Protein AF-0000000073544998 (afdb_homodimer)

Sequence (1210 aa):
MACSKVRKVDSENRAFQDEWTDKFMFVLPAGMPTLSVTTRPNVSFEAKYPQKSAVRASKIVELKAQYDRSTRVLTHTFTGQQRANECALKIAWILGQHKKAFSDGSIVKECLNAVAETLYDGKQKDDMCGKIKQIPLSATTTTRKSEVLAEDVLAQLDAAVQNAACISLAIDESTDVTDNAQLLVYVRFFCKEKKEMCEDLLGLTPLETHTRGEDIYEAIKAMLTKRNINLNQVVSVTTDGAPAMVGREKGAVARMKQDNPDLIAYHCIIHQTVLCAILSEEFAEVMNTMMKLINFLRASSSVQHRLLREFLKETEADANDLLLHNNVRWLSKGNALGRFWSIRKETADFLQQLKSPKATQFANFLQDKHKMDVVAFLVDITGHLNELNLRLQGQKNSVCDLMKTVRSFQVKLDIFKEDLQGECVHFPQMREQIQDERDISPYVGFMHKLIGNFCERFDNFKLGDQLLLLIENPFLISEIRGFSKEVTQTFKWAHPGALQLELTDLKADVALRAHFGTTDSATFWLQIVPETTFPGLTKVALHALTMFGSTYSCETAFSTMNIIKTKYRSRLTNDHLHMSMRMALTPFTPRFKLLAGQLHAHFSHMACSKVRKVDSENRAFQDEWTDKFMFVLPAGMPTLSVTTRPNVSFEAKYPQKSAVRASKIVELKAQYDRSTRVLTHTFTGQQRANECALKIAWILGQHKKAFSDGSIVKECLNAVAETLYDGKQKDDMCGKIKQIPLSATTTTRKSEVLAEDVLAQLDAAVQNAACISLAIDESTDVTDNAQLLVYVRFFCKEKKEMCEDLLGLTPLETHTRGEDIYEAIKAMLTKRNINLNQVVSVTTDGAPAMVGREKGAVARMKQDNPDLIAYHCIIHQTVLCAILSEEFAEVMNTMMKLINFLRASSSVQHRLLREFLKETEADANDLLLHNNVRWLSKGNALGRFWSIRKETADFLQQLKSPKATQFANFLQDKHKMDVVAFLVDITGHLNELNLRLQGQKNSVCDLMKTVRSFQVKLDIFKEDLQGECVHFPQMREQIQDERDISPYVGFMHKLIGNFCERFDNFKLGDQLLLLIENPFLISEIRGFSKEVTQTFKWAHPGALQLELTDLKADVALRAHFGTTDSATFWLQIVPETTFPGLTKVALHALTMFGSTYSCETAFSTMNIIKTKYRSRLTNDHLHMSMRMALTPFTPRFKLLAGQLHAHFSH

Solvent-accessible surface area (backbone atoms only — not comparable to full-atom values): 65057 Å² total; per-residue (Å²): 137,79,78,78,78,74,73,74,64,81,64,72,69,80,65,86,56,73,64,43,33,56,70,66,48,39,48,69,47,102,77,70,65,50,66,75,54,74,80,60,84,44,67,66,50,49,70,74,37,37,74,90,36,73,64,31,53,50,46,42,51,47,50,42,48,46,46,50,45,46,48,41,54,60,63,65,61,51,46,74,62,36,28,20,44,32,34,34,42,50,39,34,46,52,38,20,45,68,50,48,61,47,58,49,33,40,55,52,46,53,41,50,51,50,35,28,65,49,67,44,65,70,67,61,16,53,50,45,41,55,52,56,68,58,32,60,30,43,36,68,50,24,43,53,41,36,51,54,42,30,50,47,34,48,50,52,49,48,53,48,57,67,70,25,85,46,34,13,38,28,41,44,73,47,66,50,84,82,41,43,37,33,38,37,34,34,35,24,29,54,32,73,91,76,70,40,81,43,65,38,75,71,46,65,44,76,42,64,57,59,79,44,9,62,50,51,35,50,50,51,50,49,54,32,55,75,63,68,47,60,68,77,38,38,49,28,41,28,31,74,57,49,60,38,42,57,25,79,77,59,5,20,51,39,52,48,31,72,78,26,74,76,46,42,71,50,62,15,46,66,57,51,58,56,64,31,68,65,66,53,69,72,57,40,52,55,50,50,50,51,52,49,50,49,40,53,46,58,66,69,30,51,56,54,27,28,41,48,31,49,52,25,52,73,67,63,44,85,49,58,68,81,53,80,58,49,93,87,34,67,58,33,44,28,52,22,42,44,49,41,62,68,36,42,66,60,49,44,54,50,27,66,68,44,90,44,69,69,34,49,53,52,36,50,50,70,66,32,63,68,58,44,43,51,47,25,43,48,35,34,55,33,46,54,51,40,52,51,52,59,65,62,50,65,81,92,51,24,31,57,58,42,49,51,52,51,52,53,46,55,54,47,49,54,50,50,47,53,28,61,77,62,78,25,75,86,27,56,54,30,44,69,66,52,77,65,98,68,87,52,60,67,58,46,51,49,44,52,51,38,51,48,38,47,44,67,61,56,71,73,36,84,70,50,70,52,58,46,35,46,52,72,43,55,75,70,65,77,55,52,68,60,36,26,54,53,44,32,69,62,39,74,88,52,56,44,69,62,38,40,53,40,50,52,51,53,61,67,32,64,68,58,55,58,48,50,76,76,42,56,52,66,54,34,51,74,68,63,52,53,50,86,81,30,46,60,60,38,50,52,46,50,56,52,59,30,26,64,28,45,48,49,64,52,53,53,48,50,54,50,46,50,63,52,38,32,89,91,38,59,78,59,47,71,66,56,48,40,35,43,48,45,44,43,60,42,83,66,72,61,64,51,71,64,52,24,67,64,56,69,77,75,67,78,122,138,80,80,76,78,73,73,74,64,79,63,71,70,81,64,86,54,74,64,44,32,56,71,66,48,39,46,68,47,101,79,67,66,48,66,74,54,73,79,59,81,44,67,66,50,47,69,75,36,37,76,88,35,74,63,30,53,50,47,39,52,48,49,41,48,46,45,49,44,47,47,41,53,58,62,64,63,50,46,73,62,35,28,21,44,34,35,32,41,52,39,33,48,53,37,22,45,68,50,48,62,46,55,51,34,40,54,51,47,53,40,50,51,51,36,27,66,48,68,42,65,70,68,61,16,53,51,45,41,55,53,55,69,60,33,60,29,44,38,69,50,24,43,53,42,37,50,53,43,30,50,48,36,48,51,52,48,48,52,48,57,66,69,26,87,46,34,12,38,28,41,44,73,49,65,49,86,82,41,44,37,35,38,38,35,33,34,25,29,54,33,74,92,76,70,40,81,43,64,36,74,69,47,65,44,76,42,65,58,61,80,43,9,61,51,52,36,52,51,50,50,49,54,31,55,76,65,69,47,62,68,78,38,37,50,27,42,28,32,76,57,49,59,38,43,57,26,80,77,59,4,21,51,40,52,48,31,71,77,24,74,75,45,43,70,50,60,14,45,65,56,50,58,56,65,30,68,67,65,52,68,73,58,39,50,54,51,50,50,51,52,49,50,50,40,53,45,58,67,69,30,49,56,52,27,28,41,48,32,50,51,26,52,74,67,64,45,86,49,57,69,80,54,81,57,48,92,87,35,67,60,33,45,29,52,25,42,44,50,40,61,68,36,43,67,62,49,44,55,50,28,66,69,43,89,46,70,68,32,49,52,52,37,51,50,71,65,32,62,69,57,45,44,52,48,26,42,47,34,34,54,33,46,54,52,39,52,52,52,59,66,63,51,65,81,91,51,24,30,56,59,42,49,51,54,50,53,52,46,55,54,48,51,55,51,50,47,54,28,62,77,61,78,23,76,86,28,55,53,30,46,68,65,51,77,65,99,68,85,53,60,66,58,48,52,50,43,52,51,38,52,48,38,47,45,67,60,57,69,73,36,83,71,49,69,54,58,46,35,47,53,73,44,55,75,70,63,76,56,51,68,60,37,26,54,54,44,33,70,61,37,73,87,51,56,45,70,62,39,38,54,40,50,52,53,53,62,66,32,64,68,59,53,57,49,50,76,77,42,55,51,66,54,35,50,74,69,63,53,54,51,87,81,29,48,61,59,36,51,51,46,50,56,50,58,29,25,63,27,46,48,49,64,53,54,52,48,49,52,50,44,50,64,52,40,32,87,91,38,58,79,60,47,70,66,55,48,39,34,42,49,44,44,42,60,43,82,65,71,61,62,52,70,63,52,23,68,65,56,70,76,77,67,80,123

InterPro domains:
  IPR008906 HAT, C-terminal dimerisation domain [PF05699] (525-579)
  IPR012337 Ribonuclease H-like superfamily [SSF53098] (166-582)

pLDDT: mean 83.93, std 17.7, range [19.62, 97.94]

Foldseek 3Di:
DDPPDPPCVVPPPPPDDPLCCQVQVQDCDPPDRPSPDDVPPPVVVCVVQPRPDPRVVVVSVVVNVVCCVVCCVLVVCCDLLLVLALVLLVVLLVCLQVLHALQCLVVVLVVQLVCLCPVDDDPSSVVSNVSSVSNDRHSVVSLVSLVLQLVQLLVVVLVQLVPFQAKAKEWEWDAAPVRWIKIWIKIWTQRPVVLAIDIATLFIDTQDDDLAQVSNLVVVVVSCVVSVHDLQRYAEYEYQPPCRAPPCCGHVVNVSCVVPVLYHYDYFPLNLLVVLQDDDPVLVVLLVLVLVLLCVQCPPDPVSQVVQLVLCVVVVFPDSHAFHADVVDLLRSLVRLLVCLSCVVSLLVSLVVDPDPVSVVVNVCSVDLVSVLSSLLSNLVSVLSNVLSVLLADPLDFLLNNLVSLVVVLVVLVVCLVCLVDQNPSRVSSNVSCVDDDDSPVVSVSSVSSSVSSCVRNVVDLQHPLLSCLLQPLLPDDPLQVSLVRLCSSPVVADSVLSSVLSVVCNPDPVLVVVPVPDHSSCSLSPPDDCVSRVRSSVSNSSRSSHHNRSNVVVVLVVSLPSNCDPVNVVQDSVSSGSSSNSNTGPDGGPSSVSSVVPPPPPPD/DPPPDPPPVVPPPPPDDPLCCQVQLQDCDPPDRPSPDDVPPPVVVCVVQPRPDPRVVVVSVVVNVVCCVVCCVLVVCCDLLLVLALVLLVVLLVCLQVLHALQCLVVVLVVQLVCLCPVDDDPSSVVSNVSSVSNDRHSVVSLVSLVLQLVQLLVVVLVQLVPFQAKAKEWEWDAAPVRWIKIWIKIWTQRPVVLAIDIATLFIDTQPDDLAQVSNLVRVVVSCVVSVHDLQRYAEYEYQPPCSAPPCCGHVVNVSCVVPVLYHYDYQPLNLLVVLQDDDPVLVVLLVLLLVLLCVQCPVDPVSQVVQLVLCVVVVFPDSHAFHADVVDLLRSLVRLLVCLSCVPSLLVSLVVDPDPVSVVSNVCSVDLVSVLSSLLSNLVSVLSNVLSVLLADPLDFLLNNLVSLVVVLVVLVVCLVCLVDQNPSRVSSNVSCPDDDDSPVVSVSSVSSSVSSCVRNVVDLQHPLLSCLLQPLLPDDDLQVSLVRLCSSPVVADSVLSSVLSVVCNPDPVLVVVPVVDHSSCSLSPPDDCVSRVRSSVSNSSRSSHHNRSNVVVVLVVSLPSNCDPVNVVQDSVSSGSSSNSNTGPDGGPSSVSSVVPPPPPPD

Nearest PDB structures (foldseek):
  5aoy-assembly1_A  TM=4.484E-01  e=3.036E-01  Mus musculus
  7wu3-assembly1_R  TM=1.416E-01  e=7.564E+00  Homo sapiens
  7wiw-assembly1_B  TM=1.465E-01  e=9.320E+00  Mycobacterium tuberculosis H37Rv
  5aoy-assembly1_A  TM=4.236E-01  e=2.642E-01  Mus musculus
  7wiw-assembly1_B  TM=1.373E-01  e=5.473E+00  Mycobacterium tuberculosis H37Rv

Secondary structure (DSSP, 8-state):
--------GGG------HHHHHHH-----SSS----S--S--HHHHHHS-TT-HHHHHHHHHHHHHHHHHHHHHHHT--HHHHHHHHHHHHHHHHHHTT--TTHHHHHHHHHHHHHHHH--HHHHHHHHHHHHTS---HHHHHHHHHHHHHHHHHHHHHHHHHSS-EEEEEEEEE-TTS-EEEEEEEEEEETTTTEEEEEEEEEEEE-S---HHHHHHHHHHHHHHTT--GGGEEEEEE---HHHH-TTTSHHHHHHHH-TT-EEEE-HHHHHHHH-PPPHHHHHHHHHHHHHHHHHHTS-HHHHHHHHHHHHHTT-S-S-PPPPPTT-HHHHHHHHHHHHHTHHHHHHHHHH---HHHHHHHHHHH-HHHHHHHHHHHHHHHHHHHHHHHH--TT-BHHHHHHHHHHHHHHHHHHHHHHTTT-TT-HHHHHH--S----HHHHHHHHHHHHHHHHHHTT-SS-HHHHHHHH-GGG---HHHHHHHHHHH-TT--HHHHHHHHHHHHH-HHHHHHHTTS-HHHIIIIIS-TTT-HHHHHHHHHHHHSBS-SHHHHHHHHHHHHHS-GGGTT--HHHHHHHHHHHH-S----HHHHHHHS------/--------GGG------HHHHHHH--B--SSS-B--S-SS--HHHHHHS-TT-HHHHHHHHHHHHHHHHHHHHHHHT--HHHHHHHHHHHHHHHHHHTT--TTHHHHHHHHHHHHHHHH--HHHHHHHHHHHHTS---HHHHHHHHHHHHHHHHHHHHHHHHHSS-EEEEEEEEE-TTS-EEEEEEEEEEETTTTEEEEEEEEEEEE-S---HHHHHHHHHHHHHHTT--GGGEEEEEE---HHHH-TTTSHHHHHHHH-TT-EEEE-HHHHHHHH-PPPHHHHHHHHHHHHHHHHHHTS-HHHHHHHHHHHHHTT-S-SSPPPPPTT-HHHHHHHHHHHHHTHHHHHHHHHH---HHHHHHHHHHH-HHHHHHHHHHHHHHHHHHHHHHHH--TT-BHHHHHHHHHHHHHHHHHHHHHHTTT-TT-HHHHHH--S----HHHHHHHHHHHHHHHHHHTT-SS-HHHHHHHH-GGG---HHHHHHHHHHH-TT--HHHHHHHHHHHHH-HHHHHHHTTS-HHHIIIIIS-TTTSHHHHHHHHHHHHSBS-SHHHHHHHHHHHHHS-GGGTT--HHHHHHHHHHHH-S----HHHHHHHS------

Radius of gyration: 37.63 Å; Cα contacts (8 Å, |Δi|>4): 1613; chains: 2; bounding box: 85×110×81 Å

Organism: Merluccius polli (NCBI:txid89951)

Structure (mmCIF, N/CA/C/O backbone):
data_AF-0000000073544998-model_v1
#
loop_
_entity.id
_entity.type
_entity.pdbx_description
1 polymer 'SCAN domain-containing protein 3'
#
loop_
_atom_site.group_PDB
_atom_site.id
_atom_site.type_symbol
_atom_site.label_atom_id
_atom_site.label_alt_id
_atom_site.label_comp_id
_atom_site.label_asym_id
_atom_site.label_entity_id
_atom_site.label_seq_id
_atom_site.pdbx_PDB_ins_code
_atom_site.Cartn_x
_atom_site.Cartn_y
_atom_site.Cartn_z
_atom_site.occupancy
_atom_site.B_iso_or_equiv
_atom_site.auth_seq_id
_atom_site.auth_comp_id
_atom_site.auth_asym_id
_atom_site.auth_atom_id
_atom_site.pdbx_PDB_model_num
ATOM 1 N N . MET A 1 1 ? 17.531 -42.781 13.469 1 19.92 1 MET A N 1
ATOM 2 C CA . MET A 1 1 ? 18.047 -43.031 12.125 1 19.92 1 MET A CA 1
ATOM 3 C C . MET A 1 1 ? 18.234 -41.719 11.375 1 19.92 1 MET A C 1
ATOM 5 O O . MET A 1 1 ? 17.297 -40.938 11.203 1 19.92 1 MET A O 1
ATOM 9 N N . ALA A 1 2 ? 19.453 -41.156 11.359 1 22.86 2 ALA A N 1
ATOM 10 C CA . ALA A 1 2 ? 20.234 -40 10.984 1 22.86 2 ALA A CA 1
ATOM 11 C C . ALA A 1 2 ? 20.156 -39.719 9.484 1 22.86 2 ALA A C 1
ATOM 13 O O . ALA A 1 2 ? 20.344 -40.656 8.68 1 22.86 2 ALA A O 1
ATOM 14 N N . CYS A 1 3 ? 19.359 -38.75 9.094 1 22.67 3 CYS A N 1
ATOM 15 C CA . CYS A 1 3 ? 18.922 -38.344 7.77 1 22.67 3 CYS A CA 1
ATOM 16 C C . CYS A 1 3 ? 20.094 -38.281 6.797 1 22.67 3 CYS A C 1
ATOM 18 O O . CYS A 1 3 ? 21.125 -37.688 7.117 1 22.67 3 CYS A O 1
ATOM 20 N N . SER A 1 4 ? 20.219 -39.281 5.969 1 23.89 4 SER A N 1
ATOM 21 C CA . SER A 1 4 ? 21.266 -39.5 4.969 1 23.89 4 SER A CA 1
ATOM 22 C C . SER A 1 4 ? 21.578 -38.188 4.219 1 23.89 4 SER A C 1
ATOM 24 O O . SER A 1 4 ? 20.688 -37.406 3.965 1 23.89 4 SER A O 1
ATOM 26 N N . LYS A 1 5 ? 22.797 -37.781 4.309 1 27.73 5 LYS A N 1
ATOM 27 C CA . LYS A 1 5 ? 23.578 -36.656 3.779 1 27.73 5 LYS A CA 1
ATOM 28 C C . LYS A 1 5 ? 23.359 -36.5 2.277 1 27.73 5 LYS A C 1
ATOM 30 O O . LYS A 1 5 ? 23.609 -37.438 1.505 1 27.73 5 LYS A O 1
ATOM 35 N N . VAL A 1 6 ? 22.281 -35.875 1.853 1 27.05 6 VAL A N 1
ATOM 36 C CA . VAL A 1 6 ? 21.922 -35.531 0.48 1 27.05 6 VAL A CA 1
ATOM 37 C C . VAL A 1 6 ? 23.156 -35.094 -0.284 1 27.05 6 VAL A C 1
ATOM 39 O O . VAL A 1 6 ? 23.875 -34.188 0.154 1 27.05 6 VAL A O 1
ATOM 42 N N . ARG A 1 7 ? 23.719 -35.938 -0.979 1 27.28 7 ARG A N 1
ATOM 43 C CA . ARG A 1 7 ? 24.953 -35.781 -1.756 1 27.28 7 ARG A CA 1
ATOM 44 C C . ARG A 1 7 ? 24.906 -34.5 -2.598 1 27.28 7 ARG A C 1
ATOM 46 O O . ARG A 1 7 ? 23.922 -34.25 -3.316 1 27.28 7 ARG A O 1
ATOM 53 N N . LYS A 1 8 ? 25.578 -33.5 -2.082 1 31 8 LYS A N 1
ATOM 54 C CA . LYS A 1 8 ? 25.906 -32.188 -2.641 1 31 8 LYS A CA 1
ATOM 55 C C . LYS A 1 8 ? 26.312 -32.312 -4.105 1 31 8 LYS A C 1
ATOM 57 O O . LYS A 1 8 ? 27.453 -32.656 -4.414 1 31 8 LYS A O 1
ATOM 62 N N . VAL A 1 9 ? 25.422 -32.969 -4.914 1 28.94 9 VAL A N 1
ATOM 63 C CA . VAL A 1 9 ? 25.75 -33.188 -6.32 1 28.94 9 VAL A CA 1
ATOM 64 C C . VAL A 1 9 ? 26.172 -31.875 -6.965 1 28.94 9 VAL A C 1
ATOM 66 O O . VAL A 1 9 ? 26.609 -31.859 -8.117 1 28.94 9 VAL A O 1
ATOM 69 N N . ASP A 1 10 ? 25.734 -30.844 -6.344 1 30.56 10 ASP A N 1
ATOM 70 C CA . ASP A 1 10 ? 25.906 -29.594 -7.094 1 30.56 10 ASP A CA 1
ATOM 71 C C . ASP A 1 10 ? 27.375 -29.328 -7.375 1 30.56 10 ASP A C 1
ATOM 73 O O . ASP A 1 10 ? 27.734 -28.312 -7.969 1 30.56 10 ASP A O 1
ATOM 77 N N . SER A 1 11 ? 28.234 -30.062 -6.637 1 30.42 11 SER A N 1
ATOM 78 C CA . SER A 1 11 ? 29.641 -29.672 -6.719 1 30.42 11 SER A CA 1
ATOM 79 C C . SER A 1 11 ? 30.234 -30.016 -8.086 1 30.42 11 SER A C 1
ATOM 81 O O . SER A 1 11 ? 31.422 -29.812 -8.312 1 30.42 11 SER A O 1
ATOM 83 N N . GLU A 1 12 ? 29.594 -30.953 -8.82 1 29.91 12 GLU A N 1
ATOM 84 C CA . GLU A 1 12 ? 30.453 -31.359 -9.938 1 29.91 12 GLU A CA 1
ATOM 85 C C . GLU A 1 12 ? 30.625 -30.219 -10.93 1 29.91 12 GLU A C 1
ATOM 87 O O . GLU A 1 12 ? 29.656 -29.734 -11.508 1 29.91 12 GLU A O 1
ATOM 92 N N . ASN A 1 13 ? 31.562 -29.312 -10.688 1 32 13 ASN A N 1
ATOM 93 C CA . ASN A 1 13 ? 32.25 -28.297 -11.469 1 32 13 ASN A CA 1
ATOM 94 C C . ASN A 1 13 ? 32.531 -28.781 -12.891 1 32 13 ASN A C 1
ATOM 96 O O . ASN A 1 13 ? 33.562 -29.422 -13.117 1 32 13 ASN A O 1
ATOM 100 N N . ARG A 1 14 ? 31.609 -29.281 -13.617 1 32.97 14 ARG A N 1
ATOM 101 C CA . ARG A 1 14 ? 31.969 -29.734 -14.961 1 32.97 14 ARG A CA 1
ATOM 102 C C . ARG A 1 14 ? 32.781 -28.672 -15.688 1 32.97 14 ARG A C 1
ATOM 104 O O . ARG A 1 14 ? 32.281 -27.594 -16 1 32.97 14 ARG A O 1
ATOM 111 N N . ALA A 1 15 ? 34.062 -28.641 -15.344 1 37.62 15 ALA A N 1
ATOM 112 C CA . ALA A 1 15 ? 35.188 -27.891 -15.938 1 37.62 15 ALA A CA 1
ATOM 113 C C . ALA A 1 15 ? 35.188 -28.031 -17.453 1 37.62 15 ALA A C 1
ATOM 115 O O . ALA A 1 15 ? 34.781 -29.062 -18 1 37.62 15 ALA A O 1
ATOM 116 N N . PHE A 1 16 ? 35.156 -27 -18.156 1 37.94 16 PHE A N 1
ATOM 117 C CA . PHE A 1 16 ? 35.344 -26.922 -19.594 1 37.94 16 PHE A CA 1
ATOM 118 C C . PHE A 1 16 ? 36.5 -27.828 -20.031 1 37.94 16 PHE A C 1
ATOM 120 O O . PHE A 1 16 ? 37.594 -27.766 -19.484 1 37.94 16 PHE A O 1
ATOM 127 N N . GLN A 1 17 ? 36.156 -29 -20.516 1 42.59 17 GLN A N 1
ATOM 128 C CA . GLN A 1 17 ? 37.219 -29.891 -20.984 1 42.59 17 GLN A CA 1
ATOM 129 C C . GLN A 1 17 ? 37.812 -29.391 -22.297 1 42.59 17 GLN A C 1
ATOM 131 O O . GLN A 1 17 ? 37.094 -28.938 -23.188 1 42.59 17 GLN A O 1
ATOM 136 N N . ASP A 1 18 ? 39 -29.141 -22.359 1 47.62 18 ASP A N 1
ATOM 137 C CA . ASP A 1 18 ? 39.781 -28.656 -23.484 1 47.62 18 ASP A CA 1
ATOM 138 C C . ASP A 1 18 ? 39.406 -29.375 -24.781 1 47.62 18 ASP A C 1
ATOM 140 O O . ASP A 1 18 ? 39.469 -28.797 -25.875 1 47.62 18 ASP A O 1
ATOM 144 N N . GLU A 1 19 ? 38.906 -30.578 -24.594 1 50.81 19 GLU A N 1
ATOM 145 C CA . GLU A 1 19 ? 38.562 -31.406 -25.766 1 50.81 19 GLU A CA 1
ATOM 146 C C . GLU A 1 19 ? 37.344 -30.844 -26.5 1 50.81 19 GLU A C 1
ATOM 148 O O . GLU A 1 19 ? 37.156 -31.109 -27.688 1 50.81 19 GLU A O 1
ATOM 153 N N . TRP A 1 20 ? 36.594 -30.047 -25.812 1 46.66 20 TRP A N 1
ATOM 154 C CA . TRP A 1 20 ? 35.375 -29.5 -26.422 1 46.66 20 TRP A CA 1
ATOM 155 C C . TRP A 1 20 ? 35.719 -28.375 -27.406 1 46.66 20 TRP A C 1
ATOM 157 O O . TRP A 1 20 ? 35 -28.156 -28.375 1 46.66 20 TRP A O 1
ATOM 167 N N . THR A 1 21 ? 36.812 -27.703 -27.156 1 50.84 21 THR A N 1
ATOM 168 C CA . THR A 1 21 ? 37.281 -26.688 -28.094 1 50.84 21 THR A CA 1
ATOM 169 C C . THR A 1 21 ? 37.531 -27.312 -29.469 1 50.84 21 THR A C 1
ATOM 171 O O . THR A 1 21 ? 37.188 -26.734 -30.5 1 50.84 21 THR A O 1
ATOM 174 N N . ASP A 1 22 ? 38.156 -28.422 -29.391 1 55.12 22 ASP A N 1
ATOM 175 C CA . ASP A 1 22 ? 38.469 -29.094 -30.641 1 55.12 22 ASP A CA 1
ATOM 176 C C . ASP A 1 22 ? 37.219 -29.703 -31.281 1 55.12 22 ASP A C 1
ATOM 178 O O . ASP A 1 22 ? 37.062 -29.656 -32.5 1 55.12 22 ASP A O 1
ATOM 182 N N . LYS A 1 23 ? 36.375 -30.297 -30.484 1 52.38 23 LYS A N 1
ATOM 183 C CA . LYS A 1 23 ? 35.25 -31.047 -31.016 1 52.38 23 LYS A CA 1
ATOM 184 C C . LYS A 1 23 ? 34.125 -30.109 -31.453 1 52.38 23 LYS A C 1
ATOM 186 O O . LYS A 1 23 ? 33.469 -30.344 -32.469 1 52.38 23 LYS A O 1
ATOM 191 N N . PHE A 1 24 ? 33.906 -29.031 -30.641 1 51.22 24 PHE A N 1
ATOM 192 C CA . PHE A 1 24 ? 32.719 -28.219 -30.906 1 51.22 24 PHE A CA 1
ATOM 193 C C . PHE A 1 24 ? 33.094 -26.766 -31.203 1 51.22 24 PHE A C 1
ATOM 195 O O . PHE A 1 24 ? 32.25 -25.938 -31.484 1 51.22 24 PHE A O 1
ATOM 202 N N . MET A 1 25 ? 34.469 -26.391 -31.469 1 46.03 25 MET A N 1
ATOM 203 C CA . MET A 1 25 ? 35.031 -25.062 -31.688 1 46.03 25 MET A CA 1
ATOM 204 C C . MET A 1 25 ? 34.469 -24.062 -30.688 1 46.03 25 MET A C 1
ATOM 206 O O . MET A 1 25 ? 34.219 -22.906 -31.031 1 46.03 25 MET A O 1
ATOM 210 N N . PHE A 1 26 ? 34.062 -24.609 -29.469 1 45.34 26 PHE A N 1
ATOM 211 C CA . PHE A 1 26 ? 33.594 -23.75 -28.375 1 45.34 26 PHE A CA 1
ATOM 212 C C . PHE A 1 26 ? 34.75 -23.062 -27.688 1 45.34 26 PHE A C 1
ATOM 214 O O . PHE A 1 26 ? 35.75 -23.688 -27.375 1 45.34 26 PHE A O 1
ATOM 221 N N . VAL A 1 27 ? 35.062 -21.844 -27.938 1 45.09 27 VAL A N 1
ATOM 222 C CA . VAL A 1 27 ? 36.031 -21.109 -27.156 1 45.09 27 VAL A CA 1
ATOM 223 C C . VAL A 1 27 ? 35.375 -20.562 -25.891 1 45.09 27 VAL A C 1
ATOM 225 O O . VAL A 1 27 ? 34.281 -20.016 -25.953 1 45.09 27 VAL A O 1
ATOM 228 N N . LEU A 1 28 ? 35.562 -21.172 -24.703 1 40.69 28 LEU A N 1
ATOM 229 C CA . LEU A 1 28 ? 35.094 -20.641 -23.422 1 40.69 28 LEU A CA 1
ATOM 230 C C . LEU A 1 28 ? 35.625 -19.219 -23.203 1 40.69 28 LEU A C 1
ATOM 232 O O . LEU A 1 28 ? 36.812 -19.016 -23.109 1 40.69 28 LEU A O 1
ATOM 236 N N . PRO A 1 29 ? 34.906 -18.109 -23.625 1 39.75 29 PRO A N 1
ATOM 237 C CA . PRO A 1 29 ? 35.375 -16.859 -23.047 1 39.75 29 PRO A CA 1
ATOM 238 C C . PRO A 1 29 ? 35.438 -16.906 -21.516 1 39.75 29 PRO A C 1
ATOM 240 O O . PRO A 1 29 ? 34.75 -17.734 -20.891 1 39.75 29 PRO A O 1
ATOM 243 N N . ALA A 1 30 ? 36.438 -16.312 -20.875 1 35.69 30 ALA A N 1
ATOM 244 C CA . ALA A 1 30 ? 36.406 -16.062 -19.438 1 35.69 30 ALA A CA 1
ATOM 245 C C . ALA A 1 30 ? 35.031 -15.562 -19 1 35.69 30 ALA A C 1
ATOM 247 O O . ALA A 1 30 ? 34.594 -14.469 -19.391 1 35.69 30 ALA A O 1
ATOM 248 N N . GLY A 1 31 ? 34 -16.484 -18.438 1 36.16 31 GLY A N 1
ATOM 249 C CA . GLY A 1 31 ? 32.688 -16.641 -17.875 1 36.16 31 GLY A CA 1
ATOM 250 C C . GLY A 1 31 ? 31.797 -17.562 -18.688 1 36.16 31 GLY A C 1
ATOM 251 O O . GLY A 1 31 ? 31.812 -18.781 -18.469 1 36.16 31 GLY A O 1
ATOM 252 N N . MET A 1 32 ? 30.656 -16.938 -19.375 1 33.94 32 MET A N 1
ATOM 253 C CA . MET A 1 32 ? 29.656 -17.797 -20.016 1 33.94 32 MET A CA 1
ATOM 254 C C . MET A 1 32 ? 30.156 -18.234 -21.391 1 33.94 32 MET A C 1
ATOM 256 O O . MET A 1 32 ? 30.766 -17.453 -22.125 1 33.94 32 MET A O 1
ATOM 260 N N . PRO A 1 33 ? 30.172 -19.516 -21.656 1 33.91 33 PRO A N 1
ATOM 261 C CA . PRO A 1 33 ? 30.562 -20.125 -22.922 1 33.91 33 PRO A CA 1
ATOM 262 C C . PRO A 1 33 ? 29.844 -19.484 -24.125 1 33.91 33 PRO A C 1
ATOM 264 O O . PRO A 1 33 ? 28.625 -19.406 -24.141 1 33.91 33 PRO A O 1
ATOM 267 N N . THR A 1 34 ? 30.172 -18.312 -24.531 1 34.66 34 THR A N 1
ATOM 268 C CA . THR A 1 34 ? 29.578 -17.766 -25.75 1 34.66 34 THR A CA 1
ATOM 269 C C . THR A 1 34 ? 29.938 -18.625 -26.953 1 34.66 34 THR A C 1
ATOM 271 O O . THR A 1 34 ? 31.109 -18.922 -27.188 1 34.66 34 THR A O 1
ATOM 274 N N . LEU A 1 35 ? 28.969 -19.484 -27.203 1 33.94 35 LEU A N 1
ATOM 275 C CA . LEU A 1 35 ? 29.031 -20.297 -28.422 1 33.94 35 LEU A CA 1
ATOM 276 C C . LEU A 1 35 ? 29.188 -19.406 -29.656 1 33.94 35 LEU A C 1
ATOM 278 O O . LEU A 1 35 ? 28.281 -18.625 -29.984 1 33.94 35 LEU A O 1
ATOM 282 N N . SER A 1 36 ? 30.203 -18.766 -29.844 1 37.09 36 SER A N 1
ATOM 283 C CA . SER A 1 36 ? 30.234 -18.047 -31.125 1 37.09 36 SER A CA 1
ATOM 284 C C . SER A 1 36 ? 29.844 -18.938 -32.281 1 37.09 36 SER A C 1
ATOM 286 O O . SER A 1 36 ? 29.75 -18.484 -33.438 1 37.09 36 SER A O 1
ATOM 288 N N . VAL A 1 37 ? 30.375 -20.125 -32.188 1 34.72 37 VAL A N 1
ATOM 289 C CA . VAL A 1 37 ? 30.375 -20.672 -33.531 1 34.72 37 VAL A CA 1
ATOM 290 C C . VAL A 1 37 ? 28.953 -21.031 -33.938 1 34.72 37 VAL A C 1
ATOM 292 O O . VAL A 1 37 ? 28.078 -21.25 -33.094 1 34.72 37 VAL A O 1
ATOM 295 N N . THR A 1 38 ? 28.672 -21.188 -35.344 1 33.94 38 THR A N 1
ATOM 296 C CA . THR A 1 38 ? 27.531 -21.547 -36.156 1 33.94 38 THR A CA 1
ATOM 297 C C . THR A 1 38 ? 26.875 -22.828 -35.625 1 33.94 38 THR A C 1
ATOM 299 O O . THR A 1 38 ? 27.516 -23.859 -35.531 1 33.94 38 THR A O 1
ATOM 302 N N . THR A 1 39 ? 26.062 -22.703 -34.75 1 33.94 39 THR A N 1
ATOM 303 C CA . THR A 1 39 ? 25.312 -23.875 -34.312 1 33.94 39 THR A CA 1
ATOM 304 C C . THR A 1 39 ? 24.938 -24.75 -35.5 1 33.94 39 THR A C 1
ATOM 306 O O . THR A 1 39 ? 24.234 -25.766 -35.344 1 33.94 39 THR A O 1
ATOM 309 N N . ARG A 1 40 ? 24.719 -24.094 -36.812 1 32.25 40 ARG A N 1
ATOM 310 C CA . ARG A 1 40 ? 24.297 -25.078 -37.781 1 32.25 40 ARG A CA 1
ATOM 311 C C . ARG A 1 40 ? 25.453 -26.031 -38.125 1 32.25 40 ARG A C 1
ATOM 313 O O . ARG A 1 40 ? 26.578 -25.594 -38.344 1 32.25 40 ARG A O 1
ATOM 320 N N . PRO A 1 41 ? 25.219 -27.219 -37.781 1 35.19 41 PRO A N 1
ATOM 321 C CA . PRO A 1 41 ? 26.109 -28.172 -38.438 1 35.19 41 PRO A CA 1
ATOM 322 C C . PRO A 1 41 ? 26.312 -27.844 -39.938 1 35.19 41 PRO A C 1
ATOM 324 O O . PRO A 1 41 ? 25.391 -27.969 -40.719 1 35.19 41 PRO A O 1
ATOM 327 N N . ASN A 1 42 ? 26.688 -26.641 -40.312 1 38.78 42 ASN A N 1
ATOM 328 C CA . ASN A 1 42 ? 26.953 -26.469 -41.719 1 38.78 42 ASN A CA 1
ATOM 329 C C . ASN A 1 42 ? 27.922 -27.516 -42.25 1 38.78 42 ASN A C 1
ATOM 331 O O . ASN A 1 42 ? 29.047 -27.625 -41.781 1 38.78 42 ASN A O 1
ATOM 335 N N . VAL A 1 43 ? 27.406 -28.609 -42.844 1 43.75 43 VAL A N 1
ATOM 336 C CA . VAL A 1 43 ? 28.094 -29.656 -43.594 1 43.75 43 VAL A CA 1
ATOM 337 C C . VAL A 1 43 ? 29.344 -29.062 -44.25 1 43.75 43 VAL A C 1
ATOM 339 O O . VAL A 1 43 ? 30.406 -29.688 -44.281 1 43.75 43 VAL A O 1
ATOM 342 N N . SER A 1 44 ? 29.141 -27.844 -44.781 1 48.75 44 SER A N 1
ATOM 343 C CA . SER A 1 44 ? 30.25 -27.266 -45.562 1 48.75 44 SER A CA 1
ATOM 344 C C . SER A 1 44 ? 31.391 -26.844 -44.625 1 48.75 44 SER A C 1
ATOM 346 O O . SER A 1 44 ? 32.562 -26.969 -44.969 1 48.75 44 SER A O 1
ATOM 348 N N . PHE A 1 45 ? 31.125 -26.469 -43.375 1 50 45 PHE A N 1
ATOM 349 C CA . PHE A 1 45 ? 32.156 -26.047 -42.469 1 50 45 PHE A CA 1
ATOM 350 C C . PHE A 1 45 ? 32.906 -27.234 -41.875 1 50 45 PHE A C 1
ATOM 352 O O . PHE A 1 45 ? 34.125 -27.219 -41.75 1 50 45 PHE A O 1
ATOM 359 N N . GLU A 1 46 ? 32.219 -28.312 -41.562 1 55.19 46 GLU A N 1
ATOM 360 C CA . GLU A 1 46 ? 32.875 -29.547 -41.156 1 55.19 46 GLU A CA 1
ATOM 361 C C . GLU A 1 46 ? 33.719 -30.125 -42.281 1 55.19 46 GLU A C 1
ATOM 363 O O . GLU A 1 46 ? 34.75 -30.766 -42 1 55.19 46 GLU A O 1
ATOM 368 N N . ALA A 1 47 ? 33.219 -29.922 -43.469 1 62.16 47 ALA A N 1
ATOM 369 C CA . ALA A 1 47 ? 34 -30.344 -44.625 1 62.16 47 ALA A CA 1
ATOM 370 C C . ALA A 1 47 ? 35.25 -29.5 -44.812 1 62.16 47 ALA A C 1
ATOM 372 O O . ALA A 1 47 ? 36.281 -30 -45.219 1 62.16 47 ALA A O 1
ATOM 373 N N . LYS A 1 48 ? 35.188 -28.156 -44.562 1 65.62 48 LYS A N 1
ATOM 374 C CA . LYS A 1 48 ? 36.312 -27.234 -44.75 1 65.62 48 LYS A CA 1
ATOM 375 C C . LYS A 1 48 ? 37.25 -27.266 -43.562 1 65.62 48 LYS A C 1
ATOM 377 O O . LYS A 1 48 ? 38.469 -27.109 -43.719 1 65.62 48 LYS A O 1
ATOM 382 N N . TYR A 1 49 ? 36.688 -27.438 -42.25 1 58.81 49 TYR A N 1
ATOM 383 C CA . TYR A 1 49 ? 37.5 -27.484 -41.031 1 58.81 49 TYR A CA 1
ATOM 384 C C . TYR A 1 49 ? 37.219 -28.734 -40.25 1 58.81 49 TYR A C 1
ATOM 386 O O . TYR A 1 49 ? 36.438 -28.703 -39.281 1 58.81 49 TYR A O 1
ATOM 394 N N . PRO A 1 50 ? 37.594 -29.891 -40.75 1 64.31 50 PRO A N 1
ATOM 395 C CA . PRO A 1 50 ? 37.312 -31.188 -40.125 1 64.31 50 PRO A CA 1
ATOM 396 C C . PRO A 1 50 ? 37.75 -31.281 -38.688 1 64.31 50 PRO A C 1
ATOM 398 O O . PRO A 1 50 ? 38.719 -30.609 -38.312 1 64.31 50 PRO A O 1
ATOM 401 N N . GLN A 1 51 ? 37.125 -32.031 -37.781 1 63.66 51 GLN A N 1
ATOM 402 C CA . GLN A 1 51 ? 37.438 -32.219 -36.375 1 63.66 51 GLN A CA 1
ATOM 403 C C . GLN A 1 51 ? 38.844 -32.812 -36.188 1 63.66 51 GLN A C 1
ATOM 405 O O . GLN A 1 51 ? 39.25 -33.688 -36.938 1 63.66 51 GLN A O 1
ATOM 410 N N . LYS A 1 52 ? 39.75 -32.344 -35.344 1 64.62 52 LYS A N 1
ATOM 411 C CA . LYS A 1 52 ? 41.094 -32.781 -34.969 1 64.62 52 LYS A CA 1
ATOM 412 C C . LYS A 1 52 ? 42.125 -32.406 -36.031 1 64.62 52 LYS A C 1
ATOM 414 O O . LYS A 1 52 ? 43.188 -33 -36.125 1 64.62 52 LYS A O 1
ATOM 419 N N . SER A 1 53 ? 41.719 -31.531 -37.031 1 66.31 53 SER A N 1
ATOM 420 C CA . SER A 1 53 ? 42.688 -31.109 -38.062 1 66.31 53 SER A CA 1
ATOM 421 C C . SER A 1 53 ? 43.375 -29.812 -37.688 1 66.31 53 SER A C 1
ATOM 423 O O . SER A 1 53 ? 42.875 -29.062 -36.844 1 66.31 53 SER A O 1
ATOM 425 N N . ALA A 1 54 ? 44.594 -29.594 -38.219 1 69.44 54 ALA A N 1
ATOM 426 C CA . ALA A 1 54 ? 45.406 -28.406 -37.969 1 69.44 54 ALA A CA 1
ATOM 427 C C . ALA A 1 54 ? 44.719 -27.141 -38.469 1 69.44 54 ALA A C 1
ATOM 429 O O . ALA A 1 54 ? 44.844 -26.078 -37.844 1 69.44 54 ALA A O 1
ATOM 430 N N . VAL A 1 55 ? 43.938 -27.266 -39.406 1 67.12 55 VAL A N 1
ATOM 431 C CA . VAL A 1 55 ? 43.219 -26.109 -39.969 1 67.12 55 VAL A CA 1
ATOM 432 C C . VAL A 1 55 ? 42.062 -25.719 -39.031 1 67.12 55 VAL A C 1
ATOM 434 O O . VAL A 1 55 ? 41.812 -24.531 -38.844 1 67.12 55 VAL A O 1
ATOM 437 N N . ARG A 1 56 ? 41.344 -26.609 -38.469 1 62.38 56 ARG A N 1
ATOM 438 C CA . ARG A 1 56 ? 40.281 -26.312 -37.5 1 62.38 56 ARG A CA 1
ATOM 439 C C . ARG A 1 56 ? 40.875 -25.688 -36.25 1 62.38 56 ARG A C 1
ATOM 441 O O . ARG A 1 56 ? 40.344 -24.719 -35.719 1 62.38 56 ARG A O 1
ATOM 448 N N . ALA A 1 57 ? 42 -26.266 -35.75 1 65.44 57 ALA A N 1
ATOM 449 C CA . ALA A 1 57 ? 42.688 -25.719 -34.594 1 65.44 57 ALA A CA 1
ATOM 450 C C . ALA A 1 57 ? 43.125 -24.281 -34.844 1 65.44 57 ALA A C 1
ATOM 452 O O . ALA A 1 57 ? 43 -23.406 -33.969 1 65.44 57 ALA A O 1
ATOM 453 N N . SER A 1 58 ? 43.625 -24 -35.969 1 66.44 58 SER A N 1
ATOM 454 C CA . SER A 1 58 ? 44.031 -22.641 -36.344 1 66.44 58 SER A CA 1
ATOM 455 C C . SER A 1 58 ? 42.844 -21.719 -36.469 1 66.44 58 SER A C 1
ATOM 457 O O . SER A 1 58 ? 42.906 -20.562 -36.031 1 66.44 58 SER A O 1
ATOM 459 N N . LYS A 1 59 ? 41.719 -22.141 -36.906 1 62.38 59 LYS A N 1
ATOM 460 C CA . LYS A 1 59 ? 40.531 -21.312 -37 1 62.38 59 LYS A CA 1
ATOM 461 C C . LYS A 1 59 ? 39.906 -21.078 -35.625 1 62.38 59 LYS A C 1
ATOM 463 O O . LYS A 1 59 ? 39.406 -19.984 -35.344 1 62.38 59 LYS A O 1
ATOM 468 N N . ILE A 1 60 ? 39.938 -22.094 -34.812 1 61.81 60 ILE A N 1
ATOM 469 C CA . ILE A 1 60 ? 39.5 -21.906 -33.438 1 61.81 60 ILE A CA 1
ATOM 470 C C . ILE A 1 60 ? 40.375 -20.859 -32.719 1 61.81 60 ILE A C 1
ATOM 472 O O . ILE A 1 60 ? 39.844 -19.984 -32.031 1 61.81 60 ILE A O 1
ATOM 476 N N . VAL A 1 61 ? 41.688 -20.984 -32.906 1 64.19 61 VAL A N 1
ATOM 477 C CA . VAL A 1 61 ? 42.625 -19.984 -32.344 1 64.19 61 VAL A CA 1
ATOM 478 C C . VAL A 1 61 ? 42.312 -18.609 -32.969 1 64.19 61 VAL A C 1
ATOM 480 O O . VAL A 1 61 ? 42.312 -17.594 -32.281 1 64.19 61 VAL A O 1
ATOM 483 N N . GLU A 1 62 ? 42.031 -18.516 -34.188 1 60.25 62 GLU A N 1
ATOM 484 C CA . GLU A 1 62 ? 41.688 -17.266 -34.875 1 60.25 62 GLU A CA 1
ATOM 485 C C . GLU A 1 62 ? 40.344 -16.734 -34.375 1 60.25 62 GLU A C 1
ATOM 487 O O . GLU A 1 62 ? 40.188 -15.539 -34.125 1 60.25 62 GLU A O 1
ATOM 492 N N . LEU A 1 63 ? 39.375 -17.594 -34.25 1 56.16 63 LEU A N 1
ATOM 493 C CA . LEU A 1 63 ? 38.062 -17.156 -33.75 1 56.16 63 LEU A CA 1
ATOM 494 C C . LEU A 1 63 ? 38.125 -16.781 -32.281 1 56.16 63 LEU A C 1
ATOM 496 O O . LEU A 1 63 ? 37.5 -15.812 -31.859 1 56.16 63 LEU A O 1
ATOM 500 N N . LYS A 1 64 ? 38.906 -17.562 -31.531 1 56.22 64 LYS A N 1
ATOM 501 C CA . LYS A 1 64 ? 39.188 -17.172 -30.156 1 56.22 64 LYS A CA 1
ATOM 502 C C . LYS A 1 64 ? 39.938 -15.844 -30.109 1 56.22 64 LYS A C 1
ATOM 504 O O . LYS A 1 64 ? 39.625 -14.984 -29.266 1 56.22 64 LYS A O 1
ATOM 509 N N . ALA A 1 65 ? 40.906 -15.688 -30.922 1 56.41 65 ALA A N 1
ATOM 510 C CA . ALA A 1 65 ? 41.656 -14.43 -31.016 1 56.41 65 ALA A CA 1
ATOM 511 C C . ALA A 1 65 ? 40.781 -13.297 -31.516 1 56.41 65 ALA A C 1
ATOM 513 O O . ALA A 1 65 ? 40.844 -12.172 -31.016 1 56.41 65 ALA A O 1
ATOM 514 N N . GLN A 1 66 ? 39.938 -13.484 -32.438 1 49.16 66 GLN A N 1
ATOM 515 C CA . GLN A 1 66 ? 38.969 -12.492 -32.906 1 49.16 66 GLN A CA 1
ATOM 516 C C . GLN A 1 66 ? 37.906 -12.195 -31.828 1 49.16 66 GLN A C 1
ATOM 518 O O . GLN A 1 66 ? 37.531 -11.039 -31.625 1 49.16 66 GLN A O 1
ATOM 523 N N . TYR A 1 67 ? 37.406 -13.211 -31.219 1 43.72 67 TYR A N 1
ATOM 524 C CA . TYR A 1 67 ? 36.5 -13 -30.094 1 43.72 67 TYR A CA 1
ATOM 525 C C . TYR A 1 67 ? 37.219 -12.258 -28.969 1 43.72 67 TYR A C 1
ATOM 527 O O . TYR A 1 67 ? 36.688 -11.312 -28.391 1 43.72 67 TYR A O 1
ATOM 535 N N . ASP A 1 68 ? 38.375 -12.703 -28.594 1 47.47 68 ASP A N 1
ATOM 536 C CA . ASP A 1 68 ? 39.188 -11.984 -27.609 1 47.47 68 ASP A CA 1
ATOM 537 C C . ASP A 1 68 ? 39.5 -10.57 -28.078 1 47.47 68 ASP A C 1
ATOM 539 O O . ASP A 1 68 ? 39.438 -9.617 -27.297 1 47.47 68 ASP A O 1
ATOM 543 N N . ARG A 1 69 ? 39.781 -10.43 -29.312 1 44.56 69 ARG A N 1
ATOM 544 C CA . ARG A 1 69 ? 39.969 -9.102 -29.875 1 44.56 69 ARG A CA 1
ATOM 545 C C . ARG A 1 69 ? 38.656 -8.328 -29.938 1 44.56 69 ARG A C 1
ATOM 547 O O . ARG A 1 69 ? 38.625 -7.133 -29.641 1 44.56 69 ARG A O 1
ATOM 554 N N . SER A 1 70 ? 37.625 -8.883 -30.359 1 41.78 70 SER A N 1
ATOM 555 C CA . SER A 1 70 ? 36.312 -8.211 -30.391 1 41.78 70 SER A CA 1
ATOM 556 C C . SER A 1 70 ? 35.812 -7.965 -28.969 1 41.78 70 SER A C 1
ATOM 558 O O . SER A 1 70 ? 35.219 -6.914 -28.703 1 41.78 70 SER A O 1
ATOM 560 N N . THR A 1 71 ? 35.812 -8.906 -28.109 1 41.06 71 THR A N 1
ATOM 561 C CA . THR A 1 71 ? 35.438 -8.672 -26.719 1 41.06 71 THR A CA 1
ATOM 562 C C . THR A 1 71 ? 36.469 -7.742 -26.047 1 41.06 71 THR A C 1
ATOM 564 O O . THR A 1 71 ? 36.094 -6.93 -25.203 1 41.06 71 THR A O 1
ATOM 567 N N . ARG A 1 72 ? 37.719 -7.914 -26.266 1 38.88 72 ARG A N 1
ATOM 568 C CA . ARG A 1 72 ? 38.688 -6.926 -25.828 1 38.88 72 ARG A CA 1
ATOM 569 C C . ARG A 1 72 ? 38.438 -5.574 -26.484 1 38.88 72 ARG A C 1
ATOM 571 O O . ARG A 1 72 ? 38.594 -4.527 -25.844 1 38.88 72 ARG A O 1
ATOM 578 N N . VAL A 1 73 ? 38.25 -5.516 -27.781 1 37.53 73 VAL A N 1
ATOM 579 C CA . VAL A 1 73 ? 37.906 -4.246 -28.422 1 37.53 73 VAL A CA 1
ATOM 580 C C . VAL A 1 73 ? 36.594 -3.717 -27.844 1 37.53 73 VAL A C 1
ATOM 582 O O . VAL A 1 73 ? 36.469 -2.523 -27.578 1 37.53 73 VAL A O 1
ATOM 585 N N . LEU A 1 74 ? 35.5 -4.555 -27.75 1 38.34 74 LEU A N 1
ATOM 586 C CA . LEU A 1 74 ? 34.219 -4.082 -27.203 1 38.34 74 LEU A CA 1
ATOM 587 C C . LEU A 1 74 ? 34.344 -3.795 -25.703 1 38.34 74 LEU A C 1
ATOM 589 O O . LEU A 1 74 ? 33.781 -2.832 -25.203 1 38.34 74 LEU A O 1
ATOM 593 N N . THR A 1 75 ? 34.938 -4.68 -24.922 1 42.31 75 THR A N 1
ATOM 594 C CA . THR A 1 75 ? 35.156 -4.43 -23.5 1 42.31 75 THR A CA 1
ATOM 595 C C . THR A 1 75 ? 36.125 -3.283 -23.281 1 42.31 75 THR A C 1
ATOM 597 O O . THR A 1 75 ? 36 -2.525 -22.312 1 42.31 75 THR A O 1
ATOM 600 N N . HIS A 1 76 ? 37.25 -3.311 -24.031 1 45.09 76 HIS A N 1
ATOM 601 C CA . HIS A 1 76 ? 38.344 -2.383 -23.688 1 45.09 76 HIS A CA 1
ATOM 602 C C . HIS A 1 76 ? 37.906 -0.936 -23.891 1 45.09 76 HIS A C 1
ATOM 604 O O . HIS A 1 76 ? 38.406 -0.03 -23.234 1 45.09 76 HIS A O 1
ATOM 610 N N . THR A 1 77 ? 37.125 -0.629 -24.984 1 49.97 77 THR A N 1
ATOM 611 C CA . THR A 1 77 ? 37.062 0.816 -25.172 1 49.97 77 THR A CA 1
ATOM 612 C C . THR A 1 77 ? 35.688 1.345 -24.719 1 49.97 77 THR A C 1
ATOM 614 O O . THR A 1 77 ? 35 2.01 -25.484 1 49.97 77 THR A O 1
ATOM 617 N N . PHE A 1 78 ? 35 0.558 -23.812 1 62.75 78 PHE A N 1
ATOM 618 C CA . PHE A 1 78 ? 33.781 1.294 -23.438 1 62.75 78 PHE A CA 1
ATOM 619 C C . PHE A 1 78 ? 34.156 2.699 -22.969 1 62.75 78 PHE A C 1
ATOM 621 O O . PHE A 1 78 ? 35.031 2.873 -22.125 1 62.75 78 PHE A O 1
ATOM 628 N N . THR A 1 79 ? 33.719 3.613 -23.781 1 74.69 79 THR A N 1
ATOM 629 C CA . THR A 1 79 ? 33.875 5 -23.359 1 74.69 79 THR A CA 1
ATOM 630 C C . THR A 1 79 ? 33.25 5.227 -21.984 1 74.69 79 THR A C 1
ATOM 632 O O . THR A 1 79 ? 32.5 4.371 -21.484 1 74.69 79 THR A O 1
ATOM 635 N N . GLY A 1 80 ? 33.781 6.059 -21.297 1 79.12 80 GLY A N 1
ATOM 636 C CA . GLY A 1 80 ? 33.25 6.469 -20.016 1 79.12 80 GLY A CA 1
ATOM 637 C C . GLY A 1 80 ? 31.719 6.586 -20.031 1 79.12 80 GLY A C 1
ATOM 638 O O . GLY A 1 80 ? 31.062 6.172 -19.078 1 79.12 80 GLY A O 1
ATOM 639 N N . GLN A 1 81 ? 31.297 6.906 -21.125 1 83.12 81 GLN A N 1
ATOM 640 C CA . GLN A 1 81 ? 29.859 7.102 -21.25 1 83.12 81 GLN A CA 1
ATOM 641 C C . GLN A 1 81 ? 29.125 5.762 -21.375 1 83.12 81 GLN A C 1
ATOM 643 O O . GLN A 1 81 ? 28.031 5.594 -20.828 1 83.12 81 GLN A O 1
ATOM 648 N N . GLN A 1 82 ? 29.719 4.902 -22.094 1 87.62 82 GLN A N 1
ATOM 649 C CA . GLN A 1 82 ? 29.125 3.588 -22.25 1 87.62 82 GLN A CA 1
ATOM 650 C C . GLN A 1 82 ? 29.094 2.83 -20.922 1 87.62 82 GLN A C 1
ATOM 652 O O . GLN A 1 82 ? 28.125 2.117 -20.625 1 87.62 82 GLN A O 1
ATOM 657 N N . ARG A 1 83 ? 30.109 3.068 -20.188 1 89.56 83 ARG A N 1
ATOM 658 C CA . ARG A 1 83 ? 30.156 2.439 -18.875 1 89.56 83 ARG A CA 1
ATOM 659 C C . ARG A 1 83 ? 29.094 3.021 -17.953 1 89.56 83 ARG A C 1
ATOM 661 O O . ARG A 1 83 ? 28.453 2.293 -17.172 1 89.56 83 ARG A O 1
ATOM 668 N N . ALA A 1 84 ? 28.953 4.289 -18.062 1 91.69 84 ALA A N 1
ATOM 669 C CA . ALA A 1 84 ? 27.922 4.953 -17.266 1 91.69 84 ALA A CA 1
ATOM 670 C C . ALA A 1 84 ? 26.531 4.441 -17.641 1 91.69 84 ALA A C 1
ATOM 672 O O . ALA A 1 84 ? 25.688 4.223 -16.766 1 91.69 84 ALA A O 1
ATOM 673 N N . ASN A 1 85 ? 26.359 4.238 -18.875 1 92.38 85 ASN A N 1
ATOM 674 C CA . ASN A 1 85 ? 25.078 3.725 -19.344 1 92.38 85 ASN A CA 1
ATOM 675 C C . ASN A 1 85 ? 24.844 2.285 -18.875 1 92.38 85 ASN A C 1
ATOM 677 O O . ASN A 1 85 ? 23.719 1.904 -18.547 1 92.38 85 ASN A O 1
ATOM 681 N N . GLU A 1 86 ? 25.859 1.527 -18.984 1 94.25 86 GLU A N 1
ATOM 682 C CA . GLU A 1 86 ? 25.734 0.149 -18.516 1 94.25 86 GLU A CA 1
ATOM 683 C C . GLU A 1 86 ? 25.391 0.097 -17.031 1 94.25 86 GLU A C 1
ATOM 685 O O . GLU A 1 86 ? 24.578 -0.737 -16.609 1 94.25 86 GLU A O 1
ATOM 690 N N . CYS A 1 87 ? 26 0.996 -16.297 1 94.94 87 CYS A N 1
ATOM 691 C CA . CYS A 1 87 ? 25.688 1.083 -14.867 1 94.94 87 CYS A CA 1
ATOM 692 C C . CYS A 1 87 ? 24.219 1.423 -14.664 1 94.94 87 CYS A C 1
ATOM 694 O O . CYS A 1 87 ? 23.547 0.805 -13.836 1 94.94 87 CYS A O 1
ATOM 696 N N . ALA A 1 88 ? 23.766 2.357 -15.406 1 96.06 88 ALA A N 1
ATOM 697 C CA . ALA A 1 88 ? 22.375 2.779 -15.289 1 96.06 88 ALA A CA 1
ATOM 698 C C . ALA A 1 88 ? 21.422 1.633 -15.625 1 96.06 88 ALA A C 1
ATOM 700 O O . ALA A 1 88 ? 20.375 1.47 -14.984 1 96.06 88 ALA A O 1
ATOM 701 N N . LEU A 1 89 ? 21.75 0.86 -16.625 1 96.62 89 LEU A N 1
ATOM 702 C CA . LEU A 1 89 ? 20.938 -0.285 -17.016 1 96.62 89 LEU A CA 1
ATOM 703 C C . LEU A 1 89 ? 20.891 -1.328 -15.914 1 96.62 89 LEU A C 1
ATOM 705 O O . LEU A 1 89 ? 19.828 -1.856 -15.594 1 96.62 89 LEU A O 1
ATOM 709 N N . LYS A 1 90 ? 22 -1.594 -15.367 1 97.19 90 LYS A N 1
ATOM 710 C CA . LYS A 1 90 ? 22.078 -2.59 -14.297 1 97.19 90 LYS A CA 1
ATOM 711 C C . LYS A 1 90 ? 21.281 -2.139 -13.078 1 97.19 90 LYS A C 1
ATOM 713 O O . LYS A 1 90 ? 20.609 -2.947 -12.438 1 97.19 90 LYS A O 1
ATOM 718 N N . ILE A 1 91 ? 21.406 -0.869 -12.766 1 97.25 91 ILE A N 1
ATOM 719 C CA . ILE A 1 91 ? 20.656 -0.334 -11.633 1 97.25 91 ILE A CA 1
ATOM 720 C C . ILE A 1 91 ? 19.156 -0.437 -11.906 1 97.25 91 ILE A C 1
ATOM 722 O O . ILE A 1 91 ? 18.391 -0.872 -11.039 1 97.25 91 ILE A O 1
ATOM 726 N N . ALA A 1 92 ? 18.75 -0.026 -13.078 1 97.38 92 ALA A N 1
ATOM 727 C CA . ALA A 1 92 ? 17.344 -0.119 -13.453 1 97.38 92 ALA A CA 1
ATOM 728 C C . ALA A 1 92 ? 16.844 -1.56 -13.359 1 97.38 92 ALA A C 1
ATOM 730 O O . ALA A 1 92 ? 15.711 -1.807 -12.938 1 97.38 92 ALA A O 1
ATOM 731 N N . TRP A 1 93 ? 17.656 -2.504 -13.781 1 97.94 93 TRP A N 1
ATOM 732 C CA . TRP A 1 93 ? 17.312 -3.922 -13.734 1 97.94 93 TRP A CA 1
ATOM 733 C C . TRP A 1 93 ? 17.125 -4.383 -12.289 1 97.94 93 TRP A C 1
ATOM 735 O O . TRP A 1 93 ? 16.141 -5.066 -11.977 1 97.94 93 TRP A O 1
ATOM 745 N N . ILE A 1 94 ? 18.094 -3.959 -11.461 1 97.69 94 ILE A N 1
ATOM 746 C CA . ILE A 1 94 ? 18.031 -4.348 -10.055 1 97.69 94 ILE A CA 1
ATOM 747 C C . ILE A 1 94 ? 16.766 -3.783 -9.414 1 97.69 94 ILE A C 1
ATOM 749 O O . ILE A 1 94 ? 16.062 -4.488 -8.695 1 97.69 94 ILE A O 1
ATOM 753 N N . LEU A 1 95 ? 16.484 -2.572 -9.648 1 97.19 95 LEU A N 1
ATOM 754 C CA . LEU A 1 95 ? 15.273 -1.943 -9.125 1 97.19 95 LEU A CA 1
ATOM 755 C C . LEU A 1 95 ? 14.023 -2.652 -9.633 1 97.19 95 LEU A C 1
ATOM 757 O O . LEU A 1 95 ? 13.07 -2.867 -8.875 1 97.19 95 LEU A O 1
ATOM 761 N N . GLY A 1 96 ? 14 -2.986 -10.891 1 97.06 96 GLY A N 1
ATOM 762 C CA . GLY A 1 96 ? 12.883 -3.717 -11.461 1 97.06 96 GLY A CA 1
ATOM 763 C C . GLY A 1 96 ? 12.688 -5.09 -10.844 1 97.06 96 GLY A C 1
ATOM 764 O O . GLY A 1 96 ? 11.562 -5.5 -10.57 1 97.06 96 GLY A O 1
ATOM 765 N N . GLN A 1 97 ? 13.766 -5.785 -10.633 1 97.19 97 GLN A N 1
ATOM 766 C CA . GLN A 1 97 ? 13.703 -7.121 -10.047 1 97.19 97 GLN A CA 1
ATOM 767 C C . GLN A 1 97 ? 13.102 -7.078 -8.648 1 97.19 97 GLN A C 1
ATOM 769 O O . GLN A 1 97 ? 12.414 -8.016 -8.234 1 97.19 97 GLN A O 1
ATOM 774 N N . HIS A 1 98 ? 13.367 -5.98 -7.977 1 96.69 98 HIS A N 1
ATOM 775 C CA . HIS A 1 98 ? 12.875 -5.855 -6.609 1 96.69 98 HIS A CA 1
ATOM 776 C C . HIS A 1 98 ? 11.562 -5.082 -6.562 1 96.69 98 HIS A C 1
ATOM 778 O O . HIS A 1 98 ? 11.141 -4.625 -5.496 1 96.69 98 HIS A O 1
ATOM 784 N N . LYS A 1 99 ? 10.922 -4.836 -7.68 1 96.31 99 LYS A N 1
ATOM 785 C CA . LYS A 1 99 ? 9.578 -4.285 -7.805 1 96.31 99 LYS A CA 1
ATOM 786 C C . LYS A 1 99 ? 9.523 -2.844 -7.309 1 96.31 99 LYS A C 1
ATOM 788 O O . LYS A 1 99 ? 8.531 -2.428 -6.699 1 96.31 99 LYS A O 1
ATOM 793 N N . LYS A 1 100 ? 10.641 -2.133 -7.449 1 95.75 100 LYS A N 1
ATOM 794 C CA . LYS A 1 100 ? 10.695 -0.742 -7.012 1 95.75 100 LYS A CA 1
ATOM 795 C C . LYS A 1 100 ? 10.25 0.204 -8.117 1 95.75 100 LYS A C 1
ATOM 797 O O . LYS A 1 100 ? 10.195 -0.186 -9.289 1 95.75 100 LYS A O 1
ATOM 802 N N . ALA A 1 101 ? 9.852 1.423 -7.773 1 94.5 101 ALA A N 1
ATOM 803 C CA . ALA A 1 101 ? 9.375 2.428 -8.719 1 94.5 101 ALA A CA 1
ATOM 804 C C . ALA A 1 101 ? 10.531 2.967 -9.562 1 94.5 101 ALA A C 1
ATOM 806 O O . ALA A 1 101 ? 11.695 2.9 -9.156 1 94.5 101 ALA A O 1
ATOM 807 N N . PHE A 1 102 ? 10.203 3.516 -10.727 1 93.81 102 PHE A N 1
ATOM 808 C CA . PHE A 1 102 ? 11.203 4.105 -11.609 1 93.81 102 PHE A CA 1
ATOM 809 C C . PHE A 1 102 ? 11.883 5.289 -10.945 1 93.81 102 PHE A C 1
ATOM 811 O O . PHE A 1 102 ? 13.078 5.516 -11.141 1 93.81 102 PHE A O 1
ATOM 818 N N . SER A 1 103 ? 11.125 5.988 -10.156 1 93.12 103 SER A N 1
ATOM 819 C CA . SER A 1 103 ? 11.641 7.188 -9.5 1 93.12 103 SER A CA 1
ATOM 820 C C . SER A 1 103 ? 12.672 6.84 -8.438 1 93.12 103 SER A C 1
ATOM 822 O O . SER A 1 103 ? 13.414 7.711 -7.977 1 93.12 103 SER A O 1
ATOM 824 N N . ASP A 1 104 ? 12.703 5.598 -7.996 1 95.25 104 ASP A N 1
ATOM 825 C CA . ASP A 1 104 ? 13.68 5.18 -7 1 95.25 104 ASP A CA 1
ATOM 826 C C . ASP A 1 104 ? 15.102 5.258 -7.555 1 95.25 104 ASP A C 1
ATOM 828 O O . ASP A 1 104 ? 16.078 5.242 -6.793 1 95.25 104 ASP A O 1
ATOM 832 N N . GLY A 1 105 ? 15.195 5.316 -8.898 1 94.94 105 GLY A N 1
ATOM 833 C CA . GLY A 1 105 ? 16.5 5.547 -9.484 1 94.94 105 GLY A CA 1
ATOM 834 C C . GLY A 1 105 ? 17.188 6.797 -8.961 1 94.94 105 GLY A C 1
ATOM 835 O O . GLY A 1 105 ? 18.406 6.805 -8.742 1 94.94 105 GLY A O 1
ATOM 836 N N . SER A 1 106 ? 16.406 7.82 -8.688 1 95.25 106 SER A N 1
ATOM 837 C CA . SER A 1 106 ? 16.953 9.07 -8.164 1 95.25 106 SER A CA 1
ATOM 838 C C . SER A 1 106 ? 17.453 8.891 -6.734 1 95.25 106 SER A C 1
ATOM 840 O O . SER A 1 106 ? 18.422 9.539 -6.332 1 95.25 106 SER A O 1
ATOM 842 N N . ILE A 1 107 ? 16.844 8.039 -6 1 96.25 107 ILE A N 1
ATOM 843 C CA . ILE A 1 107 ? 17.266 7.758 -4.633 1 96.25 107 ILE A CA 1
ATOM 844 C C . ILE A 1 107 ? 18.609 7.023 -4.648 1 96.25 107 ILE A C 1
ATOM 846 O O . ILE A 1 107 ? 19.5 7.332 -3.857 1 96.25 107 ILE A O 1
ATOM 850 N N . VAL A 1 108 ? 18.672 6.062 -5.547 1 96.88 108 VAL A N 1
ATOM 851 C CA . VAL A 1 108 ? 19.938 5.336 -5.684 1 96.88 108 VAL A CA 1
ATOM 852 C C . VAL A 1 108 ? 21.047 6.297 -6.102 1 96.88 108 VAL A C 1
ATOM 854 O O . VAL A 1 108 ? 22.172 6.199 -5.613 1 96.88 108 VAL A O 1
ATOM 857 N N . LYS A 1 109 ? 20.719 7.219 -6.992 1 96.19 109 LYS A N 1
ATOM 858 C CA . LYS A 1 109 ? 21.703 8.227 -7.41 1 96.19 109 LYS A CA 1
ATOM 859 C C . LYS A 1 109 ? 22.172 9.062 -6.227 1 96.19 109 LYS A C 1
ATOM 861 O O . LYS A 1 109 ? 23.359 9.344 -6.094 1 96.19 109 LYS A O 1
ATOM 866 N N . GLU A 1 110 ? 21.203 9.461 -5.418 1 96.38 110 GLU A N 1
ATOM 867 C CA . GLU A 1 110 ? 21.547 10.219 -4.215 1 96.38 110 GLU A CA 1
ATOM 868 C C . GLU A 1 110 ? 22.469 9.422 -3.301 1 96.38 110 GLU A C 1
ATOM 870 O O . GLU A 1 110 ? 23.406 9.977 -2.717 1 96.38 110 GLU A O 1
ATOM 875 N N . CYS A 1 111 ? 22.234 8.133 -3.154 1 96.44 111 CYS A N 1
ATOM 876 C CA . CYS A 1 111 ? 23.062 7.262 -2.344 1 96.44 111 CYS A CA 1
ATOM 877 C C . CYS A 1 111 ? 24.469 7.137 -2.947 1 96.44 111 CYS A C 1
ATOM 879 O O . CYS A 1 111 ? 25.469 7.191 -2.227 1 96.44 111 CYS A O 1
ATOM 881 N N . LEU A 1 112 ? 24.516 6.984 -4.266 1 95.94 112 LEU A N 1
ATOM 882 C CA . LEU A 1 112 ? 25.797 6.875 -4.957 1 95.94 112 LEU A CA 1
ATOM 883 C C . LEU A 1 112 ? 26.641 8.141 -4.762 1 95.94 112 LEU A C 1
ATOM 885 O O . LEU A 1 112 ? 27.844 8.062 -4.523 1 95.94 112 LEU A O 1
ATOM 889 N N . ASN A 1 113 ? 25.969 9.266 -4.871 1 95.06 113 ASN A N 1
ATOM 890 C CA . ASN A 1 113 ? 26.656 10.531 -4.668 1 95.06 113 ASN A CA 1
ATOM 891 C C . ASN A 1 113 ? 27.203 10.656 -3.246 1 95.06 113 ASN A C 1
ATOM 893 O O . ASN A 1 113 ? 28.312 11.133 -3.043 1 95.06 113 ASN A O 1
ATOM 897 N N . ALA A 1 114 ? 26.406 10.266 -2.316 1 94.88 114 ALA A N 1
ATOM 898 C CA . ALA A 1 114 ? 26.844 10.312 -0.921 1 94.88 114 ALA A CA 1
ATOM 899 C C . ALA A 1 114 ? 28.062 9.414 -0.693 1 94.88 114 ALA A C 1
ATOM 901 O O . ALA A 1 114 ? 28.984 9.781 0.029 1 94.88 114 ALA A O 1
ATOM 902 N N . VAL A 1 115 ? 28.031 8.234 -1.292 1 94.25 115 VAL A N 1
ATOM 903 C CA . VAL A 1 115 ? 29.141 7.289 -1.155 1 94.25 115 VAL A CA 1
ATOM 904 C C . VAL A 1 115 ? 30.391 7.844 -1.837 1 94.25 115 VAL A C 1
ATOM 906 O O . VAL A 1 115 ? 31.484 7.742 -1.301 1 94.25 115 VAL A O 1
ATOM 909 N N . ALA A 1 116 ? 30.203 8.438 -2.982 1 92.75 116 ALA A N 1
ATOM 910 C CA . ALA A 1 116 ? 31.328 8.992 -3.723 1 92.75 116 ALA A CA 1
ATOM 911 C C . ALA A 1 116 ? 32 10.109 -2.934 1 92.75 116 ALA A C 1
ATOM 913 O O . ALA A 1 116 ? 33.25 10.234 -2.945 1 92.75 116 ALA A O 1
ATOM 914 N N . GLU A 1 117 ? 31.234 10.859 -2.246 1 92.06 117 GLU A N 1
ATOM 915 C CA . GLU A 1 117 ? 31.75 12 -1.498 1 92.06 117 GLU A CA 1
ATOM 916 C C . GLU A 1 117 ? 32.438 11.555 -0.216 1 92.06 117 GLU A C 1
ATOM 918 O O . GLU A 1 117 ? 33.312 12.258 0.302 1 92.06 117 GLU A O 1
ATOM 923 N N . THR A 1 118 ? 32.156 10.391 0.254 1 91.62 118 THR A N 1
ATOM 924 C CA . THR A 1 118 ? 32.562 10.023 1.596 1 91.62 118 THR A CA 1
ATOM 925 C C . THR A 1 118 ? 33.656 8.93 1.536 1 91.62 118 THR A C 1
ATOM 927 O O . THR A 1 118 ? 34.531 8.859 2.402 1 91.62 118 THR A O 1
ATOM 930 N N . LEU A 1 119 ? 33.594 8.07 0.509 1 87.75 119 LEU A N 1
ATOM 931 C CA . LEU A 1 119 ? 34.406 6.863 0.479 1 87.75 119 LEU A CA 1
ATOM 932 C C . LEU A 1 119 ? 35.875 7.195 0.24 1 87.75 119 LEU A C 1
ATOM 934 O O . LEU A 1 119 ? 36.781 6.52 0.765 1 87.75 119 LEU A O 1
ATOM 938 N N . TYR A 1 120 ? 36.125 8.195 -0.662 1 85 120 TYR A N 1
ATOM 939 C CA . TYR A 1 120 ? 37.5 8.539 -1.037 1 85 120 TYR A CA 1
ATOM 940 C C . TYR A 1 120 ? 37.812 9.984 -0.677 1 85 120 TYR A C 1
ATOM 942 O O . TYR A 1 120 ? 36.938 10.734 -0.255 1 85 120 TYR A O 1
ATOM 950 N N . ASP A 1 121 ? 39.156 10.211 -0.728 1 84.75 121 ASP A N 1
ATOM 951 C CA . ASP A 1 121 ? 39.625 11.578 -0.527 1 84.75 121 ASP A CA 1
ATOM 952 C C . ASP A 1 121 ? 40.469 12.055 -1.708 1 84.75 121 ASP A C 1
ATOM 954 O O . ASP A 1 121 ? 40.906 11.242 -2.523 1 84.75 121 ASP A O 1
ATOM 958 N N . GLY A 1 122 ? 40.562 13.273 -1.917 1 83.88 122 GLY A N 1
ATOM 959 C CA . GLY A 1 122 ? 41.469 13.875 -2.873 1 83.88 122 GLY A CA 1
ATOM 960 C C . GLY A 1 122 ? 41.031 13.703 -4.312 1 83.88 122 GLY A C 1
ATOM 961 O O . GLY A 1 122 ? 39.844 13.914 -4.641 1 83.88 122 GLY A O 1
ATOM 962 N N . LYS A 1 123 ? 41.938 13.289 -5.09 1 85.56 123 LYS A N 1
ATOM 963 C CA . LYS A 1 123 ? 41.719 13.195 -6.531 1 85.56 123 LYS A CA 1
ATOM 964 C C . LYS A 1 123 ? 40.812 12.016 -6.867 1 85.56 123 LYS A C 1
ATOM 966 O O . LYS A 1 123 ? 40 12.086 -7.805 1 85.56 123 LYS A O 1
ATOM 971 N N . GLN A 1 124 ? 40.969 11 -6.102 1 85 124 GLN A N 1
ATOM 972 C CA . GLN A 1 124 ? 40.156 9.82 -6.324 1 85 124 GLN A CA 1
ATOM 973 C C . GLN A 1 124 ? 38.656 10.125 -6.066 1 85 124 GLN A C 1
ATOM 975 O O . GLN A 1 124 ? 37.781 9.594 -6.742 1 85 124 GLN A O 1
ATOM 980 N N . LYS A 1 125 ? 38.469 10.984 -5.109 1 89.06 125 LYS A N 1
ATOM 981 C CA . LYS A 1 125 ? 37.125 11.422 -4.809 1 89.06 125 LYS A CA 1
ATOM 982 C C . LYS A 1 125 ? 36.531 12.203 -5.977 1 89.06 125 LYS A C 1
ATOM 984 O O . LYS A 1 125 ? 35.375 11.953 -6.383 1 89.06 125 LYS A O 1
ATOM 989 N N . ASP A 1 126 ? 37.219 13.078 -6.484 1 90.38 126 ASP A N 1
ATOM 990 C CA . ASP A 1 126 ? 36.75 13.906 -7.582 1 90.38 126 ASP A CA 1
ATOM 991 C C . ASP A 1 126 ? 36.5 13.07 -8.836 1 90.38 126 ASP A C 1
ATOM 993 O O . ASP A 1 126 ? 35.531 13.312 -9.562 1 90.38 126 ASP A O 1
ATOM 997 N N . ASP A 1 127 ? 37.375 12.156 -9 1 88.38 127 ASP A N 1
ATOM 998 C CA . ASP A 1 127 ? 37.188 11.266 -10.141 1 88.38 127 ASP A CA 1
ATOM 999 C C . ASP A 1 127 ? 35.938 10.422 -10.008 1 88.38 127 ASP A C 1
ATOM 1001 O O . ASP A 1 127 ? 35.156 10.312 -10.953 1 88.38 127 ASP A O 1
ATOM 1005 N N . MET A 1 128 ? 35.812 9.867 -8.883 1 89.44 128 MET A N 1
ATOM 1006 C CA . MET A 1 128 ? 34.625 9.031 -8.625 1 89.44 128 MET A CA 1
ATOM 1007 C C . MET A 1 128 ? 33.344 9.852 -8.711 1 89.44 128 MET A C 1
ATOM 1009 O O . MET A 1 128 ? 32.344 9.414 -9.297 1 89.44 128 MET A O 1
ATOM 1013 N N . CYS A 1 129 ? 33.406 11.031 -8.109 1 92.19 129 CYS A N 1
ATOM 1014 C CA . CYS A 1 129 ? 32.219 11.922 -8.148 1 92.19 129 CYS A CA 1
ATOM 1015 C C . CYS A 1 129 ? 31.891 12.289 -9.586 1 92.19 129 CYS A C 1
ATOM 1017 O O . CYS A 1 129 ? 30.703 12.352 -9.945 1 92.19 129 CYS A O 1
ATOM 1019 N N . GLY A 1 130 ? 32.875 12.547 -10.359 1 90.94 130 GLY A N 1
ATOM 1020 C CA . GLY A 1 130 ? 32.656 12.859 -11.766 1 90.94 130 GLY A CA 1
ATOM 1021 C C . GLY A 1 130 ? 32.031 11.719 -12.539 1 90.94 130 GLY A C 1
ATOM 1022 O O . GLY A 1 130 ? 31.109 11.93 -13.344 1 90.94 130 GLY A O 1
ATOM 1023 N N . LYS A 1 131 ? 32.5 10.508 -12.297 1 90.12 131 LYS A N 1
ATOM 1024 C CA . LYS A 1 131 ? 31.984 9.336 -13 1 90.12 131 LYS A CA 1
ATOM 1025 C C . LYS A 1 131 ? 30.562 9.016 -12.57 1 90.12 131 LYS A C 1
ATOM 1027 O O . LYS A 1 131 ? 29.719 8.641 -13.398 1 90.12 131 LYS A O 1
ATOM 1032 N N . ILE A 1 132 ? 30.297 9.125 -11.312 1 92 132 ILE A N 1
ATOM 1033 C CA . ILE A 1 132 ? 28.969 8.82 -10.781 1 92 132 ILE A CA 1
ATOM 1034 C C . ILE A 1 132 ? 27.969 9.844 -11.305 1 92 132 ILE A C 1
ATOM 1036 O O . ILE A 1 132 ? 26.812 9.492 -11.594 1 92 132 ILE A O 1
ATOM 1040 N N . LYS A 1 133 ? 28.375 11.07 -11.367 1 91.06 133 LYS A N 1
ATOM 1041 C CA . LYS A 1 133 ? 27.5 12.125 -11.867 1 91.06 133 LYS A CA 1
ATOM 1042 C C . LYS A 1 133 ? 27.062 11.852 -13.305 1 91.06 133 LYS A C 1
ATOM 1044 O O . LYS A 1 133 ? 25.984 12.258 -13.727 1 91.06 133 LYS A O 1
ATOM 1049 N N . GLN A 1 134 ? 27.844 11.086 -14.008 1 90.94 134 GLN A N 1
ATOM 1050 C CA . GLN A 1 134 ? 27.562 10.805 -15.414 1 90.94 134 GLN A CA 1
ATOM 1051 C C . GLN A 1 134 ? 26.547 9.664 -15.555 1 90.94 134 GLN A C 1
ATOM 1053 O O . GLN A 1 134 ? 25.984 9.453 -16.625 1 90.94 134 GLN A O 1
ATOM 1058 N N . ILE A 1 135 ? 26.328 8.969 -14.562 1 93.69 135 ILE A N 1
ATOM 1059 C CA . ILE A 1 135 ? 25.359 7.883 -14.617 1 93.69 135 ILE A CA 1
ATOM 1060 C C . ILE A 1 135 ? 23.938 8.453 -14.641 1 93.69 135 ILE A C 1
ATOM 1062 O O . ILE A 1 135 ? 23.5 9.055 -13.664 1 93.69 135 ILE A O 1
ATOM 1066 N N . PRO A 1 136 ? 23.219 8.367 -15.672 1 92.81 136 PRO A N 1
ATOM 1067 C CA . PRO A 1 136 ? 21.875 8.938 -15.742 1 92.81 136 PRO A CA 1
ATOM 1068 C C . PRO A 1 136 ? 20.844 8.117 -14.984 1 92.81 136 PRO A C 1
ATOM 1070 O O . PRO A 1 136 ? 20.5 7.008 -15.406 1 92.81 136 PRO A O 1
ATOM 1073 N N . LEU A 1 137 ? 20.312 8.641 -13.938 1 93.88 137 LEU A N 1
ATOM 1074 C CA . LEU A 1 137 ? 19.391 7.871 -13.109 1 93.88 137 LEU A CA 1
ATOM 1075 C C . LEU A 1 137 ? 18.188 8.719 -12.734 1 93.88 137 LEU A C 1
ATOM 1077 O O . LEU A 1 137 ? 17.609 8.539 -11.656 1 93.88 137 LEU A O 1
ATOM 1081 N N . SER A 1 138 ? 17.812 9.609 -13.578 1 90.75 138 SER A N 1
ATOM 1082 C CA . SER A 1 138 ? 16.562 10.336 -13.352 1 90.75 138 SER A CA 1
ATOM 1083 C C . SER A 1 138 ? 15.359 9.422 -13.539 1 90.75 138 SER A C 1
ATOM 1085 O O . SER A 1 138 ? 15.469 8.336 -14.102 1 90.75 138 SER A O 1
ATOM 1087 N N . ALA A 1 139 ? 14.273 9.828 -13.094 1 89.56 139 ALA A N 1
ATOM 1088 C CA . ALA A 1 139 ? 13.062 9.016 -13.203 1 89.56 139 ALA A CA 1
ATOM 1089 C C . ALA A 1 139 ? 12.734 8.711 -14.664 1 89.56 139 ALA A C 1
ATOM 1091 O O . ALA A 1 139 ? 12.398 7.574 -15 1 89.56 139 ALA A O 1
ATOM 1092 N N . THR A 1 140 ? 12.797 9.688 -15.469 1 90.25 140 THR A N 1
ATOM 1093 C CA . THR A 1 140 ? 12.484 9.531 -16.891 1 90.25 140 THR A CA 1
ATOM 1094 C C . THR A 1 140 ? 13.5 8.609 -17.562 1 90.25 140 THR A C 1
ATOM 1096 O O . THR A 1 140 ? 13.125 7.75 -18.359 1 90.25 140 THR A O 1
ATOM 1099 N N . THR A 1 141 ? 14.734 8.836 -17.234 1 92.19 141 THR A N 1
ATOM 1100 C CA . THR A 1 141 ? 15.781 8.016 -17.812 1 92.19 141 THR A CA 1
ATOM 1101 C C . THR A 1 141 ? 15.664 6.562 -17.359 1 92.19 141 THR A C 1
ATOM 1103 O O . THR A 1 141 ? 15.852 5.637 -18.141 1 92.19 141 THR A O 1
ATOM 1106 N N . THR A 1 142 ? 15.445 6.41 -16.109 1 93.94 142 THR A N 1
ATOM 1107 C CA . THR A 1 142 ? 15.289 5.066 -15.57 1 93.94 142 THR A CA 1
ATOM 1108 C C . THR A 1 142 ? 14.109 4.352 -16.234 1 93.94 142 THR A C 1
ATOM 1110 O O . THR A 1 142 ? 14.148 3.141 -16.453 1 93.94 142 THR A O 1
ATOM 1113 N N . THR A 1 143 ? 13.016 5.102 -16.469 1 94.19 143 THR A N 1
ATOM 1114 C CA . THR A 1 143 ? 11.875 4.543 -17.188 1 94.19 143 THR A CA 1
ATOM 1115 C C . THR A 1 143 ? 12.281 4.039 -18.562 1 94.19 143 THR A C 1
ATOM 1117 O O . THR A 1 143 ? 11.945 2.92 -18.953 1 94.19 143 THR A O 1
ATOM 1120 N N . ARG A 1 144 ? 13.023 4.84 -19.266 1 93.62 144 ARG A N 1
ATOM 1121 C CA . ARG A 1 144 ? 13.469 4.473 -20.609 1 93.62 144 ARG A CA 1
ATOM 1122 C C . ARG A 1 144 ? 14.391 3.256 -20.562 1 93.62 144 ARG A C 1
ATOM 1124 O O . ARG A 1 144 ? 14.289 2.367 -21.422 1 93.62 144 ARG A O 1
ATOM 1131 N N . LYS A 1 145 ? 15.289 3.25 -19.656 1 94.94 145 LYS A N 1
ATOM 1132 C CA . LYS A 1 145 ? 16.188 2.107 -19.516 1 94.94 145 LYS A CA 1
ATOM 1133 C C . LYS A 1 145 ? 15.414 0.837 -19.172 1 94.94 145 LYS A C 1
ATOM 1135 O O . LYS A 1 145 ? 15.75 -0.245 -19.656 1 94.94 145 LYS A O 1
ATOM 1140 N N . SER A 1 146 ? 14.43 0.943 -18.328 1 95.62 146 SER A N 1
ATOM 1141 C CA . SER A 1 146 ? 13.594 -0.2 -17.969 1 95.62 146 SER A CA 1
ATOM 1142 C C . SER A 1 146 ? 12.852 -0.739 -19.188 1 95.62 146 SER A C 1
ATOM 1144 O O . SER A 1 146 ? 12.664 -1.949 -19.328 1 95.62 146 SER A O 1
ATOM 1146 N N . GLU A 1 147 ? 12.406 0.205 -20.047 1 95.81 147 GLU A N 1
ATOM 1147 C CA . GLU A 1 147 ? 11.758 -0.205 -21.281 1 95.81 147 GLU A CA 1
ATOM 1148 C C . GLU A 1 147 ? 12.688 -1.051 -22.141 1 95.81 147 GLU A C 1
ATOM 1150 O O . GLU A 1 147 ? 12.289 -2.102 -22.656 1 95.81 147 GLU A O 1
ATOM 1155 N N . VAL A 1 148 ? 13.906 -0.591 -22.25 1 95.25 148 VAL A N 1
ATOM 1156 C CA . VAL A 1 148 ? 14.898 -1.271 -23.078 1 95.25 148 VAL A CA 1
ATOM 1157 C C . VAL A 1 148 ? 15.195 -2.652 -22.484 1 95.25 148 VAL A C 1
ATOM 1159 O O . VAL A 1 148 ? 15.305 -3.635 -23.234 1 95.25 148 VAL A O 1
ATOM 1162 N N . LEU A 1 149 ? 15.336 -2.711 -21.234 1 96.94 149 LEU A N 1
ATOM 1163 C CA . LEU A 1 149 ? 15.625 -3.971 -20.562 1 96.94 149 LEU A CA 1
ATOM 1164 C C . LEU A 1 149 ? 14.477 -4.961 -20.75 1 96.94 149 LEU A C 1
ATOM 1166 O O . LEU A 1 149 ? 14.703 -6.129 -21.062 1 96.94 149 LEU A O 1
ATOM 1170 N N . ALA A 1 150 ? 13.281 -4.504 -20.5 1 96.5 150 ALA A N 1
ATOM 1171 C CA . ALA A 1 150 ? 12.102 -5.355 -20.641 1 96.5 150 ALA A CA 1
ATOM 1172 C C . ALA A 1 150 ? 11.953 -5.867 -22.062 1 96.5 150 ALA A C 1
ATOM 1174 O O . ALA A 1 150 ? 11.578 -7.023 -22.281 1 96.5 150 ALA A O 1
ATOM 1175 N N . GLU A 1 151 ? 12.234 -5.023 -23 1 95.12 151 GLU A N 1
ATOM 1176 C CA . GLU A 1 151 ? 12.133 -5.414 -24.391 1 95.12 151 GLU A CA 1
ATOM 1177 C C . GLU A 1 151 ? 13.164 -6.48 -24.75 1 95.12 151 GLU A C 1
ATOM 1179 O O . GLU A 1 151 ? 12.883 -7.391 -25.531 1 95.12 151 GLU A O 1
ATOM 1184 N N . ASP A 1 152 ? 14.32 -6.328 -24.203 1 96.06 152 ASP A N 1
ATOM 1185 C CA . ASP A 1 152 ? 15.375 -7.293 -24.484 1 96.06 152 ASP A CA 1
ATOM 1186 C C . ASP A 1 152 ? 15.023 -8.68 -23.953 1 96.06 152 ASP A C 1
ATOM 1188 O O . ASP A 1 152 ? 15.172 -9.68 -24.656 1 96.06 152 ASP A O 1
ATOM 1192 N N . VAL A 1 153 ? 14.609 -8.734 -22.766 1 96.81 153 VAL A N 1
ATOM 1193 C CA . VAL A 1 153 ? 14.273 -10.016 -22.156 1 96.81 153 VAL A CA 1
ATOM 1194 C C . VAL A 1 153 ? 13.039 -10.602 -22.844 1 96.81 153 VAL A C 1
ATOM 1196 O O . VAL A 1 153 ? 12.922 -11.82 -22.984 1 96.81 153 VAL A O 1
ATOM 1199 N N . LEU A 1 154 ? 12.117 -9.742 -23.25 1 96.12 154 LEU A N 1
ATOM 1200 C CA . LEU A 1 154 ? 10.953 -10.211 -24 1 96.12 154 LEU A CA 1
ATOM 1201 C C . LEU A 1 154 ? 11.375 -10.836 -25.328 1 96.12 154 LEU A C 1
ATOM 1203 O O . LEU A 1 154 ? 10.828 -11.867 -25.734 1 96.12 154 LEU A O 1
ATOM 1207 N N . ALA A 1 155 ? 12.32 -10.203 -25.969 1 94.94 155 ALA A N 1
ATOM 1208 C CA . ALA A 1 155 ? 12.828 -10.742 -27.234 1 94.94 155 ALA A CA 1
ATOM 1209 C C . ALA A 1 155 ? 13.484 -12.102 -27.016 1 94.94 155 ALA A C 1
ATOM 1211 O O . ALA A 1 155 ? 13.359 -12.992 -27.859 1 94.94 155 ALA A O 1
ATOM 1212 N N . GLN A 1 156 ? 14.164 -12.227 -25.938 1 95 156 GLN A N 1
ATOM 1213 C CA . GLN A 1 156 ? 14.773 -13.508 -25.609 1 95 156 GLN A CA 1
ATOM 1214 C C . GLN A 1 156 ? 13.703 -14.578 -25.375 1 95 156 GLN A C 1
ATOM 1216 O O . GLN A 1 156 ? 13.852 -15.719 -25.812 1 95 156 GLN A O 1
ATOM 1221 N N . LEU A 1 157 ? 12.68 -14.203 -24.688 1 96 157 LEU A N 1
ATOM 1222 C CA . LEU A 1 157 ? 11.578 -15.125 -24.453 1 96 157 LEU A CA 1
ATOM 1223 C C . LEU A 1 157 ? 10.93 -15.555 -25.766 1 96 157 LEU A C 1
ATOM 1225 O O . LEU A 1 157 ? 10.664 -16.734 -25.969 1 96 157 LEU A O 1
ATOM 1229 N N . ASP A 1 158 ? 10.695 -14.617 -26.609 1 95.19 158 ASP A N 1
ATOM 1230 C CA . ASP A 1 158 ? 10.062 -14.906 -27.891 1 95.19 158 ASP A CA 1
ATOM 1231 C C . ASP A 1 158 ? 10.906 -15.891 -28.703 1 95.19 158 ASP A C 1
ATOM 1233 O O . ASP A 1 158 ? 10.367 -16.828 -29.281 1 95.19 158 ASP A O 1
ATOM 1237 N N . ALA A 1 159 ? 12.172 -15.648 -28.688 1 94.12 159 ALA A N 1
ATOM 1238 C CA . ALA A 1 159 ? 13.07 -16.547 -29.422 1 94.12 159 ALA A CA 1
ATOM 1239 C C . ALA A 1 159 ? 13.047 -17.953 -28.828 1 94.12 159 ALA A C 1
ATOM 1241 O O . ALA A 1 159 ? 13.023 -18.938 -29.562 1 94.12 159 ALA A O 1
ATOM 1242 N N . ALA A 1 160 ? 13.047 -18.047 -27.547 1 94.81 160 ALA A N 1
ATOM 1243 C CA . ALA A 1 160 ? 13.039 -19.328 -26.875 1 94.81 160 ALA A CA 1
ATOM 1244 C C . ALA A 1 160 ? 11.734 -20.078 -27.125 1 94.81 160 ALA A C 1
ATOM 1246 O O . ALA A 1 160 ? 11.742 -21.297 -27.344 1 94.81 160 ALA A O 1
ATOM 1247 N N . VAL A 1 161 ? 10.641 -19.406 -27.109 1 94.94 161 VAL A N 1
ATOM 1248 C CA . VAL A 1 161 ? 9.32 -20 -27.297 1 94.94 161 VAL A CA 1
ATOM 1249 C C . VAL A 1 161 ? 9.164 -20.469 -28.75 1 94.94 161 VAL A C 1
ATOM 1251 O O . VAL A 1 161 ? 8.594 -21.531 -29.016 1 94.94 161 VAL A O 1
ATOM 1254 N N . GLN A 1 162 ? 9.664 -19.688 -29.625 1 91.81 162 GLN A N 1
ATOM 1255 C CA . GLN A 1 162 ? 9.578 -20.047 -31.047 1 91.81 162 GLN A CA 1
ATOM 1256 C C . GLN A 1 162 ? 10.406 -21.281 -31.359 1 91.81 162 GLN A C 1
ATOM 1258 O O . GLN A 1 162 ? 10.055 -22.062 -32.25 1 91.81 162 GLN A O 1
ATOM 1263 N N . ASN A 1 163 ? 11.453 -21.469 -30.594 1 91.5 163 ASN A N 1
ATOM 1264 C CA . ASN A 1 163 ? 12.328 -22.609 -30.812 1 91.5 163 ASN A CA 1
ATOM 1265 C C . ASN A 1 163 ? 11.852 -23.828 -30.047 1 91.5 163 ASN A C 1
ATOM 1267 O O . ASN A 1 163 ? 12.375 -24.938 -30.234 1 91.5 163 ASN A O 1
ATOM 1271 N N . ALA A 1 164 ? 10.906 -23.688 -29.25 1 94.25 164 ALA A N 1
ATOM 1272 C CA . ALA A 1 164 ? 10.414 -24.812 -28.453 1 94.25 164 ALA A CA 1
ATOM 1273 C C . ALA A 1 164 ? 9.484 -25.703 -29.266 1 94.25 164 ALA A C 1
ATOM 1275 O O . ALA A 1 164 ? 8.742 -25.219 -30.125 1 94.25 164 ALA A O 1
ATOM 1276 N N . ALA A 1 165 ? 9.516 -26.953 -28.969 1 91.88 165 ALA A N 1
ATOM 1277 C CA . ALA A 1 165 ? 8.703 -27.938 -29.688 1 91.88 165 ALA A CA 1
ATOM 1278 C C . ALA A 1 165 ? 7.223 -27.766 -29.359 1 91.88 165 ALA A C 1
ATOM 1280 O O . ALA A 1 165 ? 6.359 -27.906 -30.234 1 91.88 165 ALA A O 1
ATOM 1281 N N . CYS A 1 166 ? 6.941 -27.547 -28.156 1 95 166 CYS A N 1
ATOM 1282 C CA . CYS A 1 166 ? 5.566 -27.328 -27.703 1 95 166 CYS A CA 1
ATOM 1283 C C . CYS A 1 166 ? 5.527 -26.406 -26.484 1 95 166 CYS A C 1
ATOM 1285 O O . CYS A 1 166 ? 6.531 -26.25 -25.797 1 95 166 CYS A O 1
ATOM 1287 N N . ILE A 1 167 ? 4.367 -25.766 -26.281 1 96.81 167 ILE A N 1
ATOM 1288 C CA . ILE A 1 167 ? 4.223 -24.828 -25.172 1 96.81 167 ILE A CA 1
ATOM 1289 C C . ILE A 1 167 ? 2.871 -25.047 -24.484 1 96.81 167 ILE A C 1
ATOM 1291 O O . ILE A 1 167 ? 1.967 -25.656 -25.062 1 96.81 167 ILE A O 1
ATOM 1295 N N . SER A 1 168 ? 2.779 -24.719 -23.297 1 97 168 SER A N 1
ATOM 1296 C CA . SER A 1 168 ? 1.528 -24.703 -22.547 1 97 168 SER A CA 1
ATOM 1297 C C . SER A 1 168 ? 1.258 -23.344 -21.922 1 97 168 SER A C 1
ATOM 1299 O O . SER A 1 168 ? 2.191 -22.594 -21.641 1 97 168 SER A O 1
ATOM 1301 N N . LEU A 1 169 ? -0.025 -23.031 -21.766 1 96.62 169 LEU A N 1
ATOM 1302 C CA . LEU A 1 169 ? -0.401 -21.719 -21.266 1 96.62 169 LEU A CA 1
ATOM 1303 C C . LEU A 1 169 ? -1.209 -21.828 -19.969 1 96.62 169 LEU A C 1
ATOM 1305 O O . LEU A 1 169 ? -1.987 -22.766 -19.812 1 96.62 169 LEU A O 1
ATOM 1309 N N . ALA A 1 170 ? -0.965 -21.016 -19.062 1 96.12 170 ALA A N 1
ATOM 1310 C CA . ALA A 1 170 ? -1.809 -20.781 -17.906 1 96.12 170 ALA A CA 1
ATOM 1311 C C . ALA A 1 170 ? -2.43 -19.391 -17.938 1 96.12 170 ALA A C 1
ATOM 1313 O O . ALA A 1 170 ? -1.728 -18.406 -18.141 1 96.12 170 ALA A O 1
ATOM 1314 N N . ILE A 1 171 ? -3.719 -19.297 -17.828 1 95.38 171 ILE A N 1
ATOM 1315 C CA . ILE A 1 171 ? -4.434 -18.047 -18.016 1 95.38 171 ILE A CA 1
ATOM 1316 C C . ILE A 1 171 ? -5.266 -17.734 -16.781 1 95.38 171 ILE A C 1
ATOM 1318 O O . ILE A 1 171 ? -5.93 -18.609 -16.234 1 95.38 171 ILE A O 1
ATOM 1322 N N . ASP A 1 172 ? -5.172 -16.562 -16.344 1 93 172 ASP A N 1
ATOM 1323 C CA . ASP A 1 172 ? -5.961 -16.078 -15.219 1 93 172 ASP A CA 1
ATOM 1324 C C . ASP A 1 172 ? -6.215 -14.57 -15.344 1 93 172 ASP A C 1
ATOM 1326 O O . ASP A 1 172 ? -5.547 -13.883 -16.109 1 93 172 ASP A O 1
ATOM 1330 N N . GLU A 1 173 ? -7.254 -14.125 -14.711 1 91.44 173 GLU A N 1
ATOM 1331 C CA . GLU A 1 173 ? -7.621 -12.711 -14.758 1 91.44 173 GLU A CA 1
ATOM 1332 C C . GLU A 1 173 ? -7.785 -12.141 -13.352 1 91.44 173 GLU A C 1
ATOM 1334 O O . GLU A 1 173 ? -8.289 -12.82 -12.453 1 91.44 173 GLU A O 1
ATOM 1339 N N . SER A 1 174 ? -7.289 -10.938 -13.141 1 89.31 174 SER A N 1
ATOM 1340 C CA . SER A 1 174 ? -7.461 -10.242 -11.867 1 89.31 174 SER A CA 1
ATOM 1341 C C . SER A 1 174 ? -7.633 -8.742 -12.086 1 89.31 174 SER A C 1
ATOM 1343 O O . SER A 1 174 ? -7.293 -8.219 -13.148 1 89.31 174 SER A O 1
ATOM 1345 N N . THR A 1 175 ? -8.227 -8.086 -11.156 1 88.31 175 THR A N 1
ATOM 1346 C CA . THR A 1 175 ? -8.445 -6.648 -11.234 1 88.31 175 THR A CA 1
ATOM 1347 C C . THR A 1 175 ? -7.352 -5.895 -10.484 1 88.31 175 THR A C 1
ATOM 1349 O O . THR A 1 175 ? -6.992 -6.266 -9.359 1 88.31 175 THR A O 1
ATOM 1352 N N . ASP A 1 176 ? -6.797 -4.914 -11.086 1 87.25 176 ASP A N 1
ATOM 1353 C CA . ASP A 1 176 ? -5.758 -4.133 -10.43 1 87.25 176 ASP A CA 1
ATOM 1354 C C . ASP A 1 176 ? -6.363 -3.033 -9.562 1 87.25 176 ASP A C 1
ATOM 1356 O O . ASP A 1 176 ? -7.586 -2.965 -9.398 1 87.25 176 ASP A O 1
ATOM 1360 N N . VAL A 1 177 ? -5.582 -2.189 -8.961 1 86.12 177 VAL A N 1
ATOM 1361 C CA . VAL A 1 177 ? -5.996 -1.206 -7.969 1 86.12 177 VAL A CA 1
ATOM 1362 C C . VAL A 1 177 ? -6.887 -0.154 -8.625 1 86.12 177 VAL A C 1
ATOM 1364 O O . VAL A 1 177 ? -7.719 0.467 -7.953 1 86.12 177 VAL A O 1
ATOM 1367 N N . THR A 1 178 ? -6.789 0.08 -9.891 1 83.75 178 THR A N 1
ATOM 1368 C CA . THR A 1 178 ? -7.594 1.075 -10.594 1 83.75 178 THR A CA 1
ATOM 1369 C C . THR A 1 178 ? -8.836 0.434 -11.203 1 83.75 178 THR A C 1
ATOM 1371 O O . THR A 1 178 ? -9.461 1.012 -12.094 1 83.75 178 THR A O 1
ATOM 1374 N N . ASP A 1 179 ? -9.117 -0.831 -10.922 1 82.25 179 ASP A N 1
ATOM 1375 C CA . ASP A 1 179 ? -10.312 -1.566 -11.32 1 82.25 179 ASP A CA 1
ATOM 1376 C C . ASP A 1 179 ? -10.219 -2.021 -12.773 1 82.25 179 ASP A C 1
ATOM 1378 O O . ASP A 1 179 ? -11.234 -2.266 -13.422 1 82.25 179 ASP A O 1
ATOM 1382 N N . ASN A 1 180 ? -9.094 -2.018 -13.25 1 86.94 180 ASN A N 1
ATOM 1383 C CA . ASN A 1 180 ? -8.875 -2.586 -14.578 1 86.94 180 ASN A CA 1
ATOM 1384 C C . ASN A 1 180 ? -8.648 -4.094 -14.516 1 86.94 180 ASN A C 1
ATOM 1386 O O . ASN A 1 180 ? -7.883 -4.57 -13.672 1 86.94 180 ASN A O 1
ATOM 1390 N N . ALA A 1 181 ? -9.414 -4.777 -15.336 1 89.75 181 ALA A N 1
ATOM 1391 C CA . ALA A 1 181 ? -9.203 -6.219 -15.422 1 89.75 181 ALA A CA 1
ATOM 1392 C C . ALA A 1 181 ? -7.949 -6.539 -16.234 1 89.75 181 ALA A C 1
ATOM 1394 O O . ALA A 1 181 ? -7.793 -6.055 -17.359 1 89.75 181 ALA A O 1
ATOM 1395 N N . GLN A 1 182 ? -7.062 -7.25 -15.602 1 92.81 182 GLN A N 1
ATOM 1396 C CA . GLN A 1 182 ? -5.812 -7.637 -16.25 1 92.81 182 GLN A CA 1
ATOM 1397 C C . GLN A 1 182 ? -5.785 -9.133 -16.547 1 92.81 182 GLN A C 1
ATOM 1399 O O . GLN A 1 182 ? -5.883 -9.953 -15.633 1 92.81 182 GLN A O 1
ATOM 1404 N N . LEU A 1 183 ? -5.715 -9.445 -17.828 1 94.62 183 LEU A N 1
ATOM 1405 C CA . LEU A 1 183 ? -5.562 -10.836 -18.25 1 94.62 183 LEU A CA 1
ATOM 1406 C C . LEU A 1 183 ? -4.094 -11.242 -18.25 1 94.62 183 LEU A C 1
ATOM 1408 O O . LEU A 1 183 ? -3.271 -10.609 -18.906 1 94.62 183 LEU A O 1
ATOM 1412 N N . LEU A 1 184 ? -3.791 -12.227 -17.484 1 95.69 184 LEU A N 1
ATOM 1413 C CA . LEU A 1 184 ? -2.416 -12.695 -17.359 1 95.69 184 LEU A CA 1
ATOM 1414 C C . LEU A 1 184 ? -2.256 -14.07 -18 1 95.69 184 LEU A C 1
ATOM 1416 O O . LEU A 1 184 ? -3.072 -14.969 -17.766 1 95.69 184 LEU A O 1
ATOM 1420 N N . VAL A 1 185 ? -1.231 -14.188 -18.844 1 96.56 185 VAL A N 1
ATOM 1421 C CA . VAL A 1 185 ? -0.942 -15.461 -19.5 1 96.56 185 VAL A CA 1
ATOM 1422 C C . VAL A 1 185 ? 0.497 -15.875 -19.203 1 96.56 185 VAL A C 1
ATOM 1424 O O . VAL A 1 185 ? 1.434 -15.117 -19.453 1 96.56 185 VAL A O 1
ATOM 1427 N N . TYR A 1 186 ? 0.73 -17.078 -18.641 1 96.5 186 TYR A N 1
ATOM 1428 C CA . TYR A 1 186 ? 2.041 -17.688 -18.438 1 96.5 186 TYR A CA 1
ATOM 1429 C C . TYR A 1 186 ? 2.299 -18.781 -19.469 1 96.5 186 TYR A C 1
ATOM 1431 O O . TYR A 1 186 ? 1.368 -19.438 -19.922 1 96.5 186 TYR A O 1
ATOM 1439 N N . VAL A 1 187 ? 3.498 -18.891 -19.781 1 96.88 187 VAL A N 1
ATOM 1440 C CA . VAL A 1 187 ? 3.885 -19.922 -20.734 1 96.88 187 VAL A CA 1
ATOM 1441 C C . VAL A 1 187 ? 4.91 -20.859 -20.094 1 96.88 187 VAL A C 1
ATOM 1443 O O . VAL A 1 187 ? 5.738 -20.422 -19.297 1 96.88 187 VAL A O 1
ATOM 1446 N N . ARG A 1 188 ? 4.781 -22.062 -20.312 1 96.19 188 ARG A N 1
ATOM 1447 C CA . ARG A 1 188 ? 5.727 -23.109 -19.906 1 96.19 188 ARG A CA 1
ATOM 1448 C C . ARG A 1 188 ? 6.254 -23.875 -21.125 1 96.19 188 ARG A C 1
ATOM 1450 O O . ARG A 1 188 ? 5.484 -24.234 -22.016 1 96.19 188 ARG A O 1
ATOM 1457 N N . PHE A 1 189 ? 7.543 -24.047 -21.266 1 95.94 189 PHE A N 1
ATOM 1458 C CA . PHE A 1 189 ? 8.172 -24.703 -22.406 1 95.94 189 PHE A CA 1
ATOM 1459 C C . PHE A 1 189 ? 9.539 -25.25 -22.031 1 95.94 189 PHE A C 1
ATOM 1461 O O . PHE A 1 189 ? 10.102 -24.891 -21 1 95.94 189 PHE A O 1
ATOM 1468 N N . PHE A 1 190 ? 9.953 -26.234 -22.781 1 95.12 190 PHE A N 1
ATOM 1469 C CA . PHE A 1 190 ? 11.305 -26.766 -22.594 1 95.12 190 PHE A CA 1
ATOM 1470 C C . PHE A 1 190 ? 12.328 -25.891 -23.297 1 95.12 190 PHE A C 1
ATOM 1472 O O . PHE A 1 190 ? 12.297 -25.766 -24.531 1 95.12 190 PHE A O 1
ATOM 1479 N N . CYS A 1 191 ? 13.141 -25.266 -22.516 1 92.69 191 CYS A N 1
ATOM 1480 C CA . CYS A 1 191 ? 14.195 -24.422 -23.078 1 92.69 191 CYS A CA 1
ATOM 1481 C C . CYS A 1 191 ? 15.414 -25.266 -23.453 1 92.69 191 CYS A C 1
ATOM 1483 O O . CYS A 1 191 ? 16.141 -25.75 -22.578 1 92.69 191 CYS A O 1
ATOM 1485 N N . LYS A 1 192 ? 15.672 -25.391 -24.656 1 87.81 192 LYS A N 1
ATOM 1486 C CA . LYS A 1 192 ? 16.75 -26.234 -25.156 1 87.81 192 LYS A CA 1
ATOM 1487 C C . LYS A 1 192 ? 18.109 -25.703 -24.734 1 87.81 192 LYS A C 1
ATOM 1489 O O . LYS A 1 192 ? 19.016 -26.469 -24.422 1 87.81 192 LYS A O 1
ATOM 1494 N N . GLU A 1 193 ? 18.188 -24.406 -24.75 1 86.12 193 GLU A N 1
ATOM 1495 C CA . GLU A 1 193 ? 19.469 -23.781 -24.406 1 86.12 193 GLU A CA 1
ATOM 1496 C C . GLU A 1 193 ? 19.844 -24.062 -22.953 1 86.12 193 GLU A C 1
ATOM 1498 O O . GLU A 1 193 ? 21 -24.375 -22.656 1 86.12 193 GLU A O 1
ATOM 1503 N N . LYS A 1 194 ? 18.922 -24.047 -22.109 1 86.56 194 LYS A N 1
ATOM 1504 C CA . LYS A 1 194 ? 19.172 -24.25 -20.688 1 86.56 194 LYS A CA 1
ATOM 1505 C C . LYS A 1 194 ? 18.938 -25.703 -20.281 1 86.56 194 LYS A C 1
ATOM 1507 O O . LYS A 1 194 ? 19.344 -26.141 -19.203 1 86.56 194 LYS A O 1
ATOM 1512 N N . LYS A 1 195 ? 18.312 -26.484 -21.094 1 88.19 195 LYS A N 1
ATOM 1513 C CA . LYS A 1 195 ? 17.984 -27.891 -20.875 1 88.19 195 LYS A CA 1
ATOM 1514 C C . LYS A 1 195 ? 17.109 -28.078 -19.641 1 88.19 195 LYS A C 1
ATOM 1516 O O . LYS A 1 195 ? 17.359 -28.953 -18.812 1 88.19 195 LYS A O 1
ATOM 1521 N N . GLU A 1 196 ? 16.281 -27.188 -19.438 1 90.12 196 GLU A N 1
ATOM 1522 C CA . GLU A 1 196 ? 15.352 -27.234 -18.328 1 90.12 196 GLU A CA 1
ATOM 1523 C C . GLU A 1 196 ? 13.992 -26.672 -18.703 1 90.12 196 GLU A C 1
ATOM 1525 O O . GLU A 1 196 ? 13.859 -25.984 -19.734 1 90.12 196 GLU A O 1
ATOM 1530 N N . MET A 1 197 ? 13.031 -27.062 -17.922 1 92.31 197 MET A N 1
ATOM 1531 C CA . MET A 1 197 ? 11.703 -26.484 -18.109 1 92.31 197 MET A CA 1
ATOM 1532 C C . MET A 1 197 ? 11.68 -25.031 -17.656 1 92.31 197 MET A C 1
ATOM 1534 O O . MET A 1 197 ? 12.203 -24.703 -16.594 1 92.31 197 MET A O 1
ATOM 1538 N N . CYS A 1 198 ? 11.117 -24.141 -18.5 1 93.69 198 CYS A N 1
ATOM 1539 C CA . CYS A 1 198 ? 11.07 -22.719 -18.188 1 93.69 198 CYS A CA 1
ATOM 1540 C C . CYS A 1 198 ? 9.625 -22.219 -18.125 1 93.69 198 CYS A C 1
ATOM 1542 O O . CYS A 1 198 ? 8.773 -22.672 -18.891 1 93.69 198 CYS A O 1
ATOM 1544 N N . GLU A 1 199 ? 9.352 -21.469 -17.172 1 95.44 199 GLU A N 1
ATOM 1545 C CA . GLU A 1 199 ? 8.086 -20.766 -17.047 1 95.44 199 GLU A CA 1
ATOM 1546 C C . GLU A 1 199 ? 8.297 -19.25 -17.031 1 95.44 199 GLU A C 1
ATOM 1548 O O . GLU A 1 199 ? 9.242 -18.75 -16.422 1 95.44 199 GLU A O 1
ATOM 1553 N N . ASP A 1 200 ? 7.508 -18.547 -17.766 1 96.25 200 ASP A N 1
ATOM 1554 C CA . ASP A 1 200 ? 7.672 -17.109 -17.844 1 96.25 200 ASP A CA 1
ATOM 1555 C C . ASP A 1 200 ? 6.344 -16.422 -18.156 1 96.25 200 ASP A C 1
ATOM 1557 O O . ASP A 1 200 ? 5.387 -17.078 -18.578 1 96.25 200 ASP A O 1
ATOM 1561 N N . LEU A 1 201 ? 6.297 -15.188 -17.875 1 96.81 201 LEU A N 1
ATOM 1562 C CA . LEU A 1 201 ? 5.145 -14.359 -18.203 1 96.81 201 LEU A CA 1
ATOM 1563 C C . LEU A 1 201 ? 5.105 -14.062 -19.703 1 96.81 201 LEU A C 1
ATOM 1565 O O . LEU A 1 201 ? 6.012 -13.414 -20.234 1 96.81 201 LEU A O 1
ATOM 1569 N N . LEU A 1 202 ? 4.129 -14.594 -20.344 1 96.06 202 LEU A N 1
ATOM 1570 C CA . LEU A 1 202 ? 3.998 -14.336 -21.766 1 96.06 202 LEU A CA 1
ATOM 1571 C C . LEU A 1 202 ? 3.494 -12.914 -22.016 1 96.06 202 LEU A C 1
ATOM 1573 O O . LEU A 1 202 ? 3.977 -12.234 -22.922 1 96.06 202 LEU A O 1
ATOM 1577 N N . GLY A 1 203 ? 2.48 -12.594 -21.219 1 94.75 203 GLY A N 1
ATOM 1578 C CA . GLY A 1 203 ? 2.008 -11.227 -21.375 1 94.75 203 GLY A CA 1
ATOM 1579 C C . GLY A 1 203 ? 0.912 -10.859 -20.391 1 94.75 203 GLY A C 1
ATOM 1580 O O . GLY A 1 203 ? 0.347 -11.727 -19.734 1 94.75 203 GLY A O 1
ATOM 1581 N N . LEU A 1 204 ? 0.739 -9.625 -20.25 1 94.69 204 LEU A N 1
ATOM 1582 C CA . LEU A 1 204 ? -0.325 -8.992 -19.484 1 94.69 204 LEU A CA 1
ATOM 1583 C C . LEU A 1 204 ? -1.141 -8.047 -20.359 1 94.69 204 LEU A C 1
ATOM 1585 O O . LEU A 1 204 ? -0.594 -7.113 -20.953 1 94.69 204 LEU A O 1
ATOM 1589 N N . THR A 1 205 ? -2.43 -8.297 -20.453 1 93.44 205 THR A N 1
ATOM 1590 C CA . THR A 1 205 ? -3.273 -7.496 -21.328 1 93.44 205 THR A CA 1
ATOM 1591 C C . THR A 1 205 ? -4.473 -6.941 -20.578 1 93.44 205 THR A C 1
ATOM 1593 O O . THR A 1 205 ? -5.215 -7.699 -19.938 1 93.44 205 THR A O 1
ATOM 1596 N N . PRO A 1 206 ? -4.621 -5.641 -20.609 1 91.38 206 PRO A N 1
ATOM 1597 C CA . PRO A 1 206 ? -5.812 -5.059 -19.984 1 91.38 206 PRO A CA 1
ATOM 1598 C C . PRO A 1 206 ? -7.09 -5.348 -20.781 1 91.38 206 PRO A C 1
ATOM 1600 O O . PRO A 1 206 ? -7.086 -5.289 -22.016 1 91.38 206 PRO A O 1
ATOM 1603 N N . LEU A 1 207 ? -8.047 -5.773 -20.047 1 88.25 207 LEU A N 1
ATOM 1604 C CA . LEU A 1 207 ? -9.367 -5.934 -20.641 1 88.25 207 LEU A CA 1
ATOM 1605 C C . LEU A 1 207 ? -10.227 -4.695 -20.406 1 88.25 207 LEU A C 1
ATOM 1607 O O . LEU A 1 207 ? -10.695 -4.461 -19.297 1 88.25 207 LEU A O 1
ATOM 1611 N N . GLU A 1 208 ? -10.406 -3.83 -21.281 1 77.38 208 GLU A N 1
ATOM 1612 C CA . GLU A 1 208 ? -10.945 -2.482 -21.156 1 77.38 208 GLU A CA 1
ATOM 1613 C C . GLU A 1 208 ? -12.461 -2.512 -20.953 1 77.38 208 GLU A C 1
ATOM 1615 O O . GLU A 1 208 ? -13.031 -1.598 -20.359 1 77.38 208 GLU A O 1
ATOM 1620 N N . THR A 1 209 ? -13.125 -3.422 -21.5 1 77.12 209 THR A N 1
ATOM 1621 C CA . THR A 1 209 ? -14.586 -3.367 -21.422 1 77.12 209 THR A CA 1
ATOM 1622 C C . THR A 1 209 ? -15.125 -4.527 -20.594 1 77.12 209 THR A C 1
ATOM 1624 O O . THR A 1 209 ? -15.195 -4.438 -19.375 1 77.12 209 THR A O 1
ATOM 1627 N N . HIS A 1 210 ? -15.422 -5.617 -21.344 1 78.31 210 HIS A N 1
ATOM 1628 C CA . HIS A 1 210 ? -16.016 -6.781 -20.688 1 78.31 210 HIS A CA 1
ATOM 1629 C C . HIS A 1 210 ? -15 -7.91 -20.547 1 78.31 210 HIS A C 1
ATOM 1631 O O . HIS A 1 210 ? -13.93 -7.867 -21.172 1 78.31 210 HIS A O 1
ATOM 1637 N N . THR A 1 211 ? -15.289 -8.664 -19.609 1 75.38 211 THR A N 1
ATOM 1638 C CA . THR A 1 211 ? -14.438 -9.828 -19.391 1 75.38 211 THR A CA 1
ATOM 1639 C C . THR A 1 211 ? -15.148 -11.102 -19.828 1 75.38 211 THR A C 1
ATOM 1641 O O . THR A 1 211 ? -15.078 -12.125 -19.156 1 75.38 211 THR A O 1
ATOM 1644 N N . ARG A 1 212 ? -15.859 -10.961 -21.141 1 79.88 212 ARG A N 1
ATOM 1645 C CA . ARG A 1 212 ? -16.578 -12.125 -21.672 1 79.88 212 ARG A CA 1
ATOM 1646 C C . ARG A 1 212 ? -15.609 -13.094 -22.344 1 79.88 212 ARG A C 1
ATOM 1648 O O . ARG A 1 212 ? -14.469 -12.742 -22.641 1 79.88 212 ARG A O 1
ATOM 1655 N N . GLY A 1 213 ? -15.992 -14.312 -22.484 1 85.75 213 GLY A N 1
ATOM 1656 C CA . GLY A 1 213 ? -15.18 -15.328 -23.156 1 85.75 213 GLY A CA 1
ATOM 1657 C C . GLY A 1 213 ? -14.602 -14.867 -24.469 1 85.75 213 GLY A C 1
ATOM 1658 O O . GLY A 1 213 ? -13.438 -15.117 -24.766 1 85.75 213 GLY A O 1
ATOM 1659 N N . GLU A 1 214 ? -15.383 -14.156 -25.188 1 88.38 214 GLU A N 1
ATOM 1660 C CA . GLU A 1 214 ? -14.945 -13.648 -26.484 1 88.38 214 GLU A CA 1
ATOM 1661 C C . GLU A 1 214 ? -13.82 -12.625 -26.328 1 88.38 214 GLU A C 1
ATOM 1663 O O . GLU A 1 214 ? -12.859 -12.625 -27.094 1 88.38 214 GLU A O 1
ATOM 1668 N N . ASP A 1 215 ? -13.984 -11.773 -25.344 1 88.38 215 ASP A N 1
ATOM 1669 C CA . ASP A 1 215 ? -12.969 -10.758 -25.109 1 88.38 215 ASP A CA 1
ATOM 1670 C C . ASP A 1 215 ? -11.641 -11.391 -24.703 1 88.38 215 ASP A C 1
ATOM 1672 O O . ASP A 1 215 ? -10.578 -10.969 -25.172 1 88.38 215 ASP A O 1
ATOM 1676 N N . ILE A 1 216 ? -11.742 -12.359 -23.875 1 91.62 216 ILE A N 1
ATOM 1677 C CA . ILE A 1 216 ? -10.555 -13.039 -23.391 1 91.62 216 ILE A CA 1
ATOM 1678 C C . ILE A 1 216 ? -9.875 -13.781 -24.531 1 91.62 216 ILE A C 1
ATOM 1680 O O . ILE A 1 216 ? -8.656 -13.703 -24.703 1 91.62 216 ILE A O 1
ATOM 1684 N N . TYR A 1 217 ? -10.68 -14.477 -25.328 1 93.25 217 TYR A N 1
ATOM 1685 C CA . TYR A 1 217 ? -10.156 -15.219 -26.469 1 93.25 217 TYR A CA 1
ATOM 1686 C C . TYR A 1 217 ? -9.453 -14.289 -27.453 1 93.25 217 TYR A C 1
ATOM 1688 O O . TYR A 1 217 ? -8.344 -14.586 -27.906 1 93.25 217 TYR A O 1
ATOM 1696 N N . GLU A 1 218 ? -10.078 -13.156 -27.75 1 92.25 218 GLU A N 1
ATOM 1697 C CA . GLU A 1 218 ? -9.492 -12.203 -28.688 1 92.25 218 GLU A CA 1
ATOM 1698 C C . GLU A 1 218 ? -8.195 -11.617 -28.141 1 92.25 218 GLU A C 1
ATOM 1700 O O . GLU A 1 218 ? -7.25 -11.375 -28.906 1 92.25 218 GLU A O 1
ATOM 1705 N N . ALA A 1 219 ? -8.211 -11.391 -26.875 1 92.88 219 ALA A N 1
ATOM 1706 C CA . ALA A 1 219 ? -7 -10.859 -26.25 1 92.88 219 ALA A CA 1
ATOM 1707 C C . ALA A 1 219 ? -5.852 -11.859 -26.344 1 92.88 219 ALA A C 1
ATOM 1709 O O . ALA A 1 219 ? -4.719 -11.484 -26.641 1 92.88 219 ALA A O 1
ATOM 1710 N N . ILE A 1 220 ? -6.125 -13.125 -26.109 1 93.88 220 ILE A N 1
ATOM 1711 C CA . ILE A 1 220 ? -5.113 -14.172 -26.172 1 93.88 220 ILE A CA 1
ATOM 1712 C C . ILE A 1 220 ? -4.625 -14.336 -27.609 1 93.88 220 ILE A C 1
ATOM 1714 O O . ILE A 1 220 ? -3.42 -14.406 -27.859 1 93.88 220 ILE A O 1
ATOM 1718 N N . LYS A 1 221 ? -5.562 -14.383 -28.5 1 93.12 221 LYS A N 1
ATOM 1719 C CA . LYS A 1 221 ? -5.23 -14.547 -29.922 1 93.12 221 LYS A CA 1
ATOM 1720 C C . LYS A 1 221 ? -4.355 -13.391 -30.406 1 93.12 221 LYS A C 1
ATOM 1722 O O . LYS A 1 221 ? -3.373 -13.617 -31.125 1 93.12 221 LYS A O 1
ATOM 1727 N N . ALA A 1 222 ? -4.773 -12.234 -30.016 1 93.25 222 ALA A N 1
ATOM 1728 C CA . ALA A 1 222 ? -3.996 -11.062 -30.422 1 93.25 222 ALA A CA 1
ATOM 1729 C C . ALA A 1 222 ? -2.582 -11.117 -29.844 1 93.25 222 ALA A C 1
ATOM 1731 O O . ALA A 1 222 ? -1.618 -10.758 -30.531 1 93.25 222 ALA A O 1
ATOM 1732 N N . MET A 1 223 ? -2.469 -11.531 -28.656 1 93.56 223 MET A N 1
ATOM 1733 C CA . MET A 1 223 ? -1.174 -11.641 -2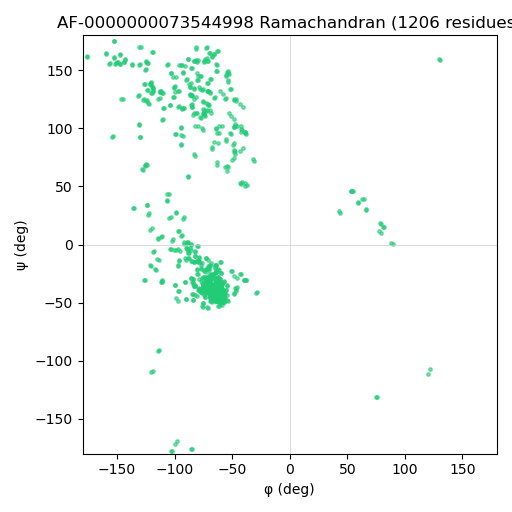8 1 93.56 223 MET A CA 1
ATOM 1734 C C . MET A 1 223 ? -0.285 -12.664 -28.703 1 93.56 223 MET A C 1
ATOM 1736 O O . MET A 1 223 ? 0.891 -12.398 -28.953 1 93.56 223 MET A O 1
ATOM 1740 N N . LEU A 1 224 ? -0.802 -13.852 -29.047 1 94.12 224 LEU A N 1
ATOM 1741 C CA . LEU A 1 224 ? -0.052 -14.906 -29.703 1 94.12 224 LEU A CA 1
ATOM 1742 C C . LEU A 1 224 ? 0.342 -14.492 -31.125 1 94.12 224 LEU A C 1
ATOM 1744 O O . LEU A 1 224 ? 1.48 -14.711 -31.531 1 94.12 224 LEU A O 1
ATOM 1748 N N . THR A 1 225 ? -0.607 -13.852 -31.781 1 93.19 225 THR A N 1
ATOM 1749 C CA . THR A 1 225 ? -0.35 -13.422 -33.156 1 93.19 225 THR A CA 1
ATOM 1750 C C . THR A 1 225 ? 0.743 -12.352 -33.188 1 93.19 225 THR A C 1
ATOM 1752 O O . THR A 1 225 ? 1.631 -12.398 -34.031 1 93.19 225 THR A O 1
ATOM 1755 N N . LYS A 1 226 ? 0.614 -11.438 -32.312 1 91.5 226 LYS A N 1
ATOM 1756 C CA . LYS A 1 226 ? 1.604 -10.367 -32.219 1 91.5 226 LYS A CA 1
ATOM 1757 C C . LYS A 1 226 ? 3.004 -10.922 -32 1 91.5 226 LYS A C 1
ATOM 1759 O O . LYS A 1 226 ? 3.99 -10.367 -32.469 1 91.5 226 LYS A O 1
ATOM 1764 N N . ARG A 1 227 ? 3.129 -12.008 -31.328 1 92.06 227 ARG A N 1
ATOM 1765 C CA . ARG A 1 227 ? 4.418 -12.586 -30.969 1 92.06 227 ARG A CA 1
ATOM 1766 C C . ARG A 1 227 ? 4.777 -13.75 -31.875 1 92.06 227 ARG A C 1
ATOM 1768 O O . ARG A 1 227 ? 5.754 -14.461 -31.625 1 92.06 227 ARG A O 1
ATOM 1775 N N . ASN A 1 228 ? 4.02 -14.047 -32.875 1 91.5 228 ASN A N 1
ATOM 1776 C CA . ASN A 1 228 ? 4.234 -15.078 -33.875 1 91.5 228 ASN A CA 1
ATOM 1777 C C . ASN A 1 228 ? 4.262 -16.469 -33.281 1 91.5 228 ASN A C 1
ATOM 1779 O O . ASN A 1 228 ? 5.152 -17.266 -33.562 1 91.5 228 ASN A O 1
ATOM 1783 N N . ILE A 1 229 ? 3.41 -16.656 -32.344 1 93 229 ILE A N 1
ATOM 1784 C CA . ILE A 1 229 ? 3.236 -17.969 -31.766 1 93 229 ILE A CA 1
ATOM 1785 C C . ILE A 1 229 ? 1.999 -18.641 -32.344 1 93 229 ILE A C 1
ATOM 1787 O O . ILE A 1 229 ? 0.908 -18.062 -32.344 1 93 229 ILE A O 1
ATOM 1791 N N . ASN A 1 230 ? 2.221 -19.781 -32.812 1 90.44 230 ASN A N 1
ATOM 1792 C CA . ASN A 1 230 ? 1.109 -20.531 -33.406 1 90.44 230 ASN A CA 1
ATOM 1793 C C . ASN A 1 230 ? 0.304 -21.266 -32.344 1 90.44 230 ASN A C 1
ATOM 1795 O O . ASN A 1 230 ? 0.875 -21.922 -31.469 1 90.44 230 ASN A O 1
ATOM 1799 N N . LEU A 1 231 ? -0.937 -21.172 -32.406 1 90.12 231 LEU A N 1
ATOM 1800 C CA . LEU A 1 231 ? -1.823 -21.797 -31.453 1 90.12 231 LEU A CA 1
ATOM 1801 C C . LEU A 1 231 ? -1.699 -23.312 -31.5 1 90.12 231 LEU A C 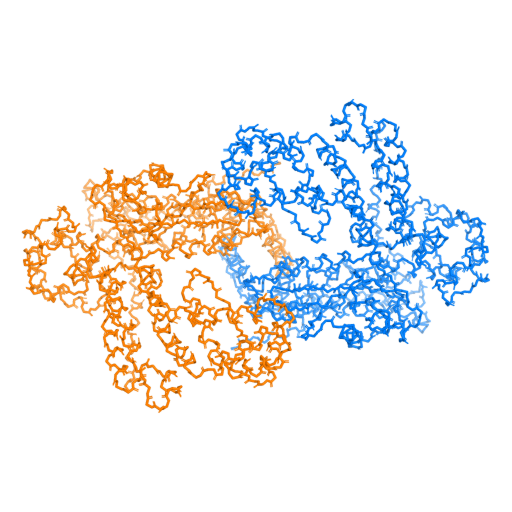1
ATOM 1803 O O . LEU A 1 231 ? -1.987 -24 -30.516 1 90.12 231 LEU A O 1
ATOM 1807 N N . ASN A 1 232 ? -1.272 -23.812 -32.562 1 88.75 232 ASN A N 1
ATOM 1808 C CA . ASN A 1 232 ? -1.129 -25.25 -32.75 1 88.75 232 ASN A CA 1
ATOM 1809 C C . ASN A 1 232 ? 0.031 -25.797 -31.906 1 88.75 232 ASN A C 1
ATOM 1811 O O . ASN A 1 232 ? 0.115 -27 -31.672 1 88.75 232 ASN A O 1
ATOM 1815 N N . GLN A 1 233 ? 0.911 -24.922 -31.531 1 91 233 GLN A N 1
ATOM 1816 C CA . GLN A 1 233 ? 2.045 -25.312 -30.703 1 91 233 GLN A CA 1
ATOM 1817 C C . GLN A 1 233 ? 1.63 -25.469 -29.234 1 91 233 GLN A C 1
ATOM 1819 O O . GLN A 1 233 ? 2.367 -26.047 -28.438 1 91 233 GLN A O 1
ATOM 1824 N N . VAL A 1 234 ? 0.436 -25.016 -28.969 1 95.44 234 VAL A N 1
ATOM 1825 C CA . VAL A 1 234 ? -0.035 -25.047 -27.594 1 95.44 234 VAL A CA 1
ATOM 1826 C C . VAL A 1 234 ? -0.639 -26.422 -27.281 1 95.44 234 VAL A C 1
ATOM 1828 O O . VAL A 1 234 ? -1.613 -26.828 -27.922 1 95.44 234 VAL A O 1
ATOM 1831 N N . VAL A 1 235 ? -0.048 -27.047 -26.359 1 95.12 235 VAL A N 1
ATOM 1832 C CA . VAL A 1 235 ? -0.474 -28.391 -26.016 1 95.12 235 VAL A CA 1
ATOM 1833 C C . VAL A 1 235 ? -1.651 -28.328 -25.031 1 95.12 235 VAL A C 1
ATOM 1835 O O . VAL A 1 235 ? -2.6 -29.109 -25.156 1 95.12 235 VAL A O 1
ATOM 1838 N N . SER A 1 236 ? -1.496 -27.438 -24.094 1 95.12 236 SER A N 1
ATOM 1839 C CA . SER A 1 236 ? -2.527 -27.406 -23.062 1 95.12 236 SER A CA 1
ATOM 1840 C C . SER A 1 236 ? -2.748 -25.984 -22.547 1 95.12 236 SER A C 1
ATOM 1842 O O . SER A 1 236 ? -1.875 -25.125 -22.688 1 95.12 236 SER A O 1
ATOM 1844 N N . VAL A 1 237 ? -3.949 -25.797 -22.031 1 94.75 237 VAL A N 1
ATOM 1845 C CA . VAL A 1 237 ? -4.312 -24.531 -21.391 1 94.75 237 VAL A CA 1
ATOM 1846 C C . VAL A 1 237 ? -4.961 -24.797 -20.047 1 94.75 237 VAL A C 1
ATOM 1848 O O . VAL A 1 237 ? -5.828 -25.672 -19.922 1 94.75 237 VAL A O 1
ATOM 1851 N N . THR A 1 238 ? -4.441 -24.156 -19.047 1 93.88 238 THR A N 1
ATOM 1852 C CA . THR A 1 238 ? -5 -24.25 -17.703 1 93.88 238 THR A CA 1
ATOM 1853 C C . THR A 1 238 ? -5.598 -22.922 -17.266 1 93.88 238 THR A C 1
ATOM 1855 O O . THR A 1 238 ? -4.98 -21.875 -17.453 1 93.88 238 THR A O 1
ATOM 1858 N N . THR A 1 239 ? -6.801 -22.906 -16.75 1 92.69 239 THR A N 1
ATOM 1859 C CA . THR A 1 239 ? -7.484 -21.703 -16.312 1 92.69 239 THR A CA 1
ATOM 1860 C C . THR A 1 239 ? -8.031 -21.859 -14.898 1 92.69 239 THR A C 1
ATOM 1862 O O . THR A 1 239 ? -7.949 -22.938 -14.32 1 92.69 239 THR A O 1
ATOM 1865 N N . ASP A 1 240 ? -8.5 -20.797 -14.289 1 83.81 240 ASP A N 1
ATOM 1866 C CA . ASP A 1 240 ? -9.039 -20.844 -12.938 1 83.81 240 ASP A CA 1
ATOM 1867 C C . ASP A 1 240 ? -10.469 -21.359 -12.93 1 83.81 240 ASP A C 1
ATOM 1869 O O . ASP A 1 240 ? -11.078 -21.5 -11.867 1 83.81 240 ASP A O 1
ATOM 1873 N N . GLY A 1 241 ? -11.047 -21.656 -14.047 1 79.12 241 GLY A N 1
ATOM 1874 C CA . GLY A 1 241 ? -12.367 -22.266 -14.117 1 79.12 241 GLY A CA 1
ATOM 1875 C C . GLY A 1 241 ? -13.492 -21.25 -14.172 1 79.12 241 GLY A C 1
ATOM 1876 O O . GLY A 1 241 ? -14.664 -21.609 -14.195 1 79.12 241 GLY A O 1
ATOM 1877 N N . ALA A 1 242 ? -13.188 -19.953 -14.156 1 81.75 242 ALA A N 1
ATOM 1878 C CA . ALA A 1 242 ? -14.234 -18.938 -14.258 1 81.75 242 ALA A CA 1
ATOM 1879 C C . ALA A 1 242 ? -15.078 -19.141 -15.508 1 81.75 242 ALA A C 1
ATOM 1881 O O . ALA A 1 242 ? -14.578 -19.609 -16.531 1 81.75 242 ALA A O 1
ATOM 1882 N N . PRO A 1 243 ? -16.312 -18.859 -15.445 1 77.25 243 PRO A N 1
ATOM 1883 C CA . PRO A 1 243 ? -17.234 -19.125 -16.578 1 77.25 243 PRO A CA 1
ATOM 1884 C C . PRO A 1 243 ? -16.75 -18.469 -17.875 1 77.25 243 PRO A C 1
ATOM 1886 O O . PRO A 1 243 ? -16.906 -19.047 -18.938 1 77.25 243 PRO A O 1
ATOM 1889 N N . ALA A 1 244 ? -16.234 -17.297 -17.734 1 79.31 244 ALA A N 1
ATOM 1890 C CA . ALA A 1 244 ? -15.742 -16.609 -18.938 1 79.31 244 ALA A CA 1
ATOM 1891 C C . ALA A 1 244 ? -14.617 -17.391 -19.594 1 79.31 244 ALA A C 1
ATOM 1893 O O . ALA A 1 244 ? -14.422 -17.297 -20.812 1 79.31 244 ALA A O 1
ATOM 1894 N N . MET A 1 245 ? -14.023 -18.188 -18.812 1 82.25 245 MET A N 1
ATOM 1895 C CA . MET A 1 245 ? -12.891 -18.969 -19.312 1 82.25 245 MET A CA 1
ATOM 1896 C C . MET A 1 245 ? -13.352 -20.297 -19.875 1 82.25 245 MET A C 1
ATOM 1898 O O . MET A 1 245 ? -12.953 -20.688 -20.984 1 82.25 245 MET A O 1
ATOM 1902 N N . VAL A 1 246 ? -14.242 -21 -19.094 1 77.56 246 VAL A N 1
ATOM 1903 C CA . VAL A 1 246 ? -14.469 -22.406 -19.391 1 77.56 246 VAL A CA 1
ATOM 1904 C C . VAL A 1 246 ? -15.883 -22.594 -19.938 1 77.56 246 VAL A C 1
ATOM 1906 O O . VAL A 1 246 ? -16.297 -23.719 -20.219 1 77.56 246 VAL A O 1
ATOM 1909 N N . GLY A 1 247 ? -16.594 -21.516 -20.203 1 74.81 247 GLY A N 1
ATOM 1910 C CA . GLY A 1 247 ? -17.938 -21.688 -20.75 1 74.81 247 GLY A CA 1
ATOM 1911 C C . GLY A 1 247 ? -17.984 -22.594 -21.953 1 74.81 247 GLY A C 1
ATOM 1912 O O . GLY A 1 247 ? -17.078 -22.562 -22.797 1 74.81 247 GLY A O 1
ATOM 1913 N N . ARG A 1 248 ? -18.859 -23.516 -22.062 1 73.94 248 ARG A N 1
ATOM 1914 C CA . ARG A 1 248 ? -18.922 -24.594 -23.047 1 73.94 248 ARG A CA 1
ATOM 1915 C C . ARG A 1 248 ? -18.984 -24.031 -24.469 1 73.94 248 ARG A C 1
ATOM 1917 O O . ARG A 1 248 ? -18.281 -24.5 -25.359 1 73.94 248 ARG A O 1
ATOM 1924 N N . GLU A 1 249 ? -19.734 -23.062 -24.609 1 72.94 249 GLU A N 1
ATOM 1925 C CA . GLU A 1 249 ? -19.891 -22.547 -25.953 1 72.94 249 GLU A CA 1
ATOM 1926 C C . GLU A 1 249 ? -19.25 -21.172 -26.094 1 72.94 249 GLU A C 1
ATOM 1928 O O . GLU A 1 249 ? -18.594 -20.875 -27.094 1 72.94 249 GLU A O 1
ATOM 1933 N N . LYS A 1 250 ? -19.297 -20.516 -25.062 1 77.81 250 LYS A N 1
ATOM 1934 C CA . LYS A 1 250 ? -18.953 -19.094 -25.188 1 77.81 250 LYS A CA 1
ATOM 1935 C C . LYS A 1 250 ? -17.672 -18.766 -24.422 1 77.81 250 LYS A C 1
ATOM 1937 O O . LYS A 1 250 ? -17.234 -17.625 -24.391 1 77.81 250 LYS A O 1
ATOM 1942 N N . GLY A 1 251 ? -17.094 -19.844 -23.891 1 85.75 251 GLY A N 1
ATOM 1943 C CA . GLY A 1 251 ? -15.891 -19.578 -23.109 1 85.75 251 GLY A CA 1
ATOM 1944 C C . GLY A 1 251 ? -14.648 -19.406 -23.969 1 85.75 251 GLY A C 1
ATOM 1945 O O . GLY A 1 251 ? -14.633 -19.766 -25.141 1 85.75 251 GLY A O 1
ATOM 1946 N N . ALA A 1 252 ? -13.68 -18.766 -23.422 1 89.56 252 ALA A N 1
ATOM 1947 C CA . ALA A 1 252 ? -12.422 -18.531 -24.125 1 89.56 252 ALA A CA 1
ATOM 1948 C C . ALA A 1 252 ? -11.781 -19.844 -24.562 1 89.56 252 ALA A C 1
ATOM 1950 O O . ALA A 1 252 ? -11.281 -19.953 -25.688 1 89.56 252 ALA A O 1
ATOM 1951 N N . VAL A 1 253 ? -11.828 -20.906 -23.766 1 90.94 253 VAL A N 1
ATOM 1952 C CA . VAL A 1 253 ? -11.219 -22.203 -24.047 1 90.94 253 VAL A CA 1
ATOM 1953 C C . VAL A 1 253 ? -11.945 -22.875 -25.188 1 90.94 253 VAL A C 1
ATOM 1955 O O . VAL A 1 253 ? -11.32 -23.516 -26.047 1 90.94 253 VAL A O 1
ATOM 1958 N N . ALA A 1 254 ? -13.234 -22.797 -25.141 1 90.69 254 ALA A N 1
ATOM 1959 C CA . ALA A 1 254 ? -14.023 -23.375 -26.219 1 90.69 254 ALA A CA 1
ATOM 1960 C C . ALA A 1 254 ? -13.656 -22.781 -27.578 1 90.69 254 ALA A C 1
ATOM 1962 O O . ALA A 1 254 ? -13.57 -23.484 -28.578 1 90.69 254 ALA A O 1
ATOM 1963 N N . ARG A 1 255 ? -13.461 -21.578 -27.562 1 92 255 ARG A N 1
ATOM 1964 C CA . ARG A 1 255 ? -13.078 -20.875 -28.797 1 92 255 ARG A CA 1
ATOM 1965 C C . ARG A 1 255 ? -11.672 -21.266 -29.219 1 92 255 ARG A C 1
ATOM 1967 O O . ARG A 1 255 ? -11.398 -21.391 -30.422 1 92 255 ARG A O 1
ATOM 1974 N N . MET A 1 256 ? -10.82 -21.453 -28.344 1 92.56 256 MET A N 1
ATOM 1975 C CA . MET A 1 256 ? -9.461 -21.891 -28.641 1 92.56 256 MET A CA 1
ATOM 1976 C C . MET A 1 256 ? -9.453 -23.297 -29.219 1 92.56 256 MET A C 1
ATOM 1978 O O . MET A 1 256 ? -8.664 -23.594 -30.125 1 92.56 256 MET A O 1
ATOM 1982 N N . LYS A 1 257 ? -10.305 -24.125 -28.719 1 91.56 257 LYS A N 1
ATOM 1983 C CA . LYS A 1 257 ? -10.406 -25.516 -29.188 1 91.56 257 LYS A CA 1
ATOM 1984 C C . LYS A 1 257 ? -10.938 -25.578 -30.609 1 91.56 257 LYS A C 1
ATOM 1986 O O . LYS A 1 257 ? -10.656 -26.531 -31.344 1 91.56 257 LYS A O 1
ATOM 1991 N N . GLN A 1 258 ? -11.695 -24.578 -30.953 1 90.62 258 GLN A N 1
ATOM 1992 C CA . GLN A 1 258 ? -12.164 -24.5 -32.344 1 90.62 258 GLN A CA 1
ATOM 1993 C C . GLN A 1 258 ? -10.992 -24.281 -33.281 1 90.62 258 GLN A C 1
ATOM 1995 O O . GLN A 1 258 ? -10.969 -24.828 -34.375 1 90.62 258 GLN A O 1
ATOM 2000 N N . ASP A 1 259 ? -10.07 -23.547 -32.844 1 90.88 259 ASP A N 1
ATOM 2001 C CA . ASP A 1 259 ? -8.898 -23.25 -33.656 1 90.88 259 ASP A CA 1
ATOM 2002 C C . ASP A 1 259 ? -7.871 -24.375 -33.562 1 90.88 259 ASP A C 1
ATOM 2004 O O . ASP A 1 259 ? -7.125 -24.609 -34.531 1 90.88 259 ASP A O 1
ATOM 2008 N N . ASN A 1 260 ? -7.762 -24.969 -32.406 1 92.69 260 ASN A N 1
ATOM 2009 C CA . ASN A 1 260 ? -6.887 -26.109 -32.156 1 92.69 260 ASN A CA 1
ATOM 2010 C C . ASN A 1 260 ? -7.633 -27.25 -31.469 1 92.69 260 ASN A C 1
ATOM 2012 O O . ASN A 1 260 ? -7.637 -27.344 -30.234 1 92.69 260 ASN A O 1
ATOM 2016 N N . PRO A 1 261 ? -8.117 -28.109 -32.219 1 90.94 261 PRO A N 1
ATOM 2017 C CA . PRO A 1 261 ? -8.953 -29.188 -31.688 1 90.94 261 PRO A CA 1
ATOM 2018 C C . PRO A 1 261 ? -8.188 -30.125 -30.75 1 90.94 261 PRO A C 1
ATOM 2020 O O . PRO A 1 261 ? -8.789 -30.812 -29.922 1 90.94 261 PRO A O 1
ATOM 2023 N N . ASP A 1 262 ? -6.914 -30.172 -30.859 1 90.69 262 ASP A N 1
ATOM 2024 C CA . ASP A 1 262 ? -6.121 -31.094 -30.047 1 90.69 262 ASP A CA 1
ATOM 2025 C C . ASP A 1 262 ? -5.727 -30.453 -28.719 1 90.69 262 ASP A C 1
ATOM 2027 O O . ASP A 1 262 ? -5.031 -31.078 -27.906 1 90.69 262 ASP A O 1
ATOM 2031 N N . LEU A 1 263 ? -6.188 -29.281 -28.547 1 92.62 263 LEU A N 1
ATOM 2032 C CA . LEU A 1 263 ? -5.844 -28.547 -27.328 1 92.62 263 LEU A CA 1
ATOM 2033 C C . LEU A 1 263 ? -6.426 -29.219 -26.094 1 92.62 263 LEU A C 1
ATOM 2035 O O . LEU A 1 263 ? -7.609 -29.562 -26.062 1 92.62 263 LEU A O 1
ATOM 2039 N N . ILE A 1 264 ? -5.59 -29.5 -25.141 1 92.56 264 ILE A N 1
ATOM 2040 C CA . ILE A 1 264 ? -6.043 -30.094 -23.891 1 92.56 264 ILE A CA 1
ATOM 2041 C C . ILE A 1 264 ? -6.328 -28.984 -22.859 1 92.56 264 ILE A C 1
ATOM 2043 O O . ILE A 1 264 ? -5.438 -28.203 -22.516 1 92.56 264 ILE A O 1
ATOM 2047 N N . ALA A 1 265 ? -7.504 -28.875 -22.438 1 91 265 ALA A N 1
ATOM 2048 C CA . ALA A 1 265 ? -7.875 -27.828 -21.484 1 91 265 ALA A CA 1
ATOM 2049 C C . ALA A 1 265 ? -8.398 -28.438 -20.188 1 91 265 ALA A C 1
ATOM 2051 O O . ALA A 1 265 ? -9.133 -29.422 -20.203 1 91 265 ALA A O 1
ATOM 2052 N N . TYR A 1 266 ? -7.93 -27.984 -19.125 1 88.94 266 TYR A N 1
ATOM 2053 C CA . TYR A 1 266 ? -8.453 -28.422 -17.844 1 88.94 266 TYR A CA 1
ATOM 2054 C C . TYR A 1 266 ? -8.383 -27.312 -16.812 1 88.94 266 TYR A C 1
ATOM 2056 O O . TYR A 1 266 ? -7.684 -26.312 -17 1 88.94 266 TYR A O 1
ATOM 2064 N N . HIS A 1 267 ? -9.133 -27.516 -15.766 1 90.56 267 HIS A N 1
ATOM 2065 C CA . HIS A 1 267 ? -9.219 -26.562 -14.656 1 90.56 267 HIS A CA 1
ATOM 2066 C C . HIS A 1 267 ? -8.023 -26.703 -13.719 1 90.56 267 HIS A C 1
ATOM 2068 O O . HIS A 1 267 ? -7.594 -27.812 -13.422 1 90.56 267 HIS A O 1
ATOM 2074 N N . CYS A 1 268 ? -7.559 -25.547 -13.234 1 91.5 268 CYS A N 1
ATOM 2075 C CA . CYS A 1 268 ? -6.453 -25.516 -12.281 1 91.5 268 CYS A CA 1
ATOM 2076 C C . CYS A 1 268 ? -6.688 -26.5 -11.141 1 91.5 268 CYS A C 1
ATOM 2078 O O . CYS A 1 268 ? -7.715 -26.422 -10.461 1 91.5 268 CYS A O 1
ATOM 2080 N N . ILE A 1 269 ? -5.777 -27.359 -10.922 1 91.75 269 ILE A N 1
ATOM 2081 C CA . ILE A 1 269 ? -5.91 -28.438 -9.953 1 91.75 269 ILE A CA 1
ATOM 2082 C C . ILE A 1 269 ? -6.098 -27.844 -8.555 1 91.75 269 ILE A C 1
ATOM 2084 O O . ILE A 1 269 ? -6.91 -28.344 -7.77 1 91.75 269 ILE A O 1
ATOM 2088 N N . ILE A 1 270 ? -5.371 -26.812 -8.25 1 90.19 270 ILE A N 1
ATOM 2089 C CA . ILE A 1 270 ? -5.477 -26.172 -6.949 1 90.19 270 ILE A CA 1
ATOM 2090 C C . ILE A 1 270 ? -6.91 -25.703 -6.723 1 90.19 270 ILE A C 1
ATOM 2092 O O . ILE A 1 270 ? -7.484 -25.922 -5.656 1 90.19 270 ILE A O 1
ATOM 2096 N N . HIS A 1 271 ? -7.488 -25.094 -7.699 1 87 271 HIS A N 1
ATOM 2097 C CA . HIS A 1 271 ? -8.852 -24.594 -7.582 1 87 271 HIS A CA 1
ATOM 2098 C C . HIS A 1 271 ? -9.859 -25.734 -7.469 1 87 271 HIS A C 1
ATOM 2100 O O . HIS A 1 271 ? -10.859 -25.609 -6.766 1 87 271 HIS A O 1
ATOM 2106 N N . GLN A 1 272 ? -9.609 -26.75 -8.18 1 88.81 272 GLN A N 1
ATOM 2107 C CA . GLN A 1 272 ? -10.492 -27.922 -8.125 1 88.81 272 GLN A CA 1
ATOM 2108 C C . GLN A 1 272 ? -10.508 -28.531 -6.727 1 88.81 272 GLN A C 1
ATOM 2110 O O . GLN A 1 272 ? -11.562 -28.938 -6.238 1 88.81 272 GLN A O 1
ATOM 2115 N N . THR A 1 273 ? -9.336 -28.578 -6.156 1 88.94 273 THR A N 1
ATOM 2116 C CA . THR A 1 273 ? -9.266 -29.156 -4.816 1 88.94 273 THR A CA 1
ATOM 2117 C C . THR A 1 273 ? -10.07 -28.328 -3.826 1 88.94 273 THR A C 1
ATOM 2119 O O . THR A 1 273 ? -10.68 -28.859 -2.9 1 88.94 273 THR A O 1
ATOM 2122 N N . VAL A 1 274 ? -10.094 -27.062 -4.031 1 84.5 274 VAL A N 1
ATOM 2123 C CA . VAL A 1 274 ? -10.836 -26.156 -3.154 1 84.5 274 VAL A CA 1
ATOM 2124 C C . VAL A 1 274 ? -12.336 -26.375 -3.344 1 84.5 274 VAL A C 1
ATOM 2126 O O . VAL A 1 274 ? -13.102 -26.344 -2.377 1 84.5 274 VAL A O 1
ATOM 2129 N N . LEU A 1 275 ? -12.711 -26.641 -4.555 1 83.06 275 LEU A N 1
ATOM 2130 C CA . LEU A 1 275 ? -14.117 -26.859 -4.875 1 83.06 275 LEU A CA 1
ATOM 2131 C C . LEU A 1 275 ? -14.609 -28.172 -4.289 1 83.06 275 LEU A C 1
ATOM 2133 O O . LEU A 1 275 ? -15.812 -28.375 -4.113 1 83.06 275 LEU A O 1
ATOM 2137 N N . CYS A 1 276 ? -13.703 -29.062 -4.012 1 84.94 276 CYS A N 1
ATOM 2138 C CA . CYS A 1 276 ? -14.07 -30.344 -3.432 1 84.94 276 CYS A CA 1
ATOM 2139 C C . CYS A 1 276 ? -14.508 -30.188 -1.979 1 84.94 276 CYS A C 1
ATOM 2141 O O . CYS A 1 276 ? -15.305 -30.984 -1.475 1 84.94 276 CYS A O 1
ATOM 2143 N N . ALA A 1 277 ? -13.961 -29.172 -1.358 1 82.5 277 ALA A N 1
ATOM 2144 C CA . ALA A 1 277 ? -14.203 -29 0.072 1 82.5 277 ALA A CA 1
ATOM 2145 C C . ALA A 1 277 ? -15.461 -28.172 0.323 1 82.5 277 ALA A C 1
ATOM 2147 O O . ALA A 1 277 ? -15.398 -27.125 0.954 1 82.5 277 ALA A O 1
ATOM 2148 N N . ILE A 1 278 ? -16.562 -28.625 -0.178 1 81.94 278 ILE A N 1
ATOM 2149 C CA . ILE A 1 278 ? -17.844 -27.969 0.051 1 81.94 278 ILE A CA 1
ATOM 2150 C C . ILE A 1 278 ? -18.453 -28.438 1.373 1 81.94 278 ILE A C 1
ATOM 2152 O O . ILE A 1 278 ? -18.469 -29.641 1.654 1 81.94 278 ILE A O 1
ATOM 2156 N N . LEU A 1 279 ? -18.797 -27.5 2.127 1 85.06 279 LEU A N 1
ATOM 2157 C CA . LEU A 1 279 ? -19.359 -27.844 3.43 1 85.06 279 LEU A CA 1
ATOM 2158 C C . LEU A 1 279 ? -20.859 -28.062 3.326 1 85.06 279 LEU A C 1
ATOM 2160 O O . LEU A 1 279 ? -21.547 -27.375 2.582 1 85.06 279 LEU A O 1
ATOM 2164 N N . SER A 1 280 ? -21.266 -29.125 3.971 1 84.81 280 SER A N 1
ATOM 2165 C CA . SER A 1 280 ? -22.719 -29.312 4.102 1 84.81 280 SER A CA 1
ATOM 2166 C C . SER A 1 280 ? -23.344 -28.172 4.906 1 84.81 280 SER A C 1
ATOM 2168 O O . SER A 1 280 ? -22.625 -27.391 5.543 1 84.81 280 SER A O 1
ATOM 2170 N N . GLU A 1 281 ? -24.578 -28.094 4.863 1 87.25 281 GLU A N 1
ATOM 2171 C CA . GLU A 1 281 ? -25.297 -26.984 5.473 1 87.25 281 GLU A CA 1
ATOM 2172 C C . GLU A 1 281 ? -24.984 -26.859 6.961 1 87.25 281 GLU A C 1
ATOM 2174 O O . GLU A 1 281 ? -24.797 -25.766 7.477 1 87.25 281 GLU A O 1
ATOM 2179 N N . GLU A 1 282 ? -25 -27.984 7.594 1 88 282 GLU A N 1
ATOM 2180 C CA . GLU A 1 282 ? -24.75 -27.969 9.031 1 88 282 GLU A CA 1
ATOM 2181 C C . GLU A 1 282 ? -23.359 -27.438 9.352 1 88 282 GLU A C 1
ATOM 2183 O O . GLU A 1 282 ? -23.188 -26.625 10.273 1 88 282 GLU A O 1
ATOM 2188 N N . PHE A 1 283 ? -22.422 -27.922 8.664 1 91.81 283 PHE A N 1
ATOM 2189 C CA . PHE A 1 283 ? -21.047 -27.5 8.875 1 91.81 283 PHE A CA 1
ATOM 2190 C C . PHE A 1 283 ? -20.844 -26.062 8.391 1 91.81 283 PHE A C 1
ATOM 2192 O O . PHE A 1 283 ? -20.094 -25.312 9 1 91.81 283 PHE A O 1
ATOM 2199 N N . ALA A 1 284 ? -21.578 -25.688 7.336 1 90.75 284 ALA A N 1
ATOM 2200 C CA . ALA A 1 284 ? -21.469 -24.344 6.758 1 90.75 284 ALA A CA 1
ATOM 2201 C C . ALA A 1 284 ? -21.984 -23.297 7.73 1 90.75 284 ALA A C 1
ATOM 2203 O O . ALA A 1 284 ? -21.422 -22.203 7.816 1 90.75 284 ALA A O 1
ATOM 2204 N N . GLU A 1 285 ? -23 -23.641 8.367 1 93.06 285 GLU A N 1
ATOM 2205 C CA . GLU A 1 285 ? -23.578 -22.703 9.336 1 93.06 285 GLU A CA 1
ATOM 2206 C C . GLU A 1 285 ? -22.594 -22.422 10.469 1 93.06 285 GLU A C 1
ATOM 2208 O O . GLU A 1 285 ? -22.438 -21.266 10.883 1 93.06 285 GLU A O 1
ATOM 2213 N N . VAL A 1 286 ? -22.031 -23.484 10.977 1 93.62 286 VAL A N 1
ATOM 2214 C CA . VAL A 1 286 ? -21.078 -23.328 12.062 1 93.62 286 VAL A CA 1
ATOM 2215 C C . VAL A 1 286 ? -19.875 -22.516 11.57 1 93.62 286 VAL A C 1
ATOM 2217 O O . VAL A 1 286 ? -19.406 -21.609 12.273 1 93.62 286 VAL A O 1
ATOM 2220 N N . MET A 1 287 ? -19.422 -22.859 10.422 1 91.38 287 MET A N 1
ATOM 2221 C CA . MET A 1 287 ? -18.297 -22.141 9.844 1 91.38 287 MET A CA 1
ATOM 2222 C C . MET A 1 287 ? -18.609 -20.656 9.664 1 91.38 287 MET A C 1
ATOM 2224 O O . MET A 1 287 ? -17.797 -19.797 9.984 1 91.38 287 MET A O 1
ATOM 2228 N N . ASN A 1 288 ? -19.75 -20.359 9.156 1 90.94 288 ASN A N 1
ATOM 2229 C CA . ASN A 1 288 ? -20.172 -18.969 8.938 1 90.94 288 ASN A CA 1
ATOM 2230 C C . ASN A 1 288 ? -20.25 -18.203 10.25 1 90.94 288 ASN A C 1
ATOM 2232 O O . ASN A 1 288 ? -19.859 -17.031 10.305 1 90.94 288 ASN A O 1
ATOM 2236 N N . THR A 1 289 ? -20.781 -18.844 11.227 1 93.69 289 THR A N 1
ATOM 2237 C CA . THR A 1 289 ? -20.875 -18.203 12.531 1 93.69 289 THR A CA 1
ATOM 2238 C C . THR A 1 289 ? -19.469 -17.922 13.086 1 93.69 289 THR A C 1
ATOM 2240 O O . THR A 1 289 ? -19.234 -16.859 13.672 1 93.69 289 THR A O 1
ATOM 2243 N N . MET A 1 290 ? -18.578 -18.859 12.906 1 92.31 290 MET A N 1
ATOM 2244 C CA . MET A 1 290 ? -17.203 -18.672 13.359 1 92.31 290 MET A CA 1
ATOM 2245 C C . MET A 1 290 ? -16.547 -17.5 12.641 1 92.31 290 MET A C 1
ATOM 2247 O O . MET A 1 290 ? -15.844 -16.703 13.258 1 92.31 290 MET A O 1
ATOM 2251 N N . MET A 1 291 ? -16.734 -17.422 11.328 1 90.69 291 MET A N 1
ATOM 2252 C CA . MET A 1 291 ? -16.156 -16.328 10.555 1 90.69 291 MET A CA 1
ATOM 2253 C C . MET A 1 291 ? -16.734 -14.984 10.984 1 90.69 291 MET A C 1
ATOM 2255 O O . MET A 1 291 ? -16.016 -13.984 11.047 1 90.69 291 MET A O 1
ATOM 2259 N N . LYS A 1 292 ? -18.016 -14.969 11.297 1 91.31 292 LYS A N 1
ATOM 2260 C CA . LYS A 1 292 ? -18.641 -13.758 11.789 1 91.31 292 LYS A CA 1
ATOM 2261 C C . LYS A 1 292 ? -18.062 -13.344 13.141 1 91.31 292 LYS A C 1
ATOM 2263 O O . LYS A 1 292 ? -17.859 -12.156 13.398 1 91.31 292 LYS A O 1
ATOM 2268 N N . LEU A 1 293 ? -17.891 -14.336 13.953 1 92.75 293 LEU A N 1
ATOM 2269 C CA . LEU A 1 293 ? -17.312 -14.086 15.266 1 92.75 293 LEU A CA 1
ATOM 2270 C C . LEU A 1 293 ? -15.914 -13.477 15.141 1 92.75 293 LEU A C 1
ATOM 2272 O O . LEU A 1 293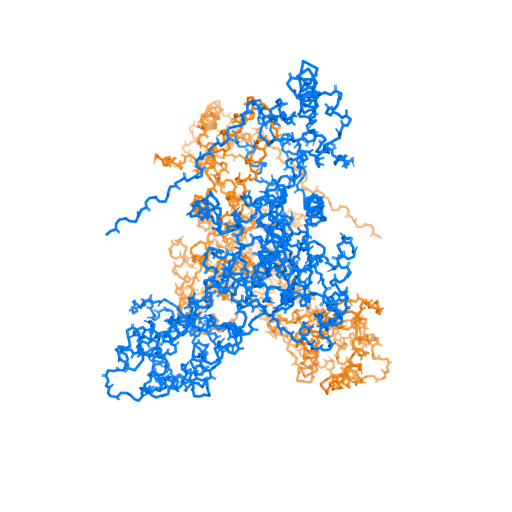 ? -15.609 -12.477 15.789 1 92.75 293 LEU A O 1
ATOM 2276 N N . ILE A 1 294 ? -15.078 -14.102 14.312 1 90.06 294 ILE A N 1
ATOM 2277 C CA . ILE A 1 294 ? -13.719 -13.617 14.109 1 90.06 294 ILE A CA 1
ATOM 2278 C C . ILE A 1 294 ? -13.742 -12.211 13.531 1 90.06 294 ILE A C 1
ATOM 2280 O O . ILE A 1 294 ? -12.992 -11.336 13.977 1 90.06 294 ILE A O 1
ATOM 2284 N N . ASN A 1 295 ? -14.641 -11.992 12.57 1 88.25 295 ASN A N 1
ATOM 2285 C CA . ASN A 1 295 ? -14.781 -10.664 11.977 1 88.25 295 ASN A CA 1
ATOM 2286 C C . ASN A 1 295 ? -15.258 -9.641 13.008 1 88.25 295 ASN A C 1
ATOM 2288 O O . ASN A 1 295 ? -14.812 -8.492 12.992 1 88.25 295 ASN A O 1
ATOM 2292 N N . PHE A 1 296 ? -16.156 -10.023 13.867 1 90.81 296 PHE A N 1
ATOM 2293 C CA . PHE A 1 296 ? -16.672 -9.164 14.93 1 90.81 296 PHE A CA 1
ATOM 2294 C C . PHE A 1 296 ? -15.539 -8.703 15.844 1 90.81 296 PHE A C 1
ATOM 2296 O O . PHE A 1 296 ? -15.492 -7.531 16.234 1 90.81 296 PHE A O 1
ATOM 2303 N N . LEU A 1 297 ? -14.656 -9.539 16.109 1 87.56 297 LEU A N 1
ATOM 2304 C CA . LEU A 1 297 ? -13.594 -9.25 17.047 1 87.56 297 LEU A CA 1
ATOM 2305 C C . LEU A 1 297 ? -12.453 -8.492 16.375 1 87.56 297 LEU A C 1
ATOM 2307 O O . LEU A 1 297 ? -11.773 -7.684 17.016 1 87.56 297 LEU A O 1
ATOM 2311 N N . ARG A 1 298 ? -12.211 -8.742 15.141 1 83.56 298 ARG A N 1
ATOM 2312 C CA . ARG A 1 298 ? -11.016 -8.242 14.469 1 83.56 298 ARG A CA 1
ATOM 2313 C C . ARG A 1 298 ? -11.328 -7 13.641 1 83.56 298 ARG A C 1
ATOM 2315 O O . ARG A 1 298 ? -10.516 -6.074 13.562 1 83.56 298 ARG A O 1
ATOM 2322 N N . ALA A 1 299 ? -12.492 -6.887 13.023 1 76.44 299 ALA A N 1
ATOM 2323 C CA . ALA A 1 299 ? -12.664 -5.906 11.953 1 76.44 299 ALA A CA 1
ATOM 2324 C C . ALA A 1 299 ? -13.773 -4.914 12.289 1 76.44 299 ALA A C 1
ATOM 2326 O O . ALA A 1 299 ? -13.82 -3.816 11.734 1 76.44 299 ALA A O 1
ATOM 2327 N N . SER A 1 300 ? -14.594 -5.27 13.203 1 75.62 300 SER A N 1
ATOM 2328 C CA . SER A 1 300 ? -15.781 -4.441 13.406 1 75.62 300 SER A CA 1
ATOM 2329 C C . SER A 1 300 ? -15.438 -3.156 14.156 1 75.62 300 SER A C 1
ATOM 2331 O O . SER A 1 300 ? -16.047 -2.111 13.914 1 75.62 300 SER A O 1
ATOM 2333 N N . SER A 1 301 ? -14.5 -3.268 15 1 78.75 301 SER A N 1
ATOM 2334 C CA . SER A 1 301 ? -14.102 -2.105 15.789 1 78.75 301 SER A CA 1
ATOM 2335 C C . SER A 1 301 ? -12.602 -2.119 16.078 1 78.75 301 SER A C 1
ATOM 2337 O O . SER A 1 301 ? -12.086 -3.082 16.656 1 78.75 301 SER A O 1
ATOM 2339 N N . SER A 1 302 ? -12.031 -1.029 15.688 1 78.25 302 SER A N 1
ATOM 2340 C CA . SER A 1 302 ? -10.594 -0.939 15.961 1 78.25 302 SER A CA 1
ATOM 2341 C C . SER A 1 302 ? -10.312 -0.978 17.453 1 78.25 302 SER A C 1
ATOM 2343 O O . SER A 1 302 ? -9.32 -1.559 17.891 1 78.25 302 SER A O 1
ATOM 2345 N N . VAL A 1 303 ? -11.156 -0.364 18.219 1 80.06 303 VAL A N 1
ATOM 2346 C CA . VAL A 1 303 ? -10.992 -0.343 19.656 1 80.06 303 VAL A CA 1
ATOM 2347 C C . VAL A 1 303 ? -11.109 -1.76 20.219 1 80.06 303 VAL A C 1
ATOM 2349 O O . VAL A 1 303 ? -10.289 -2.188 21.031 1 80.06 303 VAL A O 1
ATOM 2352 N N . GLN A 1 304 ? -12.094 -2.436 19.734 1 82.31 304 GLN A N 1
ATOM 2353 C CA . GLN A 1 304 ? -12.312 -3.809 20.172 1 82.31 304 GLN A CA 1
ATOM 2354 C C . GLN A 1 304 ? -11.125 -4.695 19.812 1 82.31 304 GLN A C 1
ATOM 2356 O O . GLN A 1 304 ? -10.719 -5.555 20.609 1 82.31 304 GLN A O 1
ATOM 2361 N N . HIS A 1 305 ? -10.672 -4.52 18.688 1 84.88 305 HIS A N 1
ATOM 2362 C CA . HIS A 1 305 ? -9.508 -5.281 18.234 1 84.88 305 HIS A CA 1
ATOM 2363 C C . HIS A 1 305 ? -8.305 -5.023 19.141 1 84.88 305 HIS A C 1
ATOM 2365 O O . HIS A 1 305 ? -7.605 -5.961 19.531 1 84.88 305 HIS A O 1
ATOM 2371 N N . ARG A 1 306 ? -8.086 -3.777 19.453 1 81.88 306 ARG A N 1
ATOM 2372 C CA . ARG A 1 306 ? -6.98 -3.412 20.328 1 81.88 306 ARG A CA 1
ATOM 2373 C C . ARG A 1 306 ? -7.152 -4.031 21.719 1 81.88 306 ARG A C 1
ATOM 2375 O O . ARG A 1 306 ? -6.191 -4.527 22.312 1 81.88 306 ARG A O 1
ATOM 2382 N N . LEU A 1 307 ? -8.32 -3.961 22.203 1 82.69 307 LEU A N 1
ATOM 2383 C CA . LEU A 1 307 ? -8.602 -4.5 23.516 1 82.69 307 LEU A CA 1
ATOM 2384 C C . LEU A 1 307 ? -8.383 -6.008 23.547 1 82.69 307 LEU A C 1
ATOM 2386 O O . LEU A 1 307 ? -7.871 -6.547 24.531 1 82.69 307 LEU A O 1
ATOM 2390 N N . LEU A 1 308 ? -8.781 -6.617 22.5 1 86.31 308 LEU A N 1
ATOM 2391 C CA . LEU A 1 308 ? -8.57 -8.055 22.422 1 86.31 308 LEU A CA 1
ATOM 2392 C C . LEU A 1 308 ? -7.082 -8.391 22.438 1 86.31 308 LEU A C 1
ATOM 2394 O O . LEU A 1 308 ? -6.652 -9.289 23.156 1 86.31 308 LEU A O 1
ATOM 2398 N N . ARG A 1 309 ? -6.355 -7.723 21.656 1 84.88 309 ARG A N 1
ATOM 2399 C CA . ARG A 1 309 ? -4.914 -7.957 21.594 1 84.88 309 ARG A CA 1
ATOM 2400 C C . ARG A 1 309 ? -4.262 -7.746 22.953 1 84.88 309 ARG A C 1
ATOM 2402 O O . ARG A 1 309 ? -3.389 -8.523 23.359 1 84.88 309 ARG A O 1
ATOM 2409 N N . GLU A 1 310 ? -4.68 -6.648 23.562 1 82.19 310 GLU A N 1
ATOM 2410 C CA . GLU A 1 310 ? -4.137 -6.379 24.891 1 82.19 310 GLU A CA 1
ATOM 2411 C C . GLU A 1 310 ? -4.527 -7.477 25.875 1 82.19 310 GLU A C 1
ATOM 2413 O O . GLU A 1 310 ? -3.719 -7.883 26.719 1 82.19 310 GLU A O 1
ATOM 2418 N N . PHE A 1 311 ? -5.738 -7.918 25.844 1 85.25 311 PHE A N 1
ATOM 2419 C CA . PHE A 1 311 ? -6.227 -8.984 26.719 1 85.25 311 PHE A CA 1
ATOM 2420 C C . PHE A 1 311 ? -5.438 -10.273 26.484 1 85.25 311 PHE A C 1
ATOM 2422 O O . PHE A 1 311 ? -5.066 -10.953 27.438 1 85.25 311 PHE A O 1
ATOM 2429 N N . LEU A 1 312 ? -5.16 -10.547 25.266 1 87.31 312 LEU A N 1
ATOM 2430 C CA . LEU A 1 312 ? -4.422 -11.758 24.922 1 87.31 312 LEU A CA 1
ATOM 2431 C C . LEU A 1 312 ? -2.975 -11.664 25.391 1 87.31 312 LEU A C 1
ATOM 2433 O O . LEU A 1 312 ? -2.389 -12.664 25.812 1 87.31 312 LEU A O 1
ATOM 2437 N N . LYS A 1 313 ? -2.451 -10.531 25.312 1 82.38 313 LYS A N 1
ATOM 2438 C CA . LYS A 1 313 ? -1.099 -10.305 25.812 1 82.38 313 LYS A CA 1
ATOM 2439 C C . LYS A 1 313 ? -1.034 -10.484 27.328 1 82.38 313 LYS A C 1
ATOM 2441 O O . LYS A 1 313 ? -0.117 -11.125 27.844 1 82.38 313 LYS A O 1
ATOM 2446 N N . GLU A 1 314 ? -1.948 -9.875 27.969 1 81.56 314 GLU A N 1
ATOM 2447 C CA . GLU A 1 314 ? -2.002 -9.938 29.422 1 81.56 314 GLU A CA 1
ATOM 2448 C C . GLU A 1 314 ? -2.164 -11.375 29.906 1 81.56 314 GLU A C 1
ATOM 2450 O O . GLU A 1 314 ? -1.597 -11.758 30.938 1 81.56 314 GLU A O 1
ATOM 2455 N N . THR A 1 315 ? -2.898 -12.148 29.219 1 84.62 315 THR A N 1
ATOM 2456 C CA . THR A 1 315 ? -3.17 -13.523 29.625 1 84.62 315 THR A CA 1
ATOM 2457 C C . THR A 1 315 ? -2.111 -14.469 29.062 1 84.62 315 THR A C 1
ATOM 2459 O O . THR A 1 315 ? -2.193 -15.688 29.25 1 84.62 315 THR A O 1
ATOM 2462 N N . GLU A 1 316 ? -1.151 -13.938 28.359 1 79.69 316 GLU A N 1
ATOM 2463 C CA . GLU A 1 316 ? -0.071 -14.711 27.766 1 79.69 316 GLU A CA 1
ATOM 2464 C C . GLU A 1 316 ? -0.619 -15.852 26.906 1 79.69 316 GLU A C 1
ATOM 2466 O O . GLU A 1 316 ? -0.209 -17 27.047 1 79.69 316 GLU A O 1
ATOM 2471 N N . ALA A 1 317 ? -1.547 -15.414 26.172 1 82.19 317 ALA A N 1
ATOM 2472 C CA . ALA A 1 317 ? -2.146 -16.391 25.281 1 82.19 317 ALA A CA 1
ATOM 2473 C C . ALA A 1 317 ? -1.142 -16.875 24.234 1 82.19 317 ALA A C 1
ATOM 2475 O O . ALA A 1 317 ? -0.092 -16.25 24.047 1 82.19 317 ALA A O 1
ATOM 2476 N N . ASP A 1 318 ? -1.396 -17.969 23.547 1 78.56 318 ASP A N 1
ATOM 2477 C CA . ASP A 1 318 ? -0.513 -18.578 22.562 1 78.56 318 ASP A CA 1
ATOM 2478 C C . ASP A 1 318 ? -0.329 -17.656 21.359 1 78.56 318 ASP A C 1
ATOM 2480 O O . ASP A 1 318 ? 0.686 -17.719 20.656 1 78.56 318 ASP A O 1
ATOM 2484 N N . ALA A 1 319 ? -1.377 -16.906 21.109 1 81.44 319 ALA A N 1
ATOM 2485 C CA . ALA A 1 319 ? -1.326 -15.945 20.016 1 81.44 319 ALA A CA 1
ATOM 2486 C C . ALA A 1 319 ? -1.794 -14.562 20.469 1 81.44 319 ALA A C 1
ATOM 2488 O O . ALA A 1 319 ? -2.615 -14.445 21.375 1 81.44 319 ALA A O 1
ATOM 2489 N N . ASN A 1 320 ? -1.29 -13.617 19.719 1 77.25 320 ASN A N 1
ATOM 2490 C CA . ASN A 1 320 ? -1.57 -12.258 20.188 1 77.25 320 ASN A CA 1
ATOM 2491 C C . ASN A 1 320 ? -2.662 -11.594 19.344 1 77.25 320 ASN A C 1
ATOM 2493 O O . ASN A 1 320 ? -3.027 -10.445 19.594 1 77.25 320 ASN A O 1
ATOM 2497 N N . ASP A 1 321 ? -3.066 -12.344 18.312 1 80.12 321 ASP A N 1
ATOM 2498 C CA . ASP A 1 321 ? -4.102 -11.75 17.469 1 80.12 321 ASP A CA 1
ATOM 2499 C C . ASP A 1 321 ? -4.84 -12.82 16.672 1 80.12 321 ASP A C 1
ATOM 2501 O O . ASP A 1 321 ? -4.395 -13.969 16.609 1 80.12 321 ASP A O 1
ATOM 2505 N N . LEU A 1 322 ? -6.031 -12.438 16.125 1 81.75 322 LEU A N 1
ATOM 2506 C CA . LEU A 1 322 ? -6.809 -13.297 15.234 1 81.75 322 LEU A CA 1
ATOM 2507 C C . LEU A 1 322 ? -6.484 -13.008 13.773 1 81.75 322 LEU A C 1
ATOM 2509 O O . LEU A 1 322 ? -5.992 -11.93 13.445 1 81.75 322 LEU A O 1
ATOM 2513 N N . LEU A 1 323 ? -6.688 -14.008 12.945 1 77.62 323 LEU A N 1
ATOM 2514 C CA . LEU A 1 323 ? -6.477 -13.836 11.516 1 77.62 323 LEU A CA 1
ATOM 2515 C C . LEU A 1 323 ? -7.801 -13.617 10.789 1 77.62 323 LEU A C 1
ATOM 2517 O O . LEU A 1 323 ? -8.805 -14.258 11.117 1 77.62 323 LEU A O 1
ATOM 2521 N N . LEU A 1 324 ? -7.672 -12.586 9.875 1 74.69 324 LEU A N 1
ATOM 2522 C CA . LEU A 1 324 ? -8.867 -12.352 9.078 1 74.69 324 LEU A CA 1
ATOM 2523 C C . LEU A 1 324 ? -8.891 -13.258 7.852 1 74.69 324 LEU A C 1
ATOM 2525 O O . LEU A 1 324 ? -7.844 -13.547 7.273 1 74.69 324 LEU A O 1
ATOM 2529 N N . HIS A 1 325 ? -10.047 -13.719 7.645 1 72.19 325 HIS A N 1
ATOM 2530 C CA . HIS A 1 325 ? -10.195 -14.609 6.496 1 72.19 325 HIS A CA 1
ATOM 2531 C C . HIS A 1 325 ? -10.547 -13.82 5.234 1 72.19 325 HIS A C 1
ATOM 2533 O O . HIS A 1 325 ? -11.023 -12.688 5.32 1 72.19 325 HIS A O 1
ATOM 2539 N N . ASN A 1 326 ? -10 -14.227 4.125 1 60.97 326 ASN A N 1
ATOM 2540 C CA . ASN A 1 326 ? -10.477 -13.773 2.824 1 60.97 326 ASN A CA 1
ATOM 2541 C C . ASN A 1 326 ? -11.539 -14.711 2.258 1 60.97 326 ASN A C 1
ATOM 2543 O O . ASN A 1 326 ? -11.391 -15.93 2.314 1 60.97 326 ASN A O 1
ATOM 2547 N N . ASN A 1 327 ? -12.719 -14.242 2.064 1 52.91 327 ASN A N 1
ATOM 2548 C CA . ASN A 1 327 ? -13.875 -15.039 1.668 1 52.91 327 ASN A CA 1
ATOM 2549 C C . ASN A 1 327 ? -13.531 -15.992 0.523 1 52.91 327 ASN A C 1
ATOM 2551 O O . ASN A 1 327 ? -14.133 -17.062 0.397 1 52.91 327 ASN A O 1
ATOM 2555 N N . VAL A 1 328 ? -12.609 -15.555 -0.224 1 50.22 328 VAL A N 1
ATOM 2556 C CA . VAL A 1 328 ? -12.469 -16.328 -1.456 1 50.22 328 VAL A CA 1
ATOM 2557 C C . VAL A 1 328 ? -11.5 -17.484 -1.233 1 50.22 328 VAL A C 1
ATOM 2559 O O . VAL A 1 328 ? -11.445 -18.422 -2.035 1 50.22 328 VAL A O 1
ATOM 2562 N N . ARG A 1 329 ? -10.938 -17.453 0.056 1 60.62 329 ARG A N 1
ATOM 2563 C CA . ARG A 1 329 ? -9.852 -18.422 0.078 1 60.62 329 ARG A CA 1
ATOM 2564 C C . ARG A 1 329 ? -9.953 -19.344 1.295 1 60.62 329 ARG A C 1
ATOM 2566 O O . ARG A 1 329 ? -9.742 -18.906 2.428 1 60.62 329 ARG A O 1
ATOM 2573 N N . TRP A 1 330 ? -10.414 -20.547 1.058 1 62.41 330 TRP A N 1
ATOM 2574 C CA . TRP A 1 330 ? -10.578 -21.578 2.078 1 62.41 330 TRP A CA 1
ATOM 2575 C C . TRP A 1 330 ? -9.344 -21.656 2.967 1 62.41 330 TRP A C 1
ATOM 2577 O O . TRP A 1 330 ? -9.453 -21.875 4.176 1 62.41 330 TRP A O 1
ATOM 2587 N N . LEU A 1 331 ? -8.219 -21.453 2.328 1 68.44 331 LEU A N 1
ATOM 2588 C CA . LEU A 1 331 ? -6.992 -21.547 3.105 1 68.44 331 LEU A CA 1
ATOM 2589 C C . LEU A 1 331 ? -6.977 -20.516 4.23 1 68.44 331 LEU A C 1
ATOM 2591 O O . LEU A 1 331 ? -6.555 -20.812 5.348 1 68.44 331 LEU A O 1
ATOM 2595 N N . SER A 1 332 ? -7.539 -19.516 3.871 1 79.19 332 SER A N 1
ATOM 2596 C CA . SER A 1 332 ? -7.555 -18.453 4.863 1 79.19 332 SER A CA 1
ATOM 2597 C C . SER A 1 332 ? -8.516 -18.766 6.004 1 79.19 332 SER A C 1
ATOM 2599 O O . SER A 1 332 ? -8.227 -18.484 7.168 1 79.19 332 SER A O 1
ATOM 2601 N N . LYS A 1 333 ? -9.539 -19.5 5.664 1 83.12 333 LYS A N 1
ATOM 2602 C CA . LYS A 1 333 ? -10.516 -19.844 6.688 1 83.12 333 LYS A CA 1
ATOM 2603 C C . LYS A 1 333 ? -9.953 -20.875 7.664 1 83.12 333 LYS A C 1
ATOM 2605 O O . LYS A 1 333 ? -10.164 -20.766 8.875 1 83.12 333 LYS A O 1
ATOM 2610 N N . GLY A 1 334 ? -9.25 -21.828 7.09 1 86.19 334 GLY A N 1
ATOM 2611 C CA . GLY A 1 334 ? -8.633 -22.828 7.945 1 86.19 334 GLY A CA 1
ATOM 2612 C C . GLY A 1 334 ? -7.594 -22.25 8.891 1 86.19 334 GLY A C 1
ATOM 2613 O O . GLY A 1 334 ? -7.539 -22.625 10.062 1 86.19 334 GLY A O 1
ATOM 2614 N N . ASN A 1 335 ? -6.832 -21.375 8.383 1 87.06 335 ASN A N 1
ATOM 2615 C CA . ASN A 1 335 ? -5.812 -20.734 9.211 1 87.06 335 ASN A CA 1
ATOM 2616 C C . ASN A 1 335 ? -6.438 -19.891 10.312 1 87.06 335 ASN A C 1
ATOM 2618 O O . ASN A 1 335 ? -5.941 -19.859 11.438 1 87.06 335 ASN A O 1
ATOM 2622 N N . ALA A 1 336 ? -7.441 -19.203 9.922 1 89.06 336 ALA A N 1
ATOM 2623 C CA . ALA A 1 336 ? -8.148 -18.375 10.898 1 89.06 336 ALA A CA 1
ATOM 2624 C C . ALA A 1 336 ? -8.766 -19.234 12 1 89.06 336 ALA A C 1
ATOM 2626 O O . ALA A 1 336 ? -8.703 -18.891 13.18 1 89.06 336 ALA A O 1
ATOM 2627 N N . LEU A 1 337 ? -9.297 -20.375 11.648 1 91.19 337 LEU A N 1
ATOM 2628 C CA . LEU A 1 337 ? -9.898 -21.297 12.602 1 91.19 337 LEU A CA 1
ATOM 2629 C C . LEU A 1 337 ? -8.844 -21.891 13.531 1 91.19 337 LEU A C 1
ATOM 2631 O O . LEU A 1 337 ? -9.07 -22.047 14.727 1 91.19 337 LEU A O 1
ATOM 2635 N N . GLY A 1 338 ? -7.801 -22.281 12.875 1 90.94 338 GLY A N 1
ATOM 2636 C CA . GLY A 1 338 ? -6.715 -22.828 13.68 1 90.94 338 GLY A CA 1
ATOM 2637 C C . GLY A 1 338 ? -6.191 -21.844 14.711 1 90.94 338 GLY A C 1
ATOM 2638 O O . GLY A 1 338 ? -5.953 -22.219 15.859 1 90.94 338 GLY A O 1
ATOM 2639 N N . ARG A 1 339 ? -6.027 -20.641 14.328 1 90.19 339 ARG A N 1
ATOM 2640 C CA . ARG A 1 339 ? -5.582 -19.594 15.242 1 90.19 339 ARG A CA 1
ATOM 2641 C C . ARG A 1 339 ? -6.605 -19.359 16.344 1 90.19 339 ARG A C 1
ATOM 2643 O O . ARG A 1 339 ? -6.242 -19.234 17.516 1 90.19 339 ARG A O 1
ATOM 2650 N N . PHE A 1 340 ? -7.84 -19.281 16.016 1 92.44 340 PHE A N 1
ATOM 2651 C CA . PHE A 1 340 ? -8.906 -19.109 16.984 1 92.44 340 PHE A CA 1
ATOM 2652 C C . PHE A 1 340 ? -8.898 -20.25 18.016 1 92.44 340 PHE A C 1
ATOM 2654 O O . PHE A 1 340 ? -9.039 -20.016 19.203 1 92.44 340 PHE A O 1
ATOM 2661 N N . TRP A 1 341 ? -8.742 -21.438 17.469 1 93.81 341 TRP A N 1
ATOM 2662 C CA . TRP A 1 341 ? -8.781 -22.609 18.344 1 93.81 341 TRP A CA 1
ATOM 2663 C C . TRP A 1 341 ? -7.684 -22.547 19.391 1 93.81 341 TRP A C 1
ATOM 2665 O O . TRP A 1 341 ? -7.895 -22.938 20.547 1 93.81 341 TRP A O 1
ATOM 2675 N N . SER A 1 342 ? -6.543 -22.047 19.062 1 91.69 342 SER A N 1
ATOM 2676 C CA . SER A 1 342 ? -5.41 -21.969 19.984 1 91.69 342 SER A CA 1
ATOM 2677 C C . SER A 1 342 ? -5.68 -20.984 21.109 1 91.69 342 SER A C 1
ATOM 2679 O O . SER A 1 342 ? -5.109 -21.109 22.203 1 91.69 342 SER A O 1
ATOM 2681 N N . ILE A 1 343 ? -6.582 -19.984 20.859 1 92.62 343 ILE A N 1
ATOM 2682 C CA . ILE A 1 343 ? -6.855 -18.969 21.875 1 92.62 343 ILE A CA 1
ATOM 2683 C C . ILE A 1 343 ? -8.344 -18.953 22.203 1 92.62 343 ILE A C 1
ATOM 2685 O O . ILE A 1 343 ? -8.898 -17.906 22.531 1 92.62 343 ILE A O 1
ATOM 2689 N N . ARG A 1 344 ? -9.031 -20.031 22 1 92.5 344 ARG A N 1
ATOM 2690 C CA . ARG A 1 344 ? -10.484 -20.078 22.109 1 92.5 344 ARG A CA 1
ATOM 2691 C C . ARG A 1 344 ? -10.93 -19.797 23.547 1 92.5 344 ARG A C 1
ATOM 2693 O O . ARG A 1 344 ? -11.969 -19.156 23.75 1 92.5 344 ARG A O 1
ATOM 2700 N N . LYS A 1 345 ? -10.188 -20.203 24.531 1 91.38 345 LYS A N 1
ATOM 2701 C CA . LYS A 1 345 ? -10.57 -19.984 25.922 1 91.38 345 LYS A CA 1
ATOM 2702 C C . LYS A 1 345 ? -10.477 -18.5 26.281 1 91.38 345 LYS A C 1
ATOM 2704 O O . LYS A 1 345 ? -11.406 -17.938 26.875 1 91.38 345 LYS A O 1
ATOM 2709 N N . GLU A 1 346 ? -9.336 -17.938 25.922 1 91.88 346 GLU A N 1
ATOM 2710 C CA . GLU A 1 346 ? -9.133 -16.516 26.172 1 91.88 346 GLU A CA 1
ATOM 2711 C C . GLU A 1 346 ? -10.172 -15.672 25.453 1 91.88 346 GLU A C 1
ATOM 2713 O O . GLU A 1 346 ? -10.672 -14.688 26 1 91.88 346 GLU A O 1
ATOM 2718 N N . THR A 1 347 ? -10.469 -16.078 24.25 1 92.06 347 THR A N 1
ATOM 2719 C CA . THR A 1 347 ? -11.445 -15.344 23.453 1 92.06 347 THR A CA 1
ATOM 2720 C C . THR A 1 347 ? -12.836 -15.445 24.078 1 92.06 347 THR A C 1
ATOM 2722 O O . THR A 1 347 ? -13.594 -14.469 24.078 1 92.06 347 THR A O 1
ATOM 2725 N N . ALA A 1 348 ? -13.148 -16.594 24.594 1 92.69 348 ALA A N 1
ATOM 2726 C CA . ALA A 1 348 ? -14.43 -16.781 25.266 1 92.69 348 ALA A CA 1
ATOM 2727 C C . ALA A 1 348 ? -14.539 -15.898 26.5 1 92.69 348 ALA A C 1
ATOM 2729 O O . ALA A 1 348 ? -15.578 -15.297 26.766 1 92.69 348 ALA A O 1
ATOM 2730 N N . ASP A 1 349 ? -13.484 -15.797 27.234 1 91.38 349 ASP A N 1
ATOM 2731 C CA . ASP A 1 349 ? -13.445 -14.945 28.406 1 91.38 349 ASP A CA 1
ATOM 2732 C C . ASP A 1 349 ? -13.602 -13.477 28.031 1 91.38 349 ASP A C 1
ATOM 2734 O O . ASP A 1 349 ? -14.281 -12.719 28.734 1 91.38 349 ASP A O 1
ATOM 2738 N N . PHE A 1 350 ? -12.938 -13.141 27.016 1 92.25 350 PHE A N 1
ATOM 2739 C CA . PHE A 1 350 ? -13 -11.758 26.562 1 92.25 350 PHE A CA 1
ATOM 2740 C C . PHE A 1 350 ? -14.422 -11.398 26.141 1 92.25 350 PHE A C 1
ATOM 2742 O O . PHE A 1 350 ? -14.914 -10.312 26.438 1 92.25 350 PHE A O 1
ATOM 2749 N N . LEU A 1 351 ? -14.984 -12.32 25.438 1 92.88 351 LEU A N 1
ATOM 2750 C CA . LEU A 1 351 ? -16.344 -12.094 24.969 1 92.88 351 LEU A CA 1
ATOM 2751 C C . LEU A 1 351 ? -17.297 -11.914 26.141 1 92.88 351 LEU A C 1
ATOM 2753 O O . LEU A 1 351 ? -18.25 -11.125 26.062 1 92.88 351 LEU A O 1
ATOM 2757 N N . GLN A 1 352 ? -17.094 -12.562 27.141 1 90.25 352 GLN A N 1
ATOM 2758 C CA . GLN A 1 352 ? -17.953 -12.484 28.312 1 90.25 352 GLN A CA 1
ATOM 2759 C C . GLN A 1 352 ? -17.812 -11.125 29 1 90.25 352 GLN A C 1
ATOM 2761 O O . GLN A 1 352 ? -18.75 -10.68 29.688 1 90.25 352 GLN A O 1
ATOM 2766 N N . GLN A 1 353 ? -16.672 -10.555 28.766 1 87.88 353 GLN A N 1
ATOM 2767 C CA . GLN A 1 353 ? -16.422 -9.25 29.375 1 87.88 353 GLN A CA 1
ATOM 2768 C C . GLN A 1 353 ? -17.094 -8.133 28.578 1 87.88 353 GLN A C 1
ATOM 2770 O O . GLN A 1 353 ? -17.344 -7.047 29.109 1 87.88 353 GLN A O 1
ATOM 2775 N N . LEU A 1 354 ? -17.344 -8.461 27.359 1 87.75 354 LEU A N 1
ATOM 2776 C CA . LEU A 1 354 ? -17.938 -7.441 26.5 1 87.75 354 LEU A CA 1
ATOM 2777 C C . LEU A 1 354 ? -19.438 -7.32 26.781 1 87.75 354 LEU A C 1
ATOM 2779 O O . LEU A 1 354 ? -20.109 -8.328 27.016 1 87.75 354 LEU A O 1
ATOM 2783 N N . LYS A 1 355 ? -19.969 -6.125 26.891 1 83.56 355 LYS A N 1
ATOM 2784 C CA . LYS A 1 355 ? -21.359 -5.879 27.266 1 83.56 355 LYS A CA 1
ATOM 2785 C C . LYS A 1 355 ? -22.25 -5.762 26.031 1 83.56 355 LYS A C 1
ATOM 2787 O O . LYS A 1 355 ? -23.453 -5.504 26.141 1 83.56 355 LYS A O 1
ATOM 2792 N N . SER A 1 356 ? -21.938 -6.25 24.891 1 87.88 356 SER A N 1
ATOM 2793 C CA . SER A 1 356 ? -22.75 -6.121 23.688 1 87.88 356 SER A CA 1
ATOM 2794 C C . SER A 1 356 ? -23.578 -7.375 23.453 1 87.88 356 SER A C 1
ATOM 2796 O O . SER A 1 356 ? -23.156 -8.484 23.781 1 87.88 356 SER A O 1
ATOM 2798 N N . PRO A 1 357 ? -24.75 -7.211 22.969 1 90.75 357 PRO A N 1
ATOM 2799 C CA . PRO A 1 357 ? -25.609 -8.367 22.672 1 90.75 357 PRO A CA 1
ATOM 2800 C C . PRO A 1 357 ? -24.953 -9.344 21.688 1 90.75 357 PRO A C 1
ATOM 2802 O O . PRO A 1 357 ? -25.109 -10.562 21.828 1 90.75 357 PRO A O 1
ATOM 2805 N N . LYS A 1 358 ? -24.328 -8.805 20.75 1 92 358 LYS A N 1
ATOM 2806 C CA . LYS A 1 358 ? -23.656 -9.672 19.797 1 92 358 LYS A CA 1
ATOM 2807 C C . LYS A 1 358 ? -22.578 -10.5 20.484 1 92 358 LYS A C 1
ATOM 2809 O O . LYS A 1 358 ? -22.375 -11.672 20.156 1 92 358 LYS A O 1
ATOM 2814 N N . ALA A 1 359 ? -21.922 -9.93 21.406 1 92.38 359 ALA A N 1
ATOM 2815 C CA . ALA A 1 359 ? -20.891 -10.625 22.172 1 92.38 359 ALA A CA 1
ATOM 2816 C C . ALA A 1 359 ? -21.484 -11.773 22.984 1 92.38 359 ALA A C 1
ATOM 2818 O O . ALA A 1 359 ? -20.891 -12.844 23.078 1 92.38 359 ALA A O 1
ATOM 2819 N N . THR A 1 360 ? -22.625 -11.516 23.516 1 92.94 360 THR A N 1
ATOM 2820 C CA . THR A 1 360 ? -23.297 -12.539 24.312 1 92.94 360 THR A CA 1
ATOM 2821 C C . THR A 1 360 ? -23.719 -13.711 23.438 1 92.94 360 THR A C 1
ATOM 2823 O O . THR A 1 360 ? -23.641 -14.867 23.844 1 92.94 360 THR A O 1
ATOM 2826 N N . GLN A 1 361 ? -24.188 -13.375 22.266 1 94 361 GLN A N 1
ATOM 2827 C CA . GLN A 1 361 ? -24.578 -14.414 21.312 1 94 361 GLN A CA 1
ATOM 2828 C C . GLN A 1 361 ? -23.391 -15.305 20.953 1 94 361 GLN A C 1
ATOM 2830 O O . GLN A 1 361 ? -23.516 -16.531 20.891 1 94 361 GLN A O 1
ATOM 2835 N N . PHE A 1 362 ? -22.297 -14.68 20.688 1 94.69 362 PHE A N 1
ATOM 2836 C CA . PHE A 1 362 ? -21.094 -15.43 20.344 1 94.69 362 PHE A CA 1
ATOM 2837 C C . PHE A 1 362 ? -20.578 -16.219 21.531 1 94.69 362 PHE A C 1
ATOM 2839 O O . PHE A 1 362 ? -20.094 -17.344 21.375 1 94.69 362 PHE A O 1
ATOM 2846 N N . ALA A 1 363 ? -20.703 -15.625 22.719 1 93.56 363 ALA A N 1
ATOM 2847 C CA . ALA A 1 363 ? -20.297 -16.344 23.922 1 93.56 363 ALA A CA 1
ATOM 2848 C C . ALA A 1 363 ? -21.141 -17.594 24.141 1 93.56 363 ALA A C 1
ATOM 2850 O O . ALA A 1 363 ? -20.625 -18.641 24.516 1 93.56 363 ALA A O 1
ATOM 2851 N N . ASN A 1 364 ? -22.359 -17.453 23.859 1 94.44 364 ASN A N 1
ATOM 2852 C CA . ASN A 1 364 ? -23.25 -18.594 23.953 1 94.44 364 ASN A CA 1
ATOM 2853 C C . ASN A 1 364 ? -22.906 -19.672 22.938 1 94.44 364 ASN A C 1
ATOM 2855 O O . ASN A 1 364 ? -22.984 -20.875 23.219 1 94.44 364 ASN A O 1
ATOM 2859 N N . PHE A 1 365 ? -22.609 -19.234 21.812 1 95.25 365 PHE A N 1
ATOM 2860 C CA . PHE A 1 365 ? -22.203 -20.156 20.75 1 95.25 365 PHE A CA 1
ATOM 2861 C C . PHE A 1 365 ? -20.984 -20.953 21.172 1 95.25 365 PHE A C 1
ATOM 2863 O O . PHE A 1 365 ? -20.922 -22.172 20.953 1 95.25 365 PHE A O 1
ATOM 2870 N N . LEU A 1 366 ? -20.031 -20.359 21.844 1 94.44 366 LEU A N 1
ATOM 2871 C CA . LEU A 1 366 ? -18.797 -21.016 22.234 1 94.44 366 LEU A CA 1
ATOM 2872 C C . LEU A 1 366 ? -19.016 -21.922 23.438 1 94.44 366 LEU A C 1
ATOM 2874 O O . LEU A 1 366 ? -18.188 -22.797 23.719 1 94.44 366 LEU A O 1
ATOM 2878 N N . GLN A 1 367 ? -20.109 -21.719 24.047 1 92.94 367 GLN A N 1
ATOM 2879 C CA . GLN A 1 367 ? -20.438 -22.562 25.203 1 92.94 367 GLN A CA 1
ATOM 2880 C C . GLN A 1 367 ? -21.219 -23.797 24.781 1 92.94 367 GLN A C 1
ATOM 2882 O O . GLN A 1 367 ? -21.328 -24.766 25.531 1 92.94 367 GLN A O 1
ATOM 2887 N N . ASP A 1 368 ? -21.703 -23.781 23.562 1 93.19 368 ASP A N 1
ATOM 2888 C CA . ASP A 1 368 ? -22.422 -24.922 23.031 1 93.19 368 ASP A CA 1
ATOM 2889 C C . ASP A 1 368 ? -21.453 -26.062 22.688 1 93.19 368 ASP A C 1
ATOM 2891 O O . ASP A 1 368 ? -20.719 -25.969 21.703 1 93.19 368 ASP A O 1
ATOM 2895 N N . LYS A 1 369 ? -21.562 -27.125 23.328 1 90.5 369 LYS A N 1
ATOM 2896 C CA . LYS A 1 369 ? -20.609 -28.234 23.188 1 90.5 369 LYS A CA 1
ATOM 2897 C C . LYS A 1 369 ? -20.719 -28.859 21.797 1 90.5 369 LYS A C 1
ATOM 2899 O O . LYS A 1 369 ? -19.703 -29.219 21.188 1 90.5 369 LYS A O 1
ATOM 2904 N N . HIS A 1 370 ? -21.891 -28.984 21.297 1 90 370 HIS A N 1
ATOM 2905 C CA . HIS A 1 370 ? -22.094 -29.594 19.984 1 90 370 HIS A CA 1
ATOM 2906 C C . HIS A 1 370 ? -21.469 -28.75 18.875 1 90 370 HIS A C 1
ATOM 2908 O O . HIS A 1 370 ? -20.828 -29.281 17.969 1 90 370 HIS A O 1
ATOM 2914 N N . LYS A 1 371 ? -21.719 -27.5 19.031 1 92.81 371 LYS A N 1
ATOM 2915 C CA . LYS A 1 371 ? -21.156 -26.594 18.047 1 92.81 371 LYS A CA 1
ATOM 2916 C C . LYS A 1 371 ? -19.625 -26.578 18.109 1 92.81 371 LYS A C 1
ATOM 2918 O O . LYS A 1 371 ? -18.953 -26.531 17.062 1 92.81 371 LYS A O 1
ATOM 2923 N N . MET A 1 372 ? -19.109 -26.703 19.266 1 93.94 372 MET A N 1
ATOM 2924 C CA . MET A 1 372 ? -17.656 -26.672 19.422 1 93.94 372 MET A CA 1
ATOM 2925 C C . MET A 1 372 ? -17.047 -27.984 18.938 1 93.94 372 MET A C 1
ATOM 2927 O O . MET A 1 372 ? -15.891 -28 18.5 1 93.94 372 MET A O 1
ATOM 2931 N N . ASP A 1 373 ? -17.797 -29.062 19.016 1 93.25 373 ASP A N 1
ATOM 2932 C CA . ASP A 1 373 ? -17.328 -30.328 18.438 1 93.25 373 ASP A CA 1
ATOM 2933 C C . ASP A 1 373 ? -17.141 -30.203 16.922 1 93.25 373 ASP A C 1
ATOM 2935 O O . ASP A 1 373 ? -16.156 -30.703 16.375 1 93.25 373 ASP A O 1
ATOM 2939 N N . VAL A 1 374 ? -18.125 -29.578 16.375 1 94.12 374 VAL A N 1
ATOM 2940 C CA . VAL A 1 374 ? -18.062 -29.375 14.938 1 94.12 374 VAL A CA 1
ATOM 2941 C C . VAL A 1 374 ? -16.875 -28.469 14.594 1 94.12 374 VAL A C 1
ATOM 2943 O O . VAL A 1 374 ? -16.172 -28.719 13.617 1 94.12 374 VAL A O 1
ATOM 2946 N N . VAL A 1 375 ? -16.625 -27.453 15.406 1 95.38 375 VAL A N 1
ATOM 2947 C CA . VAL A 1 375 ? -15.508 -26.547 15.164 1 95.38 375 VAL A CA 1
ATOM 2948 C C . VAL A 1 375 ? -14.188 -27.297 15.258 1 95.38 375 VAL A C 1
ATOM 2950 O O . VAL A 1 375 ? -13.289 -27.109 14.43 1 95.38 375 VAL A O 1
ATOM 2953 N N . ALA A 1 376 ? -14.078 -28.109 16.203 1 94.75 376 ALA A N 1
ATOM 2954 C CA . ALA A 1 376 ? -12.859 -28.906 16.359 1 94.75 376 ALA A CA 1
ATOM 2955 C C . ALA A 1 376 ? -12.594 -29.766 15.141 1 94.75 376 ALA A C 1
ATOM 2957 O O . ALA A 1 376 ? -11.453 -29.859 14.672 1 94.75 376 ALA A O 1
ATOM 2958 N N . PHE A 1 377 ? -13.656 -30.406 14.656 1 94.44 377 PHE A N 1
ATOM 2959 C CA . PHE A 1 377 ? -13.539 -31.219 13.445 1 94.44 377 PHE A CA 1
ATOM 2960 C C . PHE A 1 377 ? -13.102 -30.359 12.266 1 94.44 377 PHE A C 1
ATOM 2962 O O . PHE A 1 377 ? -12.227 -30.766 11.492 1 94.44 377 PHE A O 1
ATOM 2969 N N . LEU A 1 378 ? -13.719 -29.203 12.18 1 94 378 LEU A N 1
ATOM 2970 C CA . LEU A 1 378 ? -13.414 -28.312 11.078 1 94 378 LEU A CA 1
ATOM 2971 C C . LEU A 1 378 ? -11.961 -27.844 11.141 1 94 378 LEU A C 1
ATOM 2973 O O . LEU A 1 378 ? -11.312 -27.672 10.102 1 94 378 LEU A O 1
ATOM 2977 N N . VAL A 1 379 ? -11.445 -27.594 12.305 1 94.69 379 VAL A N 1
ATOM 2978 C CA . VAL A 1 379 ? -10.062 -27.188 12.477 1 94.69 379 VAL A CA 1
ATOM 2979 C C . VAL A 1 379 ? -9.133 -28.281 11.945 1 94.69 379 VAL A C 1
ATOM 2981 O O . VAL A 1 379 ? -8.172 -27.984 11.227 1 94.69 379 VAL A O 1
ATOM 2984 N N . ASP A 1 380 ? -9.438 -29.469 12.203 1 94.94 380 ASP A N 1
ATOM 2985 C CA . ASP A 1 380 ? -8.594 -30.594 11.797 1 94.94 380 ASP A CA 1
ATOM 2986 C C . ASP A 1 380 ? -8.664 -30.812 10.281 1 94.94 380 ASP A C 1
ATOM 2988 O O . ASP A 1 380 ? -7.625 -30.891 9.617 1 94.94 380 ASP A O 1
ATOM 2992 N N . ILE A 1 381 ? -9.875 -30.938 9.812 1 93.19 381 ILE A N 1
ATOM 2993 C CA . ILE A 1 381 ? -10.031 -31.266 8.398 1 93.19 381 ILE A CA 1
ATOM 2994 C C . ILE A 1 381 ? -9.484 -30.141 7.535 1 93.19 381 ILE A C 1
ATOM 2996 O O . ILE A 1 381 ? -8.883 -30.375 6.488 1 93.19 381 ILE A O 1
ATOM 3000 N N . THR A 1 382 ? -9.781 -28.891 7.91 1 92.25 382 THR A N 1
ATOM 3001 C CA . THR A 1 382 ? -9.234 -27.766 7.145 1 92.25 382 THR A CA 1
ATOM 3002 C C . THR A 1 382 ? -7.715 -27.734 7.25 1 92.25 382 THR A C 1
ATOM 3004 O O . THR A 1 382 ? -7.035 -27.281 6.324 1 92.25 382 THR A O 1
ATOM 3007 N N . GLY A 1 383 ? -7.188 -28.156 8.383 1 92.62 383 GLY A N 1
ATOM 3008 C CA . GLY A 1 383 ? -5.746 -28.281 8.508 1 92.62 383 GLY A CA 1
ATOM 3009 C C . GLY A 1 383 ? -5.141 -29.219 7.48 1 92.62 383 GLY A C 1
ATOM 3010 O O . GLY A 1 383 ? -4.129 -28.891 6.859 1 92.62 383 GLY A O 1
ATOM 3011 N N . HIS A 1 384 ? -5.789 -30.359 7.301 1 94.38 384 HIS A N 1
ATOM 3012 C CA . HIS A 1 384 ? -5.34 -31.328 6.312 1 94.38 384 HIS A CA 1
ATOM 3013 C C . HIS A 1 384 ? -5.465 -30.766 4.898 1 94.38 384 HIS A C 1
ATOM 3015 O O . HIS A 1 384 ? -4.566 -30.953 4.074 1 94.38 384 HIS A O 1
ATOM 3021 N N . LEU A 1 385 ? -6.543 -30.156 4.691 1 92.5 385 LEU A N 1
ATOM 3022 C CA . LEU A 1 385 ? -6.77 -29.578 3.369 1 92.5 385 LEU A CA 1
ATOM 3023 C C . LEU A 1 385 ? -5.777 -28.453 3.088 1 92.5 385 LEU A C 1
ATOM 3025 O O . LEU A 1 385 ? -5.324 -28.297 1.953 1 92.5 385 LEU A O 1
ATOM 3029 N N . ASN A 1 386 ? -5.469 -27.688 4.113 1 91.06 386 ASN A N 1
ATOM 3030 C CA . ASN A 1 386 ? -4.477 -26.625 3.963 1 91.06 386 ASN A CA 1
ATOM 3031 C C . ASN A 1 386 ? -3.092 -27.188 3.668 1 91.06 386 ASN A C 1
ATOM 3033 O O . ASN A 1 386 ? -2.326 -26.594 2.902 1 91.06 386 ASN A O 1
ATOM 3037 N N . GLU A 1 387 ? -2.791 -28.219 4.27 1 92.69 387 GLU A N 1
ATOM 3038 C CA . GLU A 1 387 ? -1.518 -28.875 3.986 1 92.69 387 GLU A CA 1
ATOM 3039 C C . GLU A 1 387 ? -1.439 -29.312 2.527 1 92.69 387 GLU A C 1
ATOM 3041 O O . GLU A 1 387 ? -0.404 -29.156 1.879 1 92.69 387 GLU A O 1
ATOM 3046 N N . LEU A 1 388 ? -2.516 -29.922 2.066 1 93.5 388 LEU A N 1
ATOM 3047 C CA . LEU A 1 388 ? -2.58 -30.297 0.656 1 93.5 388 LEU A CA 1
ATOM 3048 C C . LEU A 1 388 ? -2.379 -29.078 -0.237 1 93.5 388 LEU A C 1
ATOM 3050 O O . LEU A 1 388 ? -1.582 -29.109 -1.177 1 93.5 388 LEU A O 1
ATOM 3054 N N . ASN A 1 389 ? -3.109 -28.062 0.081 1 90 389 ASN A N 1
ATOM 3055 C CA . ASN A 1 389 ? -3.035 -26.844 -0.718 1 90 389 ASN A CA 1
ATOM 3056 C C . ASN A 1 389 ? -1.609 -26.312 -0.778 1 90 389 ASN A C 1
ATOM 3058 O O . ASN A 1 389 ? -1.152 -25.859 -1.835 1 90 389 ASN A O 1
ATOM 3062 N N . LEU A 1 390 ? -0.908 -26.297 0.314 1 90.5 390 LEU A N 1
ATOM 3063 C CA . LEU A 1 390 ? 0.463 -25.797 0.369 1 90.5 390 LEU A CA 1
ATOM 3064 C C . LEU A 1 390 ? 1.387 -26.656 -0.488 1 90.5 390 LEU A C 1
ATOM 3066 O O . LEU A 1 390 ? 2.293 -26.141 -1.143 1 90.5 390 LEU A O 1
ATOM 3070 N N . ARG A 1 391 ? 1.096 -27.906 -0.5 1 91.81 391 ARG A N 1
ATOM 3071 C CA . ARG A 1 391 ? 1.925 -28.828 -1.27 1 91.81 391 ARG A CA 1
ATOM 3072 C C . ARG A 1 391 ? 1.715 -28.641 -2.768 1 91.81 391 ARG A C 1
ATOM 3074 O O . ARG A 1 391 ? 2.617 -28.906 -3.566 1 91.81 391 ARG A O 1
ATOM 3081 N N . LEU A 1 392 ? 0.556 -28.25 -3.115 1 92.62 392 LEU A N 1
ATOM 3082 C CA . LEU A 1 392 ? 0.222 -28.062 -4.523 1 92.62 392 LEU A CA 1
ATOM 3083 C C . LEU A 1 392 ? 0.769 -26.75 -5.051 1 92.62 392 LEU A C 1
ATOM 3085 O O . LEU A 1 392 ? 0.834 -26.531 -6.262 1 92.62 392 LEU A O 1
ATOM 3089 N N . GLN A 1 393 ? 1.147 -25.906 -4.141 1 89.06 393 GLN A N 1
ATOM 3090 C CA . GLN A 1 393 ? 1.664 -24.609 -4.555 1 89.06 393 GLN A CA 1
ATOM 3091 C C . GLN A 1 393 ? 3.145 -24.688 -4.914 1 89.06 393 GLN A C 1
ATOM 3093 O O . GLN A 1 393 ? 3.812 -25.672 -4.59 1 89.06 393 GLN A O 1
ATOM 3098 N N . GLY A 1 394 ? 3.613 -23.75 -5.691 1 86.75 394 GLY A N 1
ATOM 3099 C CA . GLY A 1 394 ? 5.012 -23.719 -6.094 1 86.75 394 GLY A CA 1
ATOM 3100 C C . GLY A 1 394 ? 5.195 -23.547 -7.59 1 86.75 394 GLY A C 1
ATOM 3101 O O . GLY A 1 394 ? 4.309 -23.891 -8.375 1 86.75 394 GLY A O 1
ATOM 3102 N N . GLN A 1 395 ? 6.363 -23.094 -7.844 1 82.44 395 GLN A N 1
ATOM 3103 C CA . GLN A 1 395 ? 6.684 -22.891 -9.25 1 82.44 395 GLN A CA 1
ATOM 3104 C C . GLN A 1 395 ? 7.359 -24.125 -9.844 1 82.44 395 GLN A C 1
ATOM 3106 O O . GLN A 1 395 ? 7.945 -24.938 -9.109 1 82.44 395 GLN A O 1
ATOM 3111 N N . LYS A 1 396 ? 7.203 -24.453 -11.055 1 80.25 396 LYS A N 1
ATOM 3112 C CA . LYS A 1 396 ? 7.902 -25.453 -11.844 1 80.25 396 LYS A CA 1
ATOM 3113 C C . LYS A 1 396 ? 7.316 -26.844 -11.594 1 80.25 396 LYS A C 1
ATOM 3115 O O . LYS A 1 396 ? 7.965 -27.859 -11.875 1 80.25 396 LYS A O 1
ATOM 3120 N N . ASN A 1 397 ? 6.156 -26.828 -10.992 1 85 397 ASN A N 1
ATOM 3121 C CA . ASN A 1 397 ? 5.48 -28.109 -10.836 1 85 397 ASN A CA 1
ATOM 3122 C C . ASN A 1 397 ? 4.668 -28.469 -12.078 1 85 397 ASN A C 1
ATOM 3124 O O . ASN A 1 397 ? 3.906 -27.641 -12.586 1 85 397 ASN A O 1
ATOM 3128 N N . SER A 1 398 ? 4.949 -29.656 -12.531 1 86.88 398 SER A N 1
ATOM 3129 C CA . SER A 1 398 ? 4.168 -30.125 -13.664 1 86.88 398 SER A CA 1
ATOM 3130 C C . SER A 1 398 ? 2.824 -30.688 -13.219 1 86.88 398 SER A C 1
ATOM 3132 O O . SER A 1 398 ? 2.586 -30.859 -12.016 1 86.88 398 SER A O 1
ATOM 3134 N N . VAL A 1 399 ? 1.982 -30.938 -14.148 1 91.44 399 VAL A N 1
ATOM 3135 C CA . VAL A 1 399 ? 0.675 -31.516 -13.891 1 91.44 399 VAL A CA 1
ATOM 3136 C C . VAL A 1 399 ? 0.849 -32.906 -13.234 1 91.44 399 VAL A C 1
ATOM 3138 O O . VAL A 1 399 ? 0.064 -33.281 -12.367 1 91.44 399 VAL A O 1
ATOM 3141 N N . CYS A 1 400 ? 1.927 -33.594 -13.633 1 90.31 400 CYS A N 1
ATOM 3142 C CA . CYS A 1 400 ? 2.18 -34.906 -13.102 1 90.31 400 CYS A CA 1
ATOM 3143 C C . CYS A 1 400 ? 2.518 -34.875 -11.617 1 90.31 400 CYS A C 1
ATOM 3145 O O . CYS A 1 400 ? 2.047 -35.688 -10.836 1 90.31 400 CYS A O 1
ATOM 3147 N N . ASP A 1 401 ? 3.297 -33.875 -11.273 1 91.06 401 ASP A N 1
ATOM 3148 C CA . ASP A 1 401 ? 3.662 -33.719 -9.875 1 91.06 401 ASP A CA 1
ATOM 3149 C C . ASP A 1 401 ? 2.43 -33.406 -9.016 1 91.06 401 ASP A C 1
ATOM 3151 O O . ASP A 1 401 ? 2.281 -33.969 -7.926 1 91.06 401 ASP A O 1
ATOM 3155 N N . LEU A 1 402 ? 1.574 -32.562 -9.5 1 94.06 402 LEU A N 1
ATOM 3156 C CA . LEU A 1 402 ? 0.392 -32.188 -8.742 1 94.06 402 LEU A CA 1
ATOM 3157 C C . LEU A 1 402 ? -0.596 -33.344 -8.633 1 94.06 402 LEU A C 1
ATOM 3159 O O . LEU A 1 402 ? -1.188 -33.531 -7.574 1 94.06 402 LEU A O 1
ATOM 3163 N N . MET A 1 403 ? -0.701 -34.062 -9.703 1 92.62 403 MET A N 1
ATOM 3164 C CA . MET A 1 403 ? -1.624 -35.188 -9.688 1 92.62 403 MET A CA 1
ATOM 3165 C C . MET A 1 403 ? -1.149 -36.25 -8.711 1 92.62 403 MET A C 1
ATOM 3167 O O . MET A 1 403 ? -1.963 -36.906 -8.055 1 92.62 403 MET A O 1
ATOM 3171 N N . LYS A 1 404 ? 0.091 -36.438 -8.656 1 90.31 404 LYS A N 1
ATOM 3172 C CA . LYS A 1 404 ? 0.652 -37.375 -7.688 1 90.31 404 LYS A CA 1
ATOM 3173 C C . LYS A 1 404 ? 0.29 -36.969 -6.262 1 90.31 404 LYS A C 1
ATOM 3175 O O . LYS A 1 404 ? -0.086 -37.812 -5.445 1 90.31 404 LYS A O 1
ATOM 3180 N N . THR A 1 405 ? 0.399 -35.719 -6.023 1 93.75 405 THR A N 1
ATOM 3181 C CA . THR A 1 405 ? 0.083 -35.188 -4.699 1 93.75 405 THR A CA 1
ATOM 3182 C C . THR A 1 405 ? -1.4 -35.375 -4.387 1 93.75 405 THR A C 1
ATOM 3184 O O . THR A 1 405 ? -1.765 -35.719 -3.268 1 93.75 405 THR A O 1
ATOM 3187 N N . VAL A 1 406 ? -2.238 -35.156 -5.375 1 94.44 406 VAL A N 1
ATOM 3188 C CA . VAL A 1 406 ? -3.682 -35.25 -5.199 1 94.44 406 VAL A CA 1
ATOM 3189 C C . VAL A 1 406 ? -4.051 -36.719 -4.949 1 94.44 406 VAL A C 1
ATOM 3191 O O . VAL A 1 406 ? -4.855 -37.031 -4.066 1 94.44 406 VAL A O 1
ATOM 3194 N N . ARG A 1 407 ? -3.434 -37.625 -5.691 1 92.56 407 ARG A N 1
ATOM 3195 C CA . ARG A 1 407 ? -3.711 -39.031 -5.531 1 92.56 407 ARG A CA 1
ATOM 3196 C C . ARG A 1 407 ? -3.283 -39.531 -4.152 1 92.56 407 ARG A C 1
ATOM 3198 O O . ARG A 1 407 ? -3.994 -40.312 -3.518 1 92.56 407 ARG A O 1
ATOM 3205 N N . SER A 1 408 ? -2.158 -39.062 -3.781 1 93.94 408 SER A N 1
ATOM 3206 C CA . SER A 1 408 ? -1.702 -39.406 -2.434 1 93.94 408 SER A CA 1
ATOM 3207 C C . SER A 1 408 ? -2.691 -38.906 -1.381 1 93.94 408 SER A C 1
ATOM 3209 O O . SER A 1 408 ? -2.957 -39.594 -0.4 1 93.94 408 SER A O 1
ATOM 3211 N N . PHE A 1 409 ? -3.203 -37.781 -1.575 1 95.81 409 PHE A N 1
ATOM 3212 C CA . PHE A 1 409 ? -4.145 -37.219 -0.62 1 95.81 409 PHE A CA 1
ATOM 3213 C C . PHE A 1 409 ? -5.453 -38 -0.616 1 95.81 409 PHE A C 1
ATOM 3215 O O . PHE A 1 409 ? -6.086 -38.156 0.431 1 95.81 409 PHE A O 1
ATOM 3222 N N . GLN A 1 410 ? -5.875 -38.469 -1.802 1 95 410 GLN A N 1
ATOM 3223 C CA . GLN A 1 410 ? -7.086 -39.281 -1.882 1 95 410 GLN A CA 1
ATOM 3224 C C . GLN A 1 410 ? -6.965 -40.531 -1.023 1 95 410 GLN A C 1
ATOM 3226 O O . GLN A 1 410 ? -7.918 -40.938 -0.353 1 95 410 GLN A O 1
ATOM 3231 N N . VAL A 1 411 ? -5.828 -41.062 -1.012 1 95.25 411 VAL A N 1
ATOM 3232 C CA . VAL A 1 411 ? -5.578 -42.219 -0.175 1 95.25 411 VAL A CA 1
ATOM 3233 C C . VAL A 1 411 ? -5.637 -41.812 1.298 1 95.25 411 VAL A C 1
ATOM 3235 O O . VAL A 1 411 ? -6.195 -42.562 2.123 1 95.25 411 VAL A O 1
ATOM 3238 N N . LYS A 1 412 ? -5.098 -40.719 1.616 1 96.31 412 LYS A N 1
ATOM 3239 C CA . LYS A 1 412 ? -5.121 -40.25 2.992 1 96.31 412 LYS A CA 1
ATOM 3240 C C . LYS A 1 412 ? -6.555 -40 3.467 1 96.31 412 LYS A C 1
ATOM 3242 O O . LYS A 1 412 ? -6.863 -40.219 4.641 1 96.31 412 LYS A O 1
ATOM 3247 N N . LEU A 1 413 ? -7.355 -39.531 2.535 1 96.25 413 LEU A N 1
ATOM 3248 C CA . LEU A 1 413 ? -8.75 -39.281 2.891 1 96.25 413 LEU A CA 1
ATOM 3249 C C . LEU A 1 413 ? -9.43 -40.562 3.35 1 96.25 413 LEU A C 1
ATOM 3251 O O . LEU A 1 413 ? -10.234 -40.531 4.285 1 96.25 413 LEU A O 1
ATOM 3255 N N . ASP A 1 414 ? -9.094 -41.656 2.732 1 95.69 414 ASP A N 1
ATOM 3256 C CA . ASP A 1 414 ? -9.641 -42.938 3.143 1 95.69 414 ASP A CA 1
ATOM 3257 C C . ASP A 1 414 ? -9.141 -43.312 4.535 1 95.69 414 ASP A C 1
ATOM 3259 O O . ASP A 1 414 ? -9.906 -43.844 5.344 1 95.69 414 ASP A O 1
ATOM 3263 N N . ILE A 1 415 ? -7.953 -43.031 4.766 1 96.25 415 ILE A N 1
ATOM 3264 C CA . ILE A 1 415 ? -7.375 -43.312 6.078 1 96.25 415 ILE A CA 1
ATOM 3265 C C . ILE A 1 415 ? -8.062 -42.438 7.133 1 96.25 415 ILE A C 1
ATOM 3267 O O . ILE A 1 415 ? -8.359 -42.906 8.234 1 96.25 415 ILE A O 1
ATOM 3271 N N . PHE A 1 416 ? -8.305 -41.219 6.812 1 96.19 416 PHE A N 1
ATOM 3272 C CA . PHE A 1 416 ? -8.961 -40.281 7.73 1 96.19 416 PHE A CA 1
ATOM 3273 C C . PHE A 1 416 ? -10.367 -40.781 8.07 1 96.19 416 PHE A C 1
ATOM 3275 O O . PHE A 1 416 ? -10.789 -40.688 9.227 1 96.19 416 PHE A O 1
ATOM 3282 N N . LYS A 1 417 ? -11.062 -41.25 7.078 1 95.19 417 LYS A N 1
ATOM 3283 C CA . LYS A 1 417 ? -12.422 -41.75 7.293 1 95.19 417 LYS A CA 1
ATOM 3284 C C . LYS A 1 417 ? -12.422 -42.938 8.25 1 95.19 417 LYS A C 1
ATOM 3286 O O . LYS A 1 417 ? -13.25 -43.031 9.164 1 95.19 417 LYS A O 1
ATOM 3291 N N . GLU A 1 418 ? -11.484 -43.812 8.039 1 94.81 418 GLU A N 1
ATOM 3292 C CA . GLU A 1 418 ? -11.359 -44.969 8.914 1 94.81 418 GLU A CA 1
ATOM 3293 C C . GLU A 1 418 ? -10.93 -44.562 10.32 1 94.81 418 GLU A C 1
ATOM 3295 O O . GLU A 1 418 ? -11.406 -45.125 11.305 1 94.81 418 GLU A O 1
ATOM 3300 N N . ASP A 1 419 ? -10.094 -43.656 10.344 1 93.69 419 ASP A N 1
ATOM 3301 C CA . ASP A 1 419 ? -9.586 -43.156 11.625 1 93.69 419 ASP A CA 1
ATOM 3302 C C . ASP A 1 419 ? -10.695 -42.5 12.445 1 93.69 419 ASP A C 1
ATOM 3304 O O . ASP A 1 419 ? -10.703 -42.594 13.672 1 93.69 419 ASP A O 1
ATOM 3308 N N . LEU A 1 420 ? -11.594 -41.844 11.812 1 92.31 420 LEU A N 1
ATOM 3309 C CA . LEU A 1 420 ? -12.703 -41.188 12.5 1 92.31 420 LEU A CA 1
ATOM 3310 C C . LEU A 1 420 ? -13.57 -42.188 13.227 1 92.31 420 LEU A C 1
ATOM 3312 O O . LEU A 1 420 ? -14.188 -41.875 14.242 1 92.31 420 LEU A O 1
ATOM 3316 N N . GLN A 1 421 ? -13.609 -43.375 12.695 1 88.44 421 GLN A N 1
ATOM 3317 C CA . GLN A 1 421 ? -14.406 -44.438 13.289 1 88.44 421 GLN A CA 1
ATOM 3318 C C . GLN A 1 421 ? -13.617 -45.188 14.367 1 88.44 421 GLN A C 1
ATOM 3320 O O . GLN A 1 421 ? -14.18 -46 15.102 1 88.44 421 GLN A O 1
ATOM 3325 N N . GLY A 1 422 ? -12.398 -44.812 14.523 1 87.38 422 GLY A N 1
ATOM 3326 C CA . GLY A 1 422 ? -11.539 -45.5 15.484 1 87.38 422 GLY A CA 1
ATOM 3327 C C . GLY A 1 422 ? -11.008 -44.562 16.562 1 87.38 422 GLY A C 1
ATOM 3328 O O . GLY A 1 422 ? -11.773 -44 17.344 1 87.38 422 GLY A O 1
ATOM 3329 N N . GLU A 1 423 ? -9.688 -44.281 16.5 1 86 423 GLU A N 1
ATOM 3330 C CA . GLU A 1 423 ? -9.008 -43.562 17.594 1 86 423 GLU A CA 1
ATOM 3331 C C . GLU A 1 423 ? -8.852 -42.094 17.281 1 86 423 GLU A C 1
ATOM 3333 O O . GLU A 1 423 ? -8.43 -41.312 18.141 1 86 423 GLU A O 1
ATOM 3338 N N . CYS A 1 424 ? -9.211 -41.688 16.156 1 90.19 424 CYS A N 1
ATOM 3339 C CA . CYS A 1 424 ? -9.156 -40.281 15.75 1 90.19 424 CYS A CA 1
ATOM 3340 C C . CYS A 1 424 ? -7.762 -39.719 15.953 1 90.19 424 CYS A C 1
ATOM 3342 O O . CYS A 1 424 ? -7.609 -38.625 16.531 1 90.19 424 CYS A O 1
ATOM 3344 N N . VAL A 1 425 ? -6.758 -40.438 15.539 1 91.62 425 VAL A N 1
ATOM 3345 C CA . VAL A 1 425 ? -5.363 -40.031 15.695 1 91.62 425 VAL A CA 1
ATOM 3346 C C . VAL A 1 425 ? -5.066 -38.844 14.789 1 91.62 425 VAL A C 1
ATOM 3348 O O . VAL A 1 425 ? -4.281 -37.969 15.156 1 91.62 425 VAL A O 1
ATOM 3351 N N . HIS A 1 426 ? -5.723 -38.781 13.695 1 95.12 426 HIS A N 1
ATOM 3352 C CA . HIS A 1 426 ? -5.469 -37.75 12.711 1 95.12 426 HIS A CA 1
ATOM 3353 C C . HIS A 1 426 ? -6.387 -36.531 12.938 1 95.12 426 HIS A C 1
ATOM 3355 O O . HIS A 1 426 ? -6.391 -35.594 12.133 1 95.12 426 HIS A O 1
ATOM 3361 N N . PHE A 1 427 ? -7.191 -36.625 13.93 1 94.94 427 PHE A N 1
ATOM 3362 C CA . PHE A 1 427 ? -8.07 -35.531 14.336 1 94.94 427 PHE A CA 1
ATOM 3363 C C . PHE A 1 427 ? -7.844 -35.156 15.805 1 94.94 427 PHE A C 1
ATOM 3365 O O . PHE A 1 427 ? -8.75 -35.312 16.625 1 94.94 427 PHE A O 1
ATOM 3372 N N . PRO A 1 428 ? -6.699 -34.594 16.109 1 93.69 428 PRO A N 1
ATOM 3373 C CA . PRO A 1 428 ? -6.305 -34.375 17.5 1 93.69 428 PRO A CA 1
ATOM 3374 C C . PRO A 1 428 ? -7.227 -33.375 18.219 1 93.69 428 PRO A C 1
ATOM 3376 O O . PRO A 1 428 ? -7.512 -33.562 19.406 1 93.69 428 PRO A O 1
ATOM 3379 N N . GLN A 1 429 ? -7.586 -32.312 17.516 1 94.19 429 GLN A N 1
ATOM 3380 C CA . GLN A 1 429 ? -8.453 -31.328 18.172 1 94.19 429 GLN A CA 1
ATOM 3381 C C . GLN A 1 429 ? -9.82 -31.922 18.5 1 94.19 429 GLN A C 1
ATOM 3383 O O . GLN A 1 429 ? -10.375 -31.656 19.562 1 94.19 429 GLN A O 1
ATOM 3388 N N . MET A 1 430 ? -10.328 -32.688 17.562 1 92.5 430 MET A N 1
ATOM 3389 C CA . MET A 1 430 ? -11.602 -33.375 17.797 1 92.5 430 MET A CA 1
ATOM 3390 C C . MET A 1 430 ? -11.477 -34.375 18.953 1 92.5 430 MET A C 1
ATOM 3392 O O . MET A 1 430 ? -12.383 -34.469 19.781 1 92.5 430 MET A O 1
ATOM 3396 N N . ARG A 1 431 ? -10.367 -35.031 19 1 90.62 431 ARG A N 1
ATOM 3397 C CA . ARG A 1 431 ? -10.133 -36 20.062 1 90.62 431 ARG A CA 1
ATOM 3398 C C . ARG A 1 431 ? -10.07 -35.344 21.422 1 90.62 431 ARG A C 1
ATOM 3400 O O . ARG A 1 431 ? -10.586 -35.875 22.406 1 90.62 431 ARG A O 1
ATOM 3407 N N . GLU A 1 432 ? -9.469 -34.25 21.453 1 89.5 432 GLU A N 1
ATOM 3408 C CA . GLU A 1 432 ? -9.367 -33.5 22.703 1 89.5 432 GLU A CA 1
ATOM 3409 C C . GLU A 1 432 ? -10.719 -32.938 23.141 1 89.5 432 GLU A C 1
ATOM 3411 O O . GLU A 1 432 ? -11.031 -32.906 24.328 1 89.5 432 GLU A O 1
ATOM 3416 N N . GLN A 1 433 ? -11.516 -32.562 22.234 1 89.44 433 GLN A N 1
ATOM 3417 C CA . GLN A 1 433 ? -12.781 -31.891 22.516 1 89.44 433 GLN A CA 1
ATOM 3418 C C . GLN A 1 433 ? -13.875 -32.906 22.859 1 89.44 433 GLN A C 1
ATOM 3420 O O . GLN A 1 433 ? -14.672 -32.688 23.766 1 89.44 433 GLN A O 1
ATOM 3425 N N . ILE A 1 434 ? -13.898 -33.969 22.062 1 81.06 434 ILE A N 1
ATOM 3426 C CA . ILE A 1 434 ? -14.969 -34.938 22.234 1 81.06 434 ILE A CA 1
ATOM 3427 C C . ILE A 1 434 ? -14.492 -36.062 23.141 1 81.06 434 ILE A C 1
ATOM 3429 O O . ILE A 1 434 ? -13.742 -36.938 22.719 1 81.06 434 ILE A O 1
ATOM 3433 N N . GLN A 1 435 ? -14.562 -36.031 24.391 1 70.31 435 GLN A N 1
ATOM 3434 C CA . GLN A 1 435 ? -14.094 -37.031 25.344 1 70.31 435 GLN A CA 1
ATOM 3435 C C . GLN A 1 435 ? -15.141 -38.125 25.531 1 70.31 435 GLN A C 1
ATOM 3437 O O . GLN A 1 435 ? -14.789 -39.281 25.812 1 70.31 435 GLN A O 1
ATOM 3442 N N . ASP A 1 436 ? -16.391 -37.812 25.375 1 66.81 436 ASP A N 1
ATOM 3443 C CA . ASP A 1 436 ? -17.422 -38.781 25.719 1 66.81 436 ASP A CA 1
ATOM 3444 C C . ASP A 1 436 ? -17.938 -39.5 24.484 1 66.81 436 ASP A C 1
ATOM 3446 O O . ASP A 1 436 ? -17.391 -39.344 23.391 1 66.81 436 ASP A O 1
ATOM 3450 N N . GLU A 1 437 ? -19.062 -40.344 24.578 1 64.06 437 GLU A N 1
ATOM 3451 C CA . GLU A 1 437 ? -19.75 -41.125 23.547 1 64.06 437 GLU A CA 1
ATOM 3452 C C . GLU A 1 437 ? -20.344 -40.188 22.469 1 64.06 437 GLU A C 1
ATOM 3454 O O . GLU A 1 437 ? -21.141 -39.312 22.781 1 64.06 437 GLU A O 1
ATOM 3459 N N . ARG A 1 438 ? -19.578 -39.781 21.375 1 64.88 438 ARG A N 1
ATOM 3460 C CA . ARG A 1 438 ? -20.016 -38.781 20.391 1 64.88 438 ARG A CA 1
ATOM 3461 C C . ARG A 1 438 ? -20.531 -39.469 19.125 1 64.88 438 ARG A C 1
ATOM 3463 O O . ARG A 1 438 ? -20.109 -40.562 18.781 1 64.88 438 ARG A O 1
ATOM 3470 N N . ASP A 1 439 ? -21.641 -39 18.656 1 81.62 439 ASP A N 1
ATOM 3471 C CA . ASP A 1 439 ? -22.156 -39.375 17.344 1 81.62 439 ASP A CA 1
ATOM 3472 C C . ASP A 1 439 ? -21.219 -38.906 16.234 1 81.62 439 ASP A C 1
ATOM 3474 O O . ASP A 1 439 ? -21.156 -37.719 15.922 1 81.62 439 ASP A O 1
ATOM 3478 N N . ILE A 1 440 ? -20.438 -39.844 15.758 1 87.38 440 ILE A N 1
ATOM 3479 C CA . ILE A 1 440 ? -19.422 -39.562 14.742 1 87.38 440 ILE A CA 1
ATOM 3480 C C . ILE A 1 440 ? -20.047 -39.625 13.352 1 87.38 440 ILE A C 1
ATOM 3482 O O . ILE A 1 440 ? -19.406 -39.281 12.359 1 87.38 440 ILE A O 1
ATOM 3486 N N . SER A 1 441 ? -21.281 -39.906 13.242 1 88.94 441 SER A N 1
ATOM 3487 C CA . SER A 1 441 ? -21.969 -40.156 11.984 1 88.94 441 SER A CA 1
ATOM 3488 C C . SER A 1 441 ? -21.906 -38.969 11.062 1 88.94 441 SER A C 1
ATOM 3490 O O . SER A 1 441 ? -21.625 -39.094 9.867 1 88.94 441 SER A O 1
ATOM 3492 N N . PRO A 1 442 ? -22.156 -37.844 11.617 1 91.06 442 PRO A N 1
ATOM 3493 C CA . PRO A 1 442 ? -22.109 -36.688 10.711 1 91.06 442 PRO A CA 1
ATOM 3494 C C . PRO A 1 442 ? -20.719 -36.469 10.133 1 91.06 442 PRO A C 1
ATOM 3496 O O . PRO A 1 442 ? -20.594 -36 8.984 1 91.06 442 PRO A O 1
ATOM 3499 N N . TYR A 1 443 ? -19.719 -36.75 10.844 1 93.69 443 TYR A N 1
ATOM 3500 C CA . TYR A 1 443 ? -18.344 -36.5 10.414 1 93.69 443 TYR A CA 1
ATOM 3501 C C . TYR A 1 443 ? -17.922 -37.531 9.367 1 93.69 443 TYR A C 1
ATOM 3503 O O . TYR A 1 443 ? -17.219 -37.188 8.414 1 93.69 443 TYR A O 1
ATOM 3511 N N . VAL A 1 444 ? -18.406 -38.719 9.555 1 93.5 444 VAL A N 1
ATOM 3512 C CA . VAL A 1 444 ? -18.141 -39.75 8.562 1 93.5 444 VAL A CA 1
ATOM 3513 C C . VAL A 1 444 ? -18.875 -39.438 7.266 1 93.5 444 VAL A C 1
ATOM 3515 O O . VAL A 1 444 ? -18.344 -39.656 6.176 1 93.5 444 VAL A O 1
ATOM 3518 N N . GLY A 1 445 ? -20.062 -38.969 7.426 1 92.62 445 GLY A N 1
ATOM 3519 C CA . GLY A 1 445 ? -20.812 -38.531 6.254 1 92.62 445 GLY A CA 1
ATOM 3520 C C . GLY A 1 445 ? -20.109 -37.406 5.488 1 92.62 445 GLY A C 1
ATOM 3521 O O . GLY A 1 445 ? -20.109 -37.406 4.258 1 92.62 445 GLY A O 1
ATOM 3522 N N . PHE A 1 446 ? -19.547 -36.5 6.215 1 93.69 446 PHE A N 1
ATOM 3523 C CA . PHE A 1 446 ? -18.766 -35.438 5.598 1 93.69 446 PHE A CA 1
ATOM 3524 C C . PHE A 1 446 ? -17.594 -36 4.809 1 93.69 446 PHE A C 1
ATOM 3526 O O . PHE A 1 446 ? -17.359 -35.594 3.67 1 93.69 446 PHE A O 1
ATOM 3533 N N . MET A 1 447 ? -16.906 -36.875 5.367 1 94.38 447 MET A N 1
ATOM 3534 C CA . MET A 1 447 ? -15.734 -37.469 4.723 1 94.38 447 MET A CA 1
ATOM 3535 C C . MET A 1 447 ? -16.125 -38.219 3.461 1 94.38 447 MET A C 1
ATOM 3537 O O . MET A 1 447 ? -15.422 -38.188 2.457 1 94.38 447 MET A O 1
ATOM 3541 N N . HIS A 1 448 ? -17.219 -38.906 3.557 1 94.75 448 HIS A N 1
ATOM 3542 C CA . HIS A 1 448 ? -17.703 -39.625 2.396 1 94.75 448 HIS A CA 1
ATOM 3543 C C . HIS A 1 448 ? -17.984 -38.688 1.228 1 94.75 448 HIS A C 1
ATOM 3545 O O . HIS A 1 448 ? -17.641 -39 0.084 1 94.75 448 HIS A O 1
ATOM 3551 N N . LYS A 1 449 ? -18.594 -37.688 1.581 1 93.81 449 LYS A N 1
ATOM 3552 C CA . LYS A 1 449 ? -18.891 -36.688 0.548 1 93.81 449 LYS A CA 1
ATOM 3553 C C . LYS A 1 449 ? -17.609 -36.094 -0.01 1 93.81 449 LYS A C 1
ATOM 3555 O O . LYS A 1 449 ? -17.5 -35.844 -1.215 1 93.81 449 LYS A O 1
ATOM 3560 N N . LEU A 1 450 ? -16.672 -35.75 0.862 1 94.44 450 LEU A N 1
ATOM 3561 C CA . LEU A 1 450 ? -15.398 -35.188 0.447 1 94.44 450 LEU A CA 1
ATOM 3562 C C . LEU A 1 450 ? -14.648 -36.125 -0.48 1 94.44 450 LEU A C 1
ATOM 3564 O O . LEU A 1 450 ? -14.141 -35.719 -1.523 1 94.44 450 LEU A O 1
ATOM 3568 N N . ILE A 1 451 ? -14.594 -37.375 -0.139 1 95.75 451 ILE A N 1
ATOM 3569 C CA . ILE A 1 451 ? -13.945 -38.406 -0.948 1 95.75 451 ILE A CA 1
ATOM 3570 C C . ILE A 1 451 ? -14.648 -38.531 -2.299 1 95.75 451 ILE A C 1
ATOM 3572 O O . ILE A 1 451 ? -14 -38.594 -3.342 1 95.75 451 ILE A O 1
ATOM 3576 N N . GLY A 1 452 ? -15.922 -38.531 -2.252 1 94.38 452 GLY A N 1
ATOM 3577 C CA . GLY A 1 452 ? -16.688 -38.562 -3.484 1 94.38 452 GLY A CA 1
ATOM 3578 C C . GLY A 1 452 ? -16.422 -37.406 -4.41 1 94.38 452 GLY A C 1
ATOM 3579 O O . GLY A 1 452 ? -16.312 -37.562 -5.625 1 94.38 452 GLY A O 1
ATOM 3580 N N . ASN A 1 453 ? -16.312 -36.25 -3.854 1 92.5 453 ASN A N 1
ATOM 3581 C CA . ASN A 1 453 ? -16.031 -35.062 -4.645 1 92.5 453 ASN A CA 1
ATOM 3582 C C . ASN A 1 453 ? -14.648 -35.156 -5.289 1 92.5 453 ASN A C 1
ATOM 3584 O O . ASN A 1 453 ? -14.477 -34.781 -6.453 1 92.5 453 ASN A O 1
ATOM 3588 N N . PHE A 1 454 ? -13.641 -35.562 -4.543 1 94.19 454 PHE A N 1
ATOM 3589 C CA . PHE A 1 454 ? -12.297 -35.719 -5.082 1 94.19 454 PHE A CA 1
ATOM 3590 C C . PHE A 1 454 ? -12.281 -36.75 -6.199 1 94.19 454 PHE A C 1
ATOM 3592 O O . PHE A 1 454 ? -11.633 -36.562 -7.23 1 94.19 454 PHE A O 1
ATOM 3599 N N . CYS A 1 455 ? -12.992 -37.781 -6.031 1 93.31 455 CYS A N 1
ATOM 3600 C CA . CYS A 1 455 ? -13.062 -38.844 -7.035 1 93.31 455 CYS A CA 1
ATOM 3601 C C . CYS A 1 455 ? -13.734 -38.344 -8.305 1 93.31 455 CYS A C 1
ATOM 3603 O O . CYS A 1 455 ? -13.273 -38.625 -9.414 1 93.31 455 CYS A O 1
ATOM 3605 N N . GLU A 1 456 ? -14.742 -37.688 -8.133 1 90.75 456 GLU A N 1
ATOM 3606 C CA . GLU A 1 456 ? -15.492 -37.188 -9.273 1 90.75 456 GLU A CA 1
ATOM 3607 C C . GLU A 1 456 ? -14.648 -36.219 -10.109 1 90.75 456 GLU A C 1
ATOM 3609 O O . GLU A 1 456 ? -14.727 -36.219 -11.336 1 90.75 456 GLU A O 1
ATOM 3614 N N . ARG A 1 457 ? -13.852 -35.5 -9.523 1 88.56 457 ARG A N 1
ATOM 3615 C CA . ARG A 1 457 ? -13.125 -34.469 -10.227 1 88.56 457 ARG A CA 1
ATOM 3616 C C . ARG A 1 457 ? -11.789 -34.969 -10.758 1 88.56 457 ARG A C 1
ATOM 3618 O O . ARG A 1 457 ? -11.352 -34.562 -11.836 1 88.56 457 ARG A O 1
ATOM 3625 N N . PHE A 1 458 ? -11.156 -35.906 -10.062 1 90.5 458 PHE A N 1
ATOM 3626 C CA . PHE A 1 458 ? -9.773 -36.219 -10.414 1 90.5 458 PHE A CA 1
ATOM 3627 C C . PHE A 1 458 ? -9.656 -37.625 -10.969 1 90.5 458 PHE A C 1
ATOM 3629 O O . PHE A 1 458 ? -8.625 -38 -11.547 1 90.5 458 PHE A O 1
ATOM 3636 N N . ASP A 1 459 ? -10.656 -38.438 -10.836 1 80.5 459 ASP A N 1
ATOM 3637 C CA . ASP A 1 459 ? -10.57 -39.781 -11.391 1 80.5 459 ASP A CA 1
ATOM 3638 C C . ASP A 1 459 ? -10.609 -39.75 -12.922 1 80.5 459 ASP A C 1
ATOM 3640 O O . ASP A 1 459 ? -9.945 -40.531 -13.578 1 80.5 459 ASP A O 1
ATOM 3644 N N . ASN A 1 460 ? -11.344 -38.875 -13.453 1 73.25 460 ASN A N 1
ATOM 3645 C CA . ASN A 1 460 ? -11.414 -38.75 -14.906 1 73.25 460 ASN A CA 1
ATOM 3646 C C . ASN A 1 460 ? -10.672 -37.5 -15.398 1 73.25 460 ASN A C 1
ATOM 3648 O O . ASN A 1 460 ? -11.148 -36.781 -16.281 1 73.25 460 ASN A O 1
ATOM 3652 N N . PHE A 1 461 ? -9.617 -37.344 -14.672 1 80.06 461 PHE A N 1
ATOM 3653 C CA . PHE A 1 461 ? -8.797 -36.219 -15.117 1 80.06 461 PHE A CA 1
ATOM 3654 C C . PHE A 1 461 ? -8.281 -36.469 -16.531 1 80.06 461 PHE A C 1
ATOM 3656 O O . PHE A 1 461 ? -8.125 -37.625 -16.953 1 80.06 461 PHE A O 1
ATOM 3663 N N . LYS A 1 462 ? -7.98 -35.562 -17.281 1 72.69 462 LYS A N 1
ATOM 3664 C CA . LYS A 1 462 ? -7.625 -35.625 -18.703 1 72.69 462 LYS A CA 1
ATOM 3665 C C . LYS A 1 462 ? -6.367 -36.438 -18.922 1 72.69 462 LYS A C 1
ATOM 3667 O O . LYS A 1 462 ? -6.23 -37.094 -19.953 1 72.69 462 LYS A O 1
ATOM 3672 N N . LEU A 1 463 ? -5.516 -36.469 -17.938 1 82.75 463 LEU A N 1
ATOM 3673 C CA . LEU A 1 463 ? -4.324 -37.281 -18.016 1 82.75 463 LEU A CA 1
ATOM 3674 C C . LEU A 1 463 ? -4.539 -38.625 -17.312 1 82.75 463 LEU A C 1
ATOM 3676 O O . LEU A 1 463 ? -4.789 -38.656 -16.109 1 82.75 463 LEU A O 1
ATOM 3680 N N . GLY A 1 464 ? -4.441 -39.656 -18.016 1 85.19 464 GLY A N 1
ATOM 3681 C CA . GLY A 1 464 ? -4.691 -40.969 -17.469 1 85.19 464 GLY A CA 1
ATOM 3682 C C . GLY A 1 464 ? -3.604 -41.438 -16.516 1 85.19 464 GLY A C 1
ATOM 3683 O O . GLY A 1 464 ? -2.523 -40.844 -16.469 1 85.19 464 GLY A O 1
ATOM 3684 N N . ASP A 1 465 ? -3.814 -42.469 -15.852 1 87.69 465 ASP A N 1
ATOM 3685 C CA . ASP A 1 465 ? -2.916 -43 -14.828 1 87.69 465 ASP A CA 1
ATOM 3686 C C . ASP A 1 465 ? -1.67 -43.625 -15.469 1 87.69 465 ASP A C 1
ATOM 3688 O O . ASP A 1 465 ? -0.581 -43.562 -14.891 1 87.69 465 ASP A O 1
ATOM 3692 N N . GLN A 1 466 ? -1.874 -44.156 -16.578 1 90.62 466 GLN A N 1
ATOM 3693 C CA . GLN A 1 466 ? -0.742 -44.781 -17.25 1 90.62 466 GLN A CA 1
ATOM 3694 C C . GLN A 1 466 ? 0.248 -43.75 -17.766 1 90.62 466 GLN A C 1
ATOM 3696 O O . GLN A 1 466 ? 1.46 -43.969 -17.734 1 90.62 466 GLN A O 1
ATOM 3701 N N . LEU A 1 467 ? -0.299 -42.75 -18.281 1 91.31 467 LEU A N 1
ATOM 3702 C CA . LEU A 1 467 ? 0.559 -41.656 -18.719 1 91.31 467 LEU A CA 1
ATOM 3703 C C . LEU A 1 467 ? 1.348 -41.062 -17.547 1 91.31 467 LEU A C 1
ATOM 3705 O O . LEU A 1 467 ? 2.537 -40.781 -17.688 1 91.31 467 LEU A O 1
ATOM 3709 N N . LEU A 1 468 ? 0.655 -40.906 -16.438 1 91.31 468 LEU A N 1
ATOM 3710 C CA . LEU A 1 468 ? 1.325 -40.406 -15.234 1 91.31 468 LEU A CA 1
ATOM 3711 C C . LEU A 1 468 ? 2.414 -41.375 -14.789 1 91.31 468 LEU A C 1
ATOM 3713 O O . LEU A 1 468 ? 3.494 -40.938 -14.367 1 91.31 468 LEU A O 1
ATOM 3717 N N . LEU A 1 469 ? 2.113 -42.594 -14.93 1 91.81 469 LEU A N 1
ATOM 3718 C CA . LEU A 1 469 ? 3.07 -43.625 -14.539 1 91.81 469 LEU A CA 1
ATOM 3719 C C . LEU A 1 469 ? 4.285 -43.625 -15.469 1 91.81 469 LEU A C 1
ATOM 3721 O O . LEU A 1 469 ? 5.406 -43.875 -15.031 1 91.81 469 LEU A O 1
ATOM 3725 N N . LEU A 1 470 ? 4.07 -43.375 -16.734 1 94.19 470 LEU A N 1
ATOM 3726 C CA . LEU A 1 470 ? 5.176 -43.281 -17.672 1 94.19 470 LEU A CA 1
ATOM 3727 C C . LEU A 1 470 ? 6.188 -42.219 -17.203 1 94.19 470 LEU A C 1
ATOM 3729 O O . LEU A 1 470 ? 7.398 -42.469 -17.281 1 94.19 470 LEU A O 1
ATOM 3733 N N . ILE A 1 471 ? 5.68 -41.125 -16.75 1 93.38 471 ILE A N 1
ATOM 3734 C CA . ILE A 1 471 ? 6.539 -40.031 -16.344 1 93.38 471 ILE A CA 1
ATOM 3735 C C . ILE A 1 471 ? 7.191 -40.344 -15.008 1 93.38 471 ILE A C 1
ATOM 3737 O O . ILE A 1 471 ? 8.375 -40.062 -14.797 1 93.38 471 ILE A O 1
ATOM 3741 N N . GLU A 1 472 ? 6.441 -40.938 -14.156 1 91 472 GLU A N 1
ATOM 3742 C CA . GLU A 1 472 ? 6.949 -41.219 -12.812 1 91 472 GLU A CA 1
ATOM 3743 C C . GLU A 1 472 ? 7.918 -42.406 -12.828 1 91 472 GLU A C 1
ATOM 3745 O O . GLU A 1 472 ? 8.992 -42.344 -12.227 1 91 472 GLU A O 1
ATOM 3750 N N . ASN A 1 473 ? 7.426 -43.531 -13.414 1 92.44 473 ASN A N 1
ATOM 3751 C CA . ASN A 1 473 ? 8.242 -44.719 -13.523 1 92.44 473 ASN A CA 1
ATOM 3752 C C . ASN A 1 473 ? 7.805 -45.594 -14.695 1 92.44 473 ASN A C 1
ATOM 3754 O O . ASN A 1 473 ? 7.027 -46.531 -14.523 1 92.44 473 ASN A O 1
ATOM 3758 N N . PRO A 1 474 ? 8.445 -45.375 -15.844 1 94.25 474 PRO A N 1
ATOM 3759 C CA . PRO A 1 474 ? 8.039 -46.125 -17.031 1 94.25 474 PRO A CA 1
ATOM 3760 C C . PRO A 1 474 ? 8.281 -47.625 -16.891 1 94.25 474 PRO A C 1
ATOM 3762 O O . PRO A 1 474 ? 7.652 -48.438 -17.594 1 94.25 474 PRO A O 1
ATOM 3765 N N . PHE A 1 475 ? 9.117 -48.094 -15.953 1 93.62 475 PHE A N 1
ATOM 3766 C CA . PHE A 1 475 ? 9.516 -49.5 -15.836 1 93.62 475 PHE A CA 1
ATOM 3767 C C . PHE A 1 475 ? 8.453 -50.312 -15.086 1 93.62 475 PHE A C 1
ATOM 3769 O O . PHE A 1 475 ? 8.469 -51.531 -15.109 1 93.62 475 PHE A O 1
ATOM 3776 N N . LEU A 1 476 ? 7.52 -49.562 -14.523 1 92.06 476 LEU A N 1
ATOM 3777 C CA . LEU A 1 476 ? 6.477 -50.219 -13.742 1 92.06 476 LEU A CA 1
ATOM 3778 C C . LEU A 1 476 ? 5.227 -50.469 -14.586 1 92.06 476 LEU A C 1
ATOM 3780 O O . LEU A 1 476 ? 4.285 -51.125 -14.141 1 92.06 476 LEU A O 1
ATOM 3784 N N . ILE A 1 477 ? 5.277 -49.969 -15.773 1 94 477 ILE A N 1
ATOM 3785 C CA . ILE A 1 477 ? 4.117 -50.125 -16.641 1 94 477 ILE A CA 1
ATOM 3786 C C . ILE A 1 477 ? 4.023 -51.594 -17.078 1 94 477 ILE A C 1
ATOM 3788 O O . ILE A 1 477 ? 4.906 -52.094 -17.781 1 94 477 ILE A O 1
ATOM 3792 N N . SER A 1 478 ? 3.004 -52.25 -16.672 1 90.38 478 SER A N 1
ATOM 3793 C CA . SER A 1 478 ? 2.846 -53.656 -16.953 1 90.38 478 SER A CA 1
ATOM 3794 C C . SER A 1 478 ? 1.959 -53.875 -18.188 1 90.38 478 SER A C 1
ATOM 3796 O O . SER A 1 478 ? 2.242 -54.75 -19.016 1 90.38 478 SER A O 1
ATOM 3798 N N . GLU A 1 479 ? 0.958 -53.125 -18.297 1 92 479 GLU A N 1
ATOM 3799 C CA . GLU A 1 479 ? 0.034 -53.25 -19.406 1 92 479 GLU A CA 1
ATOM 3800 C C . GLU A 1 479 ? 0.407 -52.312 -20.562 1 92 479 GLU A C 1
ATOM 3802 O O . GLU A 1 479 ? -0.187 -51.25 -20.719 1 92 479 GLU A O 1
ATOM 3807 N N . ILE A 1 480 ? 1.178 -52.812 -21.516 1 92.69 480 ILE A N 1
ATOM 3808 C CA . ILE A 1 480 ? 1.747 -52 -22.594 1 92.69 480 ILE A CA 1
ATOM 3809 C C . ILE A 1 480 ? 0.642 -51.562 -23.547 1 92.69 480 ILE A C 1
ATOM 3811 O O . ILE A 1 480 ? 0.632 -50.438 -24.016 1 92.69 480 ILE A O 1
ATOM 3815 N N . ARG A 1 481 ? -0.289 -52.5 -23.812 1 92.19 481 ARG A N 1
ATOM 3816 C CA . ARG A 1 481 ? -1.385 -52.156 -24.719 1 92.19 481 ARG A CA 1
ATOM 3817 C C . ARG A 1 481 ? -2.312 -51.125 -24.094 1 92.19 481 ARG A C 1
ATOM 3819 O O . ARG A 1 481 ? -2.787 -50.219 -24.797 1 92.19 481 ARG A O 1
ATOM 3826 N N . GLY A 1 482 ? -2.545 -51.344 -22.844 1 91.38 482 GLY A N 1
ATOM 3827 C CA . GLY A 1 482 ? -3.361 -50.375 -22.141 1 91.38 482 GLY A CA 1
ATOM 3828 C C . GLY A 1 482 ? -2.729 -49 -22.078 1 91.38 482 GLY A C 1
ATOM 3829 O O . GLY A 1 482 ? -3.418 -47.969 -22.219 1 91.38 482 GLY A O 1
ATOM 3830 N N . PHE A 1 483 ? -1.521 -48.969 -21.922 1 93.31 483 PHE A N 1
ATOM 3831 C CA . PHE A 1 483 ? -0.746 -47.719 -21.906 1 93.31 483 PHE A CA 1
ATOM 3832 C C . PHE A 1 483 ? -0.843 -47 -23.234 1 93.31 483 PHE A C 1
ATOM 3834 O O . PHE A 1 483 ? -1.158 -45.812 -23.281 1 93.31 483 PHE A O 1
ATOM 3841 N N . SER A 1 484 ? -0.552 -47.688 -24.312 1 93.81 484 SER A N 1
ATOM 3842 C CA . SER A 1 484 ? -0.554 -47.062 -25.641 1 93.81 484 SER A CA 1
ATOM 3843 C C . SER A 1 484 ? -1.939 -46.562 -26 1 93.81 484 SER A C 1
ATOM 3845 O O . SER A 1 484 ? -2.066 -45.5 -26.641 1 93.81 484 SER A O 1
ATOM 3847 N N . LYS A 1 485 ? -2.984 -47.25 -25.531 1 92.75 485 LYS A N 1
ATOM 3848 C CA . LYS A 1 485 ? -4.355 -46.812 -25.797 1 92.75 485 LYS A CA 1
ATOM 3849 C C . LYS A 1 485 ? -4.684 -45.531 -25.047 1 92.75 485 LYS A C 1
ATOM 3851 O O . LYS A 1 485 ? -5.297 -44.625 -25.609 1 92.75 485 LYS A O 1
ATOM 3856 N N . GLU A 1 486 ? -4.301 -45.469 -23.875 1 92.81 486 GLU A N 1
ATOM 3857 C CA . GLU A 1 486 ? -4.555 -44.281 -23.047 1 92.81 486 GLU A CA 1
ATOM 3858 C C . GLU A 1 486 ? -3.822 -43.062 -23.578 1 92.81 486 GLU A C 1
ATOM 3860 O O . GLU A 1 486 ? -4.402 -41.969 -23.672 1 92.81 486 GLU A O 1
ATOM 3865 N N . VAL A 1 487 ? -2.619 -43.219 -23.969 1 93.69 487 VAL A N 1
ATOM 3866 C CA . VAL A 1 487 ? -1.784 -42.125 -24.453 1 93.69 487 VAL A CA 1
ATOM 3867 C C . VAL A 1 487 ? -2.33 -41.594 -25.766 1 93.69 487 VAL A C 1
ATOM 3869 O O . VAL A 1 487 ? -2.338 -40.375 -26 1 93.69 487 VAL A O 1
ATOM 3872 N N . THR A 1 488 ? -2.789 -42.5 -26.625 1 93.12 488 THR A N 1
ATOM 3873 C CA . THR A 1 488 ? -3.273 -42.094 -27.938 1 93.12 488 THR A CA 1
ATOM 3874 C C . THR A 1 488 ? -4.617 -41.375 -27.828 1 93.12 488 THR A C 1
ATOM 3876 O O . THR A 1 488 ? -5 -40.625 -28.703 1 93.12 488 THR A O 1
ATOM 3879 N N . GLN A 1 489 ? -5.27 -41.625 -26.734 1 90.19 489 GLN A N 1
ATOM 3880 C CA . GLN A 1 489 ? -6.512 -40.906 -26.469 1 90.19 489 GLN A CA 1
ATOM 3881 C C . GLN A 1 489 ? -6.238 -39.469 -26.062 1 90.19 489 GLN A C 1
ATOM 3883 O O . GLN A 1 489 ? -7.02 -38.562 -26.375 1 90.19 489 GLN A O 1
ATOM 3888 N N . THR A 1 490 ? -5.156 -39.25 -25.391 1 90.56 490 THR A N 1
ATOM 3889 C CA . THR A 1 490 ? -4.777 -37.938 -24.922 1 90.56 490 THR A CA 1
ATOM 3890 C C . THR A 1 490 ? -4.043 -37.156 -26.016 1 90.56 490 THR A C 1
ATOM 3892 O O . THR A 1 490 ? -4.348 -36 -26.266 1 90.56 490 THR A O 1
ATOM 3895 N N . PHE A 1 491 ? -3.111 -37.875 -26.562 1 93.19 491 PHE A N 1
ATOM 3896 C CA . PHE A 1 491 ? -2.332 -37.281 -27.641 1 93.19 491 PHE A CA 1
ATOM 3897 C C . PHE A 1 491 ? -2.662 -37.938 -28.969 1 93.19 491 PHE A C 1
ATOM 3899 O O . PHE A 1 491 ? -2.09 -39 -29.312 1 93.19 491 PHE A O 1
ATOM 3906 N N . LYS A 1 492 ? -3.348 -37.25 -29.828 1 89.56 492 LYS A N 1
ATOM 3907 C CA . LYS A 1 492 ? -3.895 -37.844 -31.047 1 89.56 492 LYS A CA 1
ATOM 3908 C C . LYS A 1 492 ? -2.803 -38.031 -32.094 1 89.56 492 LYS A C 1
ATOM 3910 O O . LYS A 1 492 ? -2.951 -38.875 -33 1 89.56 492 LYS A O 1
ATOM 3915 N N . TRP A 1 493 ? -1.724 -37.375 -31.953 1 90.62 493 TRP A N 1
ATOM 3916 C CA . TRP A 1 493 ? -0.633 -37.5 -32.938 1 90.62 493 TRP A CA 1
ATOM 3917 C C . TRP A 1 493 ? 0.182 -38.75 -32.656 1 90.62 493 TRP A C 1
ATOM 3919 O O . TRP A 1 493 ? 0.962 -39.188 -33.531 1 90.62 493 TRP A O 1
ATOM 3929 N N . ALA A 1 494 ? 0.007 -39.344 -31.484 1 92.75 494 ALA A N 1
ATOM 3930 C CA . ALA A 1 494 ? 0.824 -40.5 -31.094 1 92.75 494 ALA A CA 1
ATOM 3931 C C . ALA A 1 494 ? 0.357 -41.781 -31.781 1 92.75 494 ALA A C 1
ATOM 3933 O O . ALA A 1 494 ? -0.844 -42 -31.969 1 92.75 494 ALA A O 1
ATOM 3934 N N . HIS A 1 495 ? 1.278 -42.656 -32.125 1 93.56 495 HIS A N 1
ATOM 3935 C CA . HIS A 1 495 ? 0.993 -43.938 -32.781 1 93.56 495 HIS A CA 1
ATOM 3936 C C . HIS A 1 495 ? 1.105 -45.094 -31.781 1 93.56 495 HIS A C 1
ATOM 3938 O O . HIS A 1 495 ? 2.195 -45.375 -31.281 1 93.56 495 HIS A O 1
ATOM 3944 N N . PRO A 1 496 ? 0.067 -45.781 -31.609 1 94.12 496 PRO A N 1
ATOM 3945 C CA . PRO A 1 496 ? 0.065 -46.812 -30.578 1 94.12 496 PRO A CA 1
ATOM 3946 C C . PRO A 1 496 ? 1.114 -47.906 -30.828 1 94.12 496 PRO A C 1
ATOM 3948 O O . PRO A 1 496 ? 1.785 -48.344 -29.906 1 94.12 496 PRO A O 1
ATOM 3951 N N . GLY A 1 497 ? 1.254 -48.375 -32.031 1 93.94 497 GLY A N 1
ATOM 3952 C CA . GLY A 1 497 ? 2.219 -49.406 -32.375 1 93.94 497 GLY A CA 1
ATOM 3953 C C . GLY A 1 497 ? 3.648 -49.031 -32.031 1 93.94 497 GLY A C 1
ATOM 3954 O O . GLY A 1 497 ? 4.395 -49.812 -31.453 1 93.94 497 GLY A O 1
ATOM 3955 N N . ALA A 1 498 ? 3.975 -47.906 -32.438 1 94.62 498 ALA A N 1
ATOM 3956 C CA . ALA A 1 498 ? 5.332 -47.406 -32.219 1 94.62 498 ALA A CA 1
ATOM 3957 C C . ALA A 1 498 ? 5.613 -47.281 -30.719 1 94.62 498 ALA A C 1
ATOM 3959 O O . ALA A 1 498 ? 6.711 -47.594 -30.25 1 94.62 498 ALA A O 1
ATOM 3960 N N . LEU A 1 499 ? 4.656 -46.812 -29.969 1 96.44 499 LEU A N 1
ATOM 3961 C CA . LEU A 1 499 ? 4.812 -46.594 -28.547 1 96.44 499 LEU A CA 1
ATOM 3962 C C . LEU A 1 499 ? 5.02 -47.938 -27.812 1 96.44 499 LEU A C 1
ATOM 3964 O O . LEU 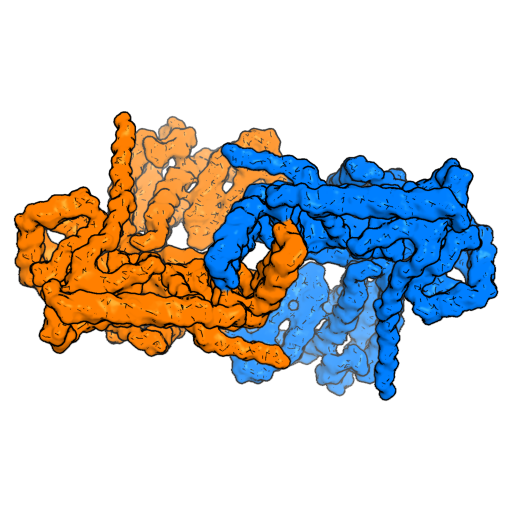A 1 499 ? 5.805 -48 -26.859 1 96.44 499 LEU A O 1
ATOM 3968 N N . GLN A 1 500 ? 4.312 -48.938 -28.297 1 96.06 500 GLN A N 1
ATOM 3969 C CA . GLN A 1 500 ? 4.434 -50.25 -27.688 1 96.06 500 GLN A CA 1
ATOM 3970 C C . GLN A 1 500 ? 5.844 -50.812 -27.844 1 96.06 500 GLN A C 1
ATOM 3972 O O . GLN A 1 500 ? 6.434 -51.312 -26.891 1 96.06 500 GLN A O 1
ATOM 3977 N N . LEU A 1 501 ? 6.32 -50.656 -29.016 1 96.31 501 LEU A N 1
ATOM 3978 C CA . LEU A 1 501 ? 7.656 -51.188 -29.297 1 96.31 501 LEU A CA 1
ATOM 3979 C C . LEU A 1 501 ? 8.719 -50.406 -28.531 1 96.31 501 LEU A C 1
ATOM 3981 O O . LEU A 1 501 ? 9.633 -51 -27.953 1 96.31 501 LEU A O 1
ATOM 3985 N N . GLU A 1 502 ? 8.531 -49.125 -28.531 1 96.31 502 GLU A N 1
ATOM 3986 C CA . GLU A 1 502 ? 9.5 -48.281 -27.844 1 96.31 502 GLU A CA 1
ATOM 3987 C C . GLU A 1 502 ? 9.5 -48.562 -26.344 1 96.31 502 GLU A C 1
ATOM 3989 O O . GLU A 1 502 ? 10.562 -48.625 -25.719 1 96.31 502 GLU A O 1
ATOM 3994 N N . LEU A 1 503 ? 8.344 -48.75 -25.75 1 96.5 503 LEU A N 1
ATOM 3995 C CA . LEU A 1 503 ? 8.25 -49 -24.312 1 96.5 503 LEU A CA 1
ATOM 3996 C C . LEU A 1 503 ? 8.883 -50.344 -23.953 1 96.5 503 LEU A C 1
ATOM 3998 O O . LEU A 1 503 ? 9.531 -50.469 -22.906 1 96.5 503 LEU A O 1
ATOM 4002 N N . THR A 1 504 ? 8.656 -51.25 -24.781 1 95.69 504 THR A N 1
ATOM 4003 C CA . THR A 1 504 ? 9.25 -52.562 -24.547 1 95.69 504 THR A CA 1
ATOM 4004 C C . THR A 1 504 ? 10.773 -52.5 -24.578 1 95.69 504 THR A C 1
ATOM 4006 O O . THR A 1 504 ? 11.453 -53.062 -23.719 1 95.69 504 THR A O 1
ATOM 4009 N N . ASP A 1 505 ? 11.227 -51.781 -25.578 1 95.88 505 ASP A N 1
ATOM 4010 C CA . ASP A 1 505 ? 12.672 -51.594 -25.703 1 95.88 505 ASP A CA 1
ATOM 4011 C C . ASP A 1 505 ? 13.242 -50.844 -24.516 1 95.88 505 ASP A C 1
ATOM 4013 O O . ASP A 1 505 ? 14.328 -51.156 -24.016 1 95.88 505 ASP A O 1
ATOM 4017 N N . LEU A 1 506 ? 12.555 -49.844 -24.109 1 96.12 506 LEU A N 1
ATOM 4018 C CA . LEU A 1 506 ? 13 -49.031 -22.969 1 96.12 506 LEU A CA 1
ATOM 4019 C C . LEU A 1 506 ? 13.062 -49.875 -21.703 1 96.12 506 LEU A C 1
ATOM 4021 O O . LEU A 1 506 ? 14.031 -49.75 -20.938 1 96.12 506 LEU A O 1
ATOM 4025 N N . LYS A 1 507 ? 12.07 -50.656 -21.484 1 94.06 507 LYS A N 1
ATOM 4026 C CA . LYS A 1 507 ? 12.008 -51.5 -20.297 1 94.06 507 LYS A CA 1
ATOM 4027 C C . LYS A 1 507 ? 13.141 -52.531 -20.281 1 94.06 507 LYS A C 1
ATOM 4029 O O . LYS A 1 507 ? 13.602 -52.938 -19.203 1 94.06 507 LYS A O 1
ATOM 4034 N N . ALA A 1 508 ? 13.562 -52.906 -21.438 1 93.44 508 ALA A N 1
ATOM 4035 C CA . ALA A 1 508 ? 14.617 -53.906 -21.547 1 93.44 508 ALA A CA 1
ATOM 4036 C C . ALA A 1 508 ? 16 -53.25 -21.438 1 93.44 508 ALA A C 1
ATOM 4038 O O . ALA A 1 508 ? 17 -53.969 -21.25 1 93.44 508 ALA A O 1
ATOM 4039 N N . ASP A 1 509 ? 16.031 -52.031 -21.547 1 93.44 509 ASP A N 1
ATOM 4040 C CA . ASP A 1 509 ? 17.297 -51.312 -21.5 1 93.44 509 ASP A CA 1
ATOM 4041 C C . ASP A 1 509 ? 17.812 -51.188 -20.062 1 93.44 509 ASP A C 1
ATOM 4043 O O . ASP A 1 509 ? 17.344 -50.344 -19.312 1 93.44 509 ASP A O 1
ATOM 4047 N N . VAL A 1 510 ? 18.828 -51.875 -19.703 1 91.94 510 VAL A N 1
ATOM 4048 C CA . VAL A 1 510 ? 19.359 -51.938 -18.344 1 91.94 510 VAL A CA 1
ATOM 4049 C C . VAL A 1 510 ? 20.047 -50.625 -17.984 1 91.94 510 VAL A C 1
ATOM 4051 O O . VAL A 1 510 ? 19.984 -50.156 -16.844 1 91.94 510 VAL A O 1
ATOM 4054 N N . ALA A 1 511 ? 20.641 -50.031 -18.953 1 92 511 ALA A N 1
ATOM 4055 C CA . ALA A 1 511 ? 21.359 -48.781 -18.719 1 92 511 ALA A CA 1
ATOM 4056 C C . ALA A 1 511 ? 20.391 -47.656 -18.359 1 92 511 ALA A C 1
ATOM 4058 O O . ALA A 1 511 ? 20.625 -46.875 -17.438 1 92 511 ALA A O 1
ATOM 4059 N N . LEU A 1 512 ? 19.359 -47.562 -19.062 1 93.94 512 LEU A N 1
ATOM 4060 C CA . LEU A 1 512 ? 18.359 -46.531 -18.812 1 93.94 512 LEU A CA 1
ATOM 4061 C C . LEU A 1 512 ? 17.672 -46.75 -17.469 1 93.94 512 LEU A C 1
ATOM 4063 O O . LEU A 1 512 ? 17.328 -45.812 -16.781 1 93.94 512 LEU A O 1
ATOM 4067 N N . ARG A 1 513 ? 17.453 -47.969 -17.141 1 92.81 513 ARG A N 1
ATOM 4068 C CA . ARG A 1 513 ? 16.859 -48.281 -15.852 1 92.81 513 ARG A CA 1
ATOM 4069 C C . ARG A 1 513 ? 17.75 -47.812 -14.703 1 92.81 513 ARG A C 1
ATOM 4071 O O . ARG A 1 513 ? 17.266 -47.312 -13.688 1 92.81 513 ARG A O 1
ATOM 4078 N N . ALA A 1 514 ? 19.016 -47.969 -14.828 1 92.12 514 ALA A N 1
ATOM 4079 C CA . ALA A 1 514 ? 19.969 -47.562 -13.82 1 92.12 514 ALA A CA 1
ATOM 4080 C C . ALA A 1 514 ? 19.984 -46.031 -13.695 1 92.12 514 ALA A C 1
ATOM 4082 O O . ALA A 1 514 ? 20.078 -45.5 -12.586 1 92.12 514 ALA A O 1
ATOM 4083 N N . HIS A 1 515 ? 19.906 -45.375 -14.805 1 92.12 515 HIS A N 1
ATOM 4084 C CA . HIS A 1 515 ? 19.906 -43.938 -14.805 1 92.12 515 HIS A CA 1
ATOM 4085 C C . HIS A 1 515 ? 18.656 -43.375 -14.141 1 92.12 515 HIS A C 1
ATOM 4087 O O . HIS A 1 515 ? 18.703 -42.344 -13.469 1 92.12 515 HIS A O 1
ATOM 4093 N N . PHE A 1 516 ? 17.578 -44 -14.375 1 90.62 516 PHE A N 1
ATOM 4094 C CA . PHE A 1 516 ? 16.312 -43.562 -13.82 1 90.62 516 PHE A CA 1
ATOM 4095 C C . PHE A 1 516 ? 16.344 -43.531 -12.297 1 90.62 516 PHE A C 1
ATOM 4097 O O . PHE A 1 516 ? 15.758 -42.656 -11.664 1 90.62 516 PHE A O 1
ATOM 4104 N N . GLY A 1 517 ? 17.047 -44.406 -11.688 1 85.94 517 GLY A N 1
ATOM 4105 C CA . GLY A 1 517 ? 17.172 -44.5 -10.242 1 85.94 517 GLY A CA 1
ATOM 4106 C C . GLY A 1 517 ? 17.938 -43.344 -9.633 1 85.94 517 GLY A C 1
ATOM 4107 O O . GLY A 1 517 ? 17.766 -43.031 -8.453 1 85.94 517 GLY A O 1
ATOM 4108 N N . THR A 1 518 ? 18.672 -42.562 -10.43 1 89.19 518 THR A N 1
ATOM 4109 C CA . THR A 1 518 ? 19.578 -41.562 -9.883 1 89.19 518 THR A CA 1
ATOM 4110 C C . THR A 1 518 ? 19.172 -40.156 -10.328 1 89.19 518 THR A C 1
ATOM 4112 O O . THR A 1 518 ? 19.797 -39.188 -9.93 1 89.19 518 THR A O 1
ATOM 4115 N N . THR A 1 519 ? 18.219 -40.125 -11.172 1 90.19 519 THR A N 1
ATOM 4116 C CA . THR A 1 519 ? 17.859 -38.844 -11.719 1 90.19 519 THR A CA 1
ATOM 4117 C C . THR A 1 519 ? 16.375 -38.562 -11.5 1 90.19 519 THR A C 1
ATOM 4119 O O . THR A 1 519 ? 15.586 -39.469 -11.258 1 90.19 519 THR A O 1
ATOM 4122 N N . ASP A 1 520 ? 16.062 -37.281 -11.531 1 88.5 520 ASP A N 1
ATOM 4123 C CA . ASP A 1 520 ? 14.656 -36.938 -11.461 1 88.5 520 ASP A CA 1
ATOM 4124 C C . ASP A 1 520 ? 13.945 -37.219 -12.781 1 88.5 520 ASP A C 1
ATOM 4126 O O . ASP A 1 520 ? 14.586 -37.281 -13.828 1 88.5 520 ASP A O 1
ATOM 4130 N N . SER A 1 521 ? 12.656 -37.406 -12.75 1 88.88 521 SER A N 1
ATOM 4131 C CA . SER A 1 521 ? 11.867 -37.812 -13.898 1 88.88 521 SER A CA 1
ATOM 4132 C C . SER A 1 521 ? 12.031 -36.844 -15.07 1 88.88 521 SER A C 1
ATOM 4134 O O . SER A 1 521 ? 12.141 -37.281 -16.219 1 88.88 521 SER A O 1
ATOM 4136 N N . ALA A 1 522 ? 12.055 -35.562 -14.812 1 88.88 522 ALA A N 1
ATOM 4137 C CA . ALA A 1 522 ? 12.18 -34.562 -15.875 1 88.88 522 ALA A CA 1
ATOM 4138 C C . ALA A 1 522 ? 13.539 -34.688 -16.562 1 88.88 522 ALA A C 1
ATOM 4140 O O . ALA A 1 522 ? 13.617 -34.656 -17.797 1 88.88 522 ALA A O 1
ATOM 4141 N N . THR A 1 523 ? 14.578 -34.781 -15.773 1 90.56 523 THR A N 1
ATOM 4142 C CA . THR A 1 523 ? 15.93 -34.906 -16.328 1 90.56 523 THR A CA 1
ATOM 4143 C C . THR A 1 523 ? 16.078 -36.188 -17.109 1 90.56 523 THR A C 1
ATOM 4145 O O . THR A 1 523 ? 16.734 -36.219 -18.156 1 90.56 523 THR A O 1
ATOM 4148 N N . PHE A 1 524 ? 15.492 -37.25 -16.641 1 94 524 PHE A N 1
ATOM 4149 C CA . PHE A 1 524 ? 15.547 -38.562 -17.312 1 94 524 PHE A CA 1
ATOM 4150 C C . PHE A 1 524 ? 14.984 -38.469 -18.719 1 94 524 PHE A C 1
ATOM 4152 O O . PHE A 1 524 ? 15.648 -38.875 -19.688 1 94 524 PHE A O 1
ATOM 4159 N N . TRP A 1 525 ? 13.836 -37.938 -18.766 1 93.81 525 TRP A N 1
ATOM 4160 C CA . TRP A 1 525 ? 13.141 -37.938 -20.062 1 93.81 525 TRP A CA 1
ATOM 4161 C C . TRP A 1 525 ? 13.703 -36.875 -20.984 1 93.81 525 TRP A C 1
ATOM 4163 O O . TRP A 1 525 ? 13.734 -37.062 -22.203 1 93.81 525 TRP A O 1
ATOM 4173 N N . LEU A 1 526 ? 14.18 -35.75 -20.469 1 91.19 526 LEU A N 1
ATOM 4174 C CA . LEU A 1 526 ? 14.5 -34.625 -21.312 1 91.19 526 LEU A CA 1
ATOM 4175 C C . LEU A 1 526 ? 15.984 -34.594 -21.656 1 91.19 526 LEU A C 1
ATOM 4177 O O . LEU A 1 526 ? 16.391 -34 -22.656 1 91.19 526 LEU A O 1
ATOM 4181 N N . GLN A 1 527 ? 16.781 -35.344 -20.859 1 91.06 527 GLN A N 1
ATOM 4182 C CA . GLN A 1 527 ? 18.219 -35.219 -21.078 1 91.06 527 GLN A CA 1
ATOM 4183 C C . GLN A 1 527 ? 18.859 -36.594 -21.297 1 91.06 527 GLN A C 1
ATOM 4185 O O . GLN A 1 527 ? 19.875 -36.719 -21.984 1 91.06 527 GLN A O 1
ATOM 4190 N N . ILE A 1 528 ? 18.328 -37.625 -20.719 1 92.25 528 ILE A N 1
ATOM 4191 C CA . ILE A 1 528 ? 19.016 -38.906 -20.672 1 92.25 528 ILE A CA 1
ATOM 4192 C C . ILE A 1 528 ? 18.5 -39.812 -21.797 1 92.25 528 ILE A C 1
ATOM 4194 O O . ILE A 1 528 ? 19.297 -40.406 -22.531 1 92.25 528 ILE A O 1
ATOM 4198 N N . VAL A 1 529 ? 17.203 -39.906 -21.922 1 94.94 529 VAL A N 1
ATOM 4199 C CA . VAL A 1 529 ? 16.625 -40.781 -22.906 1 94.94 529 VAL A CA 1
ATOM 4200 C C . VAL A 1 529 ? 16.859 -40.25 -24.312 1 94.94 529 VAL A C 1
ATOM 4202 O O . VAL A 1 529 ? 16.484 -39.125 -24.625 1 94.94 529 VAL A O 1
ATOM 4205 N N . PRO A 1 530 ? 17.484 -40.969 -25.078 1 93.62 530 PRO A N 1
ATOM 4206 C CA . PRO A 1 530 ? 17.781 -40.469 -26.422 1 93.62 530 PRO A CA 1
ATOM 4207 C C . PRO A 1 530 ? 16.531 -40.344 -27.297 1 93.62 530 PRO A C 1
ATOM 4209 O O . PRO A 1 530 ? 15.797 -41.312 -27.484 1 93.62 530 PRO A O 1
ATOM 4212 N N . GLU A 1 531 ? 16.375 -39.281 -27.891 1 91.81 531 GLU A N 1
ATOM 4213 C CA . GLU A 1 531 ? 15.211 -39 -28.734 1 91.81 531 GLU A CA 1
ATOM 4214 C C . GLU A 1 531 ? 15.242 -39.812 -30.016 1 91.81 531 GLU A C 1
ATOM 4216 O O . GLU A 1 531 ? 14.188 -40.094 -30.594 1 91.81 531 GLU A O 1
ATOM 4221 N N . THR A 1 532 ? 16.359 -40.156 -30.469 1 93.06 532 THR A N 1
ATOM 4222 C CA . THR A 1 532 ? 16.531 -40.875 -31.719 1 93.06 532 THR A CA 1
ATOM 4223 C C . THR A 1 532 ? 16.047 -42.312 -31.578 1 93.06 532 THR A C 1
ATOM 4225 O O . THR A 1 532 ? 15.445 -42.875 -32.5 1 93.06 532 THR A O 1
ATOM 4228 N N . THR A 1 533 ? 16.312 -42.906 -30.406 1 94 533 THR A N 1
ATOM 4229 C CA . THR A 1 533 ? 15.953 -44.281 -30.156 1 94 533 THR A CA 1
ATOM 4230 C C . THR A 1 533 ? 14.492 -44.406 -29.734 1 94 533 THR A C 1
ATOM 4232 O O . THR A 1 533 ? 13.82 -45.406 -30.062 1 94 533 THR A O 1
ATOM 4235 N N . PHE A 1 534 ? 14.062 -43.406 -28.984 1 96.19 534 PHE A N 1
ATOM 4236 C CA . PHE A 1 534 ? 12.703 -43.469 -28.469 1 96.19 534 PHE A CA 1
ATOM 4237 C C . PHE A 1 534 ? 11.945 -42.188 -28.797 1 96.19 534 PHE A C 1
ATOM 4239 O O . PHE A 1 534 ? 11.461 -41.5 -27.906 1 96.19 534 PHE A O 1
ATOM 4246 N N . PRO A 1 535 ? 11.695 -41.875 -30.016 1 95.38 535 PRO A N 1
ATOM 4247 C CA . PRO A 1 535 ? 11.109 -40.594 -30.422 1 95.38 535 PRO A CA 1
ATOM 4248 C C . PRO A 1 535 ? 9.672 -40.438 -29.922 1 95.38 535 PRO A C 1
ATOM 4250 O O . PRO A 1 535 ? 9.289 -39.312 -29.5 1 95.38 535 PRO A O 1
ATOM 4253 N N . GLY A 1 536 ? 8.93 -41.469 -29.953 1 95.25 536 GLY A N 1
ATOM 4254 C CA . GLY A 1 536 ? 7.547 -41.375 -29.5 1 95.25 536 GLY A CA 1
ATOM 4255 C C . GLY A 1 536 ? 7.41 -41.156 -28 1 95.25 536 GLY A C 1
ATOM 4256 O O . GLY A 1 536 ? 6.668 -40.281 -27.562 1 95.25 536 GLY A O 1
ATOM 4257 N N . LEU A 1 537 ? 8.133 -41.906 -27.281 1 96.38 537 LEU A N 1
ATOM 4258 C CA . LEU A 1 537 ? 8.062 -41.844 -25.828 1 96.38 537 LEU A CA 1
ATOM 4259 C C . LEU A 1 537 ? 8.586 -40.5 -25.328 1 96.38 537 LEU A C 1
ATOM 4261 O O . LEU A 1 537 ? 8.023 -39.906 -24.391 1 96.38 537 LEU A O 1
ATOM 4265 N N . THR A 1 538 ? 9.633 -40.031 -25.953 1 95.81 538 THR A N 1
ATOM 4266 C CA . THR A 1 538 ? 10.234 -38.781 -25.531 1 95.81 538 THR A CA 1
ATOM 4267 C C . THR A 1 538 ? 9.305 -37.594 -25.844 1 95.81 538 THR A C 1
ATOM 4269 O O . THR A 1 538 ? 9.211 -36.656 -25.062 1 95.81 538 THR A O 1
ATOM 4272 N N . LYS A 1 539 ? 8.664 -37.688 -26.938 1 95.56 539 LYS A N 1
ATOM 4273 C CA . LYS A 1 539 ? 7.715 -36.656 -27.312 1 95.56 539 LYS A CA 1
ATOM 4274 C C . LYS A 1 539 ? 6.527 -36.625 -26.344 1 95.56 539 LYS A C 1
ATOM 4276 O O . LYS A 1 539 ? 6.059 -35.562 -25.953 1 95.56 539 LYS A O 1
ATOM 4281 N N . VAL A 1 540 ? 6.047 -37.781 -26 1 95.75 540 VAL A N 1
ATOM 4282 C CA . VAL A 1 540 ? 4.938 -37.906 -25.062 1 95.75 540 VAL A CA 1
ATOM 4283 C C . VAL A 1 540 ? 5.348 -37.312 -23.703 1 95.75 540 VAL A C 1
ATOM 4285 O O . VAL A 1 540 ? 4.594 -36.562 -23.078 1 95.75 540 VAL A O 1
ATOM 4288 N N . ALA A 1 541 ? 6.492 -37.688 -23.297 1 95.25 541 ALA A N 1
ATOM 4289 C CA . ALA A 1 541 ? 7.004 -37.188 -22.016 1 95.25 541 ALA A CA 1
ATOM 4290 C C . ALA A 1 541 ? 7.172 -35.688 -22.016 1 95.25 541 ALA A C 1
ATOM 4292 O O . ALA A 1 541 ? 6.824 -35 -21.047 1 95.25 541 ALA A O 1
ATOM 4293 N N . LEU A 1 542 ? 7.688 -35.188 -23.125 1 95.19 542 LEU A N 1
ATOM 4294 C CA . LEU A 1 542 ? 7.883 -33.719 -23.266 1 95.19 542 LEU A CA 1
ATOM 4295 C C . LEU A 1 542 ? 6.551 -33 -23.188 1 95.19 542 LEU A C 1
ATOM 4297 O O . LEU A 1 542 ? 6.438 -31.984 -22.484 1 95.19 542 LEU A O 1
ATOM 4301 N N . HIS A 1 543 ? 5.555 -33.5 -23.859 1 95.25 543 HIS A N 1
ATOM 4302 C CA . HIS A 1 543 ? 4.234 -32.875 -23.859 1 95.25 543 HIS A CA 1
ATOM 4303 C C . HIS A 1 543 ? 3.619 -32.906 -22.469 1 95.25 543 HIS A C 1
ATOM 4305 O O . HIS A 1 543 ? 3.074 -31.891 -22.016 1 95.25 543 HIS A O 1
ATOM 4311 N N . ALA A 1 544 ? 3.75 -34.031 -21.797 1 94.25 544 ALA A N 1
ATOM 4312 C CA . ALA A 1 544 ? 3.172 -34.156 -20.453 1 94.25 544 ALA A CA 1
ATOM 4313 C C . ALA A 1 544 ? 3.865 -33.25 -19.453 1 94.25 544 ALA A C 1
ATOM 4315 O O . ALA A 1 544 ? 3.209 -32.594 -18.625 1 94.25 544 ALA A O 1
ATOM 4316 N N . LEU A 1 545 ? 5.168 -33.156 -19.547 1 94.5 545 LEU A N 1
ATOM 4317 C CA . LEU A 1 545 ? 5.953 -32.375 -18.594 1 94.5 545 LEU A CA 1
ATOM 4318 C C . LEU A 1 545 ? 5.777 -30.891 -18.859 1 94.5 545 LEU A C 1
ATOM 4320 O O . LEU A 1 545 ? 6.027 -30.062 -17.969 1 94.5 545 LEU A O 1
ATOM 4324 N N . THR A 1 546 ? 5.395 -30.5 -20.062 1 95.5 546 THR A N 1
ATOM 4325 C CA . THR A 1 546 ? 5.207 -29.094 -20.422 1 95.5 546 THR A CA 1
ATOM 4326 C C . THR A 1 546 ? 3.859 -28.594 -19.922 1 95.5 546 THR A C 1
ATOM 4328 O O . THR A 1 546 ? 3.635 -27.375 -19.859 1 95.5 546 THR A O 1
ATOM 4331 N N . MET A 1 547 ? 3.002 -29.453 -19.531 1 94.94 547 MET A N 1
ATOM 4332 C CA . MET A 1 547 ? 1.661 -29.078 -19.094 1 94.94 547 MET A CA 1
ATOM 4333 C C . MET A 1 547 ? 1.696 -28.469 -17.703 1 94.94 547 MET A C 1
ATOM 4335 O O . MET A 1 547 ? 2.318 -29.016 -16.781 1 94.94 547 MET A O 1
ATOM 4339 N N . PHE A 1 548 ? 0.975 -27.312 -17.5 1 93 548 PHE A N 1
ATOM 4340 C CA . PHE A 1 548 ? 0.846 -26.688 -16.188 1 93 548 PHE A CA 1
ATOM 4341 C C . PHE A 1 548 ? -0.061 -27.516 -15.289 1 93 548 PHE A C 1
ATOM 4343 O O . PHE A 1 548 ? -1.068 -28.062 -15.742 1 93 548 PHE A O 1
ATOM 4350 N N . GLY A 1 549 ? 0.384 -27.594 -14.086 1 87.94 549 GLY A N 1
ATOM 4351 C CA . GLY A 1 549 ? -0.538 -28.219 -13.148 1 87.94 549 GLY A CA 1
ATOM 4352 C C . GLY A 1 549 ? -1.534 -27.25 -12.547 1 87.94 549 GLY A C 1
ATOM 4353 O O . GLY A 1 549 ? -2.621 -27.641 -12.125 1 87.94 549 GLY A O 1
ATOM 4354 N N . SER A 1 550 ? -1.114 -26.031 -12.445 1 91.75 550 SER A N 1
ATOM 4355 C CA . SER A 1 550 ? -1.968 -25.047 -11.797 1 91.75 550 SER A CA 1
ATOM 4356 C C . SER A 1 550 ? -1.689 -23.641 -12.32 1 91.75 550 SER A C 1
ATOM 4358 O O . SER A 1 550 ? -0.841 -23.453 -13.195 1 91.75 550 SER A O 1
ATOM 4360 N N . THR A 1 551 ? -2.523 -22.656 -11.844 1 91.94 551 THR A N 1
ATOM 4361 C CA . THR A 1 551 ? -2.332 -21.25 -12.188 1 91.94 551 THR A CA 1
ATOM 4362 C C . THR A 1 551 ? -1.602 -20.516 -11.062 1 91.94 551 THR A C 1
ATOM 4364 O O . THR A 1 551 ? -1.821 -19.312 -10.852 1 91.94 551 THR A O 1
ATOM 4367 N N . TYR A 1 552 ? -0.814 -21.234 -10.32 1 90.88 552 TYR A N 1
ATOM 4368 C CA . TYR A 1 552 ? -0.079 -20.656 -9.195 1 90.88 552 TYR A CA 1
ATOM 4369 C C . TYR A 1 552 ? 0.832 -19.531 -9.656 1 90.88 552 TYR A C 1
ATOM 4371 O O . TYR A 1 552 ? 0.95 -18.5 -8.984 1 90.88 552 TYR A O 1
ATOM 4379 N N . SER A 1 553 ? 1.485 -19.75 -10.797 1 92.81 553 SER A N 1
ATOM 4380 C CA . SER A 1 553 ? 2.371 -18.734 -11.344 1 92.81 553 SER A CA 1
ATOM 4381 C C . SER A 1 553 ? 1.614 -17.438 -11.625 1 92.81 553 SER A C 1
ATOM 4383 O O . SER A 1 553 ? 2.141 -16.344 -11.406 1 92.81 553 SER A O 1
ATOM 4385 N N . CYS A 1 554 ? 0.397 -17.547 -12.055 1 93.69 554 CYS A N 1
ATOM 4386 C CA . CYS A 1 554 ? -0.426 -16.375 -12.305 1 93.69 554 CYS A CA 1
ATOM 4387 C C . CYS A 1 554 ? -0.756 -15.656 -11 1 93.69 554 CYS A C 1
ATOM 4389 O O . CYS A 1 554 ? -0.678 -14.43 -10.93 1 93.69 554 CYS A O 1
ATOM 4391 N N . GLU A 1 555 ? -1.097 -16.422 -10.008 1 89.81 555 GLU A N 1
ATOM 4392 C CA . GLU A 1 555 ? -1.435 -15.844 -8.711 1 89.81 555 GLU A CA 1
ATOM 4393 C C . GLU A 1 555 ? -0.244 -15.102 -8.117 1 89.81 555 GLU A C 1
ATOM 4395 O O . GLU A 1 555 ? -0.406 -14.023 -7.539 1 89.81 555 GLU A O 1
ATOM 4400 N N . THR A 1 556 ? 0.87 -15.734 -8.234 1 91.62 556 THR A N 1
ATOM 4401 C CA . THR A 1 556 ? 2.088 -15.094 -7.746 1 91.62 556 THR A CA 1
ATOM 4402 C C . THR A 1 556 ? 2.371 -13.812 -8.523 1 91.62 556 THR A C 1
ATOM 4404 O O . THR A 1 556 ? 2.814 -12.82 -7.945 1 91.62 556 THR A O 1
ATOM 4407 N N . ALA A 1 557 ? 2.16 -13.922 -9.781 1 95.12 557 ALA A N 1
ATOM 4408 C CA . ALA A 1 557 ? 2.357 -12.742 -10.625 1 95.12 557 ALA A CA 1
ATOM 4409 C C . ALA A 1 557 ? 1.397 -11.625 -10.234 1 95.12 557 ALA A C 1
ATOM 4411 O O . ALA A 1 557 ? 1.762 -10.445 -10.273 1 95.12 557 ALA A O 1
ATOM 4412 N N . PHE A 1 558 ? 0.159 -11.953 -9.891 1 94.12 558 PHE A N 1
ATOM 4413 C CA . PHE A 1 558 ? -0.803 -10.953 -9.445 1 94.12 558 PHE A CA 1
ATOM 4414 C C . PHE A 1 558 ? -0.347 -10.297 -8.148 1 94.12 558 PHE A C 1
ATOM 4416 O O . PHE A 1 558 ? -0.565 -9.102 -7.941 1 94.12 558 PHE A O 1
ATOM 4423 N N . SER A 1 559 ? 0.204 -11.094 -7.281 1 91.56 559 SER A N 1
ATOM 4424 C CA . SER A 1 559 ? 0.782 -10.523 -6.07 1 91.56 559 SER A CA 1
ATOM 4425 C C . SER A 1 559 ? 1.859 -9.5 -6.402 1 91.56 559 SER A C 1
ATOM 4427 O O . SER A 1 559 ? 1.911 -8.422 -5.793 1 91.56 559 SER A O 1
ATOM 4429 N N . THR A 1 560 ? 2.68 -9.844 -7.344 1 95.06 560 THR A N 1
ATOM 4430 C CA . THR A 1 560 ? 3.717 -8.93 -7.809 1 95.06 560 THR A CA 1
ATOM 4431 C C . THR A 1 560 ? 3.096 -7.668 -8.398 1 95.06 560 THR A C 1
ATOM 4433 O O . THR A 1 560 ? 3.576 -6.562 -8.148 1 95.06 560 THR A O 1
ATOM 4436 N N . MET A 1 561 ? 2.045 -7.836 -9.117 1 95.44 561 MET A N 1
ATOM 4437 C CA . MET A 1 561 ? 1.334 -6.711 -9.719 1 95.44 561 MET A CA 1
ATOM 4438 C C . MET A 1 561 ? 0.845 -5.746 -8.641 1 95.44 561 MET A C 1
ATOM 4440 O O . MET A 1 561 ? 0.992 -4.527 -8.781 1 95.44 561 MET A O 1
ATOM 4444 N N . ASN A 1 562 ? 0.34 -6.344 -7.609 1 92.62 562 ASN A N 1
ATOM 4445 C CA . ASN A 1 562 ? -0.209 -5.531 -6.527 1 92.62 562 ASN A CA 1
ATOM 4446 C C . ASN A 1 562 ? 0.887 -4.777 -5.777 1 92.62 562 ASN A C 1
ATOM 4448 O O . ASN A 1 562 ? 0.653 -3.686 -5.262 1 92.62 562 ASN A O 1
ATOM 4452 N N . ILE A 1 563 ? 2.018 -5.324 -5.73 1 93.25 563 ILE A N 1
ATOM 4453 C CA . ILE A 1 563 ? 3.146 -4.684 -5.066 1 93.25 563 ILE A CA 1
ATOM 4454 C C . ILE A 1 563 ? 3.678 -3.541 -5.934 1 93.25 563 ILE A C 1
ATOM 4456 O O . ILE A 1 563 ? 4.094 -2.502 -5.414 1 93.25 563 ILE A O 1
ATOM 4460 N N . ILE A 1 564 ? 3.664 -3.789 -7.211 1 95.12 564 ILE A N 1
ATOM 4461 C CA . ILE A 1 564 ? 4.203 -2.812 -8.148 1 95.12 564 ILE A CA 1
ATOM 4462 C C . ILE A 1 564 ? 3.219 -1.655 -8.312 1 95.12 564 ILE A C 1
ATOM 4464 O O . ILE A 1 564 ? 3.604 -0.488 -8.219 1 95.12 564 ILE A O 1
ATOM 4468 N N . LYS A 1 565 ? 1.986 -2.023 -8.578 1 93.88 565 LYS A N 1
ATOM 4469 C CA . LYS A 1 565 ? 0.969 -0.998 -8.789 1 93.88 565 LYS A CA 1
ATOM 4470 C C . LYS A 1 565 ? 0.133 -0.786 -7.527 1 93.88 565 LYS A C 1
ATOM 4472 O O . LYS A 1 565 ? -0.879 -1.461 -7.328 1 93.88 565 LYS A O 1
ATOM 4477 N N . THR A 1 566 ? 0.502 0.132 -6.793 1 90.5 566 THR A N 1
ATOM 4478 C CA . THR A 1 566 ? -0.195 0.468 -5.555 1 90.5 566 THR A CA 1
ATOM 4479 C C . THR A 1 566 ? -1.067 1.705 -5.746 1 90.5 566 THR A C 1
ATOM 4481 O O . THR A 1 566 ? -1.124 2.27 -6.84 1 90.5 566 THR A O 1
ATOM 4484 N N . LYS A 1 567 ? -1.728 2.158 -4.668 1 86.44 567 LYS A N 1
ATOM 4485 C CA . LYS A 1 567 ? -2.555 3.359 -4.723 1 86.44 567 LYS A CA 1
ATOM 4486 C C . LYS A 1 567 ? -1.708 4.598 -4.992 1 86.44 567 LYS A C 1
ATOM 4488 O O . LYS A 1 567 ? -2.191 5.574 -5.57 1 86.44 567 LYS A O 1
ATOM 4493 N N . TYR A 1 568 ? -0.424 4.48 -4.629 1 84.81 568 TYR A N 1
ATOM 4494 C CA . TYR A 1 568 ? 0.473 5.617 -4.805 1 84.81 568 TYR A CA 1
ATOM 4495 C C . TYR A 1 568 ? 1.102 5.605 -6.195 1 84.81 568 TYR A C 1
ATOM 4497 O O . TYR A 1 568 ? 1.713 6.59 -6.617 1 84.81 568 TYR A O 1
ATOM 4505 N N . ARG A 1 569 ? 0.927 4.473 -6.879 1 87.94 569 ARG A N 1
ATOM 4506 C CA . ARG A 1 569 ? 1.432 4.316 -8.242 1 87.94 569 ARG A CA 1
ATOM 4507 C C . ARG A 1 569 ? 0.308 3.938 -9.203 1 87.94 569 ARG A C 1
ATOM 4509 O O . ARG A 1 569 ? 0.499 3.107 -10.094 1 87.94 569 ARG A O 1
ATOM 4516 N N . SER A 1 570 ? -0.838 4.441 -8.961 1 82 570 SER A N 1
ATOM 4517 C CA . SER A 1 570 ? -2.029 4.047 -9.703 1 82 570 SER A CA 1
ATOM 4518 C C . SER A 1 570 ? -2.008 4.613 -11.125 1 82 570 SER A C 1
ATOM 4520 O O . SER A 1 570 ? -2.758 4.164 -11.992 1 82 570 SER A O 1
ATOM 4522 N N . ARG A 1 571 ? -1.068 5.551 -11.383 1 82.62 571 ARG A N 1
ATOM 4523 C CA . ARG A 1 571 ? -1.018 6.191 -12.688 1 82.62 571 ARG A CA 1
ATOM 4524 C C . ARG A 1 571 ? -0.121 5.414 -13.648 1 82.62 571 ARG A C 1
ATOM 4526 O O . ARG A 1 571 ? 0.011 5.781 -14.82 1 82.62 571 ARG A O 1
ATOM 4533 N N . LEU A 1 572 ? 0.472 4.383 -13.156 1 89.44 572 LEU A N 1
ATOM 4534 C CA . LEU A 1 572 ? 1.303 3.531 -14 1 89.44 572 LEU A CA 1
ATOM 4535 C C . LEU A 1 572 ? 0.511 3.012 -15.195 1 89.44 572 LEU A C 1
ATOM 4537 O O . LEU A 1 572 ? -0.583 2.465 -15.031 1 89.44 572 LEU A O 1
ATOM 4541 N N . THR A 1 573 ? 1.063 3.262 -16.375 1 90.69 573 THR A N 1
ATOM 4542 C CA . THR A 1 573 ? 0.387 2.791 -17.578 1 90.69 573 THR A CA 1
ATOM 4543 C C . THR A 1 573 ? 0.4 1.268 -17.641 1 90.69 573 THR A C 1
ATOM 4545 O O . THR A 1 573 ? 1.205 0.618 -16.984 1 90.69 573 THR A O 1
ATOM 4548 N N . ASN A 1 574 ? -0.478 0.71 -18.453 1 90.5 574 ASN A N 1
ATOM 4549 C CA . ASN A 1 574 ? -0.533 -0.738 -18.625 1 90.5 574 ASN A CA 1
ATOM 4550 C C . ASN A 1 574 ? 0.77 -1.286 -19.188 1 90.5 574 ASN A C 1
ATOM 4552 O O . ASN A 1 574 ? 1.229 -2.357 -18.797 1 90.5 574 ASN A O 1
ATOM 4556 N N . ASP A 1 575 ? 1.366 -0.548 -20.094 1 92.62 575 ASP A N 1
ATOM 4557 C CA . ASP A 1 575 ? 2.625 -0.977 -20.688 1 92.62 575 ASP A CA 1
ATOM 4558 C C . ASP A 1 575 ? 3.746 -1.009 -19.656 1 92.62 575 ASP A C 1
ATOM 4560 O O . ASP A 1 575 ? 4.527 -1.961 -19.609 1 92.62 575 ASP A O 1
ATOM 4564 N N . HIS A 1 576 ? 3.77 0.013 -18.906 1 94.62 576 HIS A N 1
ATOM 4565 C CA . HIS A 1 576 ? 4.812 0.085 -17.891 1 94.62 576 HIS A CA 1
ATOM 4566 C C . HIS A 1 576 ? 4.598 -0.958 -16.812 1 94.62 576 HIS A C 1
ATOM 4568 O O . HIS A 1 576 ? 5.559 -1.487 -16.25 1 94.62 576 HIS A O 1
ATOM 4574 N N . LEU A 1 577 ? 3.334 -1.178 -16.5 1 95.62 577 LEU A N 1
ATOM 4575 C CA . LEU A 1 577 ? 3.035 -2.248 -15.555 1 95.62 577 LEU A CA 1
ATOM 4576 C C . LEU A 1 577 ? 3.539 -3.59 -16.078 1 95.62 577 LEU A C 1
ATOM 4578 O O . LEU A 1 577 ? 4.184 -4.344 -15.336 1 95.62 577 LEU A O 1
ATOM 4582 N N . HIS A 1 578 ? 3.24 -3.83 -17.328 1 95.44 578 HIS A N 1
ATOM 4583 C CA . HIS A 1 578 ? 3.699 -5.066 -17.953 1 95.44 578 HIS A CA 1
ATOM 4584 C C . HIS A 1 578 ? 5.219 -5.168 -17.922 1 95.44 578 HIS A C 1
ATOM 4586 O O . HIS A 1 578 ? 5.766 -6.227 -17.594 1 95.44 578 HIS A O 1
ATOM 4592 N N . MET A 1 579 ? 5.879 -4.109 -18.234 1 95.5 579 MET A N 1
ATOM 4593 C CA . MET A 1 579 ? 7.34 -4.086 -18.281 1 95.5 579 MET A CA 1
ATOM 4594 C C . MET A 1 579 ? 7.926 -4.312 -16.891 1 95.5 579 MET A C 1
ATOM 4596 O O . MET A 1 579 ? 8.898 -5.055 -16.734 1 95.5 579 MET A O 1
ATOM 4600 N N . SER A 1 580 ? 7.344 -3.633 -15.945 1 96.62 580 SER A N 1
ATOM 4601 C CA . SER A 1 580 ? 7.809 -3.793 -14.57 1 96.62 580 SER A CA 1
ATOM 4602 C C . SER A 1 580 ? 7.625 -5.227 -14.094 1 96.62 580 SER A C 1
ATOM 4604 O O . SER A 1 580 ? 8.5 -5.781 -13.422 1 96.62 580 SER A O 1
ATOM 4606 N N . MET A 1 581 ? 6.512 -5.816 -14.438 1 97.31 581 MET A N 1
ATOM 4607 C CA . MET A 1 581 ? 6.25 -7.199 -14.055 1 97.31 581 MET A CA 1
ATOM 4608 C C . MET A 1 581 ? 7.23 -8.148 -14.742 1 97.31 581 MET A C 1
ATOM 4610 O O . MET A 1 581 ? 7.707 -9.102 -14.133 1 97.31 581 MET A O 1
ATOM 4614 N N . ARG A 1 582 ? 7.488 -7.863 -16 1 97.06 582 ARG A N 1
ATOM 4615 C CA . ARG A 1 582 ? 8.438 -8.68 -16.75 1 97.06 582 ARG A CA 1
ATOM 4616 C C . ARG A 1 582 ? 9.812 -8.664 -16.109 1 97.06 582 ARG A C 1
ATOM 4618 O O . ARG A 1 582 ? 10.438 -9.711 -15.938 1 97.06 582 ARG A O 1
ATOM 4625 N N . MET A 1 583 ? 10.258 -7.52 -15.758 1 97.19 583 MET A N 1
ATOM 4626 C CA . MET A 1 583 ? 11.57 -7.41 -15.133 1 97.19 583 MET A CA 1
ATOM 4627 C C . MET A 1 583 ? 11.602 -8.141 -13.797 1 97.19 583 MET A C 1
ATOM 4629 O O . MET A 1 583 ? 12.625 -8.734 -13.43 1 97.19 583 MET A O 1
ATOM 4633 N N . ALA A 1 584 ? 10.523 -8.156 -13.109 1 97.44 584 ALA A N 1
ATOM 4634 C CA . ALA A 1 584 ? 10.469 -8.734 -11.773 1 97.44 584 ALA A CA 1
ATOM 4635 C C . ALA A 1 584 ? 10.336 -10.258 -11.836 1 97.44 584 ALA A C 1
ATOM 4637 O O . ALA A 1 584 ? 10.797 -10.961 -10.938 1 97.44 584 ALA A O 1
ATOM 4638 N N . LEU A 1 585 ? 9.789 -10.805 -12.93 1 96.75 585 LEU A N 1
ATOM 4639 C CA . LEU A 1 585 ? 9.352 -12.195 -12.891 1 96.75 585 LEU A CA 1
ATOM 4640 C C . LEU A 1 585 ? 10.156 -13.047 -13.867 1 96.75 585 LEU A C 1
ATOM 4642 O O . LEU A 1 585 ? 10.195 -14.273 -13.742 1 96.75 585 LEU A O 1
ATOM 4646 N N . THR A 1 586 ? 10.758 -12.453 -14.867 1 96 586 THR A N 1
ATOM 4647 C CA . THR A 1 586 ? 11.375 -13.219 -15.945 1 96 586 THR A CA 1
ATOM 4648 C C . THR A 1 586 ? 12.602 -13.969 -15.445 1 96 586 THR A C 1
ATOM 4650 O O . THR A 1 586 ? 13.336 -13.469 -14.594 1 96 586 THR A O 1
ATOM 4653 N N . PRO A 1 587 ? 12.805 -15.164 -15.922 1 93.38 587 PRO A N 1
ATOM 4654 C CA . PRO A 1 587 ? 14.039 -15.891 -15.602 1 93.38 587 PRO A CA 1
ATOM 4655 C C . PRO A 1 587 ? 15.211 -15.492 -16.484 1 93.38 587 PRO A C 1
ATOM 4657 O O . PRO A 1 587 ? 16.344 -15.891 -16.234 1 93.38 587 PRO A O 1
ATOM 4660 N N . PHE A 1 588 ? 14.977 -14.672 -17.484 1 94.69 588 PHE A N 1
ATOM 4661 C CA . PHE A 1 588 ? 16.016 -14.242 -18.422 1 94.69 588 PHE A CA 1
ATOM 4662 C C . PHE A 1 588 ? 16.781 -13.047 -17.859 1 94.69 588 PHE A C 1
ATOM 4664 O O . PHE A 1 588 ? 16.266 -12.305 -17.031 1 94.69 588 PHE A O 1
ATOM 4671 N N . THR A 1 589 ? 18 -12.93 -18.266 1 95.31 589 THR A N 1
ATOM 4672 C CA . THR A 1 589 ? 18.844 -11.805 -17.891 1 95.31 589 THR A CA 1
ATOM 4673 C C . THR A 1 589 ? 19.156 -10.938 -19.109 1 95.31 589 THR A C 1
ATOM 4675 O O . THR A 1 589 ? 19.484 -11.445 -20.172 1 95.31 589 THR A O 1
ATOM 4678 N N . PRO A 1 590 ? 18.969 -9.688 -18.922 1 96.19 590 PRO A N 1
ATOM 4679 C CA . PRO A 1 590 ? 19.25 -8.805 -20.047 1 96.19 590 PRO A CA 1
ATOM 4680 C C . PRO A 1 590 ? 20.719 -8.836 -20.469 1 96.19 590 PRO A C 1
ATOM 4682 O O . PRO A 1 590 ? 21.594 -9.117 -19.641 1 96.19 590 PRO A O 1
ATOM 4685 N N . ARG A 1 591 ? 21.109 -8.609 -21.844 1 93.25 591 ARG A N 1
ATOM 4686 C CA . ARG A 1 591 ? 22.469 -8.469 -22.375 1 93.25 591 ARG A CA 1
ATOM 4687 C C . ARG A 1 591 ? 22.969 -7.039 -22.203 1 93.25 591 ARG A C 1
ATOM 4689 O O . ARG A 1 591 ? 23.016 -6.273 -23.172 1 93.25 591 ARG A O 1
ATOM 4696 N N . PHE A 1 592 ? 23.375 -6.688 -21.016 1 94.62 592 PHE A N 1
ATOM 4697 C CA . PHE A 1 592 ? 23.672 -5.328 -20.578 1 94.62 592 PHE A CA 1
ATOM 4698 C C . PHE A 1 592 ? 24.688 -4.672 -21.5 1 94.62 592 PHE A C 1
ATOM 4700 O O . PHE A 1 592 ? 24.516 -3.527 -21.922 1 94.62 592 PHE A O 1
ATOM 4707 N N . LYS A 1 593 ? 25.719 -5.383 -21.766 1 88.88 593 LYS A N 1
ATOM 4708 C CA . LYS A 1 593 ? 26.797 -4.824 -22.562 1 88.88 593 LYS A CA 1
ATOM 4709 C C . LYS A 1 593 ? 26.328 -4.5 -23.969 1 88.88 593 LYS A C 1
ATOM 4711 O O . LYS A 1 593 ? 26.672 -3.451 -24.531 1 88.88 593 LYS A O 1
ATOM 4716 N N . LEU A 1 594 ? 25.547 -5.43 -24.484 1 90 594 LEU A N 1
ATOM 4717 C CA . LEU A 1 594 ? 25 -5.215 -25.812 1 90 594 LEU A CA 1
ATOM 4718 C C . LEU A 1 594 ? 24.094 -3.994 -25.844 1 90 594 LEU A C 1
ATOM 4720 O O . LEU A 1 594 ? 24.156 -3.184 -26.766 1 90 594 LEU 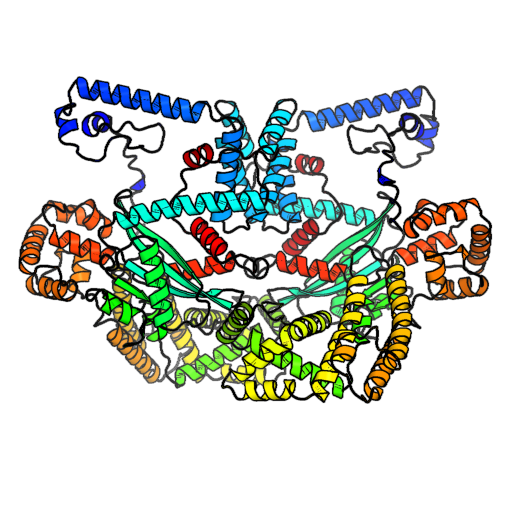A O 1
ATOM 4724 N N . LEU A 1 595 ? 23.281 -3.826 -24.859 1 92.06 595 LEU A N 1
ATOM 4725 C CA . LEU A 1 595 ? 22.312 -2.74 -24.797 1 92.06 595 LEU A CA 1
ATOM 4726 C C . LEU A 1 595 ? 23 -1.401 -24.562 1 92.06 595 LEU A C 1
ATOM 4728 O O . LEU A 1 595 ? 22.594 -0.38 -25.109 1 92.06 595 LEU A O 1
ATOM 4732 N N . ALA A 1 596 ? 24.016 -1.403 -23.719 1 90.12 596 ALA A N 1
ATOM 4733 C CA . ALA A 1 596 ? 24.766 -0.183 -23.422 1 90.12 596 ALA A CA 1
ATOM 4734 C C . ALA A 1 596 ? 25.484 0.335 -24.656 1 90.12 596 ALA A C 1
ATOM 4736 O O . ALA A 1 596 ? 25.656 1.545 -24.828 1 90.12 596 ALA A O 1
ATOM 4737 N N . GLY A 1 597 ? 25.906 -0.555 -25.5 1 82.31 597 GLY A N 1
ATOM 4738 C CA . GLY A 1 597 ? 26.594 -0.185 -26.719 1 82.31 597 GLY A CA 1
ATOM 4739 C C . GLY A 1 597 ? 25.672 0.43 -27.766 1 82.31 597 GLY A C 1
ATOM 4740 O O . GLY A 1 597 ? 26.109 1.255 -28.578 1 82.31 597 GLY A O 1
ATOM 4741 N N . GLN A 1 598 ? 24.422 0.009 -27.781 1 77.44 598 GLN A N 1
ATOM 4742 C CA . GLN A 1 598 ? 23.453 0.496 -28.75 1 77.44 598 GLN A CA 1
ATOM 4743 C C . GLN A 1 598 ? 22.922 1.871 -28.359 1 77.44 598 GLN A C 1
ATOM 4745 O O . GLN A 1 598 ? 22.469 2.635 -29.219 1 77.44 598 GLN A O 1
ATOM 4750 N N . LEU A 1 599 ? 22.688 2.145 -27.016 1 63.97 599 LEU A N 1
ATOM 4751 C CA . LEU A 1 599 ? 22.094 3.385 -26.531 1 63.97 599 LEU A CA 1
ATOM 4752 C C . LEU A 1 599 ? 22.984 4.582 -26.859 1 63.97 599 LEU A C 1
ATOM 4754 O O . LEU A 1 599 ? 24.141 4.629 -26.469 1 63.97 599 LEU A O 1
ATOM 4758 N N . HIS A 1 600 ? 23.047 4.918 -28.125 1 51.84 600 HIS A N 1
ATOM 4759 C CA . HIS A 1 600 ? 23.734 6.16 -28.453 1 51.84 600 HIS A CA 1
ATOM 4760 C C . HIS A 1 600 ? 23.266 7.305 -27.547 1 51.84 600 HIS A C 1
ATOM 4762 O O . HIS A 1 600 ? 22.078 7.438 -27.281 1 51.84 600 HIS A O 1
ATOM 4768 N N . ALA A 1 601 ? 24.094 7.738 -26.5 1 41.34 601 ALA A N 1
ATOM 4769 C CA . ALA A 1 601 ? 23.984 8.844 -25.562 1 41.34 601 ALA A CA 1
ATOM 4770 C C . ALA A 1 601 ? 23.25 10.031 -26.188 1 41.34 601 ALA A C 1
ATOM 4772 O O . ALA A 1 601 ? 23.75 10.664 -27.109 1 41.34 601 ALA A O 1
ATOM 4773 N N . HIS A 1 602 ? 22.016 10.055 -26.422 1 37.59 602 HIS A N 1
ATOM 4774 C CA . HIS A 1 602 ? 21.562 11.414 -26.688 1 37.59 602 HIS A CA 1
ATOM 4775 C C . HIS A 1 602 ? 21.922 12.344 -25.531 1 37.59 602 HIS A C 1
ATOM 4777 O O . HIS A 1 602 ? 21.344 12.25 -24.438 1 37.59 602 HIS A O 1
ATOM 4783 N N . PHE A 1 603 ? 23.188 12.625 -25.266 1 33.66 603 PHE A N 1
ATOM 4784 C CA . PHE A 1 603 ? 23.531 13.742 -24.391 1 33.66 603 PHE A CA 1
ATOM 4785 C C . PHE A 1 603 ? 22.594 14.922 -24.641 1 33.66 603 PHE A C 1
ATOM 4787 O O . PHE A 1 603 ? 22.391 15.336 -25.781 1 33.66 603 PHE A O 1
ATOM 4794 N N . SER A 1 604 ? 21.609 15.031 -23.859 1 28.34 604 SER A N 1
ATOM 4795 C CA . SER A 1 604 ? 20.969 16.344 -23.812 1 28.34 604 SER A CA 1
ATOM 4796 C C . SER A 1 604 ? 22.016 17.453 -23.781 1 28.34 604 SER A C 1
ATOM 4798 O O . SER A 1 604 ? 22.906 17.469 -22.922 1 28.34 604 SER A O 1
ATOM 4800 N N . HIS A 1 605 ? 22.562 17.812 -24.859 1 23.48 605 HIS A N 1
ATOM 4801 C CA . HIS A 1 605 ? 23.031 19.188 -24.859 1 23.48 605 HIS A CA 1
ATOM 4802 C C . HIS A 1 605 ? 22 20.141 -24.25 1 23.48 605 HIS A C 1
ATOM 4804 O O . HIS A 1 605 ? 20.797 19.953 -24.469 1 23.48 605 HIS A O 1
ATOM 4810 N N . MET B 1 1 ? 0.537 45.312 -17.141 1 19.62 1 MET B N 1
ATOM 4811 C CA . MET B 1 1 ? 1.395 45.75 -16.047 1 19.62 1 MET B CA 1
ATOM 4812 C C . MET B 1 1 ? 2.17 44.562 -15.461 1 19.62 1 MET B C 1
ATOM 4814 O O . MET B 1 1 ? 1.572 43.594 -14.977 1 19.62 1 MET B O 1
ATOM 4818 N N . ALA B 1 2 ? 3.373 44.344 -15.969 1 23.72 2 ALA B N 1
ATOM 4819 C CA . ALA B 1 2 ? 4.473 43.375 -15.977 1 23.72 2 ALA B CA 1
ATOM 4820 C C . ALA B 1 2 ? 5.047 43.188 -14.578 1 23.72 2 ALA B C 1
ATOM 4822 O O . ALA B 1 2 ? 5.352 44.156 -13.883 1 23.72 2 ALA B O 1
ATOM 4823 N N . CYS B 1 3 ? 4.695 42.094 -13.914 1 23.06 3 CYS B N 1
ATOM 4824 C CA . CYS B 1 3 ? 4.891 41.719 -12.523 1 23.06 3 CYS B CA 1
ATOM 4825 C C . CYS B 1 3 ? 6.328 41.938 -12.086 1 23.06 3 CYS B C 1
ATOM 4827 O O . CYS B 1 3 ? 7.27 41.562 -12.781 1 23.06 3 CYS B O 1
ATOM 4829 N N . SER B 1 4 ? 6.543 43.031 -11.375 1 23.28 4 SER B N 1
ATOM 4830 C CA . SER B 1 4 ? 7.805 43.531 -10.844 1 23.28 4 SER B CA 1
ATOM 4831 C C . SER B 1 4 ? 8.664 42.406 -10.281 1 23.28 4 SER B C 1
ATOM 4833 O O . SER B 1 4 ? 8.141 41.438 -9.719 1 23.28 4 SER B O 1
ATOM 4835 N N . LYS B 1 5 ? 9.805 42.25 -10.875 1 26.95 5 LYS B N 1
ATOM 4836 C CA . LYS B 1 5 ? 10.961 41.375 -10.688 1 26.95 5 LYS B CA 1
ATOM 4837 C C . LYS B 1 5 ? 11.383 41.344 -9.219 1 26.95 5 LYS B C 1
ATOM 4839 O O . LYS B 1 5 ? 11.766 42.344 -8.641 1 26.95 5 LYS B O 1
ATOM 4844 N N . VAL B 1 6 ? 10.656 40.594 -8.422 1 27.11 6 VAL B N 1
ATOM 4845 C CA . VAL B 1 6 ? 10.914 40.375 -7.004 1 27.11 6 VAL B CA 1
ATOM 4846 C C . VAL B 1 6 ? 12.414 40.156 -6.777 1 27.11 6 VAL B C 1
ATOM 4848 O O . VAL B 1 6 ? 13.047 39.344 -7.445 1 27.11 6 VAL B O 1
ATOM 4851 N N . ARG B 1 7 ? 13.031 41.125 -6.328 1 28.06 7 ARG B N 1
ATOM 4852 C CA . ARG B 1 7 ? 14.461 41.25 -6.07 1 28.06 7 ARG B CA 1
ATOM 4853 C C . ARG B 1 7 ? 14.984 40.031 -5.309 1 28.06 7 ARG B C 1
ATOM 4855 O O . ARG B 1 7 ? 14.422 39.656 -4.289 1 28.06 7 ARG B O 1
ATOM 4862 N N . LYS B 1 8 ? 15.609 39.188 -6.066 1 31.12 8 LYS B N 1
ATOM 4863 C CA . LYS B 1 8 ? 16.391 38 -5.711 1 31.12 8 LYS B CA 1
ATOM 4864 C C . LYS B 1 8 ? 17.297 38.281 -4.52 1 31.12 8 LYS B C 1
ATOM 4866 O O . LYS B 1 8 ? 18.375 38.875 -4.676 1 31.12 8 LYS B O 1
ATOM 4871 N N . VAL B 1 9 ? 16.656 38.812 -3.4 1 28.94 9 VAL B N 1
ATOM 4872 C CA . VAL B 1 9 ? 17.453 39.156 -2.229 1 28.94 9 VAL B CA 1
ATOM 4873 C C . VAL B 1 9 ? 18.359 38 -1.84 1 28.94 9 VAL B C 1
ATOM 4875 O O . VAL B 1 9 ? 19.172 38.094 -0.93 1 28.94 9 VAL B O 1
ATOM 4878 N N . ASP B 1 10 ? 17.938 36.844 -2.264 1 30.48 10 ASP B N 1
ATOM 4879 C CA . ASP B 1 10 ? 18.625 35.719 -1.659 1 30.48 10 ASP B CA 1
ATOM 4880 C C . ASP B 1 10 ? 20.125 35.75 -1.93 1 30.48 10 ASP B C 1
ATOM 4882 O O . ASP B 1 10 ? 20.859 34.844 -1.551 1 30.48 10 ASP B O 1
ATOM 4886 N N . SER B 1 11 ? 20.453 36.594 -2.908 1 30.08 11 SER B N 1
ATOM 4887 C CA . SER B 1 11 ? 21.844 36.469 -3.354 1 30.08 11 SER B CA 1
ATOM 4888 C C . SER B 1 11 ? 22.812 36.969 -2.289 1 30.08 11 SER B C 1
ATOM 4890 O O . SER B 1 11 ? 24.031 37 -2.523 1 30.08 11 SER B O 1
ATOM 4892 N N . GLU B 1 12 ? 22.344 37.75 -1.34 1 29.84 12 GLU B N 1
ATOM 4893 C CA . GLU B 1 12 ? 23.453 38.375 -0.623 1 29.84 12 GLU B CA 1
ATOM 4894 C C . GLU B 1 12 ? 24.25 37.344 0.171 1 29.84 12 GLU B C 1
ATOM 4896 O O . GLU B 1 12 ? 23.703 36.688 1.074 1 29.84 12 GLU B O 1
ATOM 4901 N N . ASN B 1 13 ? 25.156 36.625 -0.43 1 31.62 13 ASN B N 1
ATOM 4902 C CA . ASN B 1 13 ? 26.281 35.781 -0.009 1 31.62 13 ASN B CA 1
ATOM 4903 C C . ASN B 1 13 ? 27.016 36.406 1.179 1 31.62 13 ASN B C 1
ATOM 4905 O O . ASN B 1 13 ? 27.891 37.25 1.001 1 31.62 13 ASN B O 1
ATOM 4909 N N . ARG B 1 14 ? 26.359 36.75 2.246 1 33 14 ARG B N 1
ATOM 4910 C CA . ARG B 1 14 ? 27.125 37.312 3.338 1 33 14 ARG B CA 1
ATOM 4911 C C . ARG B 1 14 ? 28.359 36.5 3.643 1 33 14 ARG B C 1
ATOM 4913 O O . ARG B 1 14 ? 28.25 35.344 4.082 1 33 14 ARG B O 1
ATOM 4920 N N . ALA B 1 15 ? 29.406 36.719 2.836 1 38.12 15 ALA B N 1
ATOM 4921 C CA . ALA B 1 15 ? 30.781 36.25 2.938 1 38.12 15 ALA B CA 1
ATOM 4922 C C . ALA B 1 15 ? 31.328 36.438 4.352 1 38.12 15 ALA B C 1
ATOM 4924 O O . ALA B 1 15 ? 30.938 37.375 5.051 1 38.12 15 ALA B O 1
ATOM 4925 N N . PHE B 1 16 ? 31.797 35.438 4.941 1 38.22 16 PHE B N 1
ATOM 4926 C CA . PHE B 1 16 ? 32.531 35.469 6.207 1 38.22 16 PHE B CA 1
ATOM 4927 C C . PHE B 1 16 ? 33.5 36.625 6.238 1 38.22 16 PHE B C 1
ATOM 4929 O O . PHE B 1 16 ? 34.312 36.812 5.316 1 38.22 16 PHE B O 1
ATOM 4936 N N . GLN B 1 17 ? 33.125 37.719 6.867 1 42.59 17 GLN B N 1
ATOM 4937 C CA . GLN B 1 17 ? 34.031 38.844 6.969 1 42.59 17 GLN B CA 1
ATOM 4938 C C . GLN B 1 17 ? 35.188 38.562 7.93 1 42.59 17 GLN B C 1
ATOM 4940 O O . GLN B 1 17 ? 34.969 37.969 9 1 42.59 17 GLN B O 1
ATOM 4945 N N . ASP B 1 18 ? 36.344 38.594 7.523 1 48 18 ASP B N 1
ATOM 4946 C CA . ASP B 1 18 ? 37.562 38.344 8.25 1 48 18 ASP B CA 1
ATOM 4947 C C . ASP B 1 18 ? 37.531 39 9.625 1 48 18 ASP B C 1
ATOM 4949 O O . ASP B 1 18 ? 38.156 38.531 10.578 1 48 18 ASP B O 1
ATOM 4953 N N . GLU B 1 19 ? 36.719 40.062 9.711 1 50.91 19 GLU B N 1
ATOM 4954 C CA . GLU B 1 19 ? 36.688 40.812 10.953 1 50.91 19 GLU B CA 1
ATOM 4955 C C . GLU B 1 19 ? 36 40 12.055 1 50.91 19 GLU B C 1
ATOM 4957 O O . GLU B 1 19 ? 36.188 40.281 13.242 1 50.91 19 GLU B O 1
ATOM 4962 N N . TRP B 1 20 ? 35.219 39.031 11.664 1 46.81 20 TRP B N 1
ATOM 4963 C CA . TRP B 1 20 ? 34.5 38.25 12.648 1 46.81 20 TRP B CA 1
ATOM 4964 C C . TRP B 1 20 ? 35.438 37.281 13.359 1 46.81 20 TRP B C 1
ATOM 4966 O O . TRP B 1 20 ? 35.219 36.938 14.523 1 46.81 20 TRP B O 1
ATOM 4976 N N . THR B 1 21 ? 36.469 36.875 12.688 1 50.72 21 THR B N 1
ATOM 4977 C CA . THR B 1 21 ? 37.469 36.031 13.336 1 50.72 21 THR B CA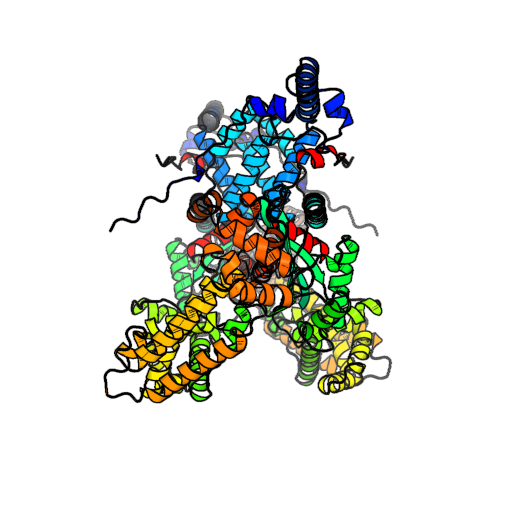 1
ATOM 4978 C C . THR B 1 21 ? 38.094 36.75 14.531 1 50.72 21 THR B C 1
ATOM 4980 O O . THR B 1 21 ? 38.281 36.156 15.586 1 50.72 21 THR B O 1
ATOM 4983 N N . ASP B 1 22 ? 38.344 37.969 14.289 1 55.5 22 ASP B N 1
ATOM 4984 C CA . ASP B 1 22 ? 38.969 38.75 15.359 1 55.5 22 ASP B CA 1
ATOM 4985 C C . ASP B 1 22 ? 37.938 39.062 16.438 1 55.5 22 ASP B C 1
ATOM 4987 O O . ASP B 1 22 ? 38.25 39.031 17.641 1 55.5 22 ASP B O 1
ATOM 4991 N N . LYS B 1 23 ? 36.75 39.438 16.062 1 52.69 23 LYS B N 1
ATOM 4992 C CA . LYS B 1 23 ? 35.75 39.906 17.016 1 52.69 23 LYS B CA 1
ATOM 4993 C C . LYS B 1 23 ? 35.125 38.75 17.797 1 52.69 23 LYS B C 1
ATOM 4995 O O . LYS B 1 23 ? 34.875 38.875 18.984 1 52.69 23 LYS B O 1
ATOM 5000 N N . PHE B 1 24 ? 34.844 37.625 17.062 1 51.5 24 PHE B N 1
ATOM 5001 C CA . PHE B 1 24 ? 34.094 36.562 17.719 1 51.5 24 PHE B CA 1
ATOM 5002 C C . PHE B 1 24 ? 34.875 35.25 17.766 1 51.5 24 PHE B C 1
ATOM 5004 O O . PHE B 1 24 ? 34.406 34.25 18.297 1 51.5 24 PHE B O 1
ATOM 5011 N N . MET B 1 25 ? 36.312 35.219 17.484 1 46.19 25 MET B N 1
ATOM 5012 C CA . MET B 1 25 ? 37.219 34.062 17.406 1 46.19 25 MET B CA 1
ATOM 5013 C C . MET B 1 25 ? 36.531 32.938 16.641 1 46.19 25 MET B C 1
ATOM 5015 O O . MET B 1 25 ? 36.688 31.766 17 1 46.19 25 MET B O 1
ATOM 5019 N N . PHE B 1 26 ? 35.594 33.312 15.695 1 45.5 26 PHE B N 1
ATOM 5020 C CA . PHE B 1 26 ? 34.969 32.344 14.812 1 45.5 26 PHE B CA 1
ATOM 5021 C C . PHE B 1 26 ? 35.906 31.891 13.719 1 45.5 26 PHE B C 1
ATOM 5023 O O . PHE B 1 26 ? 36.594 32.719 13.094 1 45.5 26 PHE B O 1
ATOM 5030 N N . VAL B 1 27 ? 36.562 30.797 13.797 1 44.91 27 VAL B N 1
ATOM 5031 C CA . VAL B 1 27 ? 37.312 30.25 12.672 1 44.91 27 VAL B CA 1
ATOM 5032 C C . VAL B 1 27 ? 36.375 29.531 11.711 1 44.91 27 VAL B C 1
ATOM 5034 O O . VAL B 1 27 ? 35.5 28.766 12.141 1 44.91 27 VAL B O 1
ATOM 5037 N N . LEU B 1 28 ? 36 30.125 10.57 1 40.44 28 LEU B N 1
ATOM 5038 C CA . LEU B 1 28 ? 35.219 29.469 9.531 1 40.44 28 LEU B CA 1
ATOM 5039 C C . LEU B 1 28 ? 35.906 28.172 9.078 1 40.44 28 LEU B C 1
ATOM 5041 O O . LEU B 1 28 ? 37 28.219 8.531 1 40.44 28 LEU B O 1
ATOM 5045 N N . PRO B 1 29 ? 35.656 26.969 9.695 1 39.62 29 PRO B N 1
ATOM 5046 C CA . PRO B 1 29 ? 36.125 25.812 8.922 1 39.62 29 PRO B CA 1
ATOM 5047 C C . PRO B 1 29 ? 35.594 25.797 7.492 1 39.62 29 PRO B C 1
ATOM 5049 O O . PRO B 1 29 ? 34.562 26.438 7.211 1 39.62 29 PRO B O 1
ATOM 5052 N N . ALA B 1 30 ? 36.375 25.438 6.484 1 35.78 30 ALA B N 1
ATOM 5053 C CA . ALA B 1 30 ? 35.844 25.125 5.164 1 35.78 30 ALA B CA 1
ATOM 5054 C C . ALA B 1 30 ? 34.531 24.359 5.27 1 35.78 30 ALA B C 1
ATOM 5056 O O . ALA B 1 30 ? 34.5 23.203 5.719 1 35.78 30 ALA B O 1
ATOM 5057 N N . GLY B 1 31 ? 33.219 25.047 5.188 1 36.53 31 GLY B N 1
ATOM 5058 C CA . GLY B 1 31 ? 31.781 24.906 5.148 1 36.53 31 GLY B CA 1
ATOM 5059 C C . GLY B 1 31 ? 31.078 25.641 6.273 1 36.53 31 GLY B C 1
ATOM 5060 O O . GLY B 1 31 ? 30.438 26.672 6.039 1 36.53 31 GLY B O 1
ATOM 5061 N N . MET B 1 32 ? 30.516 24.812 7.348 1 34.16 32 MET B N 1
ATOM 5062 C CA . MET B 1 32 ? 29.688 25.438 8.375 1 34.16 32 MET B CA 1
ATOM 5063 C C . MET B 1 32 ? 30.562 26.062 9.469 1 34.16 32 MET B C 1
ATOM 5065 O O . MET B 1 32 ? 31.578 25.484 9.867 1 34.16 32 MET B O 1
ATOM 5069 N N . PRO B 1 33 ? 30.375 27.312 9.742 1 34.34 33 PRO B N 1
ATOM 5070 C CA . PRO B 1 33 ? 31.062 28.047 10.805 1 34.34 33 PRO B CA 1
ATOM 5071 C C . PRO B 1 33 ? 31.031 27.297 12.148 1 34.34 33 PRO B C 1
ATOM 5073 O O . PRO B 1 33 ? 29.953 26.938 12.625 1 34.34 33 PRO B O 1
ATOM 5076 N N . THR B 1 34 ? 31.766 26.266 12.352 1 35.09 34 THR B N 1
ATOM 5077 C CA . THR B 1 34 ? 31.812 25.625 13.656 1 35.09 34 THR B CA 1
ATOM 5078 C C . THR B 1 34 ? 32.375 26.578 14.703 1 35.09 34 THR B C 1
ATOM 5080 O O . THR B 1 34 ? 33.469 27.172 14.492 1 35.09 34 THR B O 1
ATOM 5083 N N . LEU B 1 35 ? 31.406 27.188 15.367 1 34.19 35 LEU B N 1
ATOM 5084 C CA . LEU B 1 35 ? 31.719 28.016 16.516 1 34.19 35 LEU B CA 1
ATOM 5085 C C . LEU B 1 35 ? 32.562 27.234 17.531 1 34.19 35 LEU B C 1
ATOM 5087 O O . LEU B 1 35 ? 32.062 26.266 18.125 1 34.19 35 LEU B O 1
ATOM 5091 N N . SER B 1 36 ? 33.688 26.891 17.266 1 37.53 36 SER B N 1
ATOM 5092 C CA . SER B 1 36 ? 34.375 26.234 18.359 1 37.53 36 SER B CA 1
ATOM 5093 C C . SER B 1 36 ? 34.25 27.016 19.656 1 37.53 36 SER B C 1
ATOM 5095 O O . SER B 1 36 ? 34.719 26.578 20.719 1 37.53 36 SER B O 1
ATOM 5097 N N . VAL B 1 37 ? 34.406 28.297 19.484 1 34.88 37 VAL B N 1
ATOM 5098 C CA . VAL B 1 37 ? 34.75 28.875 20.781 1 34.88 37 VAL B CA 1
ATOM 5099 C C . VAL B 1 37 ? 33.5 28.906 21.672 1 34.88 37 VAL B C 1
ATOM 5101 O O . VAL B 1 37 ? 32.375 28.891 21.172 1 34.88 37 VAL B O 1
ATOM 5104 N N . THR B 1 38 ? 33.688 29.016 23.094 1 33.97 38 THR B N 1
ATOM 5105 C CA . THR B 1 38 ? 32.844 29.141 24.266 1 33.97 38 THR B CA 1
ATOM 5106 C C . THR B 1 38 ? 31.797 30.234 24.062 1 33.97 38 THR B C 1
ATOM 5108 O O . THR B 1 38 ? 32.125 31.375 23.766 1 33.97 38 THR B O 1
ATOM 5111 N N . THR B 1 39 ? 30.75 29.891 23.516 1 34.09 39 THR B N 1
ATOM 5112 C CA . THR B 1 39 ? 29.656 30.859 23.438 1 34.09 39 THR B CA 1
ATOM 5113 C C . THR B 1 39 ? 29.578 31.688 24.719 1 34.09 39 THR B C 1
ATOM 5115 O O . THR B 1 39 ? 28.672 32.531 24.859 1 34.09 39 THR B O 1
ATOM 5118 N N . ARG B 1 40 ? 30 31.062 25.984 1 32.25 40 ARG B N 1
ATOM 5119 C CA . ARG B 1 40 ? 29.766 31.984 27.094 1 32.25 40 ARG B CA 1
ATOM 5120 C C . ARG B 1 40 ? 30.719 33.188 27.016 1 32.25 40 ARG B C 1
ATOM 5122 O O . ARG B 1 40 ? 31.906 33 26.75 1 32.25 40 ARG B O 1
ATOM 5129 N N . PRO B 1 41 ? 30.109 34.25 26.781 1 35.28 41 PRO B N 1
ATOM 5130 C CA . PRO B 1 41 ? 30.953 35.406 27.094 1 35.28 41 PRO B CA 1
ATOM 5131 C C . PRO B 1 41 ? 31.797 35.219 28.359 1 35.28 41 PRO B C 1
ATOM 5133 O O . PRO B 1 41 ? 31.25 35.156 29.469 1 35.28 41 PRO B O 1
ATOM 5136 N N . ASN B 1 42 ? 32.531 34.125 28.531 1 38.56 42 ASN B N 1
ATOM 5137 C CA . ASN B 1 42 ? 33.344 34.062 29.75 1 38.56 42 ASN B CA 1
ATOM 5138 C C . ASN B 1 42 ? 34.188 35.344 29.922 1 38.56 42 ASN B C 1
ATOM 5140 O O . ASN B 1 42 ? 35 35.688 29.062 1 38.56 42 ASN B O 1
ATOM 5144 N N . VAL B 1 43 ? 33.656 36.312 30.703 1 44.12 43 VAL B N 1
ATOM 5145 C CA . VAL B 1 43 ? 34.344 37.531 31.203 1 44.12 43 VAL B CA 1
ATOM 5146 C C . VAL B 1 43 ? 35.844 37.25 31.344 1 44.12 43 VAL B C 1
ATOM 5148 O O . VAL B 1 43 ? 36.656 38.094 30.984 1 44.12 43 VAL B O 1
ATOM 5151 N N . SER B 1 44 ? 36.125 36.062 31.844 1 49.06 44 SER B N 1
ATOM 5152 C CA . SER B 1 44 ? 37.531 35.75 32.125 1 49.06 44 SER B CA 1
ATOM 5153 C C . SER B 1 44 ? 38.312 35.562 30.812 1 49.06 44 SER B C 1
ATOM 5155 O O . SER B 1 44 ? 39.469 35.969 30.719 1 49.06 44 SER B O 1
ATOM 5157 N N . PHE B 1 45 ? 37.719 35.094 29.75 1 50.03 45 PHE B N 1
ATOM 5158 C CA . PHE B 1 45 ? 38.406 34.875 28.484 1 50.03 45 PHE B CA 1
ATOM 5159 C C . PHE B 1 45 ? 38.594 36.188 27.734 1 50.03 45 PHE B C 1
ATOM 5161 O O . PHE B 1 45 ? 39.656 36.438 27.156 1 50.03 45 PHE B O 1
ATOM 5168 N N . GLU B 1 46 ? 37.594 37.031 27.75 1 55.66 46 GLU B N 1
ATOM 5169 C CA . GLU B 1 46 ? 37.75 38.375 27.188 1 55.66 46 GLU B CA 1
ATOM 5170 C C . GLU B 1 46 ? 38.812 39.188 27.938 1 55.66 46 GLU B C 1
ATOM 5172 O O . GLU B 1 46 ? 39.5 40 27.344 1 55.66 46 GLU B O 1
ATOM 5177 N N . ALA B 1 47 ? 38.844 38.938 29.203 1 62.59 47 ALA B N 1
ATOM 5178 C CA . ALA B 1 47 ? 39.875 39.562 30.016 1 62.59 47 ALA B CA 1
ATOM 5179 C C . ALA B 1 47 ? 41.281 39.031 29.672 1 62.59 47 ALA B C 1
ATOM 5181 O O . ALA B 1 47 ? 42.25 39.75 29.672 1 62.59 47 ALA B O 1
ATOM 5182 N N . LYS B 1 48 ? 41.406 37.656 29.422 1 65.81 48 LYS B N 1
ATOM 5183 C CA . LYS B 1 48 ? 42.719 37.062 29.125 1 65.81 48 LYS B CA 1
ATOM 5184 C C . LYS B 1 48 ? 43.094 37.25 27.656 1 65.81 48 LYS B C 1
ATOM 5186 O O . LYS B 1 48 ? 44.281 37.375 27.328 1 65.81 48 LYS B O 1
ATOM 5191 N N . TYR B 1 49 ? 42.094 37.219 26.688 1 58.66 49 TYR B N 1
ATOM 5192 C CA . TYR B 1 49 ? 42.344 37.406 25.266 1 58.66 49 TYR B CA 1
ATOM 5193 C C . TYR B 1 49 ? 41.5 38.5 24.688 1 58.66 49 TYR B C 1
ATOM 5195 O O . TYR B 1 49 ? 40.438 38.25 24.094 1 58.66 49 TYR B O 1
ATOM 5203 N N . PRO B 1 50 ? 41.75 39.75 25.094 1 64.5 50 PRO B N 1
ATOM 5204 C CA . PRO B 1 50 ? 40.969 40.938 24.703 1 64.5 50 PRO B CA 1
ATOM 5205 C C . PRO B 1 50 ? 40.844 41.062 23.188 1 64.5 50 PRO B C 1
ATOM 5207 O O . PRO B 1 50 ? 41.719 40.625 22.438 1 64.5 50 PRO B O 1
ATOM 5210 N N . GLN B 1 51 ? 39.75 41.594 22.594 1 63.88 51 GLN B N 1
ATOM 5211 C CA . GLN B 1 51 ? 39.469 41.812 21.172 1 63.88 51 GLN B CA 1
ATOM 5212 C C . GLN B 1 51 ? 40.5 42.688 20.516 1 63.88 51 GLN B C 1
ATOM 5214 O O . GLN B 1 51 ? 41 43.656 21.109 1 63.88 51 GLN B O 1
ATOM 5219 N N . LYS B 1 52 ? 41.156 42.406 19.359 1 65.12 52 LYS B N 1
ATOM 5220 C CA . LYS B 1 52 ? 42.125 43.125 18.531 1 65.12 52 LYS B CA 1
ATOM 5221 C C . LYS B 1 52 ? 43.531 43.031 19.125 1 65.12 52 LYS B C 1
ATOM 5223 O O . LYS B 1 52 ? 44.375 43.844 18.844 1 65.12 52 LYS B O 1
ATOM 5228 N N . SER B 1 53 ? 43.75 42.156 20.172 1 66.56 53 SER B N 1
ATOM 5229 C CA . SER B 1 53 ? 45.062 42 20.766 1 66.56 53 SER B CA 1
ATOM 5230 C C . SER B 1 53 ? 45.844 40.875 20.078 1 66.56 53 SER B C 1
ATOM 5232 O O . SER B 1 53 ? 45.25 40 19.453 1 66.56 53 SER B O 1
ATOM 5234 N N . ALA B 1 54 ? 47.219 40.969 20.109 1 69.44 54 ALA B N 1
ATOM 5235 C CA . ALA B 1 54 ? 48.125 40 19.531 1 69.44 54 ALA B CA 1
ATOM 5236 C C . ALA B 1 54 ? 47.938 38.625 20.188 1 69.44 54 ALA B C 1
ATOM 5238 O O . ALA B 1 54 ? 48.062 37.594 19.531 1 69.44 54 ALA B O 1
ATOM 5239 N N . VAL B 1 55 ? 47.562 38.594 21.375 1 67.12 55 VAL B N 1
ATOM 5240 C CA . VAL B 1 55 ? 47.406 37.344 22.094 1 67.12 55 VAL B CA 1
ATOM 5241 C C . VAL B 1 55 ? 46.125 36.656 21.641 1 67.12 55 VAL B C 1
ATOM 5243 O O . VAL B 1 55 ? 46.062 35.438 21.5 1 67.12 55 VAL B O 1
ATOM 5246 N N . ARG B 1 56 ? 45.031 37.344 21.453 1 62.69 56 ARG B N 1
ATOM 5247 C CA . ARG B 1 56 ? 43.812 36.781 20.922 1 62.69 56 ARG B CA 1
ATOM 5248 C C . ARG B 1 56 ? 44 36.25 19.5 1 62.69 56 ARG B C 1
ATOM 5250 O O . ARG B 1 56 ? 43.562 35.156 19.172 1 62.69 56 ARG B O 1
ATOM 5257 N N . ALA B 1 57 ? 44.688 37.062 18.656 1 65.62 57 ALA B N 1
ATOM 5258 C CA . ALA B 1 57 ? 45 36.625 17.297 1 65.62 57 ALA B CA 1
ATOM 5259 C C . ALA B 1 57 ? 45.812 35.312 17.312 1 65.62 57 ALA B C 1
ATOM 5261 O O . ALA B 1 57 ? 45.562 34.406 16.516 1 65.62 57 ALA B O 1
ATOM 5262 N N . SER B 1 58 ? 46.781 35.219 18.156 1 66.56 58 SER B N 1
ATOM 5263 C CA . SER B 1 58 ? 47.594 34 18.281 1 66.56 58 SER B CA 1
ATOM 5264 C C . SER B 1 58 ? 46.75 32.844 18.797 1 66.56 58 SER B C 1
ATOM 5266 O O . SER B 1 58 ? 46.906 31.703 18.328 1 66.56 58 SER B O 1
ATOM 5268 N N . LYS B 1 59 ? 45.812 33 19.641 1 62.47 59 LYS B N 1
ATOM 5269 C CA . LYS B 1 59 ? 44.938 31.938 20.141 1 62.47 59 LYS B CA 1
ATOM 5270 C C . LYS B 1 59 ? 43.938 31.516 19.094 1 62.47 59 LYS B C 1
ATOM 5272 O O . LYS B 1 59 ? 43.625 30.312 18.953 1 62.47 59 LYS B O 1
ATOM 5277 N N . ILE B 1 60 ? 43.438 32.469 18.359 1 62.12 60 ILE B N 1
ATOM 5278 C CA . ILE B 1 60 ? 42.562 32.125 17.234 1 62.12 60 ILE B CA 1
ATOM 5279 C C . ILE B 1 60 ? 43.312 31.266 16.234 1 62.12 60 ILE B C 1
ATOM 5281 O O . ILE B 1 60 ? 42.781 30.266 15.734 1 62.12 60 ILE B O 1
ATOM 5285 N N . VAL B 1 61 ? 44.562 31.703 15.883 1 64.25 61 VAL B N 1
ATOM 5286 C CA . VAL B 1 61 ? 45.406 30.906 14.992 1 64.25 61 VAL B CA 1
ATOM 5287 C C . VAL B 1 61 ? 45.656 29.547 15.625 1 64.25 61 VAL B C 1
ATOM 5289 O O . VAL B 1 61 ? 45.625 28.516 14.945 1 64.25 61 VAL B O 1
ATOM 5292 N N . GLU B 1 62 ? 45.906 29.422 16.859 1 60.09 62 GLU B N 1
ATOM 5293 C CA . GLU B 1 62 ? 46.125 28.172 17.562 1 60.09 62 GLU B CA 1
ATOM 5294 C C . GLU B 1 62 ? 44.844 27.328 17.578 1 60.09 62 GLU B C 1
ATOM 5296 O O . GLU B 1 62 ? 44.906 26.109 17.344 1 60.09 62 GLU B O 1
ATOM 5301 N N . LEU B 1 63 ? 43.75 27.922 17.844 1 56.59 63 LEU B N 1
ATOM 5302 C CA . LEU B 1 63 ? 42.469 27.188 17.859 1 56.59 63 LEU B CA 1
ATOM 5303 C C . LEU B 1 63 ? 42.062 26.781 16.453 1 56.59 63 LEU B C 1
ATOM 5305 O O . LEU B 1 63 ? 41.562 25.672 16.25 1 56.59 63 LEU B O 1
ATOM 5309 N N . LYS B 1 64 ? 42.312 27.672 15.516 1 56.47 64 LYS B N 1
ATOM 5310 C CA . LYS B 1 64 ? 42.156 27.281 14.117 1 56.47 64 LYS B CA 1
ATOM 5311 C C . LYS B 1 64 ? 43.125 26.172 13.727 1 56.47 64 LYS B C 1
ATOM 5313 O O . LYS B 1 64 ? 42.719 25.219 13.031 1 56.47 64 LYS B O 1
ATOM 5318 N N . ALA B 1 65 ? 44.344 26.281 14.109 1 57.06 65 ALA B N 1
ATOM 5319 C CA . ALA B 1 65 ? 45.344 25.234 13.859 1 57.06 65 ALA B CA 1
ATOM 5320 C C . ALA B 1 65 ? 44.969 23.953 14.609 1 57.06 65 ALA B C 1
ATOM 5322 O O . ALA B 1 65 ? 45.125 22.844 14.078 1 57.06 65 ALA B O 1
ATOM 5323 N N . GLN B 1 66 ? 44.5 23.984 15.797 1 49.47 66 GLN B N 1
ATOM 5324 C CA . GLN B 1 66 ? 44.031 22.812 16.547 1 49.47 66 GLN B CA 1
ATOM 5325 C C . GLN B 1 66 ? 42.75 22.25 15.922 1 49.47 66 GLN B C 1
ATOM 5327 O O . GLN B 1 66 ? 42.594 21.031 15.828 1 49.47 66 GLN B O 1
ATOM 5332 N N . TYR B 1 67 ? 41.875 23.094 15.602 1 44.03 67 TYR B N 1
ATOM 5333 C CA . TYR B 1 67 ? 40.688 22.641 14.867 1 44.03 67 TYR B CA 1
ATOM 5334 C C . TYR B 1 67 ? 41.094 22.031 13.531 1 44.03 67 TYR B C 1
ATOM 5336 O O . TYR B 1 67 ? 40.594 20.953 13.164 1 44.03 67 TYR B O 1
ATOM 5344 N N . ASP B 1 68 ? 41.875 22.688 12.773 1 47.78 68 ASP B N 1
ATOM 5345 C CA . ASP B 1 68 ? 42.406 22.125 11.531 1 47.78 68 ASP B CA 1
ATOM 5346 C C . ASP B 1 68 ? 43.188 20.844 11.805 1 47.78 68 ASP B C 1
ATOM 5348 O O . ASP B 1 68 ? 43.094 19.875 11.055 1 47.78 68 ASP B O 1
ATOM 5352 N N . ARG B 1 69 ? 43.938 20.828 12.828 1 44.78 69 ARG B N 1
ATOM 5353 C CA . ARG B 1 69 ? 44.625 19.594 13.219 1 44.78 69 ARG B CA 1
ATOM 5354 C C . ARG B 1 69 ? 43.656 18.562 13.734 1 44.78 69 ARG B C 1
ATOM 5356 O O . ARG B 1 69 ? 43.75 17.375 13.43 1 44.78 69 ARG B O 1
ATOM 5363 N N . SER B 1 70 ? 42.75 18.891 14.555 1 42.34 70 SER B N 1
ATOM 5364 C CA . SER B 1 70 ? 41.75 17.938 15.023 1 42.34 70 SER B CA 1
ATOM 5365 C C . SER B 1 70 ? 40.812 17.516 13.906 1 42.34 70 SER B C 1
ATOM 5367 O O . SER B 1 70 ? 40.406 16.359 13.812 1 42.34 70 SER B O 1
ATOM 5369 N N . THR B 1 71 ? 40.281 18.406 13.133 1 41.25 71 THR B N 1
ATOM 5370 C CA . THR B 1 71 ? 39.5 18.031 11.961 1 41.25 71 THR B CA 1
ATOM 5371 C C . THR B 1 71 ? 40.344 17.328 10.922 1 41.25 71 THR B C 1
ATOM 5373 O O . THR B 1 71 ? 39.906 16.406 10.242 1 41.25 71 THR B O 1
ATOM 5376 N N . ARG B 1 72 ? 41.531 17.781 10.664 1 39.25 72 ARG B N 1
ATOM 5377 C CA . ARG B 1 72 ? 42.5 17.016 9.859 1 39.25 72 ARG B CA 1
ATOM 5378 C C . ARG B 1 72 ? 42.812 15.68 10.516 1 39.25 72 ARG B C 1
ATOM 5380 O O . ARG B 1 72 ? 42.938 14.664 9.828 1 39.25 72 ARG B O 1
ATOM 5387 N N . VAL B 1 73 ? 43.125 15.648 11.797 1 37.81 73 VAL B N 1
ATOM 5388 C CA . VAL B 1 73 ? 43.344 14.367 12.453 1 37.81 73 VAL B CA 1
ATOM 5389 C C . VAL B 1 73 ? 42.062 13.539 12.406 1 37.81 73 VAL B C 1
ATOM 5391 O O . VAL B 1 73 ? 42.094 12.336 12.148 1 37.81 73 VAL B O 1
ATOM 5394 N N . LEU B 1 74 ? 40.844 14.102 12.758 1 38.22 74 LEU B N 1
ATOM 5395 C CA . LEU B 1 74 ? 39.594 13.352 12.695 1 38.22 74 LEU B CA 1
ATOM 5396 C C . LEU B 1 74 ? 39.219 13.039 11.25 1 38.22 74 LEU B C 1
ATOM 5398 O O . LEU B 1 74 ? 38.719 11.953 10.953 1 38.22 74 LEU B O 1
ATOM 5402 N N . THR B 1 75 ? 39.312 14 10.336 1 42.16 75 THR B N 1
ATOM 5403 C CA . THR B 1 75 ? 39.031 13.742 8.93 1 42.16 75 THR B CA 1
ATOM 5404 C C . THR B 1 75 ? 40.094 12.852 8.32 1 42.16 75 THR B C 1
ATOM 5406 O O . THR B 1 75 ? 39.812 12.031 7.441 1 42.16 75 THR B O 1
ATOM 5409 N N . HIS B 1 76 ? 41.375 13.164 8.602 1 44.94 76 HIS B N 1
ATOM 5410 C CA . HIS B 1 76 ? 42.469 12.508 7.855 1 44.94 76 HIS B CA 1
ATOM 5411 C C . HIS B 1 76 ? 42.469 11.008 8.125 1 44.94 76 HIS B C 1
ATOM 5413 O O . HIS B 1 76 ? 42.875 10.219 7.273 1 44.94 76 HIS B O 1
ATOM 5419 N N . THR B 1 77 ? 42.312 10.547 9.422 1 49.78 77 THR B N 1
ATOM 5420 C CA . THR B 1 77 ? 42.625 9.133 9.5 1 49.78 77 THR B CA 1
ATOM 5421 C C . THR B 1 77 ? 41.375 8.289 9.578 1 49.78 77 THR B C 1
ATOM 5423 O O . THR B 1 77 ? 41.094 7.645 10.594 1 49.78 77 THR B O 1
ATOM 5426 N N . PHE B 1 78 ? 40.188 8.875 9.062 1 62.59 78 PHE B N 1
ATOM 5427 C CA . PHE B 1 78 ? 39.125 7.859 9.117 1 62.59 78 PHE B CA 1
ATOM 5428 C C . PHE B 1 78 ? 39.594 6.559 8.477 1 62.59 78 PHE B C 1
ATOM 5430 O O . PHE B 1 78 ? 40.125 6.562 7.363 1 62.59 78 PHE B O 1
ATOM 5437 N N . THR B 1 79 ? 39.75 5.613 9.336 1 75 79 THR B N 1
ATOM 5438 C CA . THR B 1 79 ? 40.062 4.285 8.828 1 75 79 THR B CA 1
ATOM 5439 C C . THR B 1 79 ? 39.062 3.852 7.766 1 75 79 THR B C 1
ATOM 5441 O O . THR B 1 79 ? 38 4.484 7.598 1 75 79 THR B O 1
ATOM 5444 N N . GLY B 1 80 ? 39.5 3.15 6.879 1 79 80 GLY B N 1
ATOM 5445 C CA . GLY B 1 80 ? 38.656 2.562 5.867 1 79 80 GLY B CA 1
ATOM 5446 C C . GLY B 1 80 ? 37.312 2.084 6.418 1 79 80 GLY B C 1
ATOM 5447 O O . GLY B 1 80 ? 36.281 2.283 5.793 1 79 80 GLY B O 1
ATOM 5448 N N . GLN B 1 81 ? 37.406 1.721 7.594 1 83.19 81 GLN B N 1
ATOM 5449 C CA . GLN B 1 81 ? 36.188 1.191 8.219 1 83.19 81 GLN B CA 1
ATOM 5450 C C . GLN B 1 81 ? 35.281 2.316 8.656 1 83.19 81 GLN B C 1
ATOM 5452 O O . GLN B 1 81 ? 34.062 2.191 8.547 1 83.19 81 GLN B O 1
ATOM 5457 N N . GLN B 1 82 ? 35.844 3.332 9.148 1 87.56 82 GLN B N 1
ATOM 5458 C CA . GLN B 1 82 ? 35.031 4.469 9.57 1 87.56 82 GLN B CA 1
ATOM 5459 C C . GLN B 1 82 ? 34.344 5.133 8.383 1 87.56 82 GLN B C 1
ATOM 5461 O O . GLN B 1 82 ? 33.219 5.574 8.492 1 87.56 82 GLN B O 1
ATOM 5466 N N . ARG B 1 83 ? 35.062 5.121 7.328 1 89.5 83 ARG B N 1
ATOM 5467 C CA . ARG B 1 83 ? 34.469 5.68 6.113 1 89.5 83 ARG B CA 1
ATOM 5468 C C . ARG B 1 83 ? 33.312 4.812 5.617 1 89.5 83 ARG B C 1
ATOM 5470 O O . ARG B 1 83 ? 32.312 5.328 5.156 1 89.5 83 ARG B O 1
ATOM 5477 N N . ALA B 1 84 ? 33.562 3.557 5.703 1 91.75 84 ALA B N 1
ATOM 5478 C CA . ALA B 1 84 ? 32.5 2.627 5.309 1 91.75 84 ALA B CA 1
ATOM 5479 C C . ALA B 1 84 ? 31.266 2.805 6.18 1 91.75 84 ALA B C 1
ATOM 5481 O O . ALA B 1 84 ? 30.141 2.77 5.68 1 91.75 84 ALA B O 1
ATOM 5482 N N . ASN B 1 85 ? 31.5 3.012 7.402 1 92.38 85 ASN B N 1
ATOM 5483 C CA . ASN B 1 85 ? 30.391 3.221 8.32 1 92.38 85 ASN B CA 1
ATOM 5484 C C . ASN B 1 85 ? 29.672 4.539 8.047 1 92.38 85 ASN B C 1
ATOM 5486 O O . ASN B 1 85 ? 28.438 4.617 8.164 1 92.38 85 ASN B O 1
ATOM 5490 N N . GLU B 1 86 ? 30.422 5.531 7.812 1 94.19 86 GLU B N 1
ATOM 5491 C CA . GLU B 1 86 ? 29.828 6.816 7.477 1 94.19 86 GLU B CA 1
ATOM 5492 C C . GLU B 1 86 ? 28.953 6.711 6.227 1 94.19 86 GLU B C 1
ATOM 5494 O O . GLU B 1 86 ? 27.875 7.305 6.164 1 94.19 86 GLU B O 1
ATOM 5499 N N . CYS B 1 87 ? 29.453 5.949 5.27 1 94.94 87 CYS B N 1
ATOM 5500 C CA . CYS B 1 87 ? 28.672 5.719 4.059 1 94.94 87 CYS B CA 1
ATOM 5501 C C . CYS B 1 87 ? 27.359 5.02 4.379 1 94.94 87 CYS B C 1
ATOM 5503 O O . CYS B 1 87 ? 26.297 5.41 3.881 1 94.94 87 CYS B O 1
ATOM 5505 N N . ALA B 1 88 ? 27.453 4.043 5.199 1 96.06 88 ALA B N 1
ATOM 5506 C CA . ALA B 1 88 ? 26.266 3.289 5.578 1 96.06 88 ALA B CA 1
ATOM 5507 C C . ALA B 1 88 ? 25.25 4.184 6.285 1 96.06 88 ALA B C 1
ATOM 5509 O O . ALA B 1 88 ? 24.047 4.059 6.066 1 96.06 88 ALA B O 1
ATOM 5510 N N . LEU B 1 89 ? 25.719 5.066 7.133 1 96.62 89 LEU B N 1
ATOM 5511 C CA . LEU B 1 89 ? 24.844 5.996 7.844 1 96.62 89 LEU B CA 1
ATOM 5512 C C . LEU B 1 89 ? 24.156 6.941 6.875 1 96.62 89 LEU B C 1
ATOM 5514 O O . LEU B 1 89 ? 22.953 7.18 6.984 1 96.62 89 LEU B O 1
ATOM 5518 N N . LYS B 1 90 ? 24.891 7.441 5.977 1 97.19 90 LYS B N 1
ATOM 5519 C CA . LYS B 1 90 ? 24.328 8.375 5.004 1 97.19 90 LYS B CA 1
ATOM 5520 C C . LYS B 1 90 ? 23.281 7.688 4.129 1 97.19 90 LYS B C 1
ATOM 5522 O O . LYS B 1 90 ? 22.25 8.273 3.814 1 97.19 90 LYS B O 1
ATOM 5527 N N . ILE B 1 91 ? 23.594 6.473 3.742 1 97.31 91 ILE B N 1
ATOM 5528 C CA . ILE B 1 91 ? 22.641 5.723 2.928 1 97.31 91 ILE B CA 1
ATOM 5529 C C . ILE B 1 91 ? 21.375 5.469 3.727 1 97.31 91 ILE B C 1
ATOM 5531 O O . ILE B 1 91 ? 20.266 5.664 3.217 1 97.31 91 ILE B O 1
ATOM 5535 N N . ALA B 1 92 ? 21.531 5.023 4.949 1 97.38 92 ALA B N 1
ATOM 5536 C CA . ALA B 1 92 ? 20.359 4.789 5.805 1 97.38 92 ALA B CA 1
ATOM 5537 C C . ALA B 1 92 ? 19.531 6.059 5.969 1 97.38 92 ALA B C 1
ATOM 5539 O O . ALA B 1 92 ? 18.297 6.004 5.996 1 97.38 92 ALA B O 1
ATOM 5540 N N . TRP B 1 93 ? 20.172 7.191 6.113 1 97.88 93 TRP B N 1
ATOM 5541 C CA . TRP B 1 93 ? 19.516 8.484 6.25 1 97.88 93 TRP B CA 1
ATOM 5542 C C . TRP B 1 93 ? 18.703 8.82 4.996 1 97.88 93 TRP B C 1
ATOM 5544 O O . TRP B 1 93 ? 17.547 9.227 5.086 1 97.88 93 TRP B O 1
ATOM 5554 N N . ILE B 1 94 ? 19.375 8.602 3.855 1 97.69 94 ILE B N 1
ATOM 5555 C CA . ILE B 1 94 ? 18.719 8.898 2.586 1 97.69 94 ILE B CA 1
ATOM 5556 C C . ILE B 1 94 ? 17.484 8.008 2.422 1 97.69 94 ILE B C 1
ATOM 5558 O O . ILE B 1 94 ? 16.422 8.492 2.033 1 97.69 94 ILE B O 1
ATOM 5562 N N . LEU B 1 95 ? 17.625 6.773 2.693 1 97.25 95 LEU B N 1
ATOM 5563 C CA . LEU B 1 95 ? 16.5 5.848 2.607 1 97.25 95 LEU B CA 1
ATOM 5564 C C . LEU B 1 95 ? 15.383 6.254 3.568 1 97.25 95 LEU B C 1
ATOM 5566 O O . LEU B 1 95 ? 14.203 6.195 3.215 1 97.25 95 LEU B O 1
ATOM 5570 N N . GLY B 1 96 ? 15.734 6.637 4.758 1 97.12 96 GLY B N 1
ATOM 5571 C CA . GLY B 1 96 ? 14.758 7.094 5.73 1 97.12 96 GLY B CA 1
ATOM 5572 C C . GLY B 1 96 ? 14.023 8.352 5.289 1 97.12 96 GLY B C 1
ATOM 5573 O O . GLY B 1 96 ? 12.805 8.453 5.465 1 97.12 96 GLY B O 1
ATOM 5574 N N . GLN B 1 97 ? 14.742 9.273 4.738 1 97.19 97 GLN B N 1
ATOM 5575 C CA . GLN B 1 97 ? 14.148 10.523 4.277 1 97.19 97 GLN B CA 1
ATOM 5576 C C . GLN B 1 97 ? 13.109 10.266 3.189 1 97.19 97 GLN B C 1
ATOM 5578 O O . GLN B 1 97 ? 12.117 10.992 3.092 1 97.19 97 GLN B O 1
ATOM 5583 N N . HIS B 1 98 ? 13.375 9.234 2.418 1 96.75 98 HIS B N 1
ATOM 5584 C CA . HIS B 1 98 ? 12.477 8.93 1.312 1 96.75 98 HIS B CA 1
ATOM 5585 C C . HIS B 1 98 ? 11.469 7.855 1.705 1 96.75 98 HIS B C 1
ATOM 5587 O O . HIS B 1 98 ? 10.82 7.262 0.84 1 96.75 98 HIS B O 1
ATOM 5593 N N . LYS B 1 99 ? 11.352 7.52 2.973 1 96.31 99 LYS B N 1
ATOM 5594 C CA . LYS B 1 99 ? 10.32 6.664 3.549 1 96.31 99 LYS B CA 1
ATOM 5595 C C . LYS B 1 99 ? 10.445 5.23 3.041 1 96.31 99 LYS B C 1
ATOM 5597 O O . LYS B 1 99 ? 9.438 4.555 2.816 1 96.31 99 LYS B O 1
ATOM 5602 N N . LYS B 1 100 ? 11.68 4.824 2.732 1 95.81 100 LYS B N 1
ATOM 5603 C CA . LYS B 1 100 ? 11.914 3.469 2.238 1 95.81 100 LYS B CA 1
ATOM 5604 C C . LYS B 1 100 ? 12.141 2.496 3.393 1 95.81 100 LYS B C 1
ATOM 5606 O O . LYS B 1 100 ? 12.422 2.916 4.52 1 95.81 100 LYS B O 1
ATOM 5611 N N . ALA B 1 101 ? 11.953 1.196 3.152 1 94.62 101 ALA B N 1
ATOM 5612 C CA . ALA B 1 101 ? 12.117 0.152 4.16 1 94.62 101 ALA B CA 1
ATOM 5613 C C . ALA B 1 101 ? 13.594 -0.05 4.508 1 94.62 101 ALA B C 1
ATOM 5615 O O . ALA B 1 101 ? 14.477 0.282 3.713 1 94.62 101 ALA B O 1
ATOM 5616 N N . PHE B 1 102 ? 13.852 -0.604 5.684 1 93.88 102 PHE B N 1
ATOM 5617 C CA . PHE B 1 102 ? 15.211 -0.893 6.121 1 93.88 102 PHE B CA 1
ATOM 5618 C C . PHE B 1 102 ? 15.875 -1.904 5.191 1 93.88 102 PHE B C 1
ATOM 5620 O O . PHE B 1 102 ? 17.078 -1.82 4.934 1 93.88 102 PHE B O 1
ATOM 5627 N N . SER B 1 103 ? 15.078 -2.799 4.703 1 93.25 103 SER B N 1
ATOM 5628 C CA . SER B 1 103 ? 15.594 -3.865 3.852 1 93.25 103 SER B CA 1
ATOM 5629 C C . SER B 1 103 ? 16.062 -3.324 2.504 1 93.25 103 SER B C 1
ATOM 5631 O O . SER B 1 103 ? 16.766 -4.008 1.764 1 93.25 103 SER B O 1
ATOM 5633 N N . ASP B 1 104 ? 15.625 -2.141 2.143 1 95.25 104 ASP B N 1
ATOM 5634 C CA . ASP B 1 104 ? 16.031 -1.54 0.879 1 95.25 104 ASP B CA 1
ATOM 5635 C C . ASP B 1 104 ? 17.531 -1.244 0.877 1 95.25 104 ASP B C 1
ATOM 5637 O O . ASP B 1 104 ? 18.125 -1.027 -0.18 1 95.25 104 ASP B O 1
ATOM 5641 N N . GLY B 1 105 ? 18.125 -1.21 2.094 1 95 105 GLY B N 1
ATOM 5642 C CA . GLY B 1 105 ? 19.578 -1.086 2.158 1 95 105 GLY B CA 1
ATOM 5643 C C . GLY B 1 105 ? 20.297 -2.156 1.366 1 95 105 GLY B C 1
ATOM 5644 O O . GLY B 1 105 ? 21.312 -1.879 0.725 1 95 105 GLY B O 1
ATOM 5645 N N . SER B 1 106 ? 19.734 -3.352 1.345 1 95.31 106 SER B N 1
ATOM 5646 C CA . SER B 1 106 ? 20.344 -4.453 0.602 1 95.31 106 SER B CA 1
ATOM 5647 C C . SER B 1 106 ? 20.25 -4.223 -0.903 1 95.31 106 SER B C 1
ATOM 5649 O O . SER B 1 106 ? 21.125 -4.633 -1.659 1 95.31 106 SER B O 1
ATOM 5651 N N . ILE B 1 107 ? 19.219 -3.584 -1.32 1 96.31 107 ILE B N 1
ATOM 5652 C CA . ILE B 1 107 ? 19.047 -3.277 -2.736 1 96.31 107 ILE B CA 1
ATOM 5653 C C . ILE B 1 107 ? 20.078 -2.238 -3.172 1 96.31 107 ILE B C 1
ATOM 5655 O O . ILE B 1 107 ? 20.672 -2.355 -4.25 1 96.31 107 ILE B O 1
ATOM 5659 N N . VAL B 1 108 ? 20.219 -1.243 -2.324 1 96.94 108 VAL B N 1
ATOM 5660 C CA . VAL B 1 108 ? 21.234 -0.225 -2.617 1 96.94 108 VAL B CA 1
ATOM 5661 C C . VAL B 1 108 ? 22.609 -0.865 -2.676 1 96.94 108 VAL B C 1
ATOM 5663 O O . VAL B 1 108 ? 23.438 -0.518 -3.533 1 96.94 108 VAL B O 1
ATOM 5666 N N . LYS B 1 109 ? 22.875 -1.792 -1.768 1 96.19 109 LYS B N 1
ATOM 5667 C CA . LYS B 1 109 ? 24.156 -2.504 -1.779 1 96.19 109 LYS B CA 1
ATOM 5668 C C . LYS B 1 109 ? 24.344 -3.256 -3.092 1 96.19 109 LYS B C 1
ATOM 5670 O O . LYS B 1 109 ? 25.438 -3.248 -3.66 1 96.19 109 LYS B O 1
ATOM 5675 N N . GLU B 1 110 ? 23.297 -3.926 -3.512 1 96.38 110 GLU B N 1
ATOM 5676 C CA . GLU B 1 110 ? 23.344 -4.633 -4.789 1 96.38 110 GLU B CA 1
ATOM 5677 C C . GLU B 1 110 ? 23.656 -3.678 -5.938 1 96.38 110 GLU B C 1
ATOM 5679 O O . GLU B 1 110 ? 24.422 -4.012 -6.844 1 96.38 110 GLU B O 1
ATOM 5684 N N . CYS B 1 111 ? 23.062 -2.5 -5.938 1 96.38 111 CYS B N 1
ATOM 5685 C CA . CYS B 1 111 ? 23.312 -1.488 -6.957 1 96.38 111 CYS B CA 1
ATOM 5686 C C . CYS B 1 111 ? 24.75 -0.998 -6.898 1 96.38 111 CYS B C 1
ATOM 5688 O O . CYS B 1 111 ? 25.406 -0.839 -7.93 1 96.38 111 CYS B O 1
ATOM 5690 N N . LEU B 1 112 ? 25.25 -0.768 -5.676 1 95.94 112 LEU B N 1
ATOM 5691 C CA . LEU B 1 112 ? 26.625 -0.316 -5.496 1 95.94 112 LEU B CA 1
ATOM 5692 C C . LEU B 1 112 ? 27.609 -1.346 -6.035 1 95.94 112 LEU B C 1
ATOM 5694 O O . LEU B 1 112 ? 28.594 -0.989 -6.691 1 95.94 112 LEU B O 1
ATOM 5698 N N . ASN B 1 113 ? 27.312 -2.598 -5.738 1 95.12 113 ASN B N 1
ATOM 5699 C CA . ASN B 1 113 ? 28.172 -3.666 -6.234 1 95.12 113 ASN B CA 1
ATOM 5700 C C . ASN B 1 113 ? 28.172 -3.719 -7.762 1 95.12 113 ASN B C 1
ATOM 5702 O O . ASN B 1 113 ? 29.219 -3.92 -8.375 1 95.12 113 ASN B O 1
ATOM 5706 N N . ALA B 1 114 ? 27.031 -3.574 -8.32 1 95 114 ALA B N 1
ATOM 5707 C CA . ALA B 1 114 ? 26.938 -3.578 -9.781 1 95 114 ALA B CA 1
ATOM 5708 C C . ALA B 1 114 ? 27.719 -2.426 -10.391 1 95 114 ALA B C 1
ATOM 5710 O O . ALA B 1 114 ? 28.391 -2.594 -11.414 1 95 114 ALA B O 1
ATOM 5711 N N . VAL B 1 115 ? 27.641 -1.259 -9.773 1 94.31 115 VAL B N 1
ATOM 5712 C CA . VAL B 1 115 ? 28.359 -0.08 -10.258 1 94.31 115 VAL B CA 1
ATOM 5713 C C . VAL B 1 115 ? 29.859 -0.286 -10.102 1 94.31 115 VAL B C 1
ATOM 5715 O O . VAL B 1 115 ? 30.641 0.055 -11 1 94.31 115 VAL B O 1
ATOM 5718 N N . ALA B 1 116 ? 30.25 -0.846 -8.992 1 92.81 116 ALA B N 1
ATOM 5719 C CA . ALA B 1 116 ? 31.672 -1.076 -8.742 1 92.81 116 ALA B CA 1
ATOM 5720 C C . ALA B 1 116 ? 32.281 -2.033 -9.773 1 92.81 116 ALA B C 1
ATOM 5722 O O . ALA B 1 116 ? 33.406 -1.854 -10.211 1 92.81 116 ALA B O 1
ATOM 5723 N N . GLU B 1 117 ? 31.5 -2.971 -10.164 1 92.12 117 GLU B N 1
ATOM 5724 C CA . GLU B 1 117 ? 31.984 -3.988 -11.102 1 92.12 117 GLU B CA 1
ATOM 5725 C C . GLU B 1 117 ? 32.031 -3.443 -12.523 1 92.12 117 GLU B C 1
ATOM 5727 O O . GLU B 1 117 ? 32.812 -3.938 -13.352 1 92.12 117 GLU B O 1
ATOM 5732 N N . THR B 1 118 ? 31.312 -2.416 -12.805 1 91.75 118 THR B N 1
ATOM 5733 C CA . THR B 1 118 ? 31.125 -2.014 -14.195 1 91.75 118 THR B CA 1
ATOM 5734 C C . THR B 1 118 ? 31.844 -0.694 -14.469 1 91.75 118 THR B C 1
ATOM 5736 O O . THR B 1 118 ? 32.281 -0.454 -15.594 1 91.75 118 THR B O 1
ATOM 5739 N N . LEU B 1 119 ? 31.969 0.176 -13.461 1 87.94 119 LEU B N 1
ATOM 5740 C CA . LEU B 1 119 ? 32.406 1.548 -13.672 1 87.94 119 LEU B CA 1
ATOM 5741 C C . LEU B 1 119 ? 33.906 1.59 -14 1 87.94 119 LEU B C 1
ATOM 5743 O O . LEU B 1 119 ? 34.344 2.434 -14.781 1 87.94 119 LEU B O 1
ATOM 5747 N N . TYR B 1 120 ? 34.688 0.729 -13.289 1 85.19 120 TYR B N 1
ATOM 5748 C CA . TYR B 1 120 ? 36.125 0.749 -13.453 1 85.19 120 TYR B CA 1
ATOM 5749 C C . TYR B 1 120 ? 36.656 -0.59 -13.969 1 85.19 120 TYR B C 1
ATOM 5751 O O . TYR B 1 120 ? 35.875 -1.553 -14.078 1 85.19 120 TYR B O 1
ATOM 5759 N N . ASP B 1 121 ? 37.938 -0.482 -14.414 1 84.94 121 ASP B N 1
ATOM 5760 C CA . ASP B 1 121 ? 38.594 -1.706 -14.828 1 84.94 121 ASP B CA 1
ATOM 5761 C C . ASP B 1 121 ? 39.906 -1.902 -14.055 1 84.94 121 ASP B C 1
ATOM 5763 O O . ASP B 1 121 ? 40.406 -0.969 -13.422 1 84.94 121 ASP B O 1
ATOM 5767 N N . GLY B 1 122 ? 40.344 -3.062 -13.938 1 83.88 122 GLY B N 1
ATOM 5768 C CA . GLY B 1 122 ? 41.656 -3.373 -13.398 1 83.88 122 GLY B CA 1
ATOM 5769 C C . GLY B 1 122 ? 41.75 -3.244 -11.891 1 83.88 122 GLY B C 1
ATOM 5770 O O . GL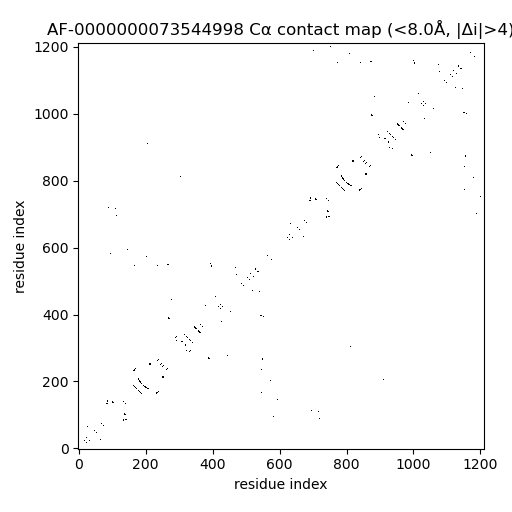Y B 1 122 ? 40.875 -3.727 -11.18 1 83.88 122 GLY B O 1
ATOM 5771 N N . LYS B 1 123 ? 42.75 -2.58 -11.477 1 85.75 123 LYS B N 1
ATOM 5772 C CA . LYS B 1 123 ? 43.031 -2.475 -10.055 1 85.75 123 LYS B CA 1
ATOM 5773 C C . LYS B 1 123 ? 42.062 -1.541 -9.359 1 85.75 123 LYS B C 1
ATOM 5775 O O . LYS B 1 123 ? 41.688 -1.765 -8.203 1 85.75 123 LYS B O 1
ATOM 5780 N N . GLN B 1 124 ? 41.688 -0.552 -10.078 1 85.06 124 GLN B N 1
ATOM 5781 C CA . GLN B 1 124 ? 40.719 0.394 -9.516 1 85.06 124 GLN B CA 1
ATOM 5782 C C . GLN B 1 124 ? 39.375 -0.279 -9.25 1 85.06 124 GLN B C 1
ATOM 5784 O O . GLN B 1 124 ? 38.688 0.051 -8.273 1 85.06 124 GLN B O 1
ATOM 5789 N N . LYS B 1 125 ? 39.094 -1.205 -10.102 1 89.19 125 LYS B N 1
ATOM 5790 C CA . LYS B 1 125 ? 37.844 -1.975 -9.914 1 89.19 125 LYS B CA 1
ATOM 5791 C C . LYS B 1 125 ? 37.938 -2.826 -8.648 1 89.19 125 LYS B C 1
ATOM 5793 O O . LYS B 1 125 ? 37 -2.84 -7.848 1 89.19 125 LYS B O 1
ATOM 5798 N N . ASP B 1 126 ? 38.969 -3.465 -8.477 1 90.44 126 ASP B N 1
ATOM 5799 C CA . ASP B 1 126 ? 39.125 -4.336 -7.316 1 90.44 126 ASP B CA 1
ATOM 5800 C C . ASP B 1 126 ? 39.156 -3.529 -6.023 1 90.44 126 ASP B C 1
ATOM 5802 O O . ASP B 1 126 ? 38.594 -3.967 -5.004 1 90.44 126 ASP B O 1
ATOM 5806 N N . ASP B 1 127 ? 39.781 -2.422 -6.125 1 88.38 127 ASP B N 1
ATOM 5807 C CA . ASP B 1 127 ? 39.812 -1.548 -4.957 1 88.38 127 ASP B CA 1
ATOM 5808 C C . ASP B 1 127 ? 38.406 -1.052 -4.59 1 88.38 127 ASP B C 1
ATOM 5810 O O . ASP B 1 127 ? 38.031 -1.082 -3.422 1 88.38 127 ASP B O 1
ATOM 5814 N N . MET B 1 128 ? 37.75 -0.596 -5.57 1 89.44 128 MET B N 1
ATOM 5815 C CA . MET B 1 128 ? 36.406 -0.086 -5.348 1 89.44 128 MET B CA 1
ATOM 5816 C C . MET B 1 128 ? 35.5 -1.191 -4.848 1 89.44 128 MET B C 1
ATOM 5818 O O . MET B 1 128 ? 34.688 -0.978 -3.92 1 89.44 128 MET B O 1
ATOM 5822 N N . CYS B 1 129 ? 35.594 -2.35 -5.473 1 92.25 129 CYS B N 1
ATOM 5823 C CA . CYS B 1 129 ? 34.781 -3.488 -5.055 1 92.25 129 CYS B CA 1
ATOM 5824 C C . CYS B 1 129 ? 35.094 -3.867 -3.607 1 92.25 129 CYS B C 1
ATOM 5826 O O . CYS B 1 129 ? 34.156 -4.195 -2.848 1 92.25 129 CYS B O 1
ATOM 5828 N N . GLY B 1 130 ? 36.312 -3.836 -3.26 1 90.94 130 GLY B N 1
ATOM 5829 C CA . GLY B 1 130 ? 36.688 -4.129 -1.887 1 90.94 130 GLY B CA 1
ATOM 5830 C C . GLY B 1 130 ? 36.125 -3.137 -0.887 1 90.94 130 GLY B C 1
ATOM 5831 O O . GLY B 1 130 ? 35.656 -3.527 0.184 1 90.94 130 GLY B O 1
ATOM 5832 N N . LYS B 1 131 ? 36.156 -1.864 -1.228 1 90.12 131 LYS B N 1
ATOM 5833 C CA . LYS B 1 131 ? 35.688 -0.82 -0.334 1 90.12 131 LYS B CA 1
ATOM 5834 C C . LYS B 1 131 ? 34.156 -0.878 -0.206 1 90.12 131 LYS B C 1
ATOM 5836 O O . LYS B 1 131 ? 33.625 -0.681 0.882 1 90.12 131 LYS B O 1
ATOM 5841 N N . ILE B 1 132 ? 33.5 -1.121 -1.296 1 92.12 132 ILE B N 1
ATOM 5842 C CA . ILE B 1 132 ? 32.031 -1.173 -1.295 1 92.12 132 ILE B CA 1
ATOM 5843 C C . ILE B 1 132 ? 31.562 -2.381 -0.488 1 92.12 132 ILE B C 1
ATOM 5845 O O . ILE B 1 132 ? 30.562 -2.309 0.212 1 92.12 132 ILE B O 1
ATOM 5849 N N . LYS B 1 133 ? 32.25 -3.459 -0.625 1 91.12 133 LYS B N 1
ATOM 5850 C CA . LYS B 1 133 ? 31.922 -4.672 0.11 1 91.12 133 LYS B CA 1
ATOM 5851 C C . LYS B 1 133 ? 31.984 -4.441 1.617 1 91.12 133 LYS B C 1
ATOM 5853 O O . LYS B 1 133 ? 31.266 -5.086 2.381 1 91.12 133 LYS B O 1
ATOM 5858 N N . GLN B 1 134 ? 32.75 -3.479 2.021 1 90.94 134 GLN B N 1
ATOM 5859 C CA . GLN B 1 134 ? 32.938 -3.203 3.441 1 90.94 134 GLN B CA 1
ATOM 5860 C C . GLN B 1 134 ? 31.797 -2.34 3.99 1 90.94 134 GLN B C 1
ATOM 5862 O O . GLN B 1 134 ? 31.625 -2.223 5.207 1 90.94 134 GLN B O 1
ATOM 5867 N N . ILE B 1 135 ? 31.062 -1.769 3.176 1 93.75 135 ILE B N 1
ATOM 5868 C CA . ILE B 1 135 ? 29.953 -0.949 3.629 1 93.75 135 ILE B CA 1
ATOM 5869 C C . ILE B 1 135 ? 28.828 -1.848 4.133 1 93.75 135 ILE B C 1
ATOM 5871 O O . ILE B 1 135 ? 28.203 -2.578 3.352 1 93.75 135 ILE B O 1
ATOM 5875 N N . PRO B 1 136 ? 28.531 -1.895 5.355 1 92.81 136 PRO B N 1
ATOM 5876 C CA . PRO B 1 136 ? 27.484 -2.773 5.883 1 92.81 136 PRO B CA 1
ATOM 5877 C C . PRO B 1 136 ? 26.078 -2.258 5.59 1 92.81 136 PRO B C 1
ATOM 5879 O O . PRO B 1 136 ? 25.641 -1.246 6.156 1 92.81 136 PRO B O 1
ATOM 5882 N N . LEU B 1 137 ? 25.359 -2.941 4.781 1 94 137 LEU B N 1
ATOM 5883 C CA . LEU B 1 137 ? 24.031 -2.467 4.387 1 94 137 LEU B CA 1
ATOM 5884 C C . LEU B 1 137 ? 23.016 -3.6 4.43 1 94 137 LEU B C 1
ATOM 5886 O O . LEU B 1 137 ? 22.062 -3.613 3.646 1 94 137 LEU B O 1
ATOM 5890 N N . SER B 1 138 ? 23.219 -4.512 5.316 1 90.94 138 SER B N 1
ATOM 5891 C CA . SER B 1 138 ? 22.188 -5.531 5.52 1 90.94 138 SER B CA 1
ATOM 5892 C C . SER B 1 138 ? 20.938 -4.941 6.172 1 90.94 138 SER B C 1
ATOM 5894 O O . SER B 1 138 ? 20.984 -3.838 6.719 1 90.94 138 SER B O 1
ATOM 5896 N N . ALA B 1 139 ? 19.906 -5.617 6.129 1 89.62 139 ALA B N 1
ATOM 5897 C CA . ALA B 1 139 ? 18.656 -5.125 6.703 1 89.62 139 ALA B CA 1
ATOM 5898 C C . ALA B 1 139 ? 18.812 -4.84 8.195 1 89.62 139 ALA B C 1
ATOM 5900 O O . ALA B 1 139 ? 18.344 -3.807 8.688 1 89.62 139 ALA B O 1
ATOM 5901 N N . THR B 1 140 ? 19.391 -5.723 8.883 1 90.31 140 THR B N 1
ATOM 5902 C CA . THR B 1 140 ? 19.578 -5.578 10.32 1 90.31 140 THR B CA 1
ATOM 5903 C C . THR B 1 140 ? 20.516 -4.41 10.625 1 90.31 140 THR B C 1
ATOM 5905 O O . THR B 1 140 ? 20.25 -3.627 11.547 1 90.31 140 THR B O 1
ATOM 5908 N N . THR B 1 141 ? 21.578 -4.344 9.859 1 92.38 141 THR B N 1
ATOM 5909 C CA . THR B 1 141 ? 22.531 -3.264 10.078 1 92.38 141 THR B CA 1
ATOM 5910 C C . THR B 1 141 ? 21.906 -1.911 9.75 1 92.38 141 THR B C 1
ATOM 5912 O O . THR B 1 141 ? 22.125 -0.927 10.453 1 92.38 141 THR B O 1
ATOM 5915 N N . THR B 1 142 ? 21.219 -1.884 8.68 1 94.06 142 THR B N 1
ATOM 5916 C CA . THR B 1 142 ? 20.547 -0.646 8.289 1 94.06 142 THR B CA 1
ATOM 5917 C C . THR B 1 142 ? 19.547 -0.209 9.359 1 94.06 142 THR B C 1
ATOM 5919 O O . THR B 1 142 ? 19.375 0.987 9.602 1 94.06 142 THR B O 1
ATOM 5922 N N . THR B 1 143 ? 18.844 -1.182 9.945 1 94.19 143 THR B N 1
ATOM 5923 C CA . THR B 1 143 ? 17.938 -0.881 11.047 1 94.19 143 THR B CA 1
ATOM 5924 C C . THR B 1 143 ? 18.672 -0.23 12.203 1 94.19 143 THR B C 1
ATOM 5926 O O . THR B 1 143 ? 18.234 0.788 12.742 1 94.19 143 THR B O 1
ATOM 5929 N N . ARG B 1 144 ? 19.797 -0.789 12.555 1 93.69 144 ARG B N 1
ATOM 5930 C CA . ARG B 1 144 ? 20.578 -0.26 13.656 1 93.69 144 ARG B CA 1
ATOM 5931 C C . ARG B 1 144 ? 21.094 1.14 13.344 1 93.69 144 ARG B C 1
ATOM 5933 O O . ARG B 1 144 ? 21.109 2.016 14.211 1 93.69 144 ARG B O 1
ATOM 5940 N N . LYS B 1 145 ? 21.594 1.324 12.164 1 94.94 145 LYS B N 1
ATOM 5941 C CA . LYS B 1 145 ? 22.062 2.643 11.758 1 94.94 145 LYS B CA 1
ATOM 5942 C C . LYS B 1 145 ? 20.938 3.668 11.789 1 94.94 145 LYS B C 1
ATOM 5944 O O . LYS B 1 145 ? 21.156 4.82 12.172 1 94.94 145 LYS B O 1
ATOM 5949 N N . SER B 1 146 ? 19.766 3.279 11.344 1 95.62 146 SER B N 1
ATOM 5950 C CA . SER B 1 146 ? 18.609 4.164 11.375 1 95.62 146 SER B CA 1
ATOM 5951 C C . SER B 1 146 ? 18.25 4.562 12.805 1 95.62 146 SER B C 1
ATOM 5953 O O . SER B 1 146 ? 17.828 5.695 13.047 1 95.62 146 SER B O 1
ATOM 5955 N N . GLU B 1 147 ? 18.391 3.576 13.711 1 95.88 147 GLU B N 1
ATOM 5956 C CA . GLU B 1 147 ? 18.156 3.871 15.125 1 95.88 147 GLU B CA 1
ATOM 5957 C C . GLU B 1 147 ? 19.094 4.957 15.633 1 95.88 147 GLU B C 1
ATOM 5959 O O . GLU B 1 147 ? 18.656 5.902 16.297 1 95.88 147 GLU B O 1
ATOM 5964 N N . VAL B 1 148 ? 20.344 4.816 15.258 1 95.31 148 VAL B N 1
ATOM 5965 C CA . VAL B 1 148 ? 21.359 5.758 15.703 1 95.31 148 VAL B CA 1
ATOM 5966 C C . VAL B 1 148 ? 21.078 7.141 15.117 1 95.31 148 VAL B C 1
ATOM 5968 O O . VAL B 1 148 ? 21.203 8.148 15.812 1 95.31 148 VAL B O 1
ATOM 5971 N N . LEU B 1 149 ? 20.734 7.168 13.906 1 97 149 LEU B N 1
ATOM 5972 C CA . LEU B 1 149 ? 20.453 8.43 13.234 1 97 149 LEU B CA 1
ATOM 5973 C C . LEU B 1 149 ? 19.25 9.117 13.859 1 97 149 LEU B C 1
ATOM 5975 O O . LEU B 1 149 ? 19.281 10.32 14.125 1 97 149 LEU B O 1
ATOM 5979 N N . ALA B 1 150 ? 18.188 8.367 14.039 1 96.5 150 ALA B N 1
ATOM 5980 C CA . ALA B 1 150 ? 16.953 8.914 14.625 1 96.5 150 ALA B CA 1
ATOM 5981 C C . ALA B 1 150 ? 17.219 9.445 16.031 1 96.5 150 ALA B C 1
ATOM 5983 O O . ALA B 1 150 ? 16.672 10.484 16.422 1 96.5 150 ALA B O 1
ATOM 5984 N N . GLU B 1 151 ? 18.016 8.75 16.766 1 95.19 151 GLU B N 1
ATOM 5985 C CA . GLU B 1 151 ? 18.328 9.164 18.125 1 95.19 151 GLU B CA 1
ATOM 5986 C C . GLU B 1 151 ? 19.125 10.469 18.125 1 95.19 151 GLU B C 1
ATOM 5988 O O . GLU B 1 151 ? 18.938 11.312 19 1 95.19 151 GLU B O 1
ATOM 5993 N N . ASP B 1 152 ? 20.016 10.578 17.203 1 96.12 152 ASP B N 1
ATOM 5994 C CA . ASP B 1 152 ? 20.828 11.781 17.125 1 96.12 152 ASP B CA 1
ATOM 5995 C C . ASP B 1 152 ? 19.969 13.008 16.812 1 96.12 152 ASP B C 1
ATOM 5997 O O . ASP B 1 152 ? 20.125 14.055 17.453 1 96.12 152 ASP B O 1
ATOM 6001 N N . VAL B 1 153 ? 19.156 12.898 15.859 1 96.81 153 VAL B N 1
ATOM 6002 C CA . VAL B 1 153 ? 18.328 14.039 15.484 1 96.81 153 VAL B CA 1
ATOM 6003 C C . VAL B 1 153 ? 17.328 14.336 16.594 1 96.81 153 VAL B C 1
ATOM 6005 O O . VAL B 1 153 ? 16.969 15.492 16.828 1 96.81 153 VAL B O 1
ATOM 6008 N N . LEU B 1 154 ? 16.859 13.297 17.266 1 96.06 154 LEU B N 1
ATOM 6009 C CA . LEU B 1 154 ? 15.969 13.5 18.391 1 96.06 154 LEU B CA 1
ATOM 6010 C C . LEU B 1 154 ? 16.672 14.273 19.516 1 96.06 154 LEU B C 1
ATOM 6012 O O . LEU B 1 154 ? 16.078 15.148 20.141 1 96.06 154 LEU B O 1
ATOM 6016 N N . ALA B 1 155 ? 17.906 13.914 19.734 1 95 155 ALA B N 1
ATOM 6017 C CA . ALA B 1 155 ? 18.688 14.617 20.75 1 95 155 ALA B CA 1
ATOM 6018 C C . ALA B 1 155 ? 18.859 16.094 20.391 1 95 155 ALA B C 1
ATOM 6020 O O . ALA B 1 155 ? 18.844 16.953 21.266 1 95 155 ALA B O 1
ATOM 6021 N N . GLN B 1 156 ? 19.062 16.328 19.156 1 95.06 156 GLN B N 1
ATOM 6022 C CA . GLN B 1 156 ? 19.172 17.703 18.688 1 95.06 156 GLN B CA 1
ATOM 6023 C C . GLN B 1 156 ? 17.875 18.469 18.891 1 95.06 156 GLN B C 1
ATOM 6025 O O . GLN B 1 156 ? 17.891 19.625 19.297 1 95.06 156 GLN B O 1
ATOM 6030 N N . LEU B 1 157 ? 16.797 17.812 18.609 1 96 157 LEU B N 1
ATOM 6031 C CA . LEU B 1 157 ? 15.492 18.422 18.828 1 96 157 LEU B CA 1
ATOM 6032 C C . LEU B 1 157 ? 15.273 18.734 20.297 1 96 157 LEU B C 1
ATOM 6034 O O . LEU B 1 157 ? 14.82 19.828 20.656 1 96 157 LEU B O 1
ATOM 6038 N N . ASP B 1 158 ? 15.594 17.828 21.125 1 95.19 158 ASP B N 1
ATOM 6039 C CA . ASP B 1 158 ? 15.422 18 22.562 1 95.19 158 ASP B CA 1
ATOM 6040 C C . ASP B 1 158 ? 16.234 19.203 23.062 1 95.19 158 ASP B C 1
ATOM 6042 O O . ASP B 1 158 ? 15.727 20.016 23.844 1 95.19 158 ASP B O 1
ATOM 6046 N N . ALA B 1 159 ? 17.422 19.281 22.594 1 94.19 159 ALA B N 1
ATOM 6047 C CA . ALA B 1 159 ? 18.281 20.406 22.984 1 94.19 159 ALA B CA 1
ATOM 6048 C C . ALA B 1 159 ? 17.703 21.734 22.516 1 94.19 159 ALA B C 1
ATOM 6050 O O . ALA B 1 159 ? 17.703 22.719 23.25 1 94.19 159 ALA B O 1
ATOM 6051 N N . ALA B 1 160 ? 17.203 21.75 21.328 1 94.88 160 ALA B N 1
ATOM 6052 C CA . ALA B 1 160 ? 16.641 22.969 20.766 1 94.88 160 ALA B CA 1
ATOM 6053 C C . ALA B 1 160 ? 15.375 23.391 21.5 1 94.88 160 ALA B C 1
ATOM 6055 O O . ALA B 1 160 ? 15.164 24.578 21.766 1 94.88 160 ALA B O 1
ATOM 6056 N N . VAL B 1 161 ? 14.547 22.469 21.844 1 94.94 161 VAL B N 1
ATOM 6057 C CA . VAL B 1 161 ? 13.281 22.734 22.531 1 94.94 161 VAL B CA 1
ATOM 6058 C C . VAL B 1 161 ? 13.547 23.203 23.953 1 94.94 161 VAL B C 1
ATOM 6060 O O . VAL B 1 161 ? 12.867 24.094 24.453 1 94.94 161 VAL B O 1
ATOM 6063 N N . GLN B 1 162 ? 14.492 22.625 24.562 1 91.94 162 GLN B N 1
ATOM 6064 C CA . GLN B 1 162 ? 14.836 23 25.938 1 91.94 162 GLN B CA 1
ATOM 6065 C C . GLN B 1 162 ? 15.398 24.406 26 1 91.94 162 GLN B C 1
ATOM 6067 O O . GLN B 1 162 ? 15.203 25.125 26.984 1 91.94 162 GLN B O 1
ATOM 6072 N N . ASN B 1 163 ? 16.031 24.812 24.906 1 91.44 163 ASN B N 1
ATOM 6073 C CA . ASN B 1 163 ? 16.625 26.141 24.844 1 91.44 163 ASN B CA 1
ATOM 6074 C C . ASN B 1 163 ? 15.609 27.188 24.359 1 91.44 163 ASN B C 1
ATOM 6076 O O . ASN B 1 163 ? 15.883 28.391 24.406 1 91.44 163 ASN B O 1
ATOM 6080 N N . ALA B 1 164 ? 14.508 26.781 23.953 1 94.25 164 ALA B N 1
ATOM 6081 C CA . ALA B 1 164 ? 13.5 27.688 23.438 1 94.25 164 ALA B CA 1
ATOM 6082 C C . ALA B 1 164 ? 12.734 28.375 24.562 1 94.25 164 ALA B C 1
ATOM 6084 O O . ALA B 1 164 ? 12.5 27.766 25.625 1 94.25 164 ALA B O 1
ATOM 6085 N N . ALA B 1 165 ? 12.367 29.594 24.359 1 91.94 165 ALA B N 1
ATOM 6086 C CA . ALA B 1 165 ? 11.648 30.375 25.359 1 91.94 165 ALA B CA 1
ATOM 6087 C C . ALA B 1 165 ? 10.242 29.828 25.578 1 91.94 165 ALA B C 1
ATOM 6089 O O . ALA B 1 165 ? 9.742 29.797 26.703 1 91.94 165 ALA B O 1
ATOM 6090 N N . CYS B 1 166 ? 9.602 29.5 24.547 1 95.06 166 CYS B N 1
ATOM 6091 C CA . CYS B 1 166 ? 8.258 28.938 24.609 1 95.06 166 CYS B CA 1
ATOM 6092 C C . CYS B 1 166 ? 8.008 27.969 23.453 1 95.06 166 CYS B C 1
ATOM 6094 O O . CYS B 1 166 ? 8.703 28.031 22.438 1 95.06 166 CYS B O 1
ATOM 6096 N N . ILE B 1 167 ? 7.051 27.047 23.641 1 96.81 167 ILE B N 1
ATOM 6097 C CA . ILE B 1 167 ? 6.742 26.062 22.609 1 96.81 167 ILE B CA 1
ATOM 6098 C C . ILE B 1 167 ? 5.23 25.906 22.484 1 96.81 167 ILE B C 1
ATOM 6100 O O . ILE B 1 167 ? 4.48 26.297 23.375 1 96.81 167 ILE B O 1
ATOM 6104 N N . SER B 1 168 ? 4.793 25.5 21.391 1 97 168 SER B N 1
ATOM 6105 C CA . SER B 1 168 ? 3.396 25.156 21.141 1 97 168 SER B CA 1
ATOM 6106 C C . SER B 1 168 ? 3.264 23.75 20.594 1 97 168 SER B C 1
ATOM 6108 O O . SER B 1 168 ? 4.184 23.234 19.953 1 97 168 SER B O 1
ATOM 6110 N N . LEU B 1 169 ? 2.135 23.125 20.891 1 96.62 169 LEU B N 1
ATOM 6111 C CA . LEU B 1 169 ? 1.939 21.734 20.5 1 96.62 169 LEU B CA 1
ATOM 6112 C C . LEU B 1 169 ? 0.718 21.594 19.594 1 96.62 169 LEU B C 1
ATOM 6114 O O . LEU B 1 169 ? -0.273 22.297 19.766 1 96.62 169 LEU B O 1
ATOM 6118 N N . ALA B 1 170 ? 0.803 20.812 18.641 1 96.19 170 ALA B N 1
ATOM 6119 C CA . ALA B 1 170 ? -0.323 20.328 17.844 1 96.19 170 ALA B CA 1
ATOM 6120 C C . ALA B 1 170 ? -0.525 18.828 18.031 1 96.19 170 ALA B C 1
ATOM 6122 O O . ALA B 1 170 ? 0.42 18.047 17.906 1 96.19 170 ALA B O 1
ATOM 6123 N N . ILE B 1 171 ? -1.693 18.422 18.406 1 95.31 171 ILE B N 1
ATOM 6124 C CA . ILE B 1 171 ? -1.957 17.047 18.781 1 95.31 171 ILE B CA 1
ATOM 6125 C C . ILE B 1 171 ? -3.078 16.469 17.906 1 95.31 171 ILE B C 1
ATOM 6127 O O . ILE B 1 171 ? -4.09 17.141 17.672 1 95.31 171 ILE B O 1
ATOM 6131 N N . ASP B 1 172 ? -2.875 15.344 17.422 1 93 172 ASP B N 1
ATOM 6132 C CA . ASP B 1 172 ? -3.873 14.617 16.641 1 93 172 ASP B CA 1
ATOM 6133 C C . ASP B 1 172 ? -3.689 13.109 16.766 1 93 172 ASP B C 1
ATOM 6135 O O . ASP B 1 172 ? -2.637 12.641 17.203 1 93 172 ASP B O 1
ATOM 6139 N N . GLU B 1 173 ? -4.742 12.391 16.547 1 91.38 173 GLU B N 1
ATOM 6140 C CA . GLU B 1 173 ? -4.711 10.938 16.656 1 91.38 173 GLU B CA 1
ATOM 6141 C C . GLU B 1 173 ? -5.223 10.273 15.375 1 91.38 173 GLU B C 1
ATOM 6143 O O . GLU B 1 173 ? -6.16 10.773 14.75 1 91.38 173 GLU B O 1
ATOM 6148 N N . SER B 1 174 ? -4.559 9.227 14.938 1 89.19 174 SER B N 1
ATOM 6149 C CA . SER B 1 174 ? -4.996 8.445 13.789 1 89.19 174 SER B CA 1
ATOM 6150 C C . SER B 1 174 ? -4.707 6.961 13.984 1 89.19 174 SER B C 1
ATOM 6152 O O . SER B 1 174 ? -3.887 6.586 14.82 1 89.19 174 SER B O 1
ATOM 6154 N N . THR B 1 175 ? -5.422 6.156 13.297 1 88.19 175 THR B N 1
ATOM 6155 C CA . THR B 1 175 ? -5.238 4.711 13.383 1 88.19 175 THR B CA 1
ATOM 6156 C C . THR B 1 175 ? -4.344 4.211 12.25 1 88.19 175 THR B C 1
ATOM 6158 O O . THR B 1 175 ? -4.52 4.605 11.094 1 88.19 175 THR B O 1
ATOM 6161 N N . ASP B 1 176 ? -3.383 3.41 12.57 1 87.19 176 ASP B N 1
ATOM 6162 C CA . ASP B 1 176 ? -2.496 2.877 11.539 1 87.19 176 ASP B CA 1
ATOM 6163 C C . ASP B 1 176 ? -3.086 1.622 10.906 1 87.19 176 ASP B C 1
ATOM 6165 O O . ASP B 1 176 ? -4.223 1.248 11.195 1 87.19 176 ASP B O 1
ATOM 6169 N N . VAL B 1 177 ? -2.396 0.976 10.023 1 86.06 177 VAL B N 1
ATOM 6170 C CA . VAL B 1 177 ? -2.881 -0.128 9.203 1 86.06 177 VAL B CA 1
ATOM 6171 C C . VAL B 1 177 ? -3.189 -1.334 10.086 1 86.06 177 VAL B C 1
ATOM 6173 O O . VAL B 1 177 ? -4.027 -2.17 9.742 1 86.06 177 VAL B O 1
ATOM 6176 N N . THR B 1 178 ? -2.578 -1.477 11.211 1 83.94 178 THR B N 1
ATOM 6177 C CA . THR B 1 178 ? -2.799 -2.604 12.109 1 83.94 178 THR B CA 1
ATOM 6178 C C . THR B 1 178 ? -3.854 -2.26 13.164 1 83.94 178 THR B C 1
ATOM 6180 O O . THR B 1 178 ? -3.959 -2.934 14.188 1 83.94 178 THR B O 1
ATOM 6183 N N . ASP B 1 179 ? -4.52 -1.123 13.047 1 82.25 179 ASP B N 1
ATOM 6184 C CA . ASP B 1 179 ? -5.633 -0.69 13.883 1 82.25 179 ASP B CA 1
ATOM 6185 C C . ASP B 1 179 ? -5.137 -0.157 15.227 1 82.25 179 ASP B C 1
ATOM 6187 O O . ASP B 1 179 ? -5.879 -0.152 16.219 1 82.25 179 ASP B O 1
ATOM 6191 N N . ASN B 1 180 ? -3.955 0.155 15.273 1 87 180 ASN B N 1
ATOM 6192 C CA . ASN B 1 180 ? -3.424 0.817 16.453 1 87 180 ASN B CA 1
ATOM 6193 C C . ASN B 1 180 ? -3.605 2.33 16.375 1 87 180 ASN B C 1
ATOM 6195 O O . ASN B 1 180 ? -3.33 2.941 15.352 1 87 180 ASN B O 1
ATOM 6199 N N . ALA B 1 181 ? -4.16 2.844 17.453 1 89.81 181 ALA B N 1
ATOM 6200 C CA . ALA B 1 181 ? -4.285 4.297 17.531 1 89.81 181 ALA B CA 1
ATOM 6201 C C . ALA B 1 181 ? -2.945 4.949 17.844 1 89.81 181 ALA B C 1
ATOM 6203 O O . ALA B 1 181 ? -2.277 4.574 18.812 1 89.81 181 ALA B O 1
ATOM 6204 N N . GLN B 1 182 ? -2.557 5.824 16.984 1 92.81 182 GLN B N 1
ATOM 6205 C CA . GLN B 1 182 ? -1.294 6.535 17.141 1 92.81 182 GLN B CA 1
ATOM 6206 C C . GLN B 1 182 ? -1.528 8.008 17.484 1 92.81 182 GLN B C 1
ATOM 6208 O O . GLN B 1 182 ? -2.154 8.727 16.703 1 92.81 182 GLN B O 1
ATOM 6213 N N . LEU B 1 183 ? -1.073 8.391 18.656 1 94.62 183 LEU B N 1
ATOM 6214 C CA . LEU B 1 183 ? -1.124 9.789 19.062 1 94.62 183 LEU B CA 1
ATOM 6215 C C . LEU B 1 183 ? 0.099 10.547 18.547 1 94.62 183 LEU B C 1
ATOM 6217 O O . LEU B 1 183 ? 1.235 10.164 18.844 1 94.62 183 LEU B O 1
ATOM 6221 N N . LEU B 1 184 ? -0.144 11.523 17.766 1 95.69 184 LEU B N 1
ATOM 6222 C CA . LEU B 1 184 ? 0.933 12.312 17.172 1 95.69 184 LEU B CA 1
ATOM 6223 C C . LEU B 1 184 ? 0.967 13.719 17.766 1 95.69 184 LEU B C 1
ATOM 6225 O O . LEU B 1 184 ? -0.073 14.367 17.891 1 95.69 184 LEU B O 1
ATOM 6229 N N . VAL B 1 185 ? 2.158 14.141 18.188 1 96.5 185 VAL B N 1
ATOM 6230 C CA . VAL B 1 185 ? 2.34 15.469 18.75 1 96.5 185 VAL B CA 1
ATOM 6231 C C . VAL B 1 185 ? 3.426 16.219 17.984 1 96.5 185 VAL B C 1
ATOM 6233 O O . VAL B 1 185 ? 4.543 15.719 17.828 1 96.5 185 VAL B O 1
ATOM 6236 N N . TYR B 1 186 ? 3.143 17.391 17.438 1 96.56 186 TYR B N 1
ATOM 6237 C CA . TYR B 1 186 ? 4.102 18.297 16.812 1 96.56 186 TYR B CA 1
ATOM 6238 C C . TYR B 1 186 ? 4.438 19.469 17.719 1 96.56 186 TYR B C 1
ATOM 6240 O O . TYR B 1 186 ? 3.598 19.906 18.516 1 96.56 186 TYR B O 1
ATOM 6248 N N . VAL B 1 187 ? 5.602 19.891 17.594 1 96.88 187 VAL B N 1
ATOM 6249 C CA . VAL B 1 187 ? 6.039 21.031 18.391 1 96.88 187 VAL B CA 1
ATOM 6250 C C . VAL B 1 187 ? 6.504 22.156 17.469 1 96.88 187 VAL B C 1
ATOM 6252 O O . VAL B 1 187 ? 7.062 21.906 16.391 1 96.88 187 VAL B O 1
ATOM 6255 N N . ARG B 1 188 ? 6.172 23.297 17.766 1 96.25 188 ARG B N 1
ATOM 6256 C CA . ARG B 1 188 ? 6.621 24.516 17.094 1 96.25 188 ARG B CA 1
ATOM 6257 C C . ARG B 1 188 ? 7.348 25.438 18.062 1 96.25 188 ARG B C 1
ATOM 6259 O O . ARG B 1 188 ? 6.887 25.656 19.188 1 96.25 188 ARG B O 1
ATOM 6266 N N . PHE B 1 189 ? 8.516 25.938 17.75 1 96 189 PHE B N 1
ATOM 6267 C CA . PHE B 1 189 ? 9.336 26.781 18.609 1 96 189 PHE B CA 1
ATOM 6268 C C . PHE B 1 189 ? 10.297 27.625 17.797 1 96 189 PHE B C 1
ATOM 6270 O O . PHE B 1 189 ? 10.516 27.359 16.609 1 96 189 PHE B O 1
ATOM 6277 N N . PHE B 1 190 ? 10.68 28.719 18.391 1 95.19 190 PHE B N 1
ATOM 6278 C CA . PHE B 1 190 ? 11.695 29.547 17.75 1 95.19 190 PHE B CA 1
ATOM 6279 C C . PHE B 1 190 ? 13.094 29 18.016 1 95.19 190 PHE B C 1
ATOM 6281 O O . PHE B 1 190 ? 13.531 28.922 19.156 1 95.19 190 PHE B O 1
ATOM 6288 N N . CYS B 1 191 ? 13.703 28.547 16.938 1 92.62 191 CYS B N 1
ATOM 6289 C CA . CYS B 1 191 ? 15.062 28.031 17.062 1 92.62 191 CYS B CA 1
ATOM 6290 C C . CYS B 1 191 ? 16.078 29.172 17.016 1 92.62 191 CYS B C 1
ATOM 6292 O O . CYS B 1 191 ? 16.297 29.766 15.953 1 92.62 191 CYS B O 1
ATOM 6294 N N . LYS B 1 192 ? 16.719 29.406 18.047 1 87.56 192 LYS B N 1
ATOM 6295 C CA . LYS B 1 192 ? 17.656 30.516 18.156 1 87.56 192 LYS B CA 1
ATOM 6296 C C . LYS B 1 192 ? 18.859 30.312 17.25 1 87.56 192 LYS B C 1
ATOM 6298 O O . LYS B 1 192 ? 19.375 31.266 16.672 1 87.56 192 LYS B O 1
ATOM 6303 N N . GLU B 1 193 ? 19.266 29.078 17.172 1 85.88 193 GLU B N 1
ATOM 6304 C CA . GLU B 1 193 ? 20.438 28.766 16.359 1 85.88 193 GLU B CA 1
ATOM 6305 C C . GLU B 1 193 ? 20.188 29.078 14.891 1 85.88 193 GLU B C 1
ATOM 6307 O O . GLU B 1 193 ? 21.047 29.641 14.211 1 85.88 193 GLU B O 1
ATOM 6312 N N . LYS B 1 194 ? 19.047 28.781 14.438 1 86.44 194 LYS B N 1
ATOM 6313 C CA . LYS B 1 194 ? 18.719 28.969 13.023 1 86.44 194 LYS B CA 1
ATOM 6314 C C . LYS B 1 194 ? 18 30.297 12.812 1 86.44 194 LYS B C 1
ATOM 6316 O O . LYS B 1 194 ? 17.875 30.766 11.672 1 86.44 194 LYS B O 1
ATOM 6321 N N . LYS B 1 195 ? 17.531 30.953 13.812 1 88 195 LYS B N 1
ATOM 6322 C CA . LYS B 1 195 ? 16.812 32.219 13.805 1 88 195 LYS B CA 1
ATOM 6323 C C . LYS B 1 195 ? 15.539 32.125 12.977 1 88 195 LYS B C 1
ATOM 6325 O O . LYS B 1 195 ? 15.242 33 12.164 1 88 195 LYS B O 1
ATOM 6330 N N . GLU B 1 196 ? 14.953 31.047 13.047 1 90.06 196 GLU B N 1
ATOM 6331 C CA . GLU B 1 196 ? 13.695 30.812 12.336 1 90.06 196 GLU B CA 1
ATOM 6332 C C . GLU B 1 196 ? 12.75 29.938 13.164 1 90.06 196 GLU B C 1
ATOM 6334 O O . GLU B 1 196 ? 13.172 29.297 14.133 1 90.06 196 GLU B O 1
ATOM 6339 N N . MET B 1 197 ? 11.508 30.047 12.812 1 92.38 197 MET B N 1
ATOM 6340 C CA . MET B 1 197 ? 10.531 29.172 13.438 1 92.38 197 MET B CA 1
ATOM 6341 C C . MET B 1 197 ? 10.695 27.734 12.945 1 92.38 197 MET B C 1
ATOM 6343 O O . MET B 1 197 ? 10.859 27.5 11.75 1 92.38 197 MET B O 1
ATOM 6347 N N . CYS B 1 198 ? 10.711 26.766 13.891 1 93.69 198 CYS B N 1
ATOM 6348 C CA . CYS B 1 198 ? 10.898 25.359 13.547 1 93.69 198 CYS B CA 1
ATOM 6349 C C . CYS B 1 198 ? 9.695 24.531 13.977 1 93.69 198 CYS B C 1
ATOM 6351 O O . CYS B 1 198 ? 9.102 24.797 15.023 1 93.69 198 CYS B O 1
ATOM 6353 N N . GLU B 1 199 ? 9.305 23.703 13.156 1 95.5 199 GLU B N 1
ATOM 6354 C CA . GLU B 1 199 ? 8.289 22.703 13.453 1 95.5 199 GLU B CA 1
ATOM 6355 C C . GLU B 1 199 ? 8.844 21.281 13.305 1 95.5 199 GLU B C 1
ATOM 6357 O O . GLU B 1 199 ? 9.594 21.016 12.367 1 95.5 199 GLU B O 1
ATOM 6362 N N . ASP B 1 200 ? 8.562 20.453 14.234 1 96.31 200 ASP B N 1
ATOM 6363 C CA . ASP B 1 200 ? 9.086 19.094 14.172 1 96.31 200 ASP B CA 1
ATOM 6364 C C . ASP B 1 200 ? 8.172 18.125 14.914 1 96.31 200 ASP B C 1
ATOM 6366 O O . ASP B 1 200 ? 7.312 18.547 15.688 1 96.31 200 ASP B O 1
ATOM 6370 N N . LEU B 1 201 ? 8.336 16.906 14.609 1 96.88 201 LEU B N 1
ATOM 6371 C CA . LEU B 1 201 ? 7.621 15.836 15.297 1 96.88 201 LEU B CA 1
ATOM 6372 C C . LEU B 1 201 ? 8.203 15.602 16.688 1 96.88 201 LEU B C 1
ATOM 6374 O O . LEU B 1 201 ? 9.375 15.227 16.828 1 96.88 201 LEU B O 1
ATOM 6378 N N . LEU B 1 202 ? 7.422 15.914 17.672 1 96.12 202 LEU B N 1
ATOM 6379 C CA . LEU B 1 202 ? 7.887 15.695 19.031 1 96.12 202 LEU B CA 1
ATOM 6380 C C . LEU B 1 202 ? 7.871 14.211 19.375 1 96.12 202 LEU B C 1
ATOM 6382 O O . LEU B 1 202 ? 8.797 13.711 20.016 1 96.12 202 LEU B O 1
ATOM 6386 N N . GLY B 1 203 ? 6.746 13.609 18.984 1 94.75 203 GLY B N 1
ATOM 6387 C CA . GLY B 1 203 ? 6.715 12.18 19.234 1 94.75 203 GLY B CA 1
ATOM 6388 C C . GLY B 1 203 ? 5.465 11.508 18.703 1 94.75 203 GLY B C 1
ATOM 6389 O O . GLY B 1 203 ? 4.508 12.18 18.312 1 94.75 203 GLY B O 1
ATOM 6390 N N . LEU B 1 204 ? 5.559 10.258 18.578 1 94.69 204 LEU B N 1
ATOM 6391 C CA . LEU B 1 204 ? 4.48 9.344 18.219 1 94.69 204 LEU B CA 1
ATOM 6392 C C . LEU B 1 204 ? 4.297 8.273 19.297 1 94.69 204 LEU B C 1
ATOM 6394 O O . LEU B 1 204 ? 5.23 7.527 19.594 1 94.69 204 LEU B O 1
ATOM 6398 N N . THR B 1 205 ? 3.115 8.211 19.859 1 93.5 205 THR B N 1
ATOM 6399 C CA . THR B 1 205 ? 2.873 7.27 20.953 1 93.5 205 THR B CA 1
ATOM 6400 C C . THR B 1 205 ? 1.652 6.402 20.641 1 93.5 205 THR B C 1
ATOM 6402 O O . THR B 1 205 ? 0.572 6.922 20.359 1 93.5 205 THR B O 1
ATOM 6405 N N . PRO B 1 206 ? 1.843 5.102 20.688 1 91.31 206 PRO B N 1
ATOM 6406 C CA . PRO B 1 206 ? 0.689 4.215 20.516 1 91.31 206 PRO B CA 1
ATOM 6407 C C . PRO B 1 206 ? -0.243 4.223 21.719 1 91.31 206 PRO B C 1
ATOM 6409 O O . PRO B 1 206 ? 0.221 4.227 22.859 1 91.31 206 PRO B O 1
ATOM 6412 N N . LEU B 1 207 ? -1.469 4.367 21.406 1 88.19 207 LEU B N 1
ATOM 6413 C CA . LEU B 1 207 ? -2.479 4.234 22.453 1 88.19 207 LEU B CA 1
ATOM 6414 C C . LEU B 1 207 ? -3.029 2.812 22.484 1 88.19 207 LEU B C 1
ATOM 6416 O O . LEU B 1 207 ? -3.811 2.418 21.625 1 88.19 207 LEU B O 1
ATOM 6420 N N . GLU B 1 208 ? -2.648 1.963 23.312 1 77.19 208 GLU B N 1
ATOM 6421 C CA . GLU B 1 208 ? -2.854 0.518 23.344 1 77.19 208 GLU B CA 1
ATOM 6422 C C . GLU B 1 208 ? -4.293 0.17 23.703 1 77.19 208 GLU B C 1
ATOM 6424 O O . GLU B 1 208 ? -4.805 -0.88 23.312 1 77.19 208 GLU B O 1
ATOM 6429 N N . THR B 1 209 ? -4.922 0.913 24.516 1 76.69 209 THR B N 1
ATOM 6430 C CA . THR B 1 209 ? -6.242 0.501 24.969 1 76.69 209 THR B CA 1
ATOM 6431 C C . THR B 1 209 ? -7.316 1.449 24.453 1 76.69 209 THR B C 1
ATOM 6433 O O . THR B 1 209 ? -7.812 1.275 23.328 1 76.69 209 THR B O 1
ATOM 6436 N N . HIS B 1 210 ? -7.578 2.475 25.297 1 78 210 HIS B N 1
ATOM 6437 C CA . HIS B 1 210 ? -8.633 3.424 24.953 1 78 210 HIS B CA 1
ATOM 6438 C C . HIS B 1 210 ? -8.047 4.762 24.516 1 78 210 HIS B C 1
ATOM 6440 O O . HIS B 1 210 ? -6.852 5.012 24.703 1 78 210 HIS B O 1
ATOM 6446 N N . THR B 1 211 ? -8.836 5.359 23.766 1 74.94 211 THR B N 1
ATOM 6447 C CA . THR B 1 211 ? -8.438 6.688 23.312 1 74.94 211 THR B CA 1
ATOM 6448 C C . THR B 1 211 ? -9.227 7.77 24.047 1 74.94 211 THR B C 1
ATOM 6450 O O . THR B 1 211 ? -9.664 8.742 23.438 1 74.94 211 THR B O 1
ATOM 6453 N N . ARG B 1 212 ? -9.359 7.523 25.516 1 79.81 212 ARG B N 1
ATOM 6454 C CA . ARG B 1 212 ? -10.094 8.5 26.328 1 79.81 212 ARG B CA 1
ATOM 6455 C C . ARG B 1 212 ? -9.219 9.703 26.656 1 79.81 212 ARG B C 1
ATOM 6457 O O . ARG B 1 212 ? -8 9.656 26.484 1 79.81 212 ARG B O 1
ATOM 6464 N N . GLY B 1 213 ? -9.797 10.805 26.953 1 85.62 213 GLY B N 1
ATOM 6465 C CA . GLY B 1 213 ? -9.078 12.016 27.312 1 85.62 213 GLY B CA 1
ATOM 6466 C C . GLY B 1 213 ? -7.969 11.766 28.328 1 85.62 213 GLY B C 1
ATOM 6467 O O . GLY B 1 213 ? -6.871 12.312 28.188 1 85.62 213 GLY B O 1
ATOM 6468 N N . GLU B 1 214 ? -8.242 10.922 29.234 1 88.12 214 GLU B N 1
ATOM 6469 C CA . GLU B 1 214 ? -7.254 10.602 30.25 1 88.12 214 GLU B CA 1
ATOM 6470 C C . GLU B 1 214 ? -6.051 9.883 29.656 1 88.12 214 GLU B C 1
ATOM 6472 O O . GLU B 1 214 ? -4.906 10.156 30.031 1 88.12 214 GLU B O 1
ATOM 6477 N N . ASP B 1 215 ? -6.34 8.969 28.766 1 88.19 215 ASP B N 1
ATOM 6478 C CA . ASP B 1 215 ? -5.266 8.219 28.125 1 88.19 215 ASP B CA 1
ATOM 6479 C C . ASP B 1 215 ? -4.371 9.141 27.297 1 88.19 215 ASP B C 1
ATOM 6481 O O . ASP B 1 215 ? -3.145 9.016 27.328 1 88.19 215 ASP B O 1
ATOM 6485 N N . ILE B 1 216 ? -5.012 10.016 26.609 1 91.5 216 ILE B N 1
ATOM 6486 C CA . ILE B 1 216 ? -4.285 10.945 25.75 1 91.5 216 ILE B CA 1
ATOM 6487 C C . ILE B 1 216 ? -3.441 11.883 26.609 1 91.5 216 ILE B C 1
ATOM 6489 O O . ILE B 1 216 ? -2.266 12.117 26.328 1 91.5 216 ILE B O 1
ATOM 6493 N N . TYR B 1 217 ? -4.051 12.398 27.672 1 93.19 217 TYR B N 1
ATOM 6494 C CA . TYR B 1 217 ? -3.348 13.297 28.578 1 93.19 217 TYR B CA 1
ATOM 6495 C C . TYR B 1 217 ? -2.129 12.617 29.188 1 93.19 217 TYR B C 1
ATOM 6497 O O . TYR B 1 217 ? -1.041 13.195 29.234 1 93.19 217 TYR B O 1
ATOM 6505 N N . GLU B 1 218 ? -2.299 11.383 29.656 1 92.19 218 GLU B N 1
ATOM 6506 C CA . GLU B 1 218 ? -1.2 10.641 30.266 1 92.19 218 GLU B CA 1
ATOM 6507 C C . GLU B 1 218 ? -0.085 10.375 29.25 1 92.19 218 GLU B C 1
ATOM 6509 O O . GLU B 1 218 ? 1.096 10.406 29.609 1 92.19 218 GLU B O 1
ATOM 6514 N N . ALA B 1 219 ? -0.506 10.094 28.078 1 92.81 219 ALA B N 1
ATOM 6515 C CA . ALA B 1 219 ? 0.481 9.844 27.031 1 92.81 219 ALA B CA 1
ATOM 6516 C C . ALA B 1 219 ? 1.301 11.102 26.75 1 92.81 219 ALA B C 1
ATOM 6518 O O . ALA B 1 219 ? 2.523 11.031 26.594 1 92.81 219 ALA B O 1
ATOM 6519 N N . ILE B 1 220 ? 0.66 12.242 26.688 1 93.81 220 ILE B N 1
ATOM 6520 C CA . ILE B 1 220 ? 1.336 13.516 26.422 1 93.81 220 ILE B CA 1
ATOM 6521 C C . ILE B 1 220 ? 2.258 13.852 27.594 1 93.81 220 ILE B C 1
ATOM 6523 O O . ILE B 1 220 ? 3.416 14.227 27.391 1 93.81 220 ILE B O 1
ATOM 6527 N N . LYS B 1 221 ? 1.726 13.711 28.766 1 93.12 221 LYS B N 1
ATOM 6528 C CA . LYS B 1 221 ? 2.5 14.016 29.969 1 93.12 221 LYS B CA 1
ATOM 6529 C C . LYS B 1 221 ? 3.746 13.141 30.047 1 93.12 221 LYS B C 1
ATOM 6531 O O . LYS B 1 221 ? 4.832 13.633 30.375 1 93.12 221 LYS B O 1
ATOM 6536 N N . ALA B 1 222 ? 3.523 11.898 29.781 1 93.31 222 ALA B N 1
ATOM 6537 C CA . ALA B 1 222 ? 4.652 10.969 29.812 1 93.31 222 ALA B CA 1
ATOM 6538 C C . ALA B 1 222 ? 5.703 11.352 28.781 1 93.31 222 ALA B C 1
ATOM 6540 O O . ALA B 1 222 ? 6.902 11.266 29.031 1 93.31 222 ALA B O 1
ATOM 6541 N N . MET B 1 223 ? 5.266 11.719 27.656 1 93.5 223 MET B N 1
ATOM 6542 C CA . MET B 1 223 ? 6.16 12.109 26.562 1 93.5 223 MET B CA 1
ATOM 6543 C C . MET B 1 223 ? 6.965 13.352 26.938 1 93.5 223 MET B C 1
ATOM 6545 O O . MET B 1 223 ? 8.18 13.391 26.734 1 93.5 223 MET B O 1
ATOM 6549 N N . LEU B 1 224 ? 6.332 14.391 27.516 1 94.12 224 LEU B N 1
ATOM 6550 C CA . LEU B 1 224 ? 6.988 15.633 27.906 1 94.12 224 LEU B CA 1
ATOM 6551 C C . LEU B 1 224 ? 7.957 15.391 29.062 1 94.12 224 LEU B C 1
ATOM 6553 O O . LEU B 1 224 ? 9.086 15.898 29.047 1 94.12 224 LEU B O 1
ATOM 6557 N N . THR B 1 225 ? 7.504 14.57 29.984 1 93.19 225 THR B N 1
ATOM 6558 C CA . THR B 1 225 ? 8.336 14.281 31.141 1 93.19 225 THR B CA 1
ATOM 6559 C C . THR B 1 225 ? 9.594 13.516 30.734 1 93.19 225 THR B C 1
ATOM 6561 O O . THR B 1 225 ? 10.688 13.812 31.203 1 93.19 225 THR B O 1
ATOM 6564 N N . LYS B 1 226 ? 9.375 12.547 29.922 1 91.5 226 LYS B N 1
ATOM 6565 C CA . LYS B 1 226 ? 10.5 11.742 29.438 1 91.5 226 LYS B CA 1
ATOM 6566 C C . LYS B 1 226 ? 11.547 12.617 28.75 1 91.5 226 LYS B C 1
ATOM 6568 O O . LYS B 1 226 ? 12.742 12.336 28.812 1 91.5 226 LYS B O 1
ATOM 6573 N N . ARG B 1 227 ? 11.156 13.672 28.141 1 92.06 227 ARG B N 1
ATOM 6574 C CA . ARG B 1 227 ? 12.047 14.531 27.359 1 92.06 227 ARG B CA 1
ATOM 6575 C C . ARG B 1 227 ? 12.414 15.789 28.141 1 92.06 227 ARG B C 1
ATOM 6577 O O . ARG B 1 227 ? 13.031 16.703 27.578 1 92.06 227 ARG B O 1
ATOM 6584 N N . ASN B 1 228 ? 12.008 15.953 29.344 1 91.56 228 ASN B N 1
ATOM 6585 C CA . ASN B 1 228 ? 12.32 17.047 30.25 1 91.56 228 ASN B CA 1
ATOM 6586 C C . ASN B 1 228 ? 11.781 18.375 29.734 1 91.56 228 ASN B C 1
ATOM 6588 O O . ASN B 1 228 ? 12.5 19.375 29.734 1 91.56 228 ASN B O 1
ATOM 6592 N N . ILE B 1 229 ? 10.648 18.281 29.203 1 93.06 229 ILE B N 1
ATOM 6593 C CA . ILE B 1 229 ? 9.953 19.5 28.781 1 93.06 229 ILE B CA 1
ATOM 6594 C C . ILE B 1 229 ? 8.891 19.875 29.812 1 93.06 229 ILE B C 1
ATOM 6596 O O . ILE B 1 229 ? 8.047 19.047 30.172 1 93.06 229 ILE B O 1
ATOM 6600 N N . ASN B 1 230 ? 8.984 21.062 30.219 1 90.5 230 ASN B N 1
ATOM 6601 C CA . ASN B 1 230 ? 8.008 21.531 31.203 1 90.5 230 ASN B CA 1
ATOM 6602 C C . ASN B 1 230 ? 6.719 21.984 30.531 1 90.5 230 ASN B C 1
ATOM 6604 O O . ASN B 1 230 ? 6.754 22.734 29.547 1 90.5 230 ASN B O 1
ATOM 6608 N N . LEU B 1 231 ? 5.66 21.594 31.047 1 90.12 231 LEU B N 1
ATOM 6609 C CA . LEU B 1 231 ? 4.355 21.938 30.5 1 90.12 231 LEU B CA 1
ATOM 6610 C C . LEU B 1 231 ? 4.109 23.438 30.578 1 90.12 231 LEU B C 1
ATOM 6612 O O . LEU B 1 231 ? 3.326 23.984 29.797 1 90.12 231 LEU B O 1
ATOM 6616 N N . ASN B 1 232 ? 4.754 24.078 31.438 1 88.88 232 ASN B N 1
ATOM 6617 C CA . ASN B 1 232 ? 4.586 25.516 31.609 1 88.88 232 ASN B CA 1
ATOM 6618 C C . ASN B 1 232 ? 5.195 26.297 30.438 1 88.88 232 ASN B C 1
ATOM 6620 O O . ASN B 1 232 ? 4.883 27.469 30.25 1 88.88 232 ASN B O 1
ATOM 6624 N N . GLN B 1 233 ? 6.062 25.641 29.719 1 91.06 233 GLN B N 1
ATOM 6625 C CA . GLN B 1 233 ? 6.68 26.25 28.562 1 91.06 233 GLN B CA 1
ATOM 6626 C C . GLN B 1 233 ? 5.738 26.234 27.359 1 91.06 233 GLN B C 1
ATOM 6628 O O . GLN B 1 233 ? 5.965 26.938 26.375 1 91.06 233 GLN B O 1
ATOM 6633 N N . VAL B 1 234 ? 4.676 25.484 27.516 1 95.44 234 VAL B N 1
ATOM 6634 C CA . VAL B 1 234 ? 3.74 25.344 26.406 1 95.44 234 VAL B CA 1
ATOM 6635 C C . VAL B 1 234 ? 2.75 26.5 26.406 1 95.44 234 VAL B C 1
ATOM 6637 O O . VAL B 1 234 ? 2.006 26.688 27.375 1 95.44 234 VAL B O 1
ATOM 6640 N N . VAL B 1 235 ? 2.795 27.219 25.359 1 95.12 235 VAL B N 1
ATOM 6641 C CA . VAL B 1 235 ? 1.953 28.406 25.266 1 95.12 235 VAL B CA 1
ATOM 6642 C C . VAL B 1 235 ? 0.558 28 24.781 1 95.12 235 VAL B C 1
ATOM 6644 O O . VAL B 1 235 ? -0.445 28.531 25.266 1 95.12 235 VAL B O 1
ATOM 6647 N N . SER B 1 236 ? 0.583 27.125 23.797 1 95.12 236 SER B N 1
ATOM 6648 C CA . SER B 1 236 ? -0.712 26.797 23.219 1 95.12 236 SER B CA 1
ATOM 6649 C C . SER B 1 236 ? -0.751 25.344 22.734 1 95.12 236 SER B C 1
ATOM 6651 O O . SER B 1 236 ? 0.294 24.734 22.516 1 95.12 236 SER B O 1
ATOM 6653 N N . VAL B 1 237 ? -1.975 24.844 22.688 1 94.75 237 VAL B N 1
ATOM 6654 C CA . VAL B 1 237 ? -2.217 23.5 22.172 1 94.75 237 VAL B CA 1
ATOM 6655 C C . VAL B 1 237 ? -3.359 23.547 21.156 1 94.75 237 VAL B C 1
ATOM 6657 O O . VAL B 1 237 ? -4.391 24.172 21.406 1 94.75 237 VAL B O 1
ATOM 6660 N N . THR B 1 238 ? -3.102 23 20.016 1 93.81 238 THR B N 1
ATOM 6661 C CA . THR B 1 238 ? -4.113 22.891 18.969 1 93.81 238 THR B CA 1
ATOM 6662 C C . THR B 1 238 ? -4.484 21.438 18.734 1 93.81 238 THR B C 1
ATOM 6664 O O . THR B 1 238 ? -3.605 20.578 18.625 1 93.81 238 THR B O 1
ATOM 6667 N N . THR B 1 239 ? -5.754 21.109 18.672 1 92.62 239 THR B N 1
ATOM 6668 C CA . THR B 1 239 ? -6.23 19.734 18.453 1 92.62 239 THR B CA 1
ATOM 6669 C C . THR B 1 239 ? -7.281 19.703 17.359 1 92.62 239 THR B C 1
ATOM 6671 O O . THR B 1 239 ? -7.688 20.734 16.828 1 92.62 239 THR B O 1
ATOM 6674 N N . ASP B 1 240 ? -7.66 18.516 16.906 1 83.5 240 ASP B N 1
ATOM 6675 C CA . ASP B 1 240 ? -8.648 18.359 15.836 1 83.5 240 ASP B CA 1
ATOM 6676 C C . ASP B 1 240 ? -10.07 18.516 16.375 1 83.5 240 ASP B C 1
ATOM 6678 O O . ASP B 1 240 ? -11.039 18.422 15.633 1 83.5 240 ASP B O 1
ATOM 6682 N N . GLY B 1 241 ? -10.25 18.734 17.641 1 78.75 241 GLY B N 1
ATOM 6683 C CA . GLY B 1 241 ? -11.555 19 18.219 1 78.75 241 GLY B CA 1
ATOM 6684 C C . GLY B 1 241 ? -12.289 17.734 18.625 1 78.75 241 GLY B C 1
ATOM 6685 O O . GLY B 1 241 ? -13.43 17.797 19.094 1 78.75 241 GLY B O 1
ATOM 6686 N N . ALA B 1 242 ? -11.711 16.547 18.453 1 81.5 242 ALA B N 1
ATOM 6687 C CA . ALA B 1 242 ? -12.352 15.312 18.875 1 81.5 242 ALA B CA 1
ATOM 6688 C C . ALA B 1 242 ? -12.711 15.367 20.359 1 81.5 242 ALA B C 1
ATOM 6690 O O . ALA B 1 242 ? -12.008 15.992 21.156 1 81.5 242 ALA B O 1
ATOM 6691 N N . PRO B 1 243 ? -13.773 14.781 20.734 1 76.81 243 PRO B N 1
ATOM 6692 C CA . PRO B 1 243 ? -14.242 14.852 22.125 1 76.81 243 PRO B CA 1
ATOM 6693 C C . PRO B 1 243 ? -13.188 14.398 23.125 1 76.81 243 PRO B C 1
ATOM 6695 O O . PRO B 1 243 ? -13.062 14.977 24.203 1 76.81 243 PRO B O 1
ATOM 6698 N N . ALA B 1 244 ? -12.477 13.391 22.766 1 78.81 244 ALA B N 1
ATOM 6699 C CA . ALA B 1 244 ? -11.438 12.906 23.672 1 78.81 244 ALA B CA 1
ATOM 6700 C C . ALA B 1 244 ? -10.367 13.969 23.906 1 78.81 244 ALA B C 1
ATOM 6702 O O . ALA B 1 244 ? -9.734 13.992 24.969 1 78.81 244 ALA B O 1
ATOM 6703 N N . MET B 1 245 ? -10.32 14.852 23 1 81.81 245 MET B N 1
ATOM 6704 C CA . MET B 1 245 ? -9.32 15.906 23.078 1 81.81 245 MET B CA 1
ATOM 6705 C C . MET B 1 245 ? -9.859 17.109 23.844 1 81.81 245 MET B C 1
ATOM 6707 O O . MET B 1 245 ? -9.195 17.641 24.734 1 81.81 245 MET B O 1
ATOM 6711 N N . VAL B 1 246 ? -11.109 17.516 23.484 1 77.44 246 VAL B N 1
ATOM 6712 C CA . VAL B 1 246 ? -11.555 18.844 23.906 1 77.44 246 VAL B CA 1
ATOM 6713 C C . VAL B 1 246 ? -12.672 18.703 24.938 1 77.44 246 VAL B C 1
ATOM 6715 O O . VAL B 1 246 ? -13.203 19.703 25.422 1 77.44 246 VAL B O 1
ATOM 6718 N N . GLY B 1 247 ? -12.961 17.5 25.375 1 74.38 247 GLY B N 1
ATOM 6719 C CA . GLY B 1 247 ? -14.008 17.375 26.375 1 74.38 247 GLY B CA 1
ATOM 6720 C C . GLY B 1 247 ? -13.82 18.281 27.578 1 74.38 247 GLY B C 1
ATOM 6721 O O . GLY B 1 247 ? -12.695 18.5 28.031 1 74.38 247 GLY B O 1
ATOM 6722 N N . ARG B 1 248 ? -14.805 18.969 28.031 1 73.88 248 ARG B N 1
ATOM 6723 C CA . ARG B 1 248 ? -14.758 20.047 29.016 1 73.88 248 ARG B CA 1
ATOM 6724 C C . ARG B 1 248 ? -14.148 19.547 30.328 1 73.88 248 ARG B C 1
ATOM 6726 O O . ARG B 1 248 ? -13.305 20.219 30.922 1 73.88 248 ARG B O 1
ATOM 6733 N N . GLU B 1 249 ? -14.531 18.438 30.688 1 72.88 249 GLU B N 1
ATOM 6734 C CA . GLU B 1 249 ? -14.047 17.953 31.984 1 72.88 249 GLU B CA 1
ATOM 6735 C C . GLU B 1 249 ? -13.094 16.781 31.797 1 72.88 249 GLU B C 1
ATOM 6737 O O . GLU B 1 249 ? -12.062 16.703 32.469 1 72.88 249 GLU B O 1
ATOM 6742 N N . LYS B 1 250 ? -13.352 16.094 30.828 1 77.62 250 LYS B N 1
ATOM 6743 C CA . LYS B 1 250 ? -12.648 14.812 30.75 1 77.62 250 LYS B CA 1
ATOM 6744 C C . LYS B 1 250 ? -11.703 14.773 29.547 1 77.62 250 LYS B C 1
ATOM 6746 O O . LYS B 1 250 ? -11.031 13.773 29.312 1 77.62 250 LYS B O 1
ATOM 6751 N N . GLY B 1 251 ? -11.633 15.93 28.922 1 85.44 251 GLY B N 1
ATOM 6752 C CA . GLY B 1 251 ? -10.773 15.953 27.734 1 85.44 251 GLY B CA 1
ATOM 6753 C C . GLY B 1 251 ? -9.305 16.125 28.078 1 85.44 251 GLY B C 1
ATOM 6754 O O . GLY B 1 251 ? -8.961 16.531 29.188 1 85.44 251 GLY B O 1
ATOM 6755 N N . ALA B 1 252 ? -8.484 15.727 27.188 1 89.31 252 ALA B N 1
ATOM 6756 C CA . ALA B 1 252 ? -7.035 15.836 27.375 1 89.31 252 ALA B CA 1
ATOM 6757 C C . ALA B 1 252 ? -6.625 17.281 27.625 1 89.31 252 ALA B C 1
ATOM 6759 O O . ALA B 1 252 ? -5.793 17.562 28.484 1 89.31 252 ALA B O 1
ATOM 6760 N N . VAL B 1 253 ? -7.215 18.25 26.938 1 90.81 253 VAL B N 1
ATOM 6761 C CA . VAL B 1 253 ? -6.883 19.672 27.031 1 90.81 253 VAL B CA 1
ATOM 6762 C C . VAL B 1 253 ? -7.293 20.203 28.406 1 90.81 253 VAL B C 1
ATOM 6764 O O . VAL B 1 253 ? -6.574 21.016 29 1 90.81 253 VAL B O 1
ATOM 6767 N N . ALA B 1 254 ? -8.445 19.797 28.828 1 90.5 254 ALA B N 1
ATOM 6768 C CA . ALA B 1 254 ? -8.906 20.219 30.141 1 90.5 254 ALA B CA 1
ATOM 6769 C C . ALA B 1 254 ? -7.938 19.797 31.234 1 90.5 254 ALA B C 1
ATOM 6771 O O . ALA B 1 254 ? -7.672 20.547 32.156 1 90.5 254 ALA B O 1
ATOM 6772 N N . ARG B 1 255 ? -7.465 18.688 31.094 1 91.94 255 ARG B N 1
ATOM 6773 C CA . ARG B 1 255 ? -6.512 18.156 32.062 1 91.94 255 ARG B CA 1
ATOM 6774 C C . ARG B 1 255 ? -5.18 18.906 31.969 1 91.94 255 ARG B C 1
ATOM 6776 O O . ARG B 1 255 ? -4.535 19.156 33 1 91.94 255 ARG B O 1
ATOM 6783 N N . MET B 1 256 ? -4.789 19.25 30.844 1 92.44 256 MET B N 1
ATOM 6784 C CA . MET B 1 256 ? -3.559 20.016 30.656 1 92.44 256 MET B CA 1
ATOM 6785 C C . MET B 1 256 ? -3.686 21.406 31.266 1 92.44 256 MET B C 1
ATOM 6787 O O . MET B 1 256 ? -2.725 21.938 31.828 1 92.44 256 MET B O 1
ATOM 6791 N N . LYS B 1 257 ? -4.852 21.969 31.141 1 91.56 257 LYS B N 1
ATOM 6792 C CA . LYS B 1 257 ? -5.109 23.312 31.672 1 91.56 257 LYS B CA 1
ATOM 6793 C C . LYS B 1 257 ? -5.082 23.312 33.188 1 91.56 257 LYS B C 1
ATOM 6795 O O . LYS B 1 257 ? -4.793 24.328 33.812 1 91.56 257 LYS B O 1
ATOM 6800 N N . GLN B 1 258 ? -5.395 22.188 33.75 1 90.62 258 GLN B N 1
ATOM 6801 C CA . GLN B 1 258 ? -5.289 22.062 35.188 1 90.62 258 GLN B CA 1
ATOM 6802 C C . GLN B 1 258 ? -3.838 22.172 35.656 1 90.62 258 GLN B C 1
ATOM 6804 O O . GLN B 1 258 ? -3.551 22.766 36.688 1 90.62 258 GLN B O 1
ATOM 6809 N N . ASP B 1 259 ? -2.99 21.656 34.844 1 90.88 259 ASP B N 1
ATOM 6810 C CA . ASP B 1 259 ? -1.566 21.703 35.188 1 90.88 259 ASP B CA 1
ATOM 6811 C C . ASP B 1 259 ? -0.95 23.031 34.781 1 90.88 259 ASP B C 1
ATOM 6813 O O . ASP B 1 259 ? 0.007 23.5 35.406 1 90.88 259 ASP B O 1
ATOM 6817 N N . ASN B 1 260 ? -1.427 23.594 33.688 1 92.69 260 ASN B N 1
ATOM 6818 C CA . ASN B 1 260 ? -1.008 24.891 33.188 1 92.69 260 ASN B CA 1
ATOM 6819 C C . ASN B 1 260 ? -2.207 25.781 32.875 1 92.69 260 ASN B C 1
ATOM 6821 O O . ASN B 1 260 ? -2.68 25.828 31.734 1 92.69 260 ASN B O 1
ATOM 6825 N N . PRO B 1 261 ? -2.586 26.531 33.812 1 90.81 261 PRO B N 1
ATOM 6826 C CA . PRO B 1 261 ? -3.797 27.344 33.656 1 90.81 261 PRO B CA 1
ATOM 6827 C C . PRO B 1 261 ? -3.674 28.406 32.562 1 90.81 261 PRO B C 1
ATOM 6829 O O . PRO B 1 261 ? -4.688 28.891 32.031 1 90.81 261 PRO B O 1
ATOM 6832 N N . ASP B 1 262 ? -2.496 28.766 32.188 1 90.62 262 ASP B N 1
ATOM 6833 C CA . ASP B 1 262 ? -2.305 29.812 31.188 1 90.62 262 ASP B CA 1
ATOM 6834 C C . ASP B 1 262 ? -2.279 29.234 29.781 1 90.62 262 ASP B C 1
ATOM 6836 O O . ASP B 1 262 ? -2.105 29.969 28.812 1 90.62 262 ASP B O 1
ATOM 6840 N N . LEU B 1 263 ? -2.469 27.953 29.734 1 92.62 263 LEU B N 1
ATOM 6841 C CA . LEU B 1 263 ? -2.424 27.281 28.438 1 92.62 263 LEU B CA 1
ATOM 6842 C C . LEU B 1 263 ? -3.564 27.75 27.531 1 92.62 263 LEU B C 1
ATOM 6844 O O . LEU B 1 263 ? -4.719 27.781 27.969 1 92.62 263 LEU B O 1
ATOM 6848 N N . ILE B 1 264 ? -3.232 28.172 26.359 1 92.56 264 ILE B N 1
ATOM 6849 C CA . ILE B 1 264 ? -4.238 28.578 25.391 1 92.56 264 ILE B CA 1
ATOM 6850 C C . ILE B 1 264 ? -4.598 27.406 24.484 1 92.56 264 ILE B C 1
ATOM 6852 O O . ILE B 1 264 ? -3.732 26.859 23.797 1 92.56 264 ILE B O 1
ATOM 6856 N N . ALA B 1 265 ? -5.777 26.969 24.516 1 90.94 265 ALA B N 1
ATOM 6857 C CA . ALA B 1 265 ? -6.199 25.828 23.703 1 90.94 265 ALA B CA 1
ATOM 6858 C C . ALA B 1 265 ? -7.297 26.219 22.719 1 90.94 265 ALA B C 1
ATOM 6860 O O . ALA B 1 265 ? -8.188 27 23.062 1 90.94 265 ALA B O 1
ATOM 6861 N N . TYR B 1 266 ? -7.148 25.859 21.547 1 88.94 266 TYR B N 1
ATOM 6862 C CA . TYR B 1 266 ? -8.195 26.094 20.562 1 88.94 266 TYR B CA 1
ATOM 6863 C C . TYR B 1 266 ? -8.234 24.984 19.516 1 88.94 266 TYR B C 1
ATOM 6865 O O . TYR B 1 266 ? -7.289 24.203 19.406 1 88.94 266 TYR B O 1
ATOM 6873 N N . HIS B 1 267 ? -9.328 24.953 18.828 1 90.44 267 HIS B N 1
ATOM 6874 C CA . HIS B 1 267 ? -9.57 23.953 17.781 1 90.44 267 HIS B CA 1
ATOM 6875 C C . HIS B 1 267 ? -8.875 24.328 16.484 1 90.44 267 HIS B C 1
ATOM 6877 O O . HIS B 1 267 ? -8.867 25.5 16.094 1 90.44 267 HIS B O 1
ATOM 6883 N N . CYS B 1 268 ? -8.344 23.312 15.812 1 91.56 268 CYS B N 1
ATOM 6884 C CA . CYS B 1 268 ? -7.688 23.5 14.523 1 91.56 268 CYS B CA 1
ATOM 6885 C C . CYS B 1 268 ? -8.547 24.344 13.586 1 91.56 268 CYS B C 1
ATOM 6887 O O . CYS B 1 268 ? -9.703 24 13.328 1 91.56 268 CYS B O 1
ATOM 6889 N N . ILE B 1 269 ? -8.023 25.391 13.102 1 91.81 269 ILE B N 1
ATOM 6890 C CA . ILE B 1 269 ? -8.758 26.359 12.297 1 91.81 269 ILE B CA 1
ATOM 6891 C C . ILE B 1 269 ? -9.289 25.688 11.031 1 91.81 269 ILE B C 1
ATOM 6893 O O . ILE B 1 269 ? -10.422 25.922 10.617 1 91.81 269 ILE B O 1
ATOM 6897 N N . ILE B 1 270 ? -8.484 24.844 10.43 1 90.25 270 ILE B N 1
ATOM 6898 C CA . ILE B 1 270 ? -8.891 24.141 9.227 1 90.25 270 ILE B CA 1
ATOM 6899 C C . ILE B 1 270 ? -10.148 23.312 9.508 1 90.25 270 ILE B C 1
ATOM 6901 O O . ILE B 1 270 ? -11.109 23.344 8.734 1 90.25 270 ILE B O 1
ATOM 6905 N N . HIS B 1 271 ? -10.164 22.641 10.602 1 87.12 271 HIS B N 1
ATOM 6906 C CA . HIS B 1 271 ? -11.312 21.797 10.961 1 87.12 271 HIS B CA 1
ATOM 6907 C C . HIS B 1 271 ? -12.531 22.656 11.273 1 87.12 271 HIS B C 1
ATOM 6909 O O . HIS B 1 271 ? -13.664 22.266 10.977 1 87.12 271 HIS B O 1
ATOM 6915 N N . GLN B 1 272 ? -12.312 23.75 11.898 1 88.94 272 GLN B N 1
ATOM 6916 C CA . GLN B 1 272 ? -13.414 24.641 12.219 1 88.94 272 GLN B CA 1
ATOM 6917 C C . GLN B 1 272 ? -14.086 25.172 10.953 1 88.94 272 GLN B C 1
ATOM 6919 O O . GLN B 1 272 ? -15.312 25.281 10.906 1 88.94 272 GLN B O 1
ATOM 6924 N N . THR B 1 273 ? -13.25 25.484 9.992 1 88.94 273 THR B N 1
ATOM 6925 C CA . THR B 1 273 ? -13.812 26 8.75 1 88.94 273 THR B CA 1
ATOM 6926 C C . THR B 1 273 ? -14.688 24.953 8.078 1 88.94 273 THR B C 1
ATOM 6928 O O . THR B 1 273 ? -15.703 25.281 7.461 1 88.94 273 THR B O 1
ATOM 6931 N N . VAL B 1 274 ? -14.328 23.734 8.227 1 84.62 274 VAL B N 1
ATOM 6932 C CA . VAL B 1 274 ? -15.094 22.641 7.637 1 84.62 274 VAL B CA 1
ATOM 6933 C C . VAL B 1 274 ? -16.422 22.484 8.367 1 84.62 274 VAL B C 1
ATOM 6935 O O . VAL B 1 274 ? -17.453 22.219 7.742 1 84.62 274 VAL B O 1
ATOM 6938 N N . LEU B 1 275 ? -16.391 22.703 9.648 1 83.12 275 LEU B N 1
ATOM 6939 C CA . LEU B 1 275 ? -17.594 22.578 10.461 1 83.12 275 LEU B CA 1
ATOM 6940 C C . LEU B 1 275 ? -18.562 23.719 10.156 1 83.12 275 LEU B C 1
ATOM 6942 O O . LEU B 1 275 ? -19.766 23.594 10.438 1 83.12 275 LEU B O 1
ATOM 6946 N N . CYS B 1 276 ? -18.078 24.781 9.609 1 85 276 CYS B N 1
ATOM 6947 C CA . CYS B 1 276 ? -18.938 25.906 9.258 1 85 276 CYS B CA 1
ATOM 6948 C C . CYS B 1 276 ? -19.812 25.562 8.062 1 85 276 CYS B C 1
ATOM 6950 O O . CYS B 1 276 ? -20.906 26.109 7.922 1 85 276 CYS B O 1
ATOM 6952 N N . ALA B 1 277 ? -19.297 24.688 7.23 1 82.56 277 ALA B N 1
ATOM 6953 C CA . ALA B 1 277 ? -19.984 24.406 5.977 1 82.56 277 ALA B CA 1
ATOM 6954 C C . ALA B 1 277 ? -21.016 23.281 6.164 1 82.56 277 ALA B C 1
ATOM 6956 O O . ALA B 1 277 ? -20.922 22.234 5.52 1 82.56 277 ALA B O 1
ATOM 6957 N N . ILE B 1 278 ? -21.953 23.484 7.043 1 82 278 ILE B N 1
ATOM 6958 C CA . ILE B 1 278 ? -23.016 22.516 7.266 1 82 278 ILE B CA 1
ATOM 6959 C C . ILE B 1 278 ? -24.156 22.766 6.266 1 82 278 ILE B C 1
ATOM 6961 O O . ILE B 1 278 ? -24.578 23.906 6.074 1 82 278 ILE B O 1
ATOM 6965 N N . LEU B 1 279 ? -24.5 21.75 5.648 1 85.12 279 LEU B N 1
ATOM 6966 C CA . LEU B 1 279 ? -25.547 21.875 4.652 1 85.12 279 LEU B CA 1
ATOM 6967 C C . LEU B 1 279 ? -26.922 21.734 5.301 1 85.12 279 LEU B C 1
ATOM 6969 O O . LEU B 1 279 ? -27.109 20.922 6.211 1 85.12 279 LEU B O 1
ATOM 6973 N N . SER B 1 280 ? -27.797 22.625 4.898 1 84.94 280 SER B N 1
ATOM 6974 C CA . SER B 1 280 ? -29.188 22.422 5.309 1 84.94 280 SER B CA 1
ATOM 6975 C C . SER B 1 280 ? -29.75 21.141 4.734 1 84.94 280 SER B C 1
ATOM 6977 O O . SER B 1 280 ? -29.156 20.516 3.852 1 84.94 280 SER B O 1
ATOM 6979 N N . GLU B 1 281 ? -30.828 20.75 5.223 1 87.31 281 GLU B N 1
ATOM 6980 C CA . GLU B 1 281 ? -31.422 19.469 4.867 1 87.31 281 GLU B CA 1
ATOM 6981 C C . GLU B 1 281 ? -31.641 19.359 3.363 1 87.31 281 GLU B C 1
ATOM 6983 O O . GLU B 1 281 ? -31.391 18.312 2.766 1 87.31 281 GLU B O 1
ATOM 6988 N N . GLU B 1 282 ? -32.188 20.406 2.824 1 88.19 282 GLU B N 1
ATOM 6989 C CA . GLU B 1 282 ? -32.469 20.391 1.396 1 88.19 282 GLU B CA 1
ATOM 6990 C C . GLU B 1 282 ? -31.203 20.203 0.569 1 88.19 282 GLU B C 1
ATOM 6992 O O . GLU B 1 282 ? -31.188 19.422 -0.382 1 88.19 282 GLU B O 1
ATOM 6997 N N . PHE B 1 283 ? -30.234 20.938 0.896 1 91.88 283 PHE B N 1
ATOM 6998 C CA . PHE B 1 283 ? -28.969 20.859 0.182 1 91.88 283 PHE B CA 1
ATOM 6999 C C . PHE B 1 283 ? -28.25 19.547 0.491 1 91.88 283 PHE B C 1
ATOM 7001 O O . PHE B 1 283 ? -27.609 18.953 -0.383 1 91.88 283 PHE B O 1
ATOM 7008 N N . ALA B 1 284 ? -28.422 19.047 1.723 1 90.88 284 ALA B N 1
ATOM 7009 C CA . ALA B 1 284 ? -27.797 17.797 2.162 1 90.88 284 ALA B CA 1
ATOM 7010 C C . ALA B 1 284 ? -28.344 16.594 1.396 1 90.88 284 ALA B C 1
ATOM 7012 O O . ALA B 1 284 ? -27.609 15.664 1.068 1 90.88 284 ALA B O 1
ATOM 7013 N N . GLU B 1 285 ? -29.578 16.656 1.194 1 93.19 285 GLU B N 1
ATOM 7014 C CA . GLU B 1 285 ? -30.219 15.562 0.457 1 93.19 285 GLU B CA 1
ATOM 7015 C C . GLU B 1 285 ? -29.672 15.477 -0.966 1 93.19 285 GLU B C 1
ATOM 7017 O O . GLU B 1 285 ? -29.391 14.383 -1.459 1 93.19 285 GLU B O 1
ATOM 7022 N N . VAL B 1 286 ? -29.625 16.625 -1.599 1 93.81 286 VAL B N 1
ATOM 7023 C CA . VAL B 1 286 ? -29.109 16.656 -2.963 1 93.81 286 VAL B CA 1
ATOM 7024 C C . VAL B 1 286 ? -27.656 16.188 -2.98 1 93.81 286 VAL B C 1
ATOM 7026 O O . VAL B 1 286 ? -27.266 15.391 -3.84 1 93.81 286 VAL B O 1
ATOM 7029 N N . MET B 1 287 ? -26.922 16.672 -2.059 1 91.44 287 MET B N 1
ATOM 7030 C CA . MET B 1 287 ? -25.516 16.297 -1.961 1 91.44 287 MET B CA 1
ATOM 7031 C C . MET B 1 287 ? -25.375 14.789 -1.746 1 91.44 287 MET B C 1
ATOM 7033 O O . MET B 1 287 ? -24.531 14.148 -2.381 1 91.44 287 MET B O 1
ATOM 7037 N N . ASN B 1 288 ? -26.125 14.242 -0.878 1 91.06 288 ASN B N 1
ATOM 7038 C CA . ASN B 1 288 ? -26.094 12.812 -0.587 1 91.06 288 ASN B CA 1
ATOM 7039 C C . ASN B 1 288 ? -26.438 11.984 -1.817 1 91.06 288 ASN B C 1
ATOM 7041 O O . ASN B 1 288 ? -25.828 10.938 -2.062 1 91.06 288 ASN B O 1
ATOM 7045 N N . THR B 1 289 ? -27.438 12.43 -2.494 1 93.81 289 THR B N 1
ATOM 7046 C CA . THR B 1 289 ? -27.828 11.727 -3.711 1 93.81 289 THR B CA 1
ATOM 7047 C C . THR B 1 289 ? -26.703 11.766 -4.742 1 93.81 289 THR B C 1
ATOM 7049 O O . THR B 1 289 ? -26.453 10.766 -5.418 1 93.81 289 THR B O 1
ATOM 7052 N N . MET B 1 290 ? -26.078 12.898 -4.855 1 92.38 290 MET B N 1
ATOM 7053 C CA . MET B 1 290 ? -24.953 13.047 -5.781 1 92.38 290 MET B CA 1
ATOM 7054 C C . MET B 1 290 ? -23.812 12.102 -5.402 1 92.38 290 MET B C 1
ATOM 7056 O O . MET B 1 290 ? -23.203 11.477 -6.273 1 92.38 290 MET B O 1
ATOM 7060 N N . MET B 1 291 ? -23.484 12.031 -4.121 1 90.88 291 MET B N 1
ATOM 7061 C CA . MET B 1 291 ? -22.422 11.148 -3.66 1 90.88 291 MET B CA 1
ATOM 7062 C C . MET B 1 291 ? -22.766 9.688 -3.914 1 90.88 291 MET B C 1
ATOM 7064 O O . MET B 1 291 ? -21.906 8.891 -4.285 1 90.88 291 MET B O 1
ATOM 7068 N N . LYS B 1 292 ? -24.016 9.359 -3.748 1 91.44 292 LYS B N 1
ATOM 7069 C CA . LYS B 1 292 ? -24.469 8.008 -4.039 1 91.44 292 LYS B CA 1
ATOM 7070 C C . LYS B 1 292 ? -24.344 7.688 -5.527 1 91.44 292 LYS B C 1
ATOM 7072 O O . LYS B 1 292 ? -23.953 6.574 -5.898 1 91.44 292 LYS B O 1
ATOM 7077 N N . LEU B 1 293 ? -24.719 8.648 -6.297 1 93 293 LEU B N 1
ATOM 7078 C CA . LEU B 1 293 ? -24.609 8.492 -7.742 1 93 293 LEU B CA 1
ATOM 7079 C C . LEU B 1 293 ? -23.156 8.25 -8.156 1 93 293 LEU B C 1
ATOM 7081 O O . LEU B 1 293 ? -22.875 7.332 -8.922 1 93 293 LEU B O 1
ATOM 7085 N N . ILE B 1 294 ? -22.266 9.086 -7.66 1 90.19 294 ILE B N 1
ATOM 7086 C CA . ILE B 1 294 ? -20.859 8.969 -7.988 1 90.19 294 ILE B CA 1
ATOM 7087 C C . ILE B 1 294 ? -20.328 7.621 -7.508 1 90.19 294 ILE B C 1
ATOM 7089 O O . ILE B 1 294 ? -19.594 6.945 -8.234 1 90.19 294 ILE B O 1
ATOM 7093 N N . ASN B 1 295 ? -20.719 7.246 -6.297 1 88.44 295 ASN B N 1
ATOM 7094 C CA . ASN B 1 295 ? -20.312 5.953 -5.762 1 88.44 295 ASN B CA 1
ATOM 7095 C C . ASN B 1 295 ? -20.859 4.797 -6.598 1 88.44 295 ASN B C 1
ATOM 7097 O O . ASN B 1 295 ? -20.172 3.791 -6.793 1 88.44 295 ASN B O 1
ATOM 7101 N N . PHE B 1 296 ? -22.062 4.91 -7.055 1 90.88 296 PHE B N 1
ATOM 7102 C CA . PHE B 1 296 ? -22.703 3.9 -7.895 1 90.88 296 PHE B CA 1
ATOM 7103 C C . PHE B 1 296 ? -21.906 3.684 -9.172 1 90.88 296 PHE B C 1
ATOM 7105 O O . PHE B 1 296 ? -21.703 2.547 -9.609 1 90.88 296 PHE B O 1
ATOM 7112 N N . LEU B 1 297 ? -21.406 4.695 -9.695 1 87.75 297 LEU B N 1
ATOM 7113 C CA . LEU B 1 297 ? -20.719 4.629 -10.977 1 87.75 297 LEU B CA 1
ATOM 7114 C C . LEU B 1 297 ? -19.266 4.211 -10.789 1 87.75 297 LEU B C 1
ATOM 7116 O O . LEU B 1 297 ? -18.688 3.566 -11.664 1 87.75 297 LEU B O 1
ATOM 7120 N N . ARG B 1 298 ? -18.672 4.57 -9.719 1 83.69 298 ARG B N 1
ATOM 7121 C CA . ARG B 1 298 ? -17.234 4.414 -9.555 1 83.69 298 ARG B CA 1
ATOM 7122 C C . ARG B 1 298 ? -16.906 3.176 -8.727 1 83.69 298 ARG B C 1
ATOM 7124 O O . ARG B 1 298 ? -15.914 2.488 -8.992 1 83.69 298 ARG B O 1
ATOM 7131 N N . ALA B 1 299 ? -17.688 2.799 -7.746 1 76.62 299 ALA B N 1
ATOM 7132 C CA . ALA B 1 299 ? -17.203 1.857 -6.738 1 76.62 299 ALA B CA 1
ATOM 7133 C C . ALA B 1 299 ? -18.094 0.609 -6.691 1 76.62 299 ALA B C 1
ATOM 7135 O O . ALA B 1 299 ? -17.672 -0.434 -6.184 1 76.62 299 ALA B O 1
ATOM 7136 N N . SER B 1 300 ? -19.234 0.705 -7.223 1 75.56 300 SER B N 1
ATOM 7137 C CA . SER B 1 300 ? -20.188 -0.395 -7.023 1 75.56 300 SER B CA 1
ATOM 7138 C C . SER B 1 300 ? -19.812 -1.592 -7.898 1 75.56 300 SER B C 1
ATOM 7140 O O . SER B 1 300 ? -20.016 -2.74 -7.496 1 75.56 300 SER B O 1
ATOM 7142 N N . SER B 1 301 ? -19.328 -1.303 -9.023 1 79 301 SER B N 1
ATOM 7143 C CA . SER B 1 301 ? -18.969 -2.369 -9.953 1 79 301 SER B CA 1
ATOM 7144 C C . SER B 1 301 ? -17.734 -2 -10.758 1 79 301 SER B C 1
ATOM 7146 O O . SER B 1 301 ? -17.703 -0.971 -11.438 1 79 301 SER B O 1
ATOM 7148 N N . SER B 1 302 ? -16.797 -2.896 -10.656 1 78.38 302 SER B N 1
ATOM 7149 C CA . SER B 1 302 ? -15.594 -2.646 -11.43 1 78.38 302 SER B CA 1
ATOM 7150 C C . SER B 1 302 ? -15.891 -2.611 -12.93 1 78.38 302 SER B C 1
ATOM 7152 O O . SER B 1 302 ? -15.289 -1.826 -13.664 1 78.38 302 SER B O 1
ATOM 7154 N N . VAL B 1 303 ? -16.766 -3.445 -13.352 1 80.5 303 VAL B N 1
ATOM 7155 C CA . VAL B 1 303 ? -17.141 -3.496 -14.766 1 80.5 303 VAL B CA 1
ATOM 7156 C C . VAL B 1 303 ? -17.797 -2.18 -15.172 1 80.5 303 VAL B C 1
ATOM 7158 O O . VAL B 1 303 ? -17.453 -1.604 -16.203 1 80.5 303 VAL B O 1
ATOM 7161 N N . GLN B 1 304 ? -18.672 -1.748 -14.328 1 82.75 304 GLN B N 1
ATOM 7162 C CA . GLN B 1 304 ? -19.375 -0.492 -14.602 1 82.75 304 GLN B CA 1
ATOM 7163 C C . GLN B 1 304 ? -18.391 0.676 -14.656 1 82.75 304 GLN B C 1
ATOM 7165 O O . GLN B 1 304 ? -18.516 1.568 -15.492 1 82.75 304 GLN B O 1
ATOM 7170 N N . HIS B 1 305 ? -17.516 0.667 -13.781 1 85.31 305 HIS B N 1
ATOM 7171 C CA . HIS B 1 305 ? -16.5 1.713 -13.75 1 85.31 305 HIS B CA 1
ATOM 7172 C C . HIS B 1 305 ? -15.68 1.719 -15.039 1 85.31 305 HIS B C 1
ATOM 7174 O O . HIS B 1 305 ? -15.43 2.779 -15.617 1 85.31 305 HIS B O 1
ATOM 7180 N N . ARG B 1 306 ? -15.297 0.556 -15.461 1 82.5 306 ARG B N 1
ATOM 7181 C CA . ARG B 1 306 ? -14.531 0.433 -16.703 1 82.5 306 ARG B CA 1
ATOM 7182 C C . ARG B 1 306 ? -15.336 0.923 -17.891 1 82.5 306 ARG B C 1
ATOM 7184 O O . ARG B 1 306 ? -14.805 1.609 -18.766 1 82.5 306 ARG B O 1
ATOM 7191 N N . LEU B 1 307 ? -16.531 0.55 -17.922 1 83.19 307 LEU B N 1
ATOM 7192 C CA . LEU B 1 307 ? -17.406 0.941 -19.031 1 83.19 307 LEU B CA 1
ATOM 7193 C C . LEU B 1 307 ? -17.594 2.455 -19.062 1 83.19 307 LEU B C 1
ATOM 7195 O O . LEU B 1 307 ? -17.625 3.053 -20.141 1 83.19 307 LEU B O 1
ATOM 7199 N N . LEU B 1 308 ? -17.719 2.996 -17.906 1 86.69 308 LEU B N 1
ATOM 7200 C CA . LEU B 1 308 ? -17.859 4.445 -17.844 1 86.69 308 LEU B CA 1
ATOM 7201 C C . LEU B 1 308 ? -16.609 5.133 -18.391 1 86.69 308 LEU B C 1
ATOM 7203 O O . LEU B 1 308 ? -16.703 6.082 -19.172 1 86.69 308 LEU B O 1
ATOM 7207 N N . ARG B 1 309 ? -15.5 4.691 -17.969 1 85.25 309 ARG B N 1
ATOM 7208 C CA . ARG B 1 309 ? -14.242 5.277 -18.406 1 85.25 309 ARG B CA 1
ATOM 7209 C C . ARG B 1 309 ? -14.094 5.172 -19.922 1 85.25 309 ARG B C 1
ATOM 7211 O O . ARG B 1 309 ? -13.648 6.121 -20.578 1 85.25 309 ARG B O 1
ATOM 7218 N N . GLU B 1 310 ? -14.43 3.986 -20.406 1 82.56 310 GLU B N 1
ATOM 7219 C CA . GLU B 1 310 ? -14.359 3.797 -21.844 1 82.56 310 GLU B CA 1
ATOM 7220 C C . GLU B 1 310 ? -15.336 4.715 -22.578 1 82.56 310 GLU B C 1
ATOM 7222 O O . GLU B 1 310 ? -15.016 5.266 -23.625 1 82.56 310 GLU B O 1
ATOM 7227 N N . PHE B 1 311 ? -16.516 4.844 -22.078 1 85.88 311 PHE B N 1
ATOM 7228 C CA . PHE B 1 311 ? -17.531 5.719 -22.656 1 85.88 311 PHE B CA 1
ATOM 7229 C C . PHE B 1 311 ? -17.062 7.164 -22.672 1 85.88 311 PHE B C 1
ATOM 7231 O O . PHE B 1 311 ? -17.234 7.871 -23.672 1 85.88 311 PHE B O 1
ATOM 7238 N N . LEU B 1 312 ? -16.422 7.559 -21.625 1 87.94 312 LEU B N 1
ATOM 7239 C CA . LEU B 1 312 ? -15.938 8.93 -21.516 1 87.94 312 LEU B CA 1
ATOM 7240 C C . LEU B 1 312 ? -14.781 9.172 -22.484 1 87.94 312 LEU B C 1
ATOM 7242 O O . LEU B 1 312 ? -14.656 10.266 -23.047 1 87.94 312 LEU B O 1
ATOM 7246 N N . LYS B 1 313 ? -14.016 8.203 -22.656 1 83.25 313 LYS B N 1
ATOM 7247 C CA . LYS B 1 313 ? -12.922 8.297 -23.609 1 83.25 313 LYS B CA 1
ATOM 7248 C C . LYS B 1 313 ? -13.453 8.414 -25.047 1 83.25 313 LYS B C 1
ATOM 7250 O O . LYS B 1 313 ? -12.977 9.234 -25.828 1 83.25 313 LYS B O 1
ATOM 7255 N N . GLU B 1 314 ? -14.352 7.574 -25.344 1 82 314 GLU B N 1
ATOM 7256 C CA . GLU B 1 314 ? -14.945 7.555 -26.672 1 82 314 GLU B CA 1
ATOM 7257 C C . GLU B 1 314 ? -15.617 8.883 -27 1 82 314 GLU B C 1
ATOM 7259 O O . GLU B 1 314 ? -15.578 9.344 -28.141 1 82 314 GLU B O 1
ATOM 7264 N N . THR B 1 315 ? -16.219 9.484 -26.047 1 85.88 315 THR B N 1
ATOM 7265 C CA . THR B 1 315 ? -16.953 10.727 -26.266 1 85.88 315 THR B CA 1
ATOM 7266 C C . THR B 1 315 ? -16.031 11.93 -26.078 1 85.88 315 THR B C 1
ATOM 7268 O O . THR B 1 315 ? -16.469 13.078 -26.156 1 85.88 315 THR B O 1
ATOM 7271 N N . GLU B 1 316 ? -14.781 11.688 -25.797 1 81.69 316 GLU B N 1
ATOM 7272 C CA . GLU B 1 316 ? -13.789 12.734 -25.594 1 81.69 316 GLU B CA 1
ATOM 7273 C C . GLU B 1 316 ? -14.25 13.742 -24.547 1 81.69 316 GLU B C 1
ATOM 7275 O O . GLU B 1 316 ? -14.227 14.953 -24.781 1 81.69 316 GLU B O 1
ATOM 7280 N N . ALA B 1 317 ? -14.719 13.133 -23.547 1 82.56 317 ALA B N 1
ATOM 7281 C CA . ALA B 1 317 ? -15.172 13.977 -22.453 1 82.56 317 ALA B CA 1
ATOM 7282 C C . ALA B 1 317 ? -14.008 14.727 -21.812 1 82.56 317 ALA B C 1
ATOM 7284 O O . ALA B 1 317 ? -12.844 14.398 -22.062 1 82.56 317 ALA B O 1
ATOM 7285 N N . ASP B 1 318 ? -14.266 15.766 -21.031 1 81.25 318 ASP B N 1
ATOM 7286 C CA . ASP B 1 318 ? -13.258 16.609 -20.406 1 81.25 318 ASP B CA 1
ATOM 7287 C C . ASP B 1 318 ? -12.438 15.828 -19.391 1 81.25 318 ASP B C 1
ATOM 7289 O O . ASP B 1 318 ? -11.297 16.188 -19.094 1 81.25 318 ASP B O 1
ATOM 7293 N N . ALA B 1 319 ? -13.102 14.852 -18.828 1 81.81 319 ALA B N 1
ATOM 7294 C CA . ALA B 1 319 ? -12.422 13.984 -17.875 1 81.81 319 ALA B CA 1
ATOM 7295 C C . ALA B 1 319 ? -12.672 12.516 -18.188 1 81.81 319 ALA B C 1
ATOM 7297 O O . ALA B 1 319 ? -13.711 12.156 -18.75 1 81.81 319 ALA B O 1
ATOM 7298 N N . ASN B 1 320 ? -11.711 11.75 -17.734 1 78.44 320 ASN B N 1
ATOM 7299 C CA . ASN B 1 320 ? -11.805 10.344 -18.125 1 78.44 320 ASN B CA 1
ATOM 7300 C C . ASN B 1 320 ? -12.312 9.477 -16.984 1 78.44 320 ASN B C 1
ATOM 7302 O O . ASN B 1 320 ? -12.453 8.258 -17.125 1 78.44 320 ASN B O 1
ATOM 7306 N N . ASP B 1 321 ? -12.492 10.133 -15.836 1 81.38 321 ASP B N 1
ATOM 7307 C CA . ASP B 1 321 ? -12.969 9.352 -14.703 1 81.38 321 ASP B CA 1
ATOM 7308 C C . ASP B 1 321 ? -13.609 10.242 -13.641 1 81.38 321 ASP B C 1
ATOM 7310 O O . ASP B 1 321 ? -13.484 11.469 -13.703 1 81.38 321 ASP B O 1
ATOM 7314 N N . LEU B 1 322 ? -14.367 9.609 -12.703 1 82.5 322 LEU B N 1
ATOM 7315 C CA . LEU B 1 322 ? -14.961 10.297 -11.562 1 82.5 322 LEU B CA 1
ATOM 7316 C C . LEU B 1 322 ? -14.07 10.164 -10.328 1 82.5 322 LEU B C 1
ATOM 7318 O O . LEU B 1 322 ? -13.234 9.258 -10.25 1 82.5 322 LEU B O 1
ATOM 7322 N N . LEU B 1 323 ? -14.203 11.125 -9.438 1 78.06 323 LEU B N 1
ATOM 7323 C CA . LEU B 1 323 ? -13.453 11.078 -8.188 1 78.06 323 LEU B CA 1
ATOM 7324 C C . LEU B 1 323 ? -14.328 10.57 -7.043 1 78.06 323 LEU B C 1
ATOM 7326 O O . LEU B 1 323 ? -15.508 10.93 -6.957 1 78.06 323 LEU B O 1
ATOM 7330 N N . LEU B 1 324 ? -13.625 9.664 -6.285 1 75.31 324 LEU B N 1
ATOM 7331 C CA . LEU B 1 324 ? -14.352 9.172 -5.121 1 75.31 324 LEU B CA 1
ATOM 7332 C C . LEU B 1 324 ? -14.141 10.094 -3.924 1 75.31 324 LEU B C 1
ATOM 7334 O O . LEU B 1 324 ? -13.047 10.641 -3.736 1 75.31 324 LEU B O 1
ATOM 7338 N N . HIS B 1 325 ? -15.211 10.273 -3.285 1 72.12 325 HIS B N 1
ATOM 7339 C CA . HIS B 1 325 ? -15.148 11.156 -2.125 1 72.12 325 HIS B CA 1
ATOM 7340 C C . HIS B 1 325 ? -14.805 10.375 -0.86 1 72.12 325 HIS B C 1
ATOM 7342 O O . HIS B 1 325 ? -14.969 9.156 -0.812 1 72.12 325 HIS B O 1
ATOM 7348 N N . ASN B 1 326 ? -14.008 10.969 -0.002 1 61.81 326 ASN B N 1
ATOM 7349 C CA . ASN B 1 326 ? -13.828 10.477 1.36 1 61.81 326 ASN B CA 1
ATOM 7350 C C . ASN B 1 326 ? -14.781 11.164 2.334 1 61.81 326 ASN B C 1
ATOM 7352 O O . ASN B 1 326 ? -14.938 12.383 2.303 1 61.81 326 ASN B O 1
ATOM 7356 N N . ASN B 1 327 ? -15.633 10.438 2.926 1 53.34 327 ASN B N 1
ATOM 7357 C CA . ASN B 1 327 ? -16.703 10.953 3.771 1 53.34 327 ASN B CA 1
ATOM 7358 C C . ASN B 1 327 ? -16.172 11.969 4.785 1 53.34 327 ASN B C 1
ATOM 7360 O O . ASN B 1 327 ? -16.906 12.867 5.207 1 53.34 327 ASN B O 1
ATOM 7364 N N . VAL B 1 328 ? -14.969 11.781 5.086 1 50.47 328 VAL B N 1
ATOM 7365 C CA . VAL B 1 328 ? -14.531 12.586 6.219 1 50.47 328 VAL B CA 1
ATOM 7366 C C . VAL B 1 328 ? -14.023 13.945 5.723 1 50.47 328 VAL B C 1
ATOM 7368 O O . VAL B 1 328 ? -13.906 14.891 6.504 1 50.47 328 VAL B O 1
ATOM 7371 N N . ARG B 1 329 ? -14 14 4.324 1 60.5 329 ARG B N 1
ATOM 7372 C CA . ARG B 1 329 ? -13.281 15.203 3.93 1 60.5 329 ARG B CA 1
ATOM 7373 C C . ARG B 1 329 ? -14.078 16 2.893 1 60.5 329 ARG B C 1
ATOM 7375 O O . ARG B 1 329 ? -14.219 15.562 1.75 1 60.5 329 ARG B O 1
ATOM 7382 N N . TRP B 1 330 ? -14.68 17.062 3.33 1 61.69 330 TRP B N 1
ATOM 7383 C CA . TRP B 1 330 ? -15.484 17.953 2.498 1 61.69 330 TRP B CA 1
ATOM 7384 C C . TRP B 1 330 ? -14.75 18.297 1.209 1 61.69 330 TRP B C 1
ATOM 7386 O O . TRP B 1 330 ? -15.359 18.391 0.144 1 61.69 330 TRP B O 1
ATOM 7396 N N . LEU B 1 331 ? -13.445 18.453 1.364 1 68.5 331 LEU B N 1
ATOM 7397 C CA . LEU B 1 331 ? -12.688 18.812 0.175 1 68.5 331 LEU B CA 1
ATOM 7398 C C . LEU B 1 331 ? -12.859 17.766 -0.923 1 68.5 331 LEU B C 1
ATOM 7400 O O . LEU B 1 331 ? -12.977 18.109 -2.102 1 68.5 331 LEU B O 1
ATOM 7404 N N . SER B 1 332 ? -13.008 16.688 -0.407 1 79.62 332 SER B N 1
ATOM 7405 C CA . SER B 1 332 ? -13.125 15.594 -1.368 1 79.62 332 SER B CA 1
ATOM 7406 C C . SER B 1 332 ? -14.484 15.617 -2.061 1 79.62 332 SER B C 1
ATOM 7408 O O . SER B 1 332 ? -14.578 15.359 -3.262 1 79.62 332 SER B O 1
ATOM 7410 N N . LYS B 1 333 ? -15.453 16.109 -1.35 1 83.25 333 LYS B N 1
ATOM 7411 C CA . LYS B 1 333 ? -16.797 16.141 -1.928 1 83.25 333 LYS B CA 1
ATOM 7412 C C . LYS B 1 333 ? -16.891 17.234 -2.992 1 83.25 333 LYS B C 1
ATOM 7414 O O . LYS B 1 333 ? -17.5 17.016 -4.047 1 83.25 333 LYS B O 1
ATOM 7419 N N . GLY B 1 334 ? -16.297 18.359 -2.68 1 86.44 334 GLY B N 1
ATOM 7420 C CA . GLY B 1 334 ? -16.297 19.438 -3.654 1 86.44 334 GLY B CA 1
ATOM 7421 C C . GLY B 1 334 ? -15.562 19.094 -4.938 1 86.44 334 GLY B C 1
ATOM 7422 O O . GLY B 1 334 ? -16.031 19.406 -6.031 1 86.44 334 GLY B O 1
ATOM 7423 N N . ASN B 1 335 ? -14.484 18.453 -4.785 1 87.44 335 ASN B N 1
ATOM 7424 C CA . ASN B 1 335 ? -13.711 18.047 -5.957 1 87.44 335 ASN B CA 1
ATOM 7425 C C . ASN B 1 335 ? -14.461 17 -6.793 1 87.44 335 ASN B C 1
ATOM 7427 O O . ASN B 1 335 ? -14.414 17.047 -8.023 1 87.44 335 ASN B O 1
ATOM 7431 N N . ALA B 1 336 ? -15.055 16.109 -6.102 1 89.31 336 ALA B N 1
ATOM 7432 C CA . ALA B 1 336 ? -15.844 15.102 -6.789 1 89.31 336 ALA B CA 1
ATOM 7433 C C . ALA B 1 336 ? -17.016 15.734 -7.547 1 89.31 336 ALA B C 1
ATOM 7435 O O . ALA B 1 336 ? -17.297 15.344 -8.68 1 89.31 336 ALA B O 1
ATOM 7436 N N . LEU B 1 337 ? -17.641 16.719 -6.965 1 91.25 337 LEU B N 1
ATOM 7437 C CA . LEU B 1 337 ? -18.75 17.422 -7.594 1 91.25 337 LEU B CA 1
ATOM 7438 C C . LEU B 1 337 ? -18.281 18.203 -8.812 1 91.25 337 LEU B C 1
ATOM 7440 O O . LEU B 1 337 ? -18.969 18.234 -9.836 1 91.25 337 LEU B O 1
ATOM 7444 N N . GLY B 1 338 ? -17.203 18.859 -8.57 1 91.12 338 GLY B N 1
ATOM 7445 C CA . GLY B 1 338 ? -16.656 19.609 -9.688 1 91.12 338 GLY B CA 1
ATOM 7446 C C . GLY B 1 338 ? -16.328 18.75 -10.883 1 91.12 338 GLY B C 1
ATOM 7447 O O . GLY B 1 338 ? -16.609 19.109 -12.023 1 91.12 338 GLY B O 1
ATOM 7448 N N . ARG B 1 339 ? -15.727 17.641 -10.641 1 90.44 339 ARG B N 1
ATOM 7449 C CA . ARG B 1 339 ? -15.398 16.703 -11.703 1 90.44 339 ARG B CA 1
ATOM 7450 C C . ARG B 1 339 ? -16.656 16.172 -12.375 1 90.44 339 ARG B C 1
ATOM 7452 O O . ARG B 1 339 ? -16.734 16.078 -13.602 1 90.44 339 ARG B O 1
ATOM 7459 N N . PHE B 1 340 ? -17.625 15.812 -11.617 1 92.62 340 PHE B N 1
ATOM 7460 C CA . PHE B 1 340 ? -18.906 15.336 -12.156 1 92.62 340 PHE B CA 1
ATOM 7461 C C . PHE B 1 340 ? -19.547 16.391 -13.047 1 92.62 340 PHE B C 1
ATOM 7463 O O . PHE B 1 340 ? -20.047 16.062 -14.133 1 92.62 340 PHE B O 1
ATOM 7470 N N . TRP B 1 341 ? -19.5 17.594 -12.547 1 94 341 TRP B N 1
ATOM 7471 C CA . TRP B 1 341 ? -20.141 18.688 -13.281 1 94 341 TRP B CA 1
ATOM 7472 C C . TRP B 1 341 ? -19.516 18.844 -14.672 1 94 341 TRP B C 1
ATOM 7474 O O . TRP B 1 341 ? -20.219 19.125 -15.641 1 94 341 TRP B O 1
ATOM 7484 N N . SER B 1 342 ? -18.266 18.656 -14.781 1 92 342 SER B N 1
ATOM 7485 C CA . SER B 1 342 ? -17.562 18.828 -16.047 1 92 342 SER B CA 1
ATOM 7486 C C . SER B 1 342 ? -17.969 17.75 -17.047 1 92 342 SER B C 1
ATOM 7488 O O . SER B 1 342 ? -17.875 17.953 -18.266 1 92 342 SER B O 1
ATOM 7490 N N . ILE B 1 343 ? -18.422 16.562 -16.547 1 92.94 343 ILE B N 1
ATOM 7491 C CA . ILE B 1 343 ? -18.797 15.477 -17.453 1 92.94 343 ILE B CA 1
ATOM 7492 C C . ILE B 1 343 ? -20.25 15.07 -17.203 1 92.94 343 ILE B C 1
ATOM 7494 O O . ILE B 1 343 ? -20.609 13.906 -17.375 1 92.94 343 ILE B O 1
ATOM 7498 N N . ARG B 1 344 ? -21.062 15.953 -16.719 1 92.75 344 ARG B N 1
ATOM 7499 C CA . ARG B 1 344 ? -22.422 15.641 -16.297 1 92.75 344 ARG B CA 1
ATOM 7500 C C . ARG B 1 344 ? -23.266 15.188 -17.484 1 92.75 344 ARG B C 1
ATOM 7502 O O . ARG B 1 344 ? -24.125 14.312 -17.344 1 92.75 344 ARG B O 1
ATOM 7509 N N . LYS B 1 345 ? -23.062 15.727 -18.656 1 91.5 345 LYS B N 1
ATOM 7510 C CA . LYS B 1 345 ? -23.844 15.344 -19.828 1 91.5 345 LYS B CA 1
ATOM 7511 C C . LYS B 1 345 ? -23.531 13.922 -20.266 1 91.5 345 LYS B C 1
ATOM 7513 O O . LYS B 1 345 ? -24.438 13.117 -20.5 1 91.5 345 LYS B O 1
ATOM 7518 N N . GLU B 1 346 ? -22.234 13.672 -20.359 1 92.12 346 GLU B N 1
ATOM 7519 C CA . GLU B 1 346 ? -21.797 12.328 -20.734 1 92.12 346 GLU B CA 1
ATOM 7520 C C . GLU B 1 346 ? -22.266 11.289 -19.734 1 92.12 346 GLU B C 1
ATOM 7522 O O . GLU B 1 346 ? -22.672 10.188 -20.109 1 92.12 346 GLU B O 1
ATOM 7527 N N . THR B 1 347 ? -22.188 11.672 -18.469 1 92.25 347 THR B N 1
ATOM 7528 C CA . THR B 1 347 ? -22.594 10.75 -17.422 1 92.25 347 THR B CA 1
ATOM 7529 C C . THR B 1 347 ? -24.094 10.477 -17.5 1 92.25 347 THR B C 1
ATOM 7531 O O . THR B 1 347 ? -24.531 9.352 -17.266 1 92.25 347 THR B O 1
ATOM 7534 N N . ALA B 1 348 ? -24.859 11.5 -17.812 1 92.88 348 ALA B N 1
ATOM 7535 C CA . ALA B 1 348 ? -26.297 11.328 -17.969 1 92.88 348 ALA B CA 1
ATOM 7536 C C . ALA B 1 348 ? -26.609 10.391 -19.125 1 92.88 348 ALA B C 1
ATOM 7538 O O . ALA B 1 348 ? -27.5 9.539 -19.016 1 92.88 348 ALA B O 1
ATOM 7539 N N . ASP B 1 349 ? -25.906 10.523 -20.188 1 91.62 349 ASP B N 1
ATOM 7540 C CA . ASP B 1 349 ? -26.094 9.656 -21.344 1 91.62 349 ASP B CA 1
ATOM 7541 C C . ASP B 1 349 ? -25.734 8.211 -21 1 91.62 349 ASP B C 1
ATOM 7543 O O . ASP B 1 349 ? -26.422 7.281 -21.438 1 91.62 349 ASP B O 1
ATOM 7547 N N . PHE B 1 350 ? -24.688 8.094 -20.312 1 92.5 350 PHE B N 1
ATOM 7548 C CA . PHE B 1 350 ? -24.25 6.758 -19.922 1 92.5 350 PHE B CA 1
ATOM 7549 C C . PHE B 1 350 ? -25.281 6.082 -19.031 1 92.5 350 PHE B C 1
ATOM 7551 O O . PHE B 1 350 ? -25.562 4.895 -19.188 1 92.5 350 PHE B O 1
ATOM 7558 N N . LEU B 1 351 ? -25.75 6.871 -18.141 1 93 351 LEU B N 1
ATOM 7559 C CA . LEU B 1 351 ? -26.75 6.336 -17.219 1 93 351 LEU B CA 1
ATOM 7560 C C . LEU B 1 351 ? -27.984 5.875 -17.969 1 93 351 LEU B C 1
ATOM 7562 O O . LEU B 1 351 ? -28.609 4.879 -17.594 1 93 351 LEU B O 1
ATOM 7566 N N . GLN B 1 352 ? -28.328 6.508 -18.938 1 90.31 352 GLN B N 1
ATOM 7567 C CA . GLN B 1 352 ? -29.5 6.168 -19.734 1 90.31 352 GLN B CA 1
ATOM 7568 C C . GLN B 1 352 ? -29.297 4.852 -20.484 1 90.31 352 GLN B C 1
ATOM 7570 O O . GLN B 1 352 ? -30.266 4.156 -20.797 1 90.31 352 GLN B O 1
ATOM 7575 N N . GLN B 1 353 ? -28.031 4.59 -20.719 1 87.88 353 GLN B N 1
ATOM 7576 C CA . GLN B 1 353 ? -27.719 3.359 -21.422 1 87.88 353 GLN B CA 1
ATOM 7577 C C . GLN B 1 353 ? -27.734 2.154 -20.484 1 87.88 353 GLN B C 1
ATOM 7579 O O . GLN B 1 353 ? -27.891 1.018 -20.938 1 87.88 353 GLN B O 1
ATOM 7584 N N . LEU B 1 354 ? -27.594 2.463 -19.25 1 87.88 354 LEU B N 1
ATOM 7585 C CA . LEU B 1 354 ? -27.578 1.37 -18.281 1 87.88 354 LEU B CA 1
ATOM 7586 C C . LEU B 1 354 ? -28.984 0.872 -18 1 87.88 354 LEU B C 1
ATOM 7588 O O . LEU B 1 354 ? -29.938 1.665 -17.922 1 87.88 354 LEU B O 1
ATOM 7592 N N . LYS B 1 355 ? -29.234 -0.413 -17.984 1 83.12 355 LYS B N 1
ATOM 7593 C CA . LYS B 1 355 ? -30.547 -1.013 -17.844 1 83.12 355 LYS B CA 1
ATOM 7594 C C . LYS B 1 355 ? -30.875 -1.302 -16.375 1 83.12 355 LYS B C 1
ATOM 7596 O O . LYS B 1 355 ? -31.906 -1.915 -16.078 1 83.12 355 LYS B O 1
ATOM 7601 N N . SER B 1 356 ? -30.328 -0.679 -15.414 1 87.88 356 SER B N 1
ATOM 7602 C CA . SER B 1 356 ? -30.594 -0.964 -14.008 1 87.88 356 SER B CA 1
ATOM 7603 C C . SER B 1 356 ? -31.562 0.057 -13.422 1 87.88 356 SER B C 1
ATOM 7605 O O . SER B 1 356 ? -31.578 1.218 -13.836 1 87.88 356 SER B O 1
ATOM 7607 N N . PRO B 1 357 ? -32.406 -0.365 -12.547 1 90.81 357 PRO B N 1
ATOM 7608 C CA . PRO B 1 357 ? -33.344 0.556 -11.906 1 90.81 357 PRO B CA 1
ATOM 7609 C C . PRO B 1 357 ? -32.656 1.704 -11.18 1 90.81 357 PRO B C 1
ATOM 7611 O O . PRO B 1 357 ? -33.125 2.838 -11.195 1 90.81 357 PRO B O 1
ATOM 7614 N N . LYS B 1 358 ? -31.609 1.372 -10.562 1 92.12 358 LYS B N 1
ATOM 7615 C CA . LYS B 1 358 ? -30.859 2.42 -9.875 1 92.12 358 LYS B CA 1
ATOM 7616 C C . LYS B 1 358 ? -30.344 3.461 -10.859 1 92.12 358 LYS B C 1
ATOM 7618 O O . LYS B 1 358 ? -30.328 4.656 -10.562 1 92.12 358 LYS B O 1
ATOM 7623 N N . ALA B 1 359 ? -29.953 3.025 -11.984 1 92.5 359 ALA B N 1
ATOM 7624 C CA . ALA B 1 359 ? -29.469 3.924 -13.031 1 92.5 359 ALA B CA 1
ATOM 7625 C C . ALA B 1 359 ? -30.578 4.848 -13.523 1 92.5 359 ALA B C 1
ATOM 7627 O O . ALA B 1 359 ? -30.344 6.031 -13.781 1 92.5 359 ALA B O 1
ATOM 7628 N N . THR B 1 360 ? -31.75 4.297 -13.625 1 93.06 360 THR B N 1
ATOM 7629 C CA . THR B 1 360 ? -32.906 5.09 -14.07 1 93.06 360 THR B CA 1
ATOM 7630 C C . THR B 1 360 ? -33.25 6.156 -13.039 1 93.06 360 THR B C 1
ATOM 7632 O O . THR B 1 360 ? -33.594 7.281 -13.398 1 93.06 360 THR B O 1
ATOM 7635 N N . GLN B 1 361 ? -33.156 5.773 -11.797 1 94.06 361 GLN B N 1
ATOM 7636 C CA . GLN B 1 361 ? -33.406 6.73 -10.727 1 94.06 361 GLN B CA 1
ATOM 7637 C C . GLN B 1 361 ? -32.438 7.898 -10.773 1 94.06 361 GLN B C 1
ATOM 7639 O O . GLN B 1 361 ? -32.844 9.055 -10.602 1 94.06 361 GLN B O 1
ATOM 7644 N N . PHE B 1 362 ? -31.203 7.57 -10.953 1 94.69 362 PHE B N 1
ATOM 7645 C CA . PHE B 1 362 ? -30.188 8.609 -11.023 1 94.69 362 PHE B CA 1
ATOM 7646 C C . PHE B 1 362 ? -30.344 9.445 -12.289 1 94.69 362 PHE B C 1
ATOM 7648 O O . PHE B 1 362 ? -30.109 10.656 -12.273 1 94.69 362 PHE B O 1
ATOM 7655 N N . ALA B 1 363 ? -30.734 8.797 -13.367 1 93.62 363 ALA B N 1
ATOM 7656 C CA . ALA B 1 363 ? -30.984 9.531 -14.609 1 93.62 363 ALA B CA 1
ATOM 7657 C C . ALA B 1 363 ? -32.125 10.516 -14.438 1 93.62 363 ALA B C 1
ATOM 7659 O O . ALA B 1 363 ? -32.062 11.648 -14.938 1 93.62 363 ALA B O 1
ATOM 7660 N N . ASN B 1 364 ? -33.094 10.102 -13.75 1 94.44 364 ASN B N 1
ATOM 7661 C CA . ASN B 1 364 ? -34.219 10.984 -13.461 1 94.44 364 ASN B CA 1
ATOM 7662 C C . ASN B 1 364 ? -33.781 12.156 -12.586 1 94.44 364 ASN B C 1
ATOM 7664 O O . ASN B 1 364 ? -34.281 13.281 -12.773 1 94.44 364 ASN B O 1
ATOM 7668 N N . PHE B 1 365 ? -33.031 11.859 -11.664 1 95.38 365 PHE B N 1
ATOM 7669 C CA . PHE B 1 365 ? -32.5 12.898 -10.781 1 95.38 365 PHE B CA 1
ATOM 7670 C C . PHE B 1 365 ? -31.75 13.961 -11.586 1 95.38 365 PHE B C 1
ATOM 7672 O O . PHE B 1 365 ? -31.922 15.156 -11.352 1 95.38 365 PHE B O 1
ATOM 7679 N N . LEU B 1 366 ? -30.984 13.578 -12.578 1 94.5 366 LEU B N 1
ATOM 7680 C CA . LEU B 1 366 ? -30.172 14.492 -13.375 1 94.5 366 LEU B CA 1
ATOM 7681 C C . LEU B 1 366 ? -31.031 15.273 -14.367 1 94.5 366 LEU B C 1
ATOM 7683 O O . LEU B 1 366 ? -30.609 16.312 -14.883 1 94.5 366 LEU B O 1
ATOM 7687 N N . GLN B 1 367 ? -32.188 14.773 -14.539 1 93 367 GLN B N 1
ATOM 7688 C CA . GLN B 1 367 ? -33.094 15.453 -15.461 1 93 367 GLN B CA 1
ATOM 7689 C C . GLN B 1 367 ? -33.969 16.484 -14.719 1 93 367 GLN B C 1
ATOM 7691 O O . GLN B 1 367 ? -34.562 17.359 -15.344 1 93 367 GLN B O 1
ATOM 7696 N N . ASP B 1 368 ? -33.938 16.406 -13.414 1 93.19 368 ASP B N 1
ATOM 7697 C CA . ASP B 1 368 ? -34.688 17.375 -12.609 1 93.19 368 ASP B CA 1
ATOM 7698 C C . ASP B 1 368 ? -33.969 18.719 -12.586 1 93.19 368 ASP B C 1
ATOM 7700 O O . ASP B 1 368 ? -32.906 18.859 -11.953 1 93.19 368 ASP B O 1
ATOM 7704 N N . LYS B 1 369 ? -34.562 19.688 -13.102 1 90.5 369 LYS B N 1
ATOM 7705 C CA . LYS B 1 369 ? -33.906 21 -13.258 1 90.5 369 LYS B CA 1
ATOM 7706 C C . LYS B 1 369 ? -33.656 21.641 -11.898 1 90.5 369 LYS B C 1
ATOM 7708 O O . LYS B 1 369 ? -32.625 22.281 -11.695 1 90.5 369 LYS B O 1
ATOM 7713 N N . HIS B 1 370 ? -34.562 21.516 -10.992 1 90.06 370 HIS B N 1
ATOM 7714 C CA . HIS B 1 370 ? -34.406 22.109 -9.68 1 90.06 370 HIS B CA 1
ATOM 7715 C C . HIS B 1 370 ? -33.25 21.484 -8.914 1 90.06 370 HIS B C 1
ATOM 7717 O O . HIS B 1 370 ? -32.469 22.203 -8.266 1 90.06 370 HIS B O 1
ATOM 7723 N N . LYS B 1 371 ? -33.219 20.219 -9.039 1 92.88 371 LYS B N 1
ATOM 7724 C CA . LYS B 1 371 ? -32.156 19.516 -8.359 1 92.88 371 LYS B CA 1
ATOM 7725 C C . LYS B 1 371 ? -30.797 19.891 -8.969 1 92.88 371 LYS B C 1
ATOM 7727 O O . LYS B 1 371 ? -29.797 20.047 -8.25 1 92.88 371 LYS B O 1
ATOM 7732 N N . MET B 1 372 ? -30.781 20.078 -10.227 1 93.94 372 MET B N 1
ATOM 7733 C CA . MET B 1 372 ? -29.531 20.406 -10.898 1 93.94 372 MET B CA 1
ATOM 7734 C C . MET B 1 372 ? -29.109 21.844 -10.617 1 93.94 372 MET B C 1
ATOM 7736 O O . MET B 1 372 ? -27.922 22.172 -10.617 1 93.94 372 MET B O 1
ATOM 7740 N N . ASP B 1 373 ? -30.078 22.703 -10.352 1 93.25 373 ASP B N 1
ATOM 7741 C CA . ASP B 1 373 ? -29.766 24.062 -9.922 1 93.25 373 ASP B CA 1
ATOM 7742 C C . ASP B 1 373 ? -29.016 24.062 -8.594 1 93.25 373 ASP B C 1
ATOM 7744 O O . ASP B 1 373 ? -28.047 24.797 -8.414 1 93.25 373 ASP B O 1
ATOM 7748 N N . VAL B 1 374 ? -29.547 23.25 -7.754 1 94.19 374 VAL B N 1
ATOM 7749 C CA . VAL B 1 374 ? -28.922 23.109 -6.445 1 94.19 374 VAL B CA 1
ATOM 7750 C C . VAL B 1 374 ? -27.5 22.562 -6.602 1 94.19 374 VAL B C 1
ATOM 7752 O O . VAL B 1 374 ? -26.578 23.016 -5.934 1 94.19 374 VAL B O 1
ATOM 7755 N N . VAL B 1 375 ? -27.328 21.594 -7.496 1 95.44 375 VAL B N 1
ATOM 7756 C CA . VAL B 1 375 ? -26.016 20.984 -7.719 1 95.44 375 VAL B CA 1
ATOM 7757 C C . VAL B 1 375 ? -25.047 22.047 -8.242 1 95.44 375 VAL B C 1
ATOM 7759 O O . VAL B 1 375 ? -23.891 22.109 -7.812 1 95.44 375 VAL B O 1
ATOM 7762 N N . ALA B 1 376 ? -25.484 22.812 -9.125 1 94.81 376 ALA B N 1
ATOM 7763 C CA . ALA B 1 376 ? -24.641 23.875 -9.68 1 94.81 376 ALA B CA 1
ATOM 7764 C C . ALA B 1 376 ? -24.172 24.828 -8.594 1 94.81 376 ALA B C 1
ATOM 7766 O O . ALA B 1 376 ? -23.016 25.234 -8.562 1 94.81 376 ALA B O 1
ATOM 7767 N N . PHE B 1 377 ? -25.109 25.219 -7.727 1 94.5 377 PHE B N 1
ATOM 7768 C CA . PHE B 1 377 ? -24.766 26.078 -6.602 1 94.5 377 PHE B CA 1
ATOM 7769 C C . PHE B 1 377 ? -23.734 25.422 -5.703 1 94.5 377 PHE B C 1
ATOM 7771 O O . PHE B 1 377 ? -22.766 26.062 -5.281 1 94.5 377 PHE B O 1
ATOM 7778 N N . LEU B 1 378 ? -23.969 24.156 -5.461 1 94.12 378 LEU B N 1
ATOM 7779 C CA . LEU B 1 378 ? -23.078 23.406 -4.582 1 94.12 378 LEU B CA 1
ATOM 7780 C C . LEU B 1 378 ? -21.688 23.312 -5.188 1 94.12 378 LEU B C 1
ATOM 7782 O O . LEU B 1 378 ? -20.688 23.359 -4.465 1 94.12 378 LEU B O 1
ATOM 7786 N N . VAL B 1 379 ? -21.594 23.141 -6.469 1 94.75 379 VAL B N 1
ATOM 7787 C CA . VAL B 1 379 ? -20.297 23.078 -7.152 1 94.75 379 VAL B CA 1
ATOM 7788 C C . VAL B 1 379 ? -19.547 24.391 -6.941 1 94.75 379 VAL B C 1
ATOM 7790 O O . VAL B 1 379 ? -18.344 24.375 -6.637 1 94.75 379 VAL B O 1
ATOM 7793 N N . ASP B 1 380 ? -20.203 25.469 -7.02 1 95 380 ASP B N 1
ATOM 7794 C CA . ASP B 1 380 ? -19.578 26.781 -6.891 1 95 380 ASP B CA 1
ATOM 7795 C C . ASP B 1 380 ? -19.141 27.031 -5.449 1 95 380 ASP B C 1
ATOM 7797 O O . ASP B 1 380 ? -17.984 27.406 -5.203 1 95 380 ASP B O 1
ATOM 7801 N N . ILE B 1 381 ? -20.094 26.891 -4.562 1 93.25 381 ILE B N 1
ATOM 7802 C CA . ILE B 1 381 ? -19.797 27.234 -3.174 1 93.25 381 ILE B CA 1
ATOM 7803 C C . ILE B 1 381 ? -18.719 26.312 -2.619 1 93.25 381 ILE B C 1
ATOM 7805 O O . ILE B 1 381 ? -17.859 26.75 -1.852 1 93.25 381 ILE B O 1
ATOM 7809 N N . THR B 1 382 ? -18.812 25.016 -2.926 1 92.31 382 THR B N 1
ATOM 7810 C CA . THR B 1 382 ? -17.781 24.094 -2.463 1 92.31 382 THR B CA 1
ATOM 7811 C C . THR B 1 382 ? -16.438 24.422 -3.115 1 92.31 382 THR B C 1
ATOM 7813 O O . THR B 1 382 ? -15.375 24.203 -2.521 1 92.31 382 THR B O 1
ATOM 7816 N N . GLY B 1 383 ? -16.484 24.906 -4.348 1 92.75 383 GLY B N 1
ATOM 7817 C CA . GLY B 1 383 ? -15.258 25.375 -4.977 1 92.75 383 GLY B CA 1
ATOM 7818 C C . GLY B 1 383 ? -14.57 26.484 -4.195 1 92.75 383 GLY B C 1
ATOM 7819 O O . GLY B 1 383 ? -13.359 26.453 -4.004 1 92.75 383 GLY B O 1
ATOM 7820 N N . HIS B 1 384 ? -15.367 27.438 -3.732 1 94.44 384 HIS B N 1
ATOM 7821 C CA . HIS B 1 384 ? -14.844 28.547 -2.926 1 94.44 384 HIS B CA 1
ATOM 7822 C C . HIS B 1 384 ? -14.305 28.031 -1.592 1 94.44 384 HIS B C 1
ATOM 7824 O O . HIS B 1 384 ? -13.242 28.469 -1.14 1 94.44 384 HIS B O 1
ATOM 7830 N N . LEU B 1 385 ? -15.047 27.188 -1.037 1 92.62 385 LEU B N 1
ATOM 7831 C CA . LEU B 1 385 ? -14.633 26.625 0.247 1 92.62 385 LEU B CA 1
ATOM 7832 C C . LEU B 1 385 ? -13.359 25.797 0.096 1 92.62 385 LEU B C 1
ATOM 7834 O O . LEU B 1 385 ? -12.508 25.797 0.984 1 92.62 385 LEU B O 1
ATOM 7838 N N . ASN B 1 386 ? -13.273 25.078 -1.003 1 91.19 386 ASN B N 1
ATOM 7839 C CA . ASN B 1 386 ? -12.062 24.312 -1.271 1 91.19 386 ASN B CA 1
ATOM 7840 C C . ASN B 1 386 ? -10.852 25.219 -1.466 1 91.19 386 ASN B C 1
ATOM 7842 O O . ASN B 1 386 ? -9.742 24.859 -1.06 1 91.19 386 ASN B O 1
ATOM 7846 N N . GLU B 1 387 ? -11.055 26.25 -2.088 1 92.94 387 GLU B N 1
ATOM 7847 C CA . GLU B 1 387 ? -9.969 27.219 -2.25 1 92.94 387 GLU B CA 1
ATOM 7848 C C . GLU B 1 387 ? -9.477 27.734 -0.898 1 92.94 387 GLU B C 1
ATOM 7850 O O . GLU B 1 387 ? -8.273 27.859 -0.677 1 92.94 387 GLU B O 1
ATOM 7855 N N . LEU B 1 388 ? -10.422 28.062 -0.046 1 93.56 388 LEU B N 1
ATOM 7856 C CA . LEU B 1 388 ? -10.062 28.469 1.308 1 93.56 388 LEU B CA 1
ATOM 7857 C C . LEU B 1 388 ? -9.258 27.391 2.006 1 93.56 388 LEU B C 1
ATOM 7859 O O . LEU B 1 388 ? -8.211 27.656 2.598 1 93.56 388 LEU B O 1
ATOM 7863 N N . ASN B 1 389 ? -9.781 26.219 1.923 1 90.19 389 ASN B N 1
ATOM 7864 C CA . ASN B 1 389 ? -9.125 25.094 2.578 1 90.19 389 ASN B CA 1
ATOM 7865 C C . ASN B 1 389 ? -7.691 24.922 2.094 1 90.19 389 ASN B C 1
ATOM 7867 O O . ASN B 1 389 ? -6.789 24.656 2.893 1 90.19 389 ASN B O 1
ATOM 7871 N N . LEU B 1 390 ? -7.449 25.031 0.822 1 90.69 390 LEU B N 1
ATOM 7872 C CA . LEU B 1 390 ? -6.113 24.891 0.25 1 90.69 390 LEU B CA 1
ATOM 7873 C C . LEU B 1 390 ? -5.188 26 0.755 1 90.69 390 LEU B C 1
ATOM 7875 O O . LEU B 1 390 ? -4.004 25.75 1.012 1 90.69 390 LEU B O 1
ATOM 7879 N N . ARG B 1 391 ? -5.754 27.141 0.931 1 92 391 ARG B N 1
ATOM 7880 C CA . ARG B 1 391 ? -4.957 28.266 1.392 1 92 391 ARG B CA 1
ATOM 7881 C C . ARG B 1 391 ? -4.555 28.094 2.854 1 92 391 ARG B C 1
ATOM 7883 O O . ARG B 1 391 ? -3.52 28.609 3.281 1 92 391 ARG B O 1
ATOM 7890 N N . LEU B 1 392 ? -5.367 27.453 3.576 1 92.62 392 LEU B N 1
ATOM 7891 C CA . LEU B 1 392 ? -5.113 27.266 5 1 92.62 392 LEU B CA 1
ATOM 7892 C C . LEU B 1 392 ? -4.105 26.141 5.23 1 92.62 392 LEU B C 1
ATOM 7894 O O . LEU B 1 392 ? -3.555 26.016 6.324 1 92.62 392 LEU B O 1
ATOM 7898 N N . GLN B 1 393 ? -3.889 25.375 4.207 1 89.12 393 GLN B N 1
ATOM 7899 C CA . GLN B 1 393 ? -2.955 24.266 4.34 1 89.12 393 GLN B CA 1
ATOM 7900 C C . GLN B 1 393 ? -1.514 24.734 4.152 1 89.12 393 GLN B C 1
ATOM 7902 O O . GLN B 1 393 ? -1.271 25.828 3.66 1 89.12 393 GLN B O 1
ATOM 7907 N N . GLY B 1 394 ? -0.587 23.969 4.664 1 87.06 394 GLY B N 1
ATOM 7908 C CA . GLY B 1 394 ? 0.825 24.281 4.531 1 87.06 394 GLY B CA 1
ATOM 7909 C C . GLY B 1 394 ? 1.574 24.234 5.848 1 87.06 394 GLY B C 1
ATOM 7910 O O . GLY B 1 394 ? 0.976 24.375 6.918 1 87.06 394 GLY B O 1
ATOM 7911 N N . GLN B 1 395 ? 2.836 24.094 5.645 1 82.62 395 GLN B N 1
ATOM 7912 C CA . GLN B 1 395 ? 3.682 24.047 6.836 1 82.62 395 GLN B CA 1
ATOM 7913 C C . GLN B 1 395 ? 4.199 25.438 7.191 1 82.62 395 GLN B C 1
ATOM 7915 O O . GLN B 1 395 ? 4.262 26.312 6.336 1 82.62 395 GLN B O 1
ATOM 7920 N N . LYS B 1 396 ? 4.422 25.766 8.398 1 80.25 396 LYS B N 1
ATOM 7921 C CA . LYS B 1 396 ? 5.086 26.953 8.922 1 80.25 396 LYS B CA 1
ATOM 7922 C C . LYS B 1 396 ? 4.129 28.141 8.961 1 80.25 396 LYS B C 1
ATOM 7924 O O . LYS B 1 396 ? 4.562 29.297 8.992 1 80.25 396 LYS B O 1
ATOM 7929 N N . ASN B 1 397 ? 2.865 27.797 8.836 1 85.12 397 ASN B N 1
ATOM 7930 C CA . ASN B 1 397 ? 1.889 28.875 8.992 1 85.12 397 ASN B CA 1
ATOM 7931 C C . ASN B 1 397 ? 1.516 29.078 10.461 1 85.12 397 ASN B C 1
ATOM 7933 O O . ASN B 1 397 ? 1.225 28.109 11.172 1 85.12 397 ASN B O 1
ATOM 7937 N N . SER B 1 398 ? 1.638 30.312 10.82 1 86.94 398 SER B N 1
ATOM 7938 C CA . SER B 1 398 ? 1.231 30.641 12.188 1 86.94 398 SER B CA 1
ATOM 7939 C C . SER B 1 398 ? -0.278 30.828 12.281 1 86.94 398 SER B C 1
ATOM 7941 O O . SER B 1 398 ? -0.969 30.875 11.258 1 86.94 398 SER B O 1
ATOM 7943 N N . VAL B 1 399 ? -0.757 30.891 13.469 1 91.69 399 VAL B N 1
ATOM 7944 C CA . VAL B 1 399 ? -2.172 31.141 13.734 1 91.69 399 VAL B CA 1
ATOM 7945 C C . VAL B 1 399 ? -2.588 32.469 13.125 1 91.69 399 VAL B C 1
ATOM 7947 O O . VAL B 1 399 ? -3.703 32.625 12.625 1 91.69 399 VAL B O 1
ATOM 7950 N N . CYS B 1 400 ? -1.644 33.438 13.133 1 90.44 400 CYS B N 1
ATOM 7951 C CA . CYS B 1 400 ? -1.933 34.75 12.609 1 90.44 400 CYS B CA 1
ATOM 7952 C C . CYS B 1 400 ? -2.154 34.719 11.102 1 90.44 400 CYS B C 1
ATOM 7954 O O . CYS B 1 400 ? -3.062 35.375 10.586 1 90.44 400 CYS B O 1
ATOM 7956 N N . ASP B 1 401 ? -1.336 33.938 10.461 1 91.06 401 ASP B N 1
ATOM 7957 C CA . ASP B 1 401 ? -1.471 33.812 9.016 1 91.06 401 ASP B CA 1
ATOM 7958 C C . ASP B 1 401 ? -2.816 33.188 8.648 1 91.06 401 ASP B C 1
ATOM 7960 O O . ASP B 1 401 ? -3.479 33.625 7.711 1 91.06 401 ASP B O 1
ATOM 7964 N N . LEU B 1 402 ? -3.205 32.188 9.367 1 94.12 402 LEU B N 1
ATOM 7965 C CA . LEU B 1 402 ? -4.445 31.469 9.078 1 94.12 402 LEU B CA 1
ATOM 7966 C C . LEU B 1 402 ? -5.656 32.344 9.383 1 94.12 402 LEU B C 1
ATOM 7968 O O . LEU B 1 402 ? -6.625 32.344 8.617 1 94.12 402 LEU B O 1
ATOM 7972 N N . MET B 1 403 ? -5.547 33.062 10.438 1 92.75 403 MET B N 1
ATOM 7973 C CA . MET B 1 403 ? -6.66 33.938 10.812 1 92.75 403 MET B CA 1
ATOM 7974 C C . MET B 1 403 ? -6.848 35.031 9.789 1 92.75 403 MET B C 1
ATOM 7976 O O . MET B 1 403 ? -7.977 35.438 9.5 1 92.75 403 MET B O 1
ATOM 7980 N N . LYS B 1 404 ? -5.793 35.5 9.297 1 90.5 404 LYS B N 1
ATOM 7981 C CA . LYS B 1 404 ? -5.863 36.5 8.234 1 90.5 404 LYS B CA 1
ATOM 7982 C C . LYS B 1 404 ? -6.609 35.969 7.02 1 90.5 404 LYS B C 1
ATOM 7984 O O . LYS B 1 404 ? -7.449 36.656 6.434 1 90.5 404 LYS B O 1
ATOM 7989 N N . THR B 1 405 ? -6.285 34.75 6.695 1 93.81 405 THR B N 1
ATOM 7990 C CA . THR B 1 405 ? -6.922 34.125 5.555 1 93.81 405 THR B CA 1
ATOM 7991 C C . THR B 1 405 ? -8.414 33.906 5.809 1 93.81 405 THR B C 1
ATOM 7993 O O . THR B 1 405 ? -9.234 34.125 4.914 1 93.81 405 THR B O 1
ATOM 7996 N N . VAL B 1 406 ? -8.758 33.531 7.023 1 94.5 406 VAL B N 1
ATOM 7997 C CA . VAL B 1 406 ? -10.148 33.281 7.387 1 94.5 406 VAL B CA 1
ATOM 7998 C C . VAL B 1 406 ? -10.93 34.594 7.355 1 94.5 406 VAL B C 1
ATOM 8000 O O . VAL B 1 406 ? -12.047 34.656 6.844 1 94.5 406 VAL B O 1
ATOM 8003 N N . ARG B 1 407 ? -10.32 35.656 7.859 1 92.56 407 ARG B N 1
ATOM 8004 C CA . ARG B 1 407 ? -10.977 36.969 7.879 1 92.56 407 ARG B CA 1
ATOM 8005 C C . ARG B 1 407 ? -11.211 37.469 6.465 1 92.56 407 ARG B C 1
ATOM 8007 O O . ARG B 1 407 ? -12.273 38.031 6.172 1 92.56 407 ARG B O 1
ATOM 8014 N N . SER B 1 408 ? -10.219 37.281 5.691 1 93.94 408 SER B N 1
ATOM 8015 C CA . SER B 1 408 ? -10.383 37.656 4.289 1 93.94 408 SER B CA 1
ATOM 8016 C C . SER B 1 408 ? -11.531 36.875 3.645 1 93.94 408 SER B C 1
ATOM 8018 O O . SER B 1 408 ? -12.297 37.438 2.861 1 93.94 408 SER B O 1
ATOM 8020 N N . PHE B 1 409 ? -11.648 35.688 3.957 1 95.81 409 PHE B N 1
ATOM 8021 C CA . PHE B 1 409 ? -12.703 34.844 3.383 1 95.81 409 PHE B CA 1
ATOM 8022 C C . PHE B 1 409 ? -14.07 35.281 3.891 1 95.81 409 PHE B C 1
ATOM 8024 O O . PHE B 1 409 ? -15.055 35.219 3.15 1 95.81 409 PHE B O 1
ATOM 8031 N N . GLN B 1 410 ? -14.133 35.688 5.164 1 95 410 GLN B N 1
ATOM 8032 C CA . GLN B 1 410 ? -15.391 36.188 5.715 1 95 410 GLN B CA 1
ATOM 8033 C C . GLN B 1 410 ? -15.898 37.375 4.934 1 95 410 GLN B C 1
ATOM 8035 O O . GLN B 1 410 ? -17.109 37.5 4.676 1 95 410 GLN B O 1
ATOM 8040 N N . VAL B 1 411 ? -15.016 38.188 4.523 1 95.31 411 VAL B N 1
ATOM 8041 C CA . VAL B 1 411 ? -15.383 39.344 3.711 1 95.31 411 VAL B CA 1
ATOM 8042 C C . VAL B 1 411 ? -15.875 38.875 2.342 1 95.31 411 VAL B C 1
ATOM 8044 O O . VAL B 1 411 ? -16.844 39.406 1.811 1 95.31 411 VAL B O 1
ATOM 8047 N N . LYS B 1 412 ? -15.234 37.906 1.797 1 96.38 412 LYS B N 1
ATOM 8048 C CA . LYS B 1 412 ? -15.633 37.375 0.504 1 96.38 412 LYS B CA 1
ATOM 8049 C C . LYS B 1 412 ? -17.031 36.781 0.57 1 96.38 412 LYS B C 1
ATOM 8051 O O . LYS B 1 412 ? -17.797 36.844 -0.402 1 96.38 412 LYS B O 1
ATOM 8056 N N . LEU B 1 413 ? -17.297 36.156 1.707 1 96.31 413 LEU B N 1
ATOM 8057 C CA . LEU B 1 413 ? -18.609 35.562 1.869 1 96.31 413 LEU B CA 1
ATOM 8058 C C . LEU B 1 413 ? -19.719 36.594 1.75 1 96.31 413 LEU B C 1
ATOM 8060 O O . LEU B 1 413 ? -20.766 36.344 1.17 1 96.31 413 LEU B O 1
ATOM 8064 N N . ASP B 1 414 ? -19.453 37.75 2.254 1 95.69 414 ASP B N 1
ATOM 8065 C CA . ASP B 1 414 ? -20.406 38.875 2.133 1 95.69 414 ASP B CA 1
ATOM 8066 C C . ASP B 1 414 ? -20.562 39.281 0.678 1 95.69 414 ASP B C 1
ATOM 8068 O O . ASP B 1 414 ? -21.672 39.594 0.226 1 95.69 414 ASP B O 1
ATOM 8072 N N . ILE B 1 415 ? -19.5 39.312 0.013 1 96.25 415 ILE B N 1
ATOM 8073 C CA . ILE B 1 415 ? -19.531 39.656 -1.404 1 96.25 415 ILE B CA 1
ATOM 8074 C C . ILE B 1 415 ? -20.312 38.594 -2.18 1 96.25 415 ILE B C 1
ATOM 8076 O O . ILE B 1 415 ? -21.094 38.938 -3.07 1 96.25 415 ILE B O 1
ATOM 8080 N N . PHE B 1 416 ? -20.109 37.375 -1.853 1 96.25 416 PHE B N 1
ATOM 8081 C CA . PHE B 1 416 ? -20.812 36.281 -2.514 1 96.25 416 PHE B CA 1
ATOM 8082 C C . PHE B 1 416 ? -22.312 36.375 -2.299 1 96.25 416 PHE B C 1
ATOM 8084 O O . PHE B 1 416 ? -23.109 36.125 -3.221 1 96.25 416 PHE B O 1
ATOM 8091 N N . LYS B 1 417 ? -22.703 36.719 -1.09 1 95.19 417 LYS B N 1
ATOM 8092 C CA . LYS B 1 417 ? -24.125 36.875 -0.775 1 95.19 417 LYS B CA 1
ATOM 8093 C C . LYS B 1 417 ? -24.766 37.969 -1.608 1 95.19 417 LYS B C 1
ATOM 8095 O O . LYS B 1 417 ? -25.859 37.781 -2.154 1 95.19 417 LYS B O 1
ATOM 8100 N N . GLU B 1 418 ? -24.047 39.031 -1.71 1 94.81 418 GLU B N 1
ATOM 8101 C CA . GLU B 1 418 ? -24.531 40.156 -2.514 1 94.81 418 GLU B CA 1
ATOM 8102 C C . GLU B 1 418 ? -24.547 39.812 -3.996 1 94.81 418 GLU B C 1
ATOM 8104 O O . GLU B 1 418 ? -25.469 40.188 -4.719 1 94.81 418 GLU B O 1
ATOM 8109 N N . ASP B 1 419 ? -23.594 39.094 -4.371 1 93.75 419 ASP B N 1
ATOM 8110 C CA . ASP B 1 419 ? -23.484 38.688 -5.766 1 93.75 419 ASP B CA 1
ATOM 8111 C C . ASP B 1 419 ? -24.625 37.781 -6.164 1 93.75 419 ASP B C 1
ATOM 8113 O O . ASP B 1 419 ? -25.094 37.812 -7.301 1 93.75 419 ASP B O 1
ATOM 8117 N N . LEU B 1 420 ? -25.031 36.906 -5.289 1 92.31 420 LEU B N 1
ATOM 8118 C CA . LEU B 1 420 ? -26.109 35.969 -5.559 1 92.31 420 LEU B CA 1
ATOM 8119 C C . LEU B 1 420 ? -27.406 36.719 -5.867 1 92.31 420 LEU B C 1
ATOM 8121 O O . LEU B 1 420 ? -28.25 36.219 -6.609 1 92.31 420 LEU B O 1
ATOM 8125 N N . GLN B 1 421 ? -27.547 37.875 -5.301 1 88.44 421 GLN B N 1
ATOM 8126 C CA . GLN B 1 421 ? -28.75 38.688 -5.512 1 88.44 421 GLN B CA 1
ATOM 8127 C C . GLN B 1 421 ? -28.609 39.531 -6.762 1 88.44 421 GLN B C 1
ATOM 8129 O O . GLN B 1 421 ? -29.594 40.156 -7.207 1 88.44 421 GLN B O 1
ATOM 8134 N N . GLY B 1 422 ? -27.484 39.5 -7.371 1 87.56 422 GLY B N 1
ATOM 8135 C CA . GLY B 1 422 ? -27.219 40.312 -8.547 1 87.56 422 GLY B CA 1
ATOM 8136 C C . GLY B 1 422 ? -26.906 39.5 -9.781 1 87.56 422 GLY B C 1
ATOM 8137 O O . GLY B 1 422 ? -27.734 38.719 -10.25 1 87.56 422 GLY B O 1
ATOM 8138 N N . GLU B 1 423 ? -25.625 39.531 -10.219 1 86.19 423 GLU B N 1
ATOM 8139 C CA . GLU B 1 423 ? -25.25 38.969 -11.516 1 86.19 423 GLU B CA 1
ATOM 8140 C C . GLU B 1 423 ? -24.625 37.594 -11.352 1 86.19 423 GLU B C 1
ATOM 8142 O O . GLU B 1 423 ? -24.391 36.875 -12.344 1 86.19 423 GLU B O 1
ATOM 8147 N N . CYS B 1 424 ? -24.422 37.156 -10.188 1 90.31 424 CYS B N 1
ATOM 8148 C CA . CYS B 1 424 ? -23.891 35.844 -9.898 1 90.31 424 CYS B CA 1
ATOM 8149 C C . CYS B 1 424 ? -22.578 35.625 -10.617 1 90.31 424 CYS B C 1
ATOM 8151 O O . CYS B 1 424 ? -22.375 34.594 -11.258 1 90.31 424 CYS B O 1
ATOM 8153 N N . VAL B 1 425 ? -21.688 36.562 -10.57 1 91.69 425 VAL B N 1
ATOM 8154 C CA . VAL B 1 425 ? -20.391 36.531 -11.234 1 91.69 425 VAL B CA 1
ATOM 8155 C C . VAL B 1 425 ? -19.516 35.469 -10.562 1 91.69 425 VAL B C 1
ATOM 8157 O O . VAL B 1 425 ? -18.719 34.812 -11.227 1 91.69 425 VAL B O 1
ATOM 8160 N N . HIS B 1 426 ? -19.688 35.312 -9.312 1 95.12 426 HIS B N 1
ATOM 8161 C CA . HIS B 1 426 ? -18.859 34.406 -8.539 1 95.12 426 HIS B CA 1
ATOM 8162 C C . HIS B 1 426 ? -19.469 33.031 -8.469 1 95.12 426 HIS B C 1
ATOM 8164 O O . HIS B 1 426 ? -18.938 32.125 -7.777 1 95.12 426 HIS B O 1
ATOM 8170 N N . PHE B 1 427 ? -20.562 32.875 -9.109 1 94.94 427 PHE B N 1
ATOM 8171 C CA . PHE B 1 427 ? -21.234 31.562 -9.219 1 94.94 427 PHE B CA 1
ATOM 8172 C C . PHE B 1 427 ? -21.469 31.203 -10.68 1 94.94 427 PHE B C 1
ATOM 8174 O O . PHE B 1 427 ? -22.625 31.094 -11.117 1 94.94 427 PHE B O 1
ATOM 8181 N N . PRO B 1 428 ? -20.422 30.922 -11.398 1 93.81 428 PRO B N 1
ATOM 8182 C CA . PRO B 1 428 ? -20.516 30.734 -12.844 1 93.81 428 PRO B CA 1
ATOM 8183 C C . PRO B 1 428 ? -21.359 29.516 -13.227 1 93.81 428 PRO B C 1
ATOM 8185 O O . PRO B 1 428 ? -22.094 29.562 -14.219 1 93.81 428 PRO B O 1
ATOM 8188 N N . GLN B 1 429 ? -21.172 28.422 -12.5 1 94.31 429 GLN B N 1
ATOM 8189 C CA . GLN B 1 429 ? -21.938 27.234 -12.844 1 94.31 429 GLN B CA 1
ATOM 8190 C C . GLN B 1 429 ? -23.422 27.469 -12.617 1 94.31 429 GLN B C 1
ATOM 8192 O O . GLN B 1 429 ? -24.25 27.016 -13.422 1 94.31 429 GLN B O 1
ATOM 8197 N N . MET B 1 430 ? -23.75 28.125 -11.516 1 92.69 430 MET B N 1
ATOM 8198 C CA . MET B 1 430 ? -25.141 28.453 -11.25 1 92.69 430 MET B CA 1
ATOM 8199 C C . MET B 1 430 ? -25.688 29.391 -12.32 1 92.69 430 MET B C 1
ATOM 8201 O O . MET B 1 430 ? -26.828 29.234 -12.758 1 92.69 430 MET B O 1
ATOM 8205 N N . ARG B 1 431 ? -24.875 30.312 -12.742 1 90.75 431 ARG B N 1
ATOM 8206 C CA . ARG B 1 431 ? -25.281 31.266 -13.773 1 90.75 431 ARG B CA 1
ATOM 8207 C C . ARG B 1 431 ? -25.562 30.562 -15.094 1 90.75 431 ARG B C 1
ATOM 8209 O O . ARG B 1 431 ? -26.516 30.906 -15.805 1 90.75 431 ARG B O 1
ATOM 8216 N N . GLU B 1 432 ? -24.766 29.656 -15.391 1 89.56 432 GLU B N 1
ATOM 8217 C CA . GLU B 1 432 ? -24.922 28.891 -16.625 1 89.56 432 GLU B CA 1
ATOM 8218 C C . GLU B 1 432 ? -26.172 28 -16.562 1 89.56 432 GLU B C 1
ATOM 8220 O O . GLU B 1 432 ? -26.875 27.844 -17.562 1 89.56 432 GLU B O 1
ATOM 8225 N N . GLN B 1 433 ? -26.453 27.469 -15.461 1 89.62 433 GLN B N 1
ATOM 8226 C CA . GLN B 1 433 ? -27.531 26.5 -15.281 1 89.62 433 GLN B CA 1
ATOM 8227 C C . GLN B 1 433 ? -28.891 27.188 -15.156 1 89.62 433 GLN B C 1
ATOM 8229 O O . GLN B 1 433 ? -29.891 26.734 -15.727 1 89.62 433 GLN B O 1
ATOM 8234 N N . ILE B 1 434 ? -28.891 28.25 -14.367 1 81.44 434 ILE B N 1
ATOM 8235 C CA . ILE B 1 434 ? -30.156 28.922 -14.094 1 81.44 434 ILE B CA 1
ATOM 8236 C C . ILE B 1 434 ? -30.344 30.078 -15.062 1 81.44 434 ILE B C 1
ATOM 8238 O O . ILE B 1 434 ? -29.734 31.141 -14.898 1 81.44 434 ILE B O 1
ATOM 8242 N N . GLN B 1 435 ? -30.844 29.969 -16.203 1 70.25 435 GLN B N 1
ATOM 8243 C CA . GLN B 1 435 ? -31.016 31 -17.203 1 70.25 435 GLN B CA 1
ATOM 8244 C C . GLN B 1 435 ? -32.312 31.812 -16.953 1 70.25 435 GLN B C 1
ATOM 8246 O O . GLN B 1 435 ? -32.375 33 -17.281 1 70.25 435 GLN B O 1
ATOM 8251 N N . ASP B 1 436 ? -33.281 31.219 -16.391 1 66.75 436 ASP B N 1
ATOM 8252 C CA . ASP B 1 436 ? -34.594 31.891 -16.281 1 66.75 436 ASP B CA 1
ATOM 8253 C C . ASP B 1 436 ? -34.781 32.531 -14.906 1 66.75 436 ASP B C 1
ATOM 8255 O O . ASP B 1 436 ? -33.844 32.531 -14.094 1 66.75 436 ASP B O 1
ATOM 8259 N N . GLU B 1 437 ? -36.031 33 -14.547 1 63.94 437 GLU B N 1
ATOM 8260 C CA . GLU B 1 437 ? -36.469 33.656 -13.305 1 63.94 437 GLU B CA 1
ATOM 8261 C C . GLU B 1 437 ? -36.375 32.688 -12.125 1 63.94 437 GLU B C 1
ATOM 8263 O O . GLU B 1 437 ? -36.938 31.594 -12.156 1 63.94 437 GLU B O 1
ATOM 8268 N N . ARG B 1 438 ? -35.156 32.594 -11.391 1 64.5 438 ARG B N 1
ATOM 8269 C CA . ARG B 1 438 ? -34.875 31.578 -10.383 1 64.5 438 ARG B CA 1
ATOM 8270 C C . ARG B 1 438 ? -35.094 32.125 -8.977 1 64.5 438 ARG B C 1
ATOM 8272 O O . ARG B 1 438 ? -34.938 33.312 -8.734 1 64.5 438 ARG B O 1
ATOM 8279 N N . ASP B 1 439 ? -35.812 31.406 -8.164 1 81.56 439 ASP B N 1
ATOM 8280 C CA . ASP B 1 439 ? -35.906 31.688 -6.738 1 81.56 439 ASP B CA 1
ATOM 8281 C C . ASP B 1 439 ? -34.562 31.531 -6.066 1 81.56 439 ASP B C 1
ATOM 8283 O O . ASP B 1 439 ? -34.094 30.406 -5.855 1 81.56 439 ASP B O 1
ATOM 8287 N N . ILE B 1 440 ? -33.906 32.656 -5.855 1 87.25 440 ILE B N 1
ATOM 8288 C CA . ILE B 1 440 ? -32.562 32.656 -5.293 1 87.25 440 ILE B CA 1
ATOM 8289 C C . ILE B 1 440 ? -32.625 32.625 -3.768 1 87.25 440 ILE B C 1
ATOM 8291 O O . ILE B 1 440 ? -31.609 32.5 -3.09 1 87.25 440 ILE B O 1
ATOM 8295 N N . SER B 1 441 ? -33.781 32.594 -3.203 1 88.88 441 SER B N 1
ATOM 8296 C CA . SER B 1 441 ? -34 32.75 -1.769 1 88.88 441 SER B CA 1
ATOM 8297 C C . SER B 1 441 ? -33.312 31.625 -0.986 1 88.88 441 SER B C 1
ATOM 8299 O O . SER B 1 441 ? -32.656 31.891 0.024 1 88.88 441 SER B O 1
ATOM 8301 N N . PRO B 1 442 ? -33.469 30.484 -1.478 1 91.12 442 PRO B N 1
ATOM 8302 C CA . PRO B 1 442 ? -32.812 29.422 -0.702 1 91.12 442 PRO B CA 1
ATOM 8303 C C . PRO B 1 442 ? -31.312 29.547 -0.672 1 91.12 442 PRO B C 1
ATOM 8305 O O . PRO B 1 442 ? -30.672 29.203 0.33 1 91.12 442 PRO B O 1
ATOM 8308 N N . TYR B 1 443 ? -30.75 30.031 -1.684 1 93.69 443 TYR B N 1
ATOM 8309 C CA . TYR B 1 443 ? -29.297 30.156 -1.785 1 93.69 443 TYR B CA 1
ATOM 8310 C C . TYR B 1 443 ? -28.781 31.312 -0.923 1 93.69 443 TYR B C 1
ATOM 8312 O O . TYR B 1 443 ? -27.734 31.203 -0.298 1 93.69 443 TYR B O 1
ATOM 8320 N N . VAL B 1 444 ? -29.562 32.312 -0.868 1 93.5 444 VAL B N 1
ATOM 8321 C CA . VAL B 1 444 ? -29.234 33.438 0.003 1 93.5 444 VAL B CA 1
ATOM 8322 C C . VAL B 1 444 ? -29.344 33.031 1.464 1 93.5 444 VAL B C 1
ATOM 8324 O O . VAL B 1 444 ? -28.531 33.406 2.297 1 93.5 444 VAL B O 1
ATOM 8327 N N . GLY B 1 445 ? -30.359 32.281 1.722 1 92.62 445 GLY B N 1
ATOM 8328 C CA . GLY B 1 445 ? -30.5 31.719 3.059 1 92.62 445 GLY B CA 1
ATOM 8329 C C . GLY B 1 445 ? -29.328 30.859 3.469 1 92.62 445 GLY B C 1
ATOM 8330 O O . GLY B 1 445 ? -28.875 30.906 4.617 1 92.62 445 GLY B O 1
ATOM 8331 N N . PHE B 1 446 ? -28.844 30.062 2.555 1 93.69 446 PHE B N 1
ATOM 8332 C CA . PHE B 1 446 ? -27.672 29.25 2.801 1 93.69 446 PHE B CA 1
ATOM 8333 C C . PHE B 1 446 ? -26.469 30.109 3.137 1 93.69 446 PHE B C 1
ATOM 8335 O O . PHE B 1 446 ? -25.734 29.828 4.086 1 93.69 446 PHE B O 1
ATOM 8342 N N . MET B 1 447 ? -26.266 31.125 2.4 1 94.44 447 MET B N 1
ATOM 8343 C CA . MET B 1 447 ? -25.125 32 2.604 1 94.44 447 MET B CA 1
ATOM 8344 C C . MET B 1 447 ? -25.203 32.719 3.957 1 94.44 447 MET B C 1
ATOM 8346 O O . MET B 1 447 ? -24.188 32.875 4.633 1 94.44 447 MET B O 1
ATOM 8350 N N . HIS B 1 448 ? -26.375 33.094 4.305 1 94.75 448 HIS B N 1
ATOM 8351 C CA . HIS B 1 448 ? -26.578 33.719 5.598 1 94.75 448 HIS B CA 1
ATOM 8352 C C . HIS B 1 448 ? -26.172 32.812 6.742 1 94.75 448 HIS B C 1
ATOM 8354 O O . HIS B 1 448 ? -25.531 33.25 7.695 1 94.75 448 HIS B O 1
ATOM 8360 N N . LYS B 1 449 ? -26.609 31.672 6.578 1 93.88 449 LYS B N 1
ATOM 8361 C CA . LYS B 1 449 ? -26.25 30.688 7.605 1 93.88 449 LYS B CA 1
ATOM 8362 C C . LYS B 1 449 ? -24.75 30.438 7.633 1 93.88 449 LYS B C 1
ATOM 8364 O O . LYS B 1 449 ? -24.156 30.281 8.703 1 93.88 449 LYS B O 1
ATOM 8369 N N . LEU B 1 450 ? -24.156 30.281 6.465 1 94.5 450 LEU B N 1
ATOM 8370 C CA . LEU B 1 450 ? -22.719 30.062 6.363 1 94.5 450 LEU B CA 1
ATOM 8371 C C . LEU B 1 450 ? -21.953 31.219 7 1 94.5 450 LEU B C 1
ATOM 8373 O O . LEU B 1 450 ? -21 30.984 7.766 1 94.5 450 LEU B O 1
ATOM 8377 N N . ILE B 1 451 ? -22.328 32.438 6.715 1 95.75 451 ILE B N 1
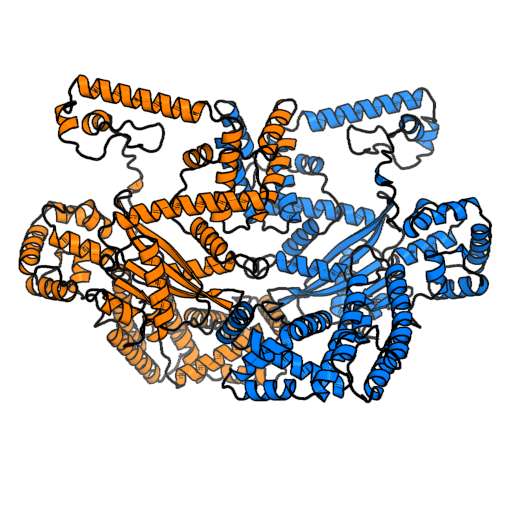ATOM 8378 C CA . ILE B 1 451 ? -21.703 33.625 7.281 1 95.75 451 ILE B CA 1
ATOM 8379 C C . ILE B 1 451 ? -21.875 33.625 8.797 1 95.75 451 ILE B C 1
ATOM 8381 O O . ILE B 1 451 ? -20.922 33.906 9.539 1 95.75 451 ILE B O 1
ATOM 8385 N N . GLY B 1 452 ? -23.016 33.312 9.219 1 94.31 452 GLY B N 1
ATOM 8386 C CA . GLY B 1 452 ? -23.281 33.219 10.648 1 94.31 452 GLY B CA 1
ATOM 8387 C C . GLY B 1 452 ? -22.406 32.188 11.359 1 94.31 452 GLY B C 1
ATOM 8388 O O . GLY B 1 452 ? -21.906 32.438 12.461 1 94.31 452 GLY B O 1
ATOM 8389 N N . ASN B 1 453 ? -22.25 31.094 10.75 1 92.56 453 ASN B N 1
ATOM 8390 C CA . ASN B 1 453 ? -21.406 30.047 11.32 1 92.56 453 ASN B CA 1
ATOM 8391 C C . ASN B 1 453 ? -19.953 30.484 11.43 1 92.56 453 ASN B C 1
ATOM 8393 O O . ASN B 1 453 ? -19.281 30.219 12.43 1 92.56 453 ASN B O 1
ATOM 8397 N N . PHE B 1 454 ? -19.438 31.109 10.391 1 94.19 454 PHE B N 1
ATOM 8398 C CA . PHE B 1 454 ? -18.062 31.609 10.414 1 94.19 454 PHE B CA 1
ATOM 8399 C C . PHE B 1 454 ? -17.906 32.656 11.5 1 94.19 454 PHE B C 1
ATOM 8401 O O . PHE B 1 454 ? -16.891 32.688 12.211 1 94.19 454 PHE B O 1
ATOM 8408 N N . CYS B 1 455 ? -18.844 33.469 11.648 1 93.25 455 CYS B N 1
ATOM 8409 C CA . CYS B 1 455 ? -18.797 34.531 12.656 1 93.25 455 CYS B CA 1
ATOM 8410 C C . CYS B 1 455 ? -18.812 33.938 14.062 1 93.25 455 CYS B C 1
ATOM 8412 O O . CYS B 1 455 ? -18.062 34.375 14.93 1 93.25 455 CYS B O 1
ATOM 8414 N N . GLU B 1 456 ? -19.625 33.062 14.234 1 90.75 456 GLU B N 1
ATOM 8415 C CA . GLU B 1 456 ? -19.766 32.406 15.547 1 90.75 456 GLU B CA 1
ATOM 8416 C C . GLU B 1 456 ? -18.469 31.734 15.969 1 90.75 456 GLU B C 1
ATOM 8418 O O . GLU B 1 456 ? -18.094 31.781 17.141 1 90.75 456 GLU B O 1
ATOM 8423 N N . ARG B 1 457 ? -17.797 31.219 15.094 1 88.5 457 ARG B N 1
ATOM 8424 C CA . ARG B 1 457 ? -16.625 30.422 15.43 1 88.5 457 ARG B CA 1
ATOM 8425 C C . ARG B 1 457 ? -15.359 31.266 15.477 1 88.5 457 ARG B C 1
ATOM 8427 O O . ARG B 1 457 ? -14.469 31.031 16.297 1 88.5 457 ARG B O 1
ATOM 8434 N N . PHE B 1 458 ? -15.273 32.312 14.648 1 90.56 458 PHE B N 1
ATOM 8435 C CA . PHE B 1 458 ? -13.977 32.938 14.484 1 90.56 458 PHE B CA 1
ATOM 8436 C C . PHE B 1 458 ? -14.023 34.375 15.023 1 90.56 458 PHE B C 1
ATOM 8438 O O . PHE B 1 458 ? -12.977 35 15.203 1 90.56 458 PHE B O 1
ATOM 8445 N N . ASP B 1 459 ? -15.156 34.906 15.297 1 80.44 459 ASP B N 1
ATOM 8446 C CA . ASP B 1 459 ? -15.211 36.25 15.852 1 80.44 459 ASP B CA 1
ATOM 8447 C C . ASP B 1 459 ? -14.68 36.281 17.281 1 80.44 459 ASP B C 1
ATOM 8449 O O . ASP B 1 459 ? -14.047 37.25 17.688 1 80.44 459 ASP B O 1
ATOM 8453 N N . ASN B 1 460 ? -14.945 35.281 18 1 73.19 460 ASN B N 1
ATOM 8454 C CA . ASN B 1 460 ? -14.445 35.219 19.375 1 73.19 460 ASN B CA 1
ATOM 8455 C C . ASN B 1 460 ? -13.297 34.219 19.5 1 73.19 460 ASN B C 1
ATOM 8457 O O . ASN B 1 460 ? -13.234 33.469 20.469 1 73.19 460 ASN B O 1
ATOM 8461 N N . PHE B 1 461 ? -12.57 34.312 18.453 1 80 461 PHE B N 1
ATOM 8462 C CA . PHE B 1 461 ? -11.406 33.438 18.516 1 80 461 PHE B CA 1
ATOM 8463 C C . PHE B 1 461 ? -10.484 33.844 19.656 1 80 461 PHE B C 1
ATOM 8465 O O . PHE B 1 461 ? -10.469 35.031 20.047 1 80 461 PHE B O 1
ATOM 8472 N N . LYS B 1 462 ? -9.719 33.125 20.203 1 72.94 462 LYS B N 1
ATOM 8473 C CA . LYS B 1 462 ? -8.891 33.312 21.391 1 72.94 462 LYS B CA 1
ATOM 8474 C C . LYS B 1 462 ? -7.883 34.438 21.188 1 72.94 462 LYS B C 1
ATOM 8476 O O . LYS B 1 462 ? -7.547 35.156 22.125 1 72.94 462 LYS B O 1
ATOM 8481 N N . LEU B 1 463 ? -7.484 34.594 19.969 1 82.81 463 LEU B N 1
ATOM 8482 C CA . LEU B 1 463 ? -6.582 35.688 19.656 1 82.81 463 LEU B CA 1
ATOM 8483 C C . LEU B 1 463 ? -7.359 36.906 19.141 1 82.81 463 LEU B C 1
ATOM 8485 O O . LEU B 1 463 ? -8.031 36.812 18.109 1 82.81 463 LEU B O 1
ATOM 8489 N N . GLY B 1 464 ? -7.266 37.969 19.797 1 85.12 464 GLY B N 1
ATOM 8490 C CA . GLY B 1 464 ? -8.008 39.156 19.438 1 85.12 464 GLY B CA 1
ATOM 8491 C C . GLY B 1 464 ? -7.492 39.844 18.188 1 85.12 464 GLY B C 1
ATOM 8492 O O . GLY B 1 464 ? -6.398 39.531 17.719 1 85.12 464 GLY B O 1
ATOM 8493 N N . ASP B 1 465 ? -8.18 40.75 17.688 1 87.62 465 ASP B N 1
ATOM 8494 C CA . ASP B 1 465 ? -7.875 41.438 16.422 1 87.62 465 ASP B CA 1
ATOM 8495 C C . ASP B 1 465 ? -6.676 42.375 16.594 1 87.62 465 ASP B C 1
ATOM 8497 O O . ASP B 1 465 ? -5.891 42.531 15.656 1 87.62 465 ASP B O 1
ATOM 8501 N N . GLN B 1 466 ? -6.578 42.875 17.734 1 90.69 466 GLN B N 1
ATOM 8502 C CA . GLN B 1 466 ? -5.473 43.812 17.969 1 90.69 466 GLN B CA 1
ATOM 8503 C C . GLN B 1 466 ? -4.141 43.062 18.031 1 90.69 466 GLN B C 1
ATOM 8505 O O . GLN B 1 466 ? -3.117 43.562 17.578 1 90.69 466 GLN B O 1
ATOM 8510 N N . LEU B 1 467 ? -4.203 42 18.672 1 91.25 467 LEU B N 1
ATOM 8511 C CA . LEU B 1 467 ? -3 41.156 18.734 1 91.25 467 LEU B CA 1
ATOM 8512 C C . LEU B 1 467 ? -2.572 40.75 17.328 1 91.25 467 LEU B C 1
ATOM 8514 O O . LEU B 1 467 ? -1.382 40.75 17.016 1 91.25 467 LEU B O 1
ATOM 8518 N N . LEU B 1 468 ? -3.562 40.344 16.531 1 91.25 468 LEU B N 1
ATOM 8519 C CA . LEU B 1 468 ? -3.271 39.969 15.156 1 91.25 468 LEU B CA 1
ATOM 8520 C C . LEU B 1 468 ? -2.695 41.156 14.383 1 91.25 468 LEU B C 1
ATOM 8522 O O . LEU B 1 468 ? -1.773 41 13.586 1 91.25 468 LEU B O 1
ATOM 8526 N N . LEU B 1 469 ? -3.221 42.281 14.672 1 91.75 469 LEU B N 1
ATOM 8527 C CA . LEU B 1 469 ? -2.752 43.5 14.016 1 91.75 469 LEU B CA 1
ATOM 8528 C C . LEU B 1 469 ? -1.325 43.812 14.43 1 91.75 469 LEU B C 1
ATOM 8530 O O . LEU B 1 469 ? -0.542 44.344 13.633 1 91.75 469 LEU B O 1
ATOM 8534 N N . LEU B 1 470 ? -0.998 43.594 15.68 1 94.19 470 LEU B N 1
ATOM 8535 C CA . LEU B 1 470 ? 0.364 43.812 16.156 1 94.19 470 LEU B CA 1
ATOM 8536 C C . LEU B 1 470 ? 1.364 43.031 15.312 1 94.19 470 LEU B C 1
ATOM 8538 O O . LEU B 1 470 ? 2.426 43.531 14.961 1 94.19 470 LEU B O 1
ATOM 8542 N N . ILE B 1 471 ? 1.016 41.812 15.023 1 93.38 471 ILE B N 1
ATOM 8543 C CA . ILE B 1 471 ? 1.914 40.938 14.289 1 93.38 471 ILE B CA 1
ATOM 8544 C C . ILE B 1 471 ? 1.938 41.344 12.812 1 93.38 471 ILE B C 1
ATOM 8546 O O . ILE B 1 471 ? 2.998 41.344 12.18 1 93.38 471 ILE B O 1
ATOM 8550 N N . GLU B 1 472 ? 0.808 41.688 12.312 1 90.94 472 GLU B N 1
ATOM 8551 C CA . GLU B 1 472 ? 0.708 42.031 10.898 1 90.94 472 GLU B CA 1
ATOM 8552 C C . GLU B 1 472 ? 1.293 43.406 10.617 1 90.94 472 GLU B C 1
ATOM 8554 O O . GLU B 1 472 ? 2.043 43.594 9.656 1 90.94 472 GLU B O 1
ATOM 8559 N N . ASN B 1 473 ? 0.773 44.406 11.383 1 92.38 473 ASN B N 1
ATOM 8560 C CA . ASN B 1 473 ? 1.257 45.781 11.242 1 92.38 473 ASN B CA 1
ATOM 8561 C C . ASN B 1 473 ? 1.07 46.562 12.531 1 92.38 473 ASN B C 1
ATOM 8563 O O . ASN B 1 473 ? 0.071 47.25 12.695 1 92.38 473 ASN B O 1
ATOM 8567 N N . PRO B 1 474 ? 2.123 46.562 13.359 1 94.19 474 PRO B N 1
ATOM 8568 C CA . PRO B 1 474 ? 2.002 47.25 14.648 1 94.19 474 PRO B CA 1
ATOM 8569 C C . PRO B 1 474 ? 1.803 48.75 14.508 1 94.19 474 PRO B C 1
ATOM 8571 O O . PRO B 1 474 ? 1.292 49.406 15.422 1 94.19 474 PRO B O 1
ATOM 8574 N N . PHE B 1 475 ? 2.096 49.375 13.352 1 93.56 475 PHE B N 1
ATOM 8575 C CA . PHE B 1 475 ? 2.064 50.812 13.164 1 93.56 475 PHE B CA 1
ATOM 8576 C C . PHE B 1 475 ? 0.645 51.281 12.883 1 93.56 475 PHE B C 1
ATOM 8578 O O . PHE B 1 475 ? 0.361 52.5 12.961 1 93.56 475 PHE B O 1
ATOM 8585 N N . LEU B 1 476 ? -0.221 50.344 12.664 1 91.94 476 LEU B N 1
ATOM 8586 C CA . LEU B 1 476 ? -1.602 50.688 12.344 1 91.94 476 LEU B CA 1
ATOM 8587 C C . LEU B 1 476 ? -2.477 50.625 13.586 1 91.94 476 LEU B C 1
ATOM 8589 O O . LEU B 1 476 ? -3.65 51 13.539 1 91.94 476 LEU B O 1
ATOM 8593 N N . ILE B 1 477 ? -1.865 50.219 14.641 1 94 477 ILE B N 1
ATOM 8594 C CA . ILE B 1 477 ? -2.639 50.156 15.875 1 94 477 ILE B CA 1
ATOM 8595 C C . ILE B 1 477 ? -2.922 51.562 16.375 1 94 477 ILE B C 1
ATOM 8597 O O . ILE B 1 477 ? -1.998 52.281 16.734 1 94 477 ILE B O 1
ATOM 8601 N N . SER B 1 478 ? -4.133 51.906 16.406 1 90.38 478 SER B N 1
ATOM 8602 C CA . SER B 1 478 ? -4.516 53.25 16.812 1 90.38 478 SER B CA 1
ATOM 8603 C C . SER B 1 478 ? -4.926 53.312 18.281 1 90.38 478 SER B C 1
ATOM 8605 O O . SER B 1 478 ? -4.586 54.25 18.984 1 90.38 478 SER B O 1
ATOM 8607 N N . GLU B 1 479 ? -5.613 52.344 18.719 1 92 479 GLU B N 1
ATOM 8608 C CA . GLU B 1 479 ? -6.074 52.312 20.094 1 92 479 GLU B CA 1
ATOM 8609 C C . GLU B 1 479 ? -5.098 51.531 20.984 1 92 479 GLU B C 1
ATOM 8611 O O . GLU B 1 479 ? -5.324 50.375 21.297 1 92 479 GLU B O 1
ATOM 8616 N N . ILE B 1 480 ? -4.184 52.25 21.609 1 92.69 480 ILE B N 1
ATOM 8617 C CA . ILE B 1 480 ? -3.084 51.656 22.375 1 92.69 480 ILE B CA 1
ATOM 8618 C C . ILE B 1 480 ? -3.623 51 23.641 1 92.69 480 ILE B C 1
ATOM 8620 O O . ILE B 1 480 ? -3.182 49.938 24.031 1 92.69 480 ILE B O 1
ATOM 8624 N N . ARG B 1 481 ? -4.59 51.688 24.266 1 92.12 481 ARG B N 1
ATOM 8625 C CA . ARG B 1 481 ? -5.168 51.156 25.484 1 92.12 481 ARG B CA 1
ATOM 8626 C C . ARG B 1 481 ? -5.977 49.875 25.203 1 92.12 481 ARG B C 1
ATOM 8628 O O . ARG B 1 481 ? -5.934 48.938 25.969 1 92.12 481 ARG B O 1
ATOM 8635 N N . GLY B 1 482 ? -6.676 49.969 24.141 1 91.31 482 GLY B N 1
ATOM 8636 C CA . GLY B 1 482 ? -7.43 48.812 23.719 1 91.31 482 GLY B CA 1
ATOM 8637 C C . GLY B 1 482 ? -6.547 47.625 23.375 1 91.31 482 GLY B C 1
ATOM 8638 O O . GLY B 1 482 ? -6.875 46.469 23.703 1 91.31 482 GLY B O 1
ATOM 8639 N N . PHE B 1 483 ? -5.512 47.875 22.781 1 93.31 483 PHE B N 1
ATOM 8640 C CA . PHE B 1 483 ? -4.523 46.875 22.438 1 93.31 483 PHE B CA 1
ATOM 8641 C C . PHE B 1 483 ? -3.949 46.219 23.672 1 93.31 483 PHE B C 1
ATOM 8643 O O . PHE B 1 483 ? -3.924 44.969 23.781 1 93.31 483 PHE B O 1
ATOM 8650 N N . SER B 1 484 ? -3.463 47 24.594 1 93.88 484 SER B N 1
ATOM 8651 C CA . SER B 1 484 ? -2.834 46.469 25.797 1 93.88 484 SER B CA 1
ATOM 8652 C C . SER B 1 484 ? -3.818 45.625 26.625 1 93.88 484 SER B C 1
ATOM 8654 O O . SER B 1 484 ? -3.445 44.625 27.203 1 93.88 484 SER B O 1
ATOM 8656 N N . LYS B 1 485 ? -5.105 46.031 26.594 1 92.69 485 LYS B N 1
ATOM 8657 C CA . LYS B 1 485 ? -6.137 45.281 27.328 1 92.69 485 LYS B CA 1
ATOM 8658 C C . LYS B 1 485 ? -6.387 43.938 26.688 1 92.69 485 LYS B C 1
ATOM 8660 O O . LYS B 1 485 ? -6.508 42.906 27.391 1 92.69 485 LYS B O 1
ATOM 8665 N N . GLU B 1 486 ? -6.445 43.875 25.453 1 92.81 486 GLU B N 1
ATOM 8666 C CA . GLU B 1 486 ? -6.684 42.656 24.719 1 92.81 486 GLU B CA 1
ATOM 8667 C C . GLU B 1 486 ? -5.527 41.656 24.906 1 92.81 486 GLU B C 1
ATOM 8669 O O . GLU B 1 486 ? -5.742 40.469 25.156 1 92.81 486 GLU B O 1
ATOM 8674 N N . VAL B 1 487 ? -4.34 42.156 24.828 1 93.62 487 VAL B N 1
ATOM 8675 C CA . VAL B 1 487 ? -3.146 41.312 24.922 1 93.62 487 VAL B CA 1
ATOM 8676 C C . VAL B 1 487 ? -3.027 40.719 26.328 1 93.62 487 VAL B C 1
ATOM 8678 O O . VAL B 1 487 ? -2.646 39.562 26.5 1 93.62 487 VAL B O 1
ATOM 8681 N N . THR B 1 488 ? -3.352 41.531 27.328 1 93.19 488 THR B N 1
ATOM 8682 C CA . THR B 1 488 ? -3.211 41.094 28.703 1 93.19 488 THR B CA 1
ATOM 8683 C C . THR B 1 488 ? -4.289 40.062 29.062 1 93.19 488 THR B C 1
ATOM 8685 O O . THR B 1 488 ? -4.117 39.281 29.984 1 93.19 488 THR B O 1
ATOM 8688 N N . GLN B 1 489 ? -5.332 40.094 28.297 1 90.25 489 GLN B N 1
ATOM 8689 C CA . GLN B 1 489 ? -6.367 39.094 28.469 1 90.25 489 GLN B CA 1
ATOM 8690 C C . GLN B 1 489 ? -5.914 37.719 27.922 1 90.25 489 GLN B C 1
ATOM 8692 O O . GLN B 1 489 ? -6.285 36.688 28.453 1 90.25 489 GLN B O 1
ATOM 8697 N N . THR B 1 490 ? -5.133 37.781 26.891 1 90.62 490 THR B N 1
ATOM 8698 C CA . THR B 1 490 ? -4.637 36.562 26.25 1 90.62 490 THR B CA 1
ATOM 8699 C C . THR B 1 490 ? -3.396 36.031 26.969 1 90.62 490 THR B C 1
ATOM 8701 O O . THR B 1 490 ? -3.289 34.844 27.25 1 90.62 490 THR B O 1
ATOM 8704 N N . PHE B 1 491 ? -2.541 36.969 27.188 1 93.12 491 PHE B N 1
ATOM 8705 C CA . PHE B 1 491 ? -1.305 36.656 27.875 1 93.12 491 PHE B CA 1
ATOM 8706 C C . PHE B 1 491 ? -1.282 37.281 29.266 1 93.12 491 PHE B C 1
ATOM 8708 O O . PHE B 1 491 ? -0.896 38.438 29.422 1 93.12 491 PHE B O 1
ATOM 8715 N N . LYS B 1 492 ? -1.425 36.5 30.281 1 89.69 492 LYS B N 1
ATOM 8716 C CA . LYS B 1 492 ? -1.611 36.969 31.641 1 89.69 492 LYS B CA 1
ATOM 8717 C C . LYS B 1 492 ? -0.301 37.5 32.219 1 89.69 492 LYS B C 1
ATOM 8719 O O . LYS B 1 492 ? -0.307 38.281 33.156 1 89.69 492 LYS B O 1
ATOM 8724 N N . TRP B 1 493 ? 0.791 37.094 31.672 1 90.62 493 TRP B N 1
ATOM 8725 C CA . TRP B 1 493 ? 2.092 37.5 32.188 1 90.62 493 TRP B CA 1
ATOM 8726 C C . TRP B 1 493 ? 2.424 38.906 31.703 1 90.62 493 TRP B C 1
ATOM 8728 O O . TRP B 1 493 ? 3.332 39.562 32.25 1 90.62 493 TRP B O 1
ATOM 8738 N N . ALA B 1 494 ? 1.687 39.406 30.703 1 92.62 494 ALA B N 1
ATOM 8739 C CA . ALA B 1 494 ? 1.997 40.688 30.094 1 92.62 494 ALA B CA 1
ATOM 8740 C C . ALA B 1 494 ? 1.518 41.844 30.969 1 92.62 494 ALA B C 1
ATOM 8742 O O . ALA B 1 494 ? 0.455 41.75 31.578 1 92.62 494 ALA B O 1
ATOM 8743 N N . HIS B 1 495 ? 2.26 42.938 30.984 1 93.56 495 HIS B N 1
ATOM 8744 C CA . HIS B 1 495 ? 1.925 44.156 31.75 1 93.56 495 HIS B CA 1
ATOM 8745 C C . HIS B 1 495 ? 1.383 45.25 30.828 1 93.56 495 HIS B C 1
ATOM 8747 O O . HIS B 1 495 ? 2.111 45.781 29.984 1 93.56 495 HIS B O 1
ATOM 8753 N N . PRO B 1 496 ? 0.21 45.656 31.078 1 94.06 496 PRO B N 1
ATOM 8754 C CA . PRO B 1 496 ? -0.421 46.625 30.172 1 94.06 496 PRO B CA 1
ATOM 8755 C C . PRO B 1 496 ? 0.351 47.938 30.078 1 94.06 496 PRO B C 1
ATOM 8757 O O . PRO B 1 496 ? 0.507 48.5 28.984 1 94.06 496 PRO B O 1
ATOM 8760 N N . GLY B 1 497 ? 0.783 48.469 31.172 1 93.94 497 GLY B N 1
ATOM 8761 C CA . GLY B 1 497 ? 1.514 49.75 31.172 1 93.94 497 GLY B CA 1
ATOM 8762 C C . GLY B 1 497 ? 2.781 49.688 30.344 1 93.94 497 GLY B C 1
ATOM 8763 O O . GLY B 1 497 ? 3.051 50.594 29.562 1 93.94 497 GLY B O 1
ATOM 8764 N N . ALA B 1 498 ? 3.502 48.719 30.547 1 94.62 498 ALA B N 1
ATOM 8765 C CA . ALA B 1 498 ? 4.758 48.562 29.828 1 94.62 498 ALA B CA 1
ATOM 8766 C C . ALA B 1 498 ? 4.512 48.406 28.328 1 94.62 498 ALA B C 1
ATOM 8768 O O . ALA B 1 498 ? 5.258 48.969 27.516 1 94.62 498 ALA B O 1
ATOM 8769 N N . LEU B 1 499 ? 3.488 47.688 27.953 1 96.44 499 LEU B N 1
ATOM 8770 C CA . LEU B 1 499 ? 3.162 47.469 26.547 1 96.44 499 LEU B CA 1
ATOM 8771 C C . LEU B 1 499 ? 2.762 48.75 25.859 1 96.44 499 LEU B C 1
ATOM 8773 O O . LEU B 1 499 ? 3.105 48.969 24.703 1 96.44 499 LEU B O 1
ATOM 8777 N N . GLN B 1 500 ? 2.041 49.594 26.609 1 96 500 GLN B N 1
ATOM 8778 C CA . GLN B 1 500 ? 1.607 50.875 26.062 1 96 500 GLN B CA 1
ATOM 8779 C C . GLN B 1 500 ? 2.801 51.75 25.719 1 96 500 GLN B C 1
ATOM 8781 O O . GLN B 1 500 ? 2.867 52.344 24.641 1 96 500 GLN B O 1
ATOM 8786 N N . LEU B 1 501 ? 3.693 51.781 26.641 1 96.25 501 LEU B N 1
ATOM 8787 C CA . LEU B 1 501 ? 4.871 52.625 26.438 1 96.25 501 LEU B CA 1
ATOM 8788 C C . LEU B 1 501 ? 5.734 52.094 25.297 1 96.25 501 LEU B C 1
ATOM 8790 O O . LEU B 1 501 ? 6.211 52.844 24.469 1 96.25 501 LEU B O 1
ATOM 8794 N N . GLU B 1 502 ? 5.883 50.812 25.312 1 96.31 502 GLU B N 1
ATOM 8795 C CA . GLU B 1 502 ? 6.707 50.188 24.281 1 96.31 502 GLU B CA 1
ATOM 8796 C C . GLU B 1 502 ? 6.098 50.406 22.891 1 96.31 502 GLU B C 1
ATOM 8798 O O . GLU B 1 502 ? 6.816 50.688 21.938 1 96.31 502 GLU B O 1
ATOM 8803 N N . LEU B 1 503 ? 4.793 50.281 22.781 1 96.5 503 LEU B N 1
ATOM 8804 C CA . LEU B 1 503 ? 4.129 50.406 21.484 1 96.5 503 LEU B CA 1
ATOM 8805 C C . LEU B 1 503 ? 4.238 51.844 20.984 1 96.5 503 LEU B C 1
ATOM 8807 O O . LEU B 1 503 ? 4.418 52.062 19.781 1 96.5 503 LEU B O 1
ATOM 8811 N N . THR B 1 504 ? 4.105 52.75 21.875 1 95.75 504 THR B N 1
ATOM 8812 C CA . THR B 1 504 ? 4.238 54.156 21.5 1 95.75 504 THR B CA 1
ATOM 8813 C C . THR B 1 504 ? 5.641 54.438 20.984 1 95.75 504 THR B C 1
ATOM 8815 O O . THR B 1 504 ? 5.801 55.125 19.969 1 95.75 504 THR B O 1
ATOM 8818 N N . ASP B 1 505 ? 6.598 53.906 21.703 1 95.88 505 ASP B N 1
ATOM 8819 C CA . ASP B 1 505 ? 7.984 54.094 21.297 1 95.88 505 ASP B CA 1
ATOM 8820 C C . ASP B 1 505 ? 8.25 53.438 19.938 1 95.88 505 ASP B C 1
ATOM 8822 O O . ASP B 1 505 ? 8.969 53.969 19.109 1 95.88 505 ASP B O 1
ATOM 8826 N N . LEU B 1 506 ? 7.723 52.25 19.781 1 96.06 506 LEU B N 1
ATOM 8827 C CA . LEU B 1 506 ? 7.902 51.531 18.516 1 96.06 506 LEU B CA 1
ATOM 8828 C C . LEU B 1 506 ? 7.301 52.312 17.359 1 96.06 506 LEU B C 1
ATOM 8830 O O . LEU B 1 506 ? 7.91 52.406 16.297 1 96.06 506 LEU B O 1
ATOM 8834 N N . LYS B 1 507 ? 6.133 52.844 17.547 1 94.06 507 LYS B N 1
ATOM 8835 C CA . LYS B 1 507 ? 5.434 53.562 16.5 1 94.06 507 LYS B CA 1
ATOM 8836 C C . LYS B 1 507 ? 6.199 54.844 16.125 1 94.06 507 LYS B C 1
ATOM 8838 O O . LYS B 1 507 ? 6.125 55.312 14.977 1 94.06 507 LYS B O 1
ATOM 8843 N N . ALA B 1 508 ? 6.918 55.344 17.078 1 93.5 508 ALA B N 1
ATOM 8844 C CA . ALA B 1 508 ? 7.664 56.594 16.844 1 93.5 508 ALA B CA 1
ATOM 8845 C C . ALA B 1 508 ? 9.016 56.312 16.203 1 93.5 508 ALA B C 1
ATOM 8847 O O . ALA B 1 508 ? 9.68 57.219 15.703 1 93.5 508 ALA B O 1
ATOM 8848 N N . ASP B 1 509 ? 9.375 55.125 16.234 1 93.38 509 ASP B N 1
ATOM 8849 C CA . ASP B 1 509 ? 10.68 54.75 15.703 1 93.38 509 ASP B CA 1
ATOM 8850 C C . ASP B 1 509 ? 10.656 54.688 14.18 1 93.38 509 ASP B C 1
ATOM 8852 O O . ASP B 1 509 ? 10.156 53.719 13.602 1 93.38 509 ASP B O 1
ATOM 8856 N N . VAL B 1 510 ? 11.266 55.562 13.508 1 91.88 510 VAL B N 1
ATOM 8857 C CA . VAL B 1 510 ? 11.234 55.688 12.062 1 91.88 510 VAL B CA 1
ATOM 8858 C C . VAL B 1 510 ? 12.055 54.594 11.414 1 91.88 510 VAL B C 1
ATOM 8860 O O . VAL B 1 510 ? 11.688 54.062 10.359 1 91.88 510 VAL B O 1
ATOM 8863 N N . ALA B 1 511 ? 13.07 54.188 12.07 1 91.94 511 ALA B N 1
ATOM 8864 C CA . ALA B 1 511 ? 13.938 53.156 11.539 1 91.94 511 ALA B CA 1
ATOM 8865 C C . ALA B 1 511 ? 13.211 51.812 11.508 1 91.94 511 ALA B C 1
ATOM 8867 O O . ALA B 1 511 ? 13.297 51.062 10.523 1 91.94 511 ALA B O 1
ATOM 8868 N N . LEU B 1 512 ? 12.562 51.5 12.523 1 93.88 512 LEU B N 1
ATOM 8869 C CA . LEU B 1 512 ? 11.828 50.25 12.602 1 93.88 512 LEU B CA 1
ATOM 8870 C C . LEU B 1 512 ? 10.664 50.219 11.609 1 93.88 512 LEU B C 1
ATOM 8872 O O . LEU B 1 512 ? 10.344 49.188 11.047 1 93.88 512 LEU B O 1
ATOM 8876 N N . ARG B 1 513 ? 10.062 51.312 11.438 1 92.75 513 ARG B N 1
ATOM 8877 C CA . ARG B 1 513 ? 8.984 51.438 10.461 1 92.75 513 ARG B CA 1
ATOM 8878 C C . ARG B 1 513 ? 9.484 51.156 9.047 1 92.75 513 ARG B C 1
ATOM 8880 O O . ARG B 1 513 ? 8.805 50.5 8.258 1 92.75 513 ARG B O 1
ATOM 8887 N N . ALA B 1 514 ? 10.617 51.625 8.711 1 91.94 514 ALA B N 1
ATOM 8888 C CA . ALA B 1 514 ? 11.227 51.375 7.406 1 91.94 514 ALA B CA 1
ATOM 8889 C C . ALA B 1 514 ? 11.57 49.906 7.211 1 91.94 514 ALA B C 1
ATOM 8891 O O . ALA B 1 514 ? 11.383 49.375 6.125 1 91.94 514 ALA B O 1
ATOM 8892 N N . HIS B 1 515 ? 12.047 49.312 8.25 1 91.94 515 HIS B N 1
ATOM 8893 C CA . HIS B 1 515 ? 12.406 47.906 8.188 1 91.94 515 HIS B CA 1
ATOM 8894 C C . HIS B 1 515 ? 11.164 47.031 7.996 1 91.94 515 HIS B C 1
ATOM 8896 O O . HIS B 1 515 ? 11.227 46.031 7.312 1 91.94 515 HIS B O 1
ATOM 8902 N N . PHE B 1 516 ? 10.133 47.406 8.625 1 90.38 516 PHE B N 1
ATOM 8903 C CA . PHE B 1 516 ? 8.898 46.625 8.555 1 90.38 516 PHE B CA 1
ATOM 8904 C C . PHE B 1 516 ? 8.391 46.562 7.117 1 90.38 516 PHE B C 1
ATOM 8906 O O . PHE B 1 516 ? 7.848 45.531 6.699 1 90.38 516 PHE B O 1
ATOM 8913 N N . GLY B 1 517 ? 8.594 47.531 6.344 1 85.5 517 GLY B N 1
ATOM 8914 C CA . GLY B 1 517 ? 8.148 47.562 4.957 1 85.5 517 GLY B CA 1
ATOM 8915 C C . GLY B 1 517 ? 8.914 46.625 4.059 1 85.5 517 GLY B C 1
ATOM 8916 O O . GLY B 1 517 ? 8.414 46.219 3.01 1 85.5 517 GLY B O 1
ATOM 8917 N N . THR B 1 518 ? 10.047 46.094 4.504 1 89.06 518 THR B N 1
ATOM 8918 C CA . THR B 1 518 ? 10.914 45.312 3.621 1 89.06 518 THR B CA 1
ATOM 8919 C C . THR B 1 518 ? 11.055 43.875 4.117 1 89.06 518 THR B C 1
ATOM 8921 O O . THR B 1 518 ? 11.719 43.062 3.477 1 89.06 518 THR B O 1
ATOM 8924 N N . THR B 1 519 ? 10.508 43.656 5.238 1 90.12 519 THR B N 1
ATOM 8925 C CA . THR B 1 519 ? 10.695 42.344 5.82 1 90.12 519 THR B CA 1
ATOM 8926 C C . THR B 1 519 ? 9.352 41.688 6.141 1 90.12 519 THR B C 1
ATOM 8928 O O . THR B 1 519 ? 8.336 42.375 6.242 1 90.12 519 THR B O 1
ATOM 8931 N N . ASP B 1 520 ? 9.414 40.375 6.227 1 88.44 520 ASP B N 1
ATOM 8932 C CA . ASP B 1 520 ? 8.203 39.688 6.652 1 88.44 520 ASP B CA 1
ATOM 8933 C C . ASP B 1 520 ? 7.973 39.875 8.156 1 88.44 520 ASP B C 1
ATOM 8935 O O . ASP B 1 520 ? 8.906 40.156 8.898 1 88.44 520 ASP B O 1
ATOM 8939 N N . SER B 1 521 ? 6.754 39.719 8.594 1 88.81 521 SER B N 1
ATOM 8940 C CA . SER B 1 521 ? 6.352 39.969 9.977 1 88.81 521 SER B CA 1
ATOM 8941 C C . SER B 1 521 ? 7.164 39.125 10.953 1 88.81 521 SER B C 1
ATOM 8943 O O . SER B 1 521 ? 7.574 39.625 12.008 1 88.81 521 SER B O 1
ATOM 8945 N N . ALA B 1 522 ? 7.398 37.906 10.641 1 88.81 522 ALA B N 1
ATOM 8946 C CA . ALA B 1 522 ? 8.141 37.031 11.539 1 88.81 522 ALA B CA 1
ATOM 8947 C C . ALA B 1 522 ? 9.586 37.469 11.695 1 88.81 522 ALA B C 1
ATOM 8949 O O . ALA B 1 522 ? 10.109 37.531 12.805 1 88.81 522 ALA B O 1
ATOM 8950 N N . THR B 1 523 ? 10.219 37.781 10.594 1 90.56 523 THR B N 1
ATOM 8951 C CA . THR B 1 523 ? 11.602 38.25 10.617 1 90.56 523 THR B CA 1
ATOM 8952 C C . THR B 1 523 ? 11.703 39.594 11.352 1 90.56 523 THR B C 1
ATOM 8954 O O . THR B 1 523 ? 12.664 39.844 12.094 1 90.56 523 THR B O 1
ATOM 8957 N N . PHE B 1 524 ? 10.742 40.469 11.195 1 93.94 524 PHE B N 1
ATOM 8958 C CA . PHE B 1 524 ? 10.719 41.781 11.844 1 93.94 524 PHE B CA 1
ATOM 8959 C C . PHE B 1 524 ? 10.742 41.625 13.359 1 93.94 524 PHE B C 1
ATOM 8961 O O . PHE B 1 524 ? 11.586 42.219 14.039 1 93.94 524 PHE B O 1
ATOM 8968 N N . TRP B 1 525 ? 9.859 40.812 13.805 1 93.81 525 TRP B N 1
ATOM 8969 C CA . TRP B 1 525 ? 9.695 40.719 15.25 1 93.81 525 TRP B CA 1
ATOM 8970 C C . TRP B 1 525 ? 10.797 39.844 15.859 1 93.81 525 TRP B C 1
ATOM 8972 O O . TRP B 1 525 ? 11.219 40.094 17 1 93.81 525 TRP B O 1
ATOM 8982 N N . LEU B 1 526 ? 11.312 38.875 15.148 1 91.06 526 LEU B N 1
ATOM 8983 C CA . LEU B 1 526 ? 12.188 37.906 15.758 1 91.06 526 LEU B CA 1
ATOM 8984 C C . LEU B 1 526 ? 13.656 38.25 15.539 1 91.06 526 LEU B C 1
ATOM 8986 O O . LEU B 1 526 ? 14.531 37.812 16.281 1 91.06 526 LEU B O 1
ATOM 8990 N N . GLN B 1 527 ? 13.906 39.125 14.539 1 90.94 527 GLN B N 1
ATOM 8991 C CA . GLN B 1 527 ? 15.305 39.375 14.219 1 90.94 527 GLN B CA 1
ATOM 8992 C C . GLN B 1 527 ? 15.617 40.875 14.266 1 90.94 527 GLN B C 1
ATOM 8994 O O . GLN B 1 527 ? 16.75 41.25 14.539 1 90.94 527 GLN B O 1
ATOM 8999 N N . ILE B 1 528 ? 14.672 41.719 13.969 1 92.12 528 ILE B N 1
ATOM 9000 C CA . ILE B 1 528 ? 14.977 43.125 13.734 1 92.12 528 ILE B CA 1
ATOM 9001 C C . ILE B 1 528 ? 14.688 43.938 15 1 92.12 528 ILE B C 1
ATOM 9003 O O . ILE B 1 528 ? 15.523 44.719 15.438 1 92.12 528 ILE B O 1
ATOM 9007 N N . VAL B 1 529 ? 13.539 43.688 15.594 1 94.88 529 VAL B N 1
ATOM 9008 C CA . VAL B 1 529 ? 13.148 44.438 16.766 1 94.88 529 VAL B CA 1
ATOM 9009 C C . VAL B 1 529 ? 14.016 44.031 17.953 1 94.88 529 VAL B C 1
ATOM 9011 O O . VAL B 1 529 ? 14.062 42.875 18.328 1 94.88 529 VAL B O 1
ATOM 9014 N N . PRO B 1 530 ? 14.672 44.969 18.484 1 93.56 530 PRO B N 1
ATOM 9015 C CA . PRO B 1 530 ? 15.555 44.625 19.594 1 93.56 530 PRO B CA 1
ATOM 9016 C C . PRO B 1 530 ? 14.789 44.219 20.859 1 93.56 530 PRO B C 1
ATOM 9018 O O . PRO B 1 530 ? 13.953 44.969 21.344 1 93.56 530 PRO B O 1
ATOM 9021 N N . GLU B 1 531 ? 15.102 43.188 21.422 1 91.75 531 GLU B N 1
ATOM 9022 C CA . GLU B 1 531 ? 14.445 42.656 22.609 1 91.75 531 GLU B CA 1
ATOM 9023 C C . GLU B 1 531 ? 14.734 43.5 23.828 1 91.75 531 GLU B C 1
ATOM 9025 O O . GLU B 1 531 ? 13.93 43.562 24.766 1 91.75 531 GLU B O 1
ATOM 9030 N N . THR B 1 532 ? 15.82 44.156 23.859 1 93.06 532 THR B N 1
ATOM 9031 C CA . THR B 1 532 ? 16.25 44.938 25 1 93.06 532 THR B CA 1
ATOM 9032 C C . THR B 1 532 ? 15.406 46.219 25.109 1 93.06 532 THR B C 1
ATOM 9034 O O . THR B 1 532 ? 15.07 46.656 26.219 1 93.06 532 THR B O 1
ATOM 9037 N N . THR B 1 533 ? 15.078 46.781 23.953 1 93.94 533 THR B N 1
ATOM 9038 C CA . THR B 1 533 ? 14.328 48.031 23.922 1 93.94 533 THR B CA 1
ATOM 9039 C C . THR B 1 533 ? 12.828 47.75 24.062 1 93.94 533 THR B C 1
ATOM 9041 O O . THR B 1 533 ? 12.102 48.562 24.656 1 93.94 533 THR B O 1
ATOM 9044 N N . PHE B 1 534 ? 12.414 46.656 23.484 1 96.06 534 PHE B N 1
ATOM 9045 C CA . PHE B 1 534 ? 10.992 46.344 23.484 1 96.06 534 PHE B CA 1
ATOM 9046 C C . PHE B 1 534 ? 10.75 44.938 24.016 1 96.06 534 PHE B C 1
ATOM 9048 O O . PHE B 1 534 ? 10.164 44.094 23.328 1 96.06 534 PHE B O 1
ATOM 9055 N N . PRO B 1 535 ? 11.039 44.625 25.219 1 95.38 535 PRO B N 1
ATOM 9056 C CA . PRO B 1 535 ? 10.969 43.281 25.75 1 95.38 535 PRO B CA 1
ATOM 9057 C C . PRO B 1 535 ? 9.547 42.719 25.797 1 95.38 535 PRO B C 1
ATOM 9059 O O . PRO B 1 535 ? 9.32 41.562 25.5 1 95.38 535 PRO B O 1
ATOM 9062 N N . GLY B 1 536 ? 8.625 43.531 26.156 1 95.19 536 GLY B N 1
ATOM 9063 C CA . GLY B 1 536 ? 7.246 43.094 26.234 1 95.19 536 GLY B CA 1
ATOM 9064 C C . GLY B 1 536 ? 6.637 42.781 24.875 1 95.19 536 GLY B C 1
ATOM 9065 O O . GLY B 1 536 ? 6.02 41.75 24.688 1 95.19 536 GLY B O 1
ATOM 9066 N N . LEU B 1 537 ? 6.844 43.656 23.969 1 96.38 537 LEU B N 1
ATOM 9067 C CA . LEU B 1 537 ? 6.27 43.5 22.625 1 96.38 537 LEU B CA 1
ATOM 9068 C C . LEU B 1 537 ? 6.891 42.312 21.906 1 96.38 537 LEU B C 1
ATOM 9070 O O . LEU B 1 537 ? 6.191 41.562 21.219 1 96.38 537 LEU B O 1
ATOM 9074 N N . THR B 1 538 ? 8.172 42.156 22.094 1 95.75 538 THR B N 1
ATOM 9075 C CA . THR B 1 538 ? 8.859 41.062 21.438 1 95.75 538 THR B CA 1
ATOM 9076 C C . THR B 1 538 ? 8.422 39.719 22 1 95.75 538 THR B C 1
ATOM 9078 O O . THR B 1 538 ? 8.297 38.719 21.266 1 95.75 538 THR B O 1
ATOM 9081 N N . LYS B 1 539 ? 8.242 39.688 23.266 1 95.62 539 LYS B N 1
ATOM 9082 C CA . LYS B 1 539 ? 7.773 38.469 23.906 1 95.62 539 LYS B CA 1
ATOM 9083 C C . LYS B 1 539 ? 6.363 38.094 23.438 1 95.62 539 LYS B C 1
ATOM 9085 O O . LYS B 1 539 ? 6.062 36.938 23.188 1 95.62 539 LYS B O 1
ATOM 9090 N N . VAL B 1 540 ? 5.512 39.094 23.344 1 95.69 540 VAL B N 1
ATOM 9091 C CA . VAL B 1 540 ? 4.145 38.875 22.875 1 95.69 540 VAL B CA 1
ATOM 9092 C C . VAL B 1 540 ? 4.164 38.375 21.438 1 95.69 540 VAL B C 1
ATOM 9094 O O . VAL B 1 540 ? 3.445 37.438 21.094 1 95.69 540 VAL B O 1
ATOM 9097 N N . ALA B 1 541 ? 4.961 38.969 20.656 1 95.19 541 ALA B N 1
ATOM 9098 C CA . ALA B 1 541 ? 5.074 38.594 19.25 1 95.19 541 ALA B CA 1
ATOM 9099 C C . ALA B 1 541 ? 5.602 37.156 19.125 1 95.19 541 ALA B C 1
ATOM 9101 O O . ALA B 1 541 ? 5.105 36.375 18.312 1 95.19 541 ALA B O 1
ATOM 9102 N N . LEU B 1 542 ? 6.586 36.844 19.953 1 95.19 542 LEU B N 1
ATOM 9103 C CA . LEU B 1 542 ? 7.164 35.5 19.938 1 95.19 542 LEU B CA 1
ATOM 9104 C C . LEU B 1 542 ? 6.121 34.438 20.312 1 95.19 542 LEU B C 1
ATOM 9106 O O . LEU B 1 542 ? 6.008 33.406 19.656 1 95.19 542 LEU B O 1
ATOM 9110 N N . HIS B 1 543 ? 5.352 34.719 21.328 1 95.31 543 HIS B N 1
ATOM 9111 C CA . HIS B 1 543 ? 4.316 33.812 21.781 1 95.31 543 HIS B CA 1
ATOM 9112 C C . HIS B 1 543 ? 3.256 33.594 20.703 1 95.31 543 HIS B C 1
ATOM 9114 O O . HIS B 1 543 ? 2.842 32.469 20.438 1 95.31 543 HIS B O 1
ATOM 9120 N N . ALA B 1 544 ? 2.854 34.688 20.078 1 94.25 544 ALA B N 1
ATOM 9121 C CA . ALA B 1 544 ? 1.815 34.625 19.047 1 94.25 544 ALA B CA 1
ATOM 9122 C C . ALA B 1 544 ? 2.303 33.844 17.828 1 94.25 544 ALA B C 1
ATOM 9124 O O . ALA B 1 544 ? 1.568 33.031 17.266 1 94.25 544 ALA B O 1
ATOM 9125 N N . LEU B 1 545 ? 3.52 34.094 17.438 1 94.5 545 LEU B N 1
ATOM 9126 C CA . LEU B 1 545 ? 4.078 33.5 16.234 1 94.5 545 LEU B CA 1
ATOM 9127 C C . LEU B 1 545 ? 4.379 32 16.469 1 94.5 545 LEU B C 1
ATOM 9129 O O . LEU B 1 545 ? 4.484 31.234 15.523 1 94.5 545 LEU B O 1
ATOM 9133 N N . THR B 1 546 ? 4.566 31.594 17.703 1 95.56 546 THR B N 1
ATOM 9134 C CA . THR B 1 546 ? 4.871 30.219 18.047 1 95.56 546 THR B CA 1
ATOM 9135 C C . THR B 1 546 ? 3.602 29.359 18.047 1 95.56 546 THR B C 1
ATOM 9137 O O . THR B 1 546 ? 3.67 28.141 18.016 1 95.56 546 THR B O 1
ATOM 9140 N N . MET B 1 547 ? 2.473 29.984 18.031 1 94.94 547 MET B N 1
ATOM 9141 C CA . MET B 1 547 ? 1.203 29.266 18.094 1 94.94 547 MET B CA 1
ATOM 9142 C C . MET B 1 547 ? 0.876 28.625 16.75 1 94.94 547 MET B C 1
ATOM 9144 O O . MET B 1 547 ? 0.957 29.281 15.711 1 94.94 547 MET B O 1
ATOM 9148 N N . PHE B 1 548 ? 0.454 27.297 16.781 1 93.06 548 PHE B N 1
ATOM 9149 C CA . PHE B 1 548 ? 0.013 26.609 15.57 1 93.06 548 PHE B CA 1
ATOM 9150 C C . PHE B 1 548 ? -1.335 27.141 15.102 1 93.06 548 PHE B C 1
ATOM 9152 O O . PHE B 1 548 ? -2.205 27.453 15.922 1 93.06 548 PHE B O 1
ATOM 9159 N N . GLY B 1 549 ? -1.409 27.281 13.82 1 88.25 549 GLY B N 1
ATOM 9160 C CA . GLY B 1 549 ? -2.732 27.609 13.32 1 88.25 549 GLY B CA 1
ATOM 9161 C C . GLY B 1 549 ? -3.602 26.391 13.07 1 88.25 549 GLY B C 1
ATOM 9162 O O . GLY B 1 549 ? -4.832 26.5 13.07 1 88.25 549 GLY B O 1
ATOM 9163 N N . SER B 1 550 ? -2.963 25.328 12.766 1 91.94 550 SER B N 1
ATOM 9164 C CA . SER B 1 550 ? -3.723 24.125 12.422 1 91.94 550 SER B CA 1
ATOM 9165 C C . SER B 1 550 ? -2.938 22.859 12.742 1 91.94 550 SER B C 1
ATOM 9167 O O . SER B 1 550 ? -1.814 22.922 13.25 1 91.94 550 SER B O 1
ATOM 9169 N N . THR B 1 551 ? -3.615 21.672 12.555 1 92.06 551 THR B N 1
ATOM 9170 C CA . THR B 1 551 ? -2.975 20.375 12.734 1 92.06 551 THR B CA 1
ATOM 9171 C C . THR B 1 551 ? -2.547 19.797 11.391 1 92.06 551 THR B C 1
ATOM 9173 O O . THR B 1 551 ? -2.531 18.578 11.219 1 92.06 551 THR B O 1
ATOM 9176 N N . TYR B 1 552 ? -2.279 20.641 10.453 1 91.06 552 TYR B N 1
ATOM 9177 C CA . TYR B 1 552 ? -1.885 20.219 9.109 1 91.06 552 TYR B CA 1
ATOM 9178 C C . TYR B 1 552 ? -0.623 19.375 9.156 1 91.06 552 TYR B C 1
ATOM 9180 O O . TYR B 1 552 ? -0.513 18.375 8.438 1 91.06 552 TYR B O 1
ATOM 9188 N N . SER B 1 553 ? 0.326 19.797 9.992 1 92.94 553 SER B N 1
ATOM 9189 C CA . SER B 1 553 ? 1.57 19.047 10.125 1 92.94 553 SER B CA 1
ATOM 9190 C C . SER B 1 553 ? 1.307 17.625 10.602 1 92.94 553 SER B C 1
ATOM 9192 O O . SER B 1 553 ? 1.964 16.688 10.148 1 92.94 553 SER B O 1
ATOM 9194 N N . CYS B 1 554 ? 0.337 17.469 11.453 1 93.69 554 CYS B N 1
ATOM 9195 C CA . CYS B 1 554 ? -0.025 16.141 11.922 1 93.69 554 CYS B CA 1
ATOM 9196 C C . CYS B 1 554 ? -0.617 15.305 10.797 1 93.69 554 CYS B C 1
ATOM 9198 O O . CYS B 1 554 ? -0.271 14.133 10.641 1 93.69 554 CYS B O 1
ATOM 9200 N N . GLU B 1 555 ? -1.473 15.922 10.039 1 89.75 555 GLU B N 1
ATOM 9201 C CA . GLU B 1 555 ? -2.104 15.211 8.93 1 89.75 555 GLU B CA 1
ATOM 9202 C C . GLU B 1 555 ? -1.065 14.758 7.906 1 89.75 555 GLU B C 1
ATOM 9204 O O . GLU B 1 555 ? -1.156 13.648 7.375 1 89.75 555 GLU B O 1
ATOM 9209 N N . THR B 1 556 ? -0.175 15.648 7.633 1 91.81 556 THR B N 1
ATOM 9210 C CA . THR B 1 556 ? 0.899 15.305 6.707 1 91.81 556 THR B CA 1
ATOM 9211 C C . THR B 1 556 ? 1.75 14.164 7.266 1 91.81 556 THR B C 1
ATOM 9213 O O . THR B 1 556 ? 2.184 13.289 6.523 1 91.81 556 THR B O 1
ATOM 9216 N N . ALA B 1 557 ? 1.994 14.273 8.516 1 95.19 557 ALA B N 1
ATOM 9217 C CA . ALA B 1 557 ? 2.766 13.227 9.172 1 95.19 557 ALA B CA 1
ATOM 9218 C C . ALA B 1 557 ? 2.037 11.883 9.109 1 95.19 557 ALA B C 1
ATOM 9220 O O . ALA B 1 557 ? 2.666 10.836 8.953 1 95.19 557 ALA B O 1
ATOM 9221 N N . PHE B 1 558 ? 0.721 11.898 9.258 1 94.06 558 PHE B N 1
ATOM 9222 C CA . PHE B 1 558 ? -0.055 10.664 9.148 1 94.06 558 PHE B CA 1
ATOM 9223 C C . PHE B 1 558 ? 0.046 10.086 7.746 1 94.06 558 PHE B C 1
ATOM 9225 O O . PHE B 1 558 ? 0.075 8.859 7.574 1 94.06 558 PHE B O 1
ATOM 9232 N N . SER B 1 559 ? 0.016 10.945 6.773 1 91.62 559 SER B N 1
ATOM 9233 C CA . SER B 1 559 ? 0.235 10.477 5.41 1 91.62 559 SER B CA 1
ATOM 9234 C C . SER B 1 559 ? 1.576 9.758 5.277 1 91.62 559 SER B C 1
ATOM 9236 O O . SER B 1 559 ? 1.667 8.711 4.645 1 91.62 559 SER B O 1
ATOM 9238 N N . THR B 1 560 ? 2.572 10.352 5.871 1 95.19 560 THR B N 1
ATOM 9239 C CA . THR B 1 560 ? 3.896 9.742 5.887 1 95.19 560 THR B CA 1
ATOM 9240 C C . THR B 1 560 ? 3.863 8.391 6.602 1 95.19 560 THR B C 1
ATOM 9242 O O . THR B 1 560 ? 4.477 7.43 6.145 1 95.19 560 THR B O 1
ATOM 9245 N N . MET B 1 561 ? 3.15 8.328 7.668 1 95.5 561 MET B N 1
ATOM 9246 C CA . MET B 1 561 ? 3.008 7.094 8.43 1 95.5 561 MET B CA 1
ATOM 9247 C C . MET B 1 561 ? 2.414 5.988 7.559 1 95.5 561 MET B C 1
ATOM 9249 O O . MET B 1 561 ? 2.896 4.852 7.574 1 95.5 561 MET B O 1
ATOM 9253 N N . ASN B 1 562 ? 1.439 6.395 6.805 1 92.69 562 ASN B N 1
ATOM 9254 C CA . ASN B 1 562 ? 0.753 5.422 5.961 1 92.69 562 ASN B CA 1
ATOM 9255 C C . ASN B 1 562 ? 1.653 4.926 4.832 1 92.69 562 ASN B C 1
ATOM 9257 O O . ASN B 1 562 ? 1.523 3.787 4.383 1 92.69 562 ASN B O 1
ATOM 9261 N N . ILE B 1 563 ? 2.516 5.723 4.406 1 93.31 563 ILE B N 1
ATOM 9262 C CA . ILE B 1 563 ? 3.443 5.344 3.346 1 93.31 563 ILE B CA 1
ATOM 9263 C C . ILE B 1 563 ? 4.512 4.41 3.906 1 93.31 563 ILE B C 1
ATOM 9265 O O . ILE B 1 563 ? 4.953 3.479 3.227 1 93.31 563 ILE B O 1
ATOM 9269 N N . ILE B 1 564 ? 4.902 4.711 5.117 1 95.12 564 ILE B N 1
ATOM 9270 C CA . ILE B 1 564 ? 5.969 3.939 5.75 1 95.12 564 ILE B CA 1
ATOM 9271 C C . ILE B 1 564 ? 5.426 2.588 6.207 1 95.12 564 ILE B C 1
ATOM 9273 O O . ILE B 1 564 ? 6.023 1.545 5.926 1 95.12 564 ILE B O 1
ATOM 9277 N N . LYS B 1 565 ? 4.332 2.654 6.918 1 93.88 565 LYS B N 1
ATOM 9278 C CA . LYS B 1 565 ? 3.746 1.421 7.434 1 93.88 565 LYS B CA 1
ATOM 9279 C C . LYS B 1 565 ? 2.592 0.95 6.555 1 93.88 565 LYS B C 1
ATOM 9281 O O . LYS B 1 565 ? 1.444 1.353 6.758 1 93.88 565 LYS B O 1
ATOM 9286 N N . THR B 1 566 ? 2.873 0.111 5.699 1 90.5 566 THR B N 1
ATOM 9287 C CA . THR B 1 566 ? 1.883 -0.443 4.785 1 90.5 566 THR B CA 1
ATOM 9288 C C . THR B 1 566 ? 1.476 -1.85 5.211 1 90.5 566 THR B C 1
ATOM 9290 O O . THR B 1 566 ? 1.962 -2.361 6.223 1 90.5 566 THR B O 1
ATOM 9293 N N . LYS B 1 567 ? 0.606 -2.496 4.422 1 86.25 567 LYS B N 1
ATOM 9294 C CA . LYS B 1 567 ? 0.181 -3.861 4.711 1 86.25 567 LYS B CA 1
ATOM 9295 C C . LYS B 1 567 ? 1.349 -4.836 4.594 1 86.25 567 LYS B C 1
ATOM 9297 O O . LYS B 1 567 ? 1.365 -5.875 5.258 1 86.25 567 LYS B O 1
ATOM 9302 N N . TYR B 1 568 ? 2.344 -4.426 3.793 1 84.5 568 TYR B N 1
ATOM 9303 C CA . TYR B 1 568 ? 3.496 -5.293 3.58 1 84.5 568 TYR B CA 1
ATOM 9304 C C . TYR B 1 568 ? 4.559 -5.059 4.648 1 84.5 568 TYR B C 1
ATOM 9306 O O . TYR B 1 568 ? 5.504 -5.844 4.773 1 84.5 568 TYR B O 1
ATOM 9314 N N . ARG B 1 569 ? 4.371 -3.973 5.406 1 87.81 569 ARG B N 1
ATOM 9315 C CA . ARG B 1 569 ? 5.277 -3.635 6.5 1 87.81 569 ARG B CA 1
ATOM 9316 C C . ARG B 1 569 ? 4.52 -3.5 7.816 1 87.81 569 ARG B C 1
ATOM 9318 O O . ARG B 1 569 ? 4.816 -2.611 8.617 1 87.81 569 ARG B O 1
ATOM 9325 N N . SER B 1 570 ? 3.529 -4.273 7.984 1 81.81 570 SER B N 1
ATOM 9326 C CA . SER B 1 570 ? 2.629 -4.152 9.125 1 81.81 570 SER B CA 1
ATOM 9327 C C . SER B 1 570 ? 3.297 -4.629 10.406 1 81.81 570 SER B C 1
ATOM 9329 O O . SER B 1 570 ? 2.824 -4.336 11.508 1 81.81 570 SER B O 1
ATOM 9331 N N . ARG B 1 571 ? 4.457 -5.285 10.266 1 82.44 571 ARG B N 1
ATOM 9332 C CA . ARG B 1 571 ? 5.129 -5.84 11.438 1 82.44 571 ARG B CA 1
ATOM 9333 C C . ARG B 1 571 ? 6.086 -4.824 12.047 1 82.44 571 ARG B C 1
ATOM 9335 O O . ARG B 1 571 ? 6.711 -5.09 13.078 1 82.44 571 ARG B O 1
ATOM 9342 N N . LEU B 1 572 ? 6.199 -3.705 11.422 1 89.38 572 LEU B N 1
ATOM 9343 C CA . LEU B 1 572 ? 7.043 -2.637 11.953 1 89.38 572 LEU B CA 1
ATOM 9344 C C . LEU B 1 572 ? 6.633 -2.279 13.375 1 89.38 572 LEU B C 1
ATOM 9346 O O . LEU B 1 572 ? 5.453 -2.041 13.648 1 89.38 572 LEU B O 1
ATOM 9350 N N . THR B 1 573 ? 7.613 -2.322 14.266 1 90.69 573 THR B N 1
ATOM 9351 C CA . THR B 1 573 ? 7.324 -1.979 15.656 1 90.69 573 THR B CA 1
ATOM 9352 C C . THR B 1 573 ? 6.984 -0.496 15.781 1 90.69 573 THR B C 1
ATOM 9354 O O . THR B 1 573 ? 7.305 0.299 14.898 1 90.69 573 THR B O 1
ATOM 9357 N N . ASN B 1 574 ? 6.359 -0.138 16.875 1 90.56 574 ASN B N 1
ATOM 9358 C CA . ASN B 1 574 ? 6.012 1.258 17.125 1 90.56 574 ASN B CA 1
ATOM 9359 C C . ASN B 1 574 ? 7.258 2.137 17.219 1 90.56 574 ASN B C 1
ATOM 9361 O O . ASN B 1 574 ? 7.258 3.27 16.719 1 90.56 574 ASN B O 1
ATOM 9365 N N . ASP B 1 575 ? 8.289 1.613 17.797 1 92.75 575 ASP B N 1
ATOM 9366 C CA . ASP B 1 575 ? 9.531 2.369 17.922 1 92.75 575 ASP B CA 1
ATOM 9367 C C . ASP B 1 575 ? 10.156 2.625 16.547 1 92.75 575 ASP B C 1
ATOM 9369 O O . ASP B 1 575 ? 10.609 3.738 16.266 1 92.75 575 ASP B O 1
ATOM 9373 N N . HIS B 1 576 ? 10.164 1.6 15.797 1 94.69 576 HIS B N 1
ATOM 9374 C CA . HIS B 1 576 ? 10.758 1.737 14.469 1 94.69 576 HIS B CA 1
ATOM 9375 C C . HIS B 1 576 ? 9.906 2.641 13.586 1 94.69 576 HIS B C 1
ATOM 9377 O O . HIS B 1 576 ? 10.445 3.361 12.734 1 94.69 576 HIS B O 1
ATOM 9383 N N . LEU B 1 577 ? 8.609 2.535 13.773 1 95.69 577 LEU B N 1
ATOM 9384 C CA . LEU B 1 577 ? 7.738 3.453 13.047 1 95.69 577 LEU B CA 1
ATOM 9385 C C . LEU B 1 577 ? 8.055 4.902 13.414 1 95.69 577 LEU B C 1
ATOM 9387 O O . LEU B 1 577 ? 8.18 5.754 12.531 1 95.69 577 LEU B O 1
ATOM 9391 N N . HIS B 1 578 ? 8.172 5.121 14.695 1 95.5 578 HIS B N 1
ATOM 9392 C CA . HIS B 1 578 ? 8.516 6.461 15.172 1 95.5 578 HIS B CA 1
ATOM 9393 C C . HIS B 1 578 ? 9.844 6.93 14.586 1 95.5 578 HIS B C 1
ATOM 9395 O O . HIS B 1 578 ? 9.961 8.07 14.141 1 95.5 578 HIS B O 1
ATOM 9401 N N . MET B 1 579 ? 10.812 6.078 14.594 1 95.56 579 MET B N 1
ATOM 9402 C CA . MET B 1 579 ? 12.148 6.418 14.102 1 95.56 579 MET B CA 1
ATOM 9403 C C . MET B 1 579 ? 12.117 6.715 12.609 1 95.56 579 MET B C 1
ATOM 9405 O O . MET B 1 579 ? 12.75 7.664 12.148 1 95.56 579 MET B O 1
ATOM 9409 N N . SER B 1 580 ? 11.422 5.863 11.914 1 96.69 580 SER B N 1
ATOM 9410 C CA . SER B 1 580 ? 11.305 6.07 10.477 1 96.69 580 SER B CA 1
ATOM 9411 C C . SER B 1 580 ? 10.609 7.391 10.164 1 96.69 580 SER B C 1
ATOM 9413 O O . SER B 1 580 ? 11.016 8.109 9.25 1 96.69 580 SER B O 1
ATOM 9415 N N . MET B 1 581 ? 9.578 7.703 10.914 1 97.38 581 MET B N 1
ATOM 9416 C CA . MET B 1 581 ? 8.867 8.961 10.727 1 97.38 581 MET B CA 1
ATOM 9417 C C . MET B 1 581 ? 9.766 10.148 11.055 1 97.38 581 MET B C 1
ATOM 9419 O O . MET B 1 581 ? 9.734 11.164 10.359 1 97.38 581 MET B O 1
ATOM 9423 N N . ARG B 1 582 ? 10.531 10.008 12.109 1 97.06 582 ARG B N 1
ATOM 9424 C CA . ARG B 1 582 ? 11.453 11.062 12.516 1 97.06 582 ARG B CA 1
ATOM 9425 C C . ARG B 1 582 ? 12.461 11.359 11.406 1 97.06 582 ARG B C 1
ATOM 9427 O O . ARG B 1 582 ? 12.703 12.523 11.07 1 97.06 582 ARG B O 1
ATOM 9434 N N . MET B 1 583 ? 13.008 10.344 10.859 1 97.19 583 MET B N 1
ATOM 9435 C CA . MET B 1 583 ? 13.992 10.539 9.805 1 97.19 583 MET B CA 1
ATOM 9436 C C . MET B 1 583 ? 13.359 11.195 8.578 1 97.19 583 MET B C 1
ATOM 9438 O O . MET B 1 583 ? 14 12 7.906 1 97.19 583 MET B O 1
ATOM 9442 N N . ALA B 1 584 ? 12.141 10.898 8.328 1 97.44 584 ALA B N 1
ATOM 9443 C CA . ALA B 1 584 ? 11.461 11.383 7.133 1 97.44 584 ALA B CA 1
ATOM 9444 C C . ALA B 1 584 ? 11 12.828 7.312 1 97.44 584 ALA B C 1
ATOM 9446 O O . ALA B 1 584 ? 10.898 13.578 6.34 1 97.44 584 ALA B O 1
ATOM 9447 N N . LEU B 1 585 ? 10.773 13.281 8.555 1 96.81 585 LEU B N 1
ATOM 9448 C CA . LEU B 1 585 ? 10.023 14.523 8.742 1 96.81 585 LEU B CA 1
ATOM 9449 C C . LEU B 1 585 ? 10.891 15.586 9.406 1 96.81 585 LEU B C 1
ATOM 9451 O O . LEU B 1 585 ? 10.578 16.781 9.328 1 96.81 585 LEU B O 1
ATOM 9455 N N . THR B 1 586 ? 11.938 15.211 10.086 1 96.06 586 THR B N 1
ATOM 9456 C CA . THR B 1 586 ? 12.695 16.156 10.906 1 96.06 586 THR B CA 1
ATOM 9457 C C . THR B 1 586 ? 13.438 17.156 10.023 1 96.06 586 THR B C 1
ATOM 9459 O O . THR B 1 586 ? 13.914 16.812 8.938 1 96.06 586 THR B O 1
ATOM 9462 N N . PRO B 1 587 ? 13.492 18.391 10.461 1 93.38 587 PRO B N 1
ATOM 9463 C CA . PRO B 1 587 ? 14.312 19.375 9.75 1 93.38 587 PRO B CA 1
ATOM 9464 C C . PRO B 1 587 ? 15.789 19.312 10.133 1 93.38 587 PRO B C 1
ATOM 9466 O O . PRO B 1 587 ? 16.625 19.969 9.5 1 93.38 587 PRO B O 1
ATOM 9469 N N . PHE B 1 588 ? 16.141 18.5 11.102 1 94.69 588 PHE B N 1
ATOM 9470 C CA . PHE B 1 588 ? 17.516 18.391 11.57 1 94.69 588 PHE B CA 1
ATOM 9471 C C . PHE B 1 588 ? 18.297 17.391 10.719 1 94.69 588 PHE B C 1
ATOM 9473 O O . PHE B 1 588 ? 17.719 16.5 10.094 1 94.69 588 PHE B O 1
ATOM 9480 N N . THR B 1 589 ? 19.562 17.594 10.641 1 95.38 589 THR B N 1
ATOM 9481 C CA . THR B 1 589 ? 20.469 16.688 9.938 1 95.38 589 THR B CA 1
ATOM 9482 C C . THR B 1 589 ? 21.391 15.984 10.914 1 95.38 589 THR B C 1
ATOM 9484 O O . THR B 1 589 ? 21.938 16.609 11.82 1 95.38 589 THR B O 1
ATOM 9487 N N . PRO B 1 590 ? 21.469 14.719 10.742 1 96.12 590 PRO B N 1
ATOM 9488 C CA . PRO B 1 590 ? 22.344 13.984 11.656 1 96.12 590 PRO B CA 1
ATOM 9489 C C . PRO B 1 590 ? 23.812 14.391 11.516 1 96.12 590 PRO B C 1
ATOM 9491 O O . PRO B 1 590 ? 24.234 14.844 10.445 1 96.12 590 PRO B O 1
ATOM 9494 N N . ARG B 1 591 ? 24.703 14.336 12.641 1 93.25 591 ARG B N 1
ATOM 9495 C CA . ARG B 1 591 ? 26.156 14.547 12.656 1 93.25 591 ARG B CA 1
ATOM 9496 C C . ARG B 1 591 ? 26.891 13.281 12.25 1 93.25 591 ARG B C 1
ATOM 9498 O O . ARG B 1 591 ? 27.469 12.602 13.102 1 93.25 591 ARG B O 1
ATOM 9505 N N . PHE B 1 592 ? 26.906 12.984 10.992 1 94.5 592 PHE B N 1
ATOM 9506 C CA . PHE B 1 592 ? 27.359 11.719 10.406 1 94.5 592 PHE B CA 1
ATOM 9507 C C . PHE B 1 592 ? 28.766 11.375 10.867 1 94.5 592 PHE B C 1
ATOM 9509 O O . PHE B 1 592 ? 29.031 10.242 11.273 1 94.5 592 PHE B O 1
ATOM 9516 N N . LYS B 1 593 ? 29.609 12.328 10.773 1 88.69 593 LYS B N 1
ATOM 9517 C CA . LYS B 1 593 ? 31.016 12.086 11.102 1 88.69 593 LYS B CA 1
ATOM 9518 C C . LYS B 1 593 ? 31.172 11.727 12.578 1 88.69 593 LYS B C 1
ATOM 9520 O O . LYS B 1 593 ? 31.938 10.82 12.914 1 88.69 593 LYS B O 1
ATOM 9525 N N . LEU B 1 594 ? 30.422 12.453 13.375 1 89.88 594 LEU B N 1
ATOM 9526 C CA . LEU B 1 594 ? 30.469 12.18 14.805 1 89.88 594 LEU B CA 1
ATOM 9527 C C . LEU B 1 594 ? 29.953 10.773 15.102 1 89.88 594 LEU B C 1
ATOM 9529 O O . LEU B 1 594 ? 30.562 10.047 15.898 1 89.88 594 LEU B O 1
ATOM 9533 N N . LEU B 1 595 ? 28.922 10.359 14.461 1 92.06 595 LEU B N 1
ATOM 9534 C CA . LEU B 1 595 ? 28.281 9.07 14.703 1 92.06 595 LEU B CA 1
ATOM 9535 C C . LEU B 1 595 ? 29.156 7.93 14.18 1 92.06 595 LEU B C 1
ATOM 9537 O O . LEU B 1 595 ? 29.234 6.863 14.797 1 92.06 595 LEU B O 1
ATOM 9541 N N . ALA B 1 596 ? 29.75 8.148 13.031 1 90.06 596 ALA B N 1
ATOM 9542 C CA . ALA B 1 596 ? 30.625 7.133 12.43 1 90.06 596 ALA B CA 1
ATOM 9543 C C . ALA B 1 596 ? 31.844 6.859 13.305 1 90.06 596 ALA B C 1
ATOM 9545 O O . ALA B 1 596 ? 32.344 5.738 13.336 1 90.06 596 ALA B O 1
ATOM 9546 N N . GLY B 1 597 ? 32.312 7.863 13.969 1 82.31 597 GLY B N 1
ATOM 9547 C CA . GLY B 1 597 ? 33.469 7.727 14.844 1 82.31 597 GLY B CA 1
ATOM 9548 C C . GLY B 1 597 ? 33.156 6.953 16.109 1 82.31 597 GLY B C 1
ATOM 9549 O O . GLY B 1 597 ? 34.031 6.289 16.672 1 82.31 597 GLY B O 1
ATOM 9550 N N . GLN B 1 598 ? 31.922 7.059 16.594 1 77.69 598 GLN B N 1
ATOM 9551 C CA . GLN B 1 598 ? 31.516 6.391 17.812 1 77.69 598 GLN B CA 1
ATOM 9552 C C . GLN B 1 598 ? 31.234 4.914 17.578 1 77.69 598 GLN B C 1
ATOM 9554 O O . GLN B 1 598 ? 31.312 4.102 18.5 1 77.69 598 GLN B O 1
ATOM 9559 N N . LEU B 1 599 ? 30.609 4.535 16.375 1 64.62 599 LEU B N 1
ATOM 9560 C CA . LEU B 1 599 ? 30.203 3.17 16.062 1 64.62 599 LEU B CA 1
ATOM 9561 C C . LEU B 1 599 ? 31.422 2.24 16 1 64.62 599 LEU B C 1
ATOM 9563 O O . LEU B 1 599 ? 32.312 2.447 15.188 1 64.62 599 LEU B O 1
ATOM 9567 N N . HIS B 1 600 ? 32.031 2.002 17.109 1 52.31 600 HIS B N 1
ATOM 9568 C CA . HIS B 1 600 ? 33.094 0.991 17.094 1 52.31 600 HIS B CA 1
ATOM 9569 C C . HIS B 1 600 ? 32.625 -0.275 16.391 1 52.31 600 HIS B C 1
ATOM 9571 O O . HIS B 1 600 ? 31.484 -0.71 16.547 1 52.31 600 HIS B O 1
ATOM 9577 N N . ALA B 1 601 ? 33.156 -0.57 15.109 1 41.22 601 ALA B N 1
ATOM 9578 C CA . ALA B 1 601 ? 33 -1.721 14.219 1 41.22 601 ALA B CA 1
ATOM 9579 C C . ALA B 1 601 ? 32.812 -3.008 15.016 1 41.22 601 ALA B C 1
ATOM 9581 O O . ALA B 1 601 ? 33.719 -3.459 15.711 1 41.22 601 ALA B O 1
ATOM 9582 N N . HIS B 1 602 ? 31.75 -3.316 15.641 1 37.84 602 HIS B N 1
ATOM 9583 C CA . HIS B 1 602 ? 31.734 -4.738 15.977 1 37.84 602 HIS B CA 1
ATOM 9584 C C . HIS B 1 602 ? 31.938 -5.598 14.734 1 37.84 602 HIS B C 1
ATOM 9586 O O . HIS B 1 602 ? 31.016 -5.711 13.906 1 37.84 602 HIS B O 1
ATOM 9592 N N . PHE B 1 603 ? 33.062 -5.547 14.031 1 33.72 603 PHE B N 1
ATOM 9593 C CA . PHE B 1 603 ? 33.375 -6.594 13.062 1 33.72 603 PHE B CA 1
ATOM 9594 C C . PHE B 1 603 ? 32.938 -7.961 13.586 1 33.72 603 PHE B C 1
ATOM 9596 O O . PHE B 1 603 ? 33.281 -8.328 14.711 1 33.72 603 PHE B O 1
ATOM 9603 N N . SER B 1 604 ? 31.797 -8.359 13.203 1 28.36 604 SER B N 1
ATOM 9604 C CA . SER B 1 604 ? 31.547 -9.789 13.328 1 28.36 604 SER B CA 1
ATOM 9605 C C . SER B 1 604 ? 32.781 -10.602 12.922 1 28.36 604 SER B C 1
ATOM 9607 O O . SER B 1 604 ? 33.312 -10.422 11.82 1 28.36 604 SER B O 1
ATOM 9609 N N . HIS B 1 605 ? 33.719 -10.797 13.758 1 23.42 605 HIS B N 1
ATOM 9610 C CA . HIS B 1 605 ? 34.469 -12.039 13.562 1 23.42 605 HIS B CA 1
ATOM 9611 C C . HIS B 1 605 ? 33.5 -13.219 13.336 1 23.42 605 HIS B C 1
ATOM 9613 O O . HIS B 1 605 ? 32.438 -13.297 13.953 1 23.42 605 HIS B O 1
#